Protein 1CW5 (pdb70)

Foldseek 3Di:
DPDDPDDQQDQDCGPPNCRNVCRCVCVVVVVVVCVVCVVPCVPPVPPD

Radius of gyration: 18.81 Å; Cα contacts (8 Å, |Δi|>4): 9; chains: 1; bounding box: 51×22×26 Å

Organism: Carnobacterium maltaromaticum (NCBI:txid2751)

GO terms:
  GO:0001897 symbiont-mediated cytolysis of host cell (P, IDA)
  GO:0005576 extracellular region (C, IDA)

Nearest PDB structures (foldseek):
  1cw5-assembly1_A  TM=4.970E-01  e=2.577E-05  Carnobacterium maltaromaticum
  1cw5-assembly1_A  TM=5.732E-01  e=8.750E-06  Carnobacterium maltaromaticum
  1cw5-assembly1_A  TM=1.021E+00  e=1.341E-07  Carnobacterium maltaromaticum
  1cw5-assembly1_A  TM=5.065E-01  e=6.674E-05  Carnobacterium maltaromaticum
  1cw5-assembly1_A  TM=4.817E-01  e=2.020E-05  Carnobacterium maltaromaticum

InterPro domains:
  IPR002633 Bacteriocin, class IIa [PF01721] (3-54)
  IPR023384 Bacteriocin, class IIa, conserved site [PS60030] (21-32)
  IPR023388 Bacteriocin class IIa domain superfamily [G3DSA:1.20.5.130] (19-66)

CATH classification: 1.20.5.130

Sequence (48 aa):
VNYGNGVSCSKTKCSVNWGQAFQERYTAGINSFVSGVASGAGSIGRRPVNYGNGVSCSKTKCSVNWGQAFQERYTAGINSFVSGVASGAGSIGRRPVNYGNGVSCSKTKCSVNWGQAFQERYTAGINSFVSGVASGAGSIGRRPVNYGNGVSCSKTKCSVNWGQAFQERYTAGINSFVSGVASGAGSIGRRPVNYGNGVSCSKTKCSVNWGQAFQERYTAGINSFVSGVASGAGSIGRRPVNYGNGVSCSKTKCSVNWGQAFQERYTAGINSFVSGVASGAGSIGRRPVNYGNGVSCSKTKCSVNWGQAFQERYTAGINSFVSGVASGAGSIGRRPVNYGNGVSCSKTKCSVNWGQAFQERYTAGINSFVSGVASGAGSIGRRPVNYGNGVSCSKTKCSVNWGQAFQERYTAGINSFVSGVASGAGSIGRRPVNYGNGVSCSKTKCSVNWGQAFQERYTAGINSFVSGVASGAGSIGRRPVNYGNGVSCSKTKCSVNWGQAFQERYTAGINSFVSGVASGAGSIGRRPVNYGNGVSCSKTKCSVNWGQAFQERYTAGINSFVSGVASGAGSIGRRPVNYGNGVSCSKTKCSVNWGQAFQERYTAGINSFVSGVASGAGSIGRRPVNYGNGVSCSKTKCSVNWGQAFQERYTAGINSFVSGVASGAGSIGRRPVNYGNGVSCSKTKCSVNWGQAFQERYTAGINSFVSGVASGAGSIGRRPVNYGNGVSCSKTKCSVNWGQAFQERYTAGINSFVSGVASGAGSIGRRPVNYGNGVSCSKTKCSVNWGQAFQERYTAGINSFVSGVASGAGSIGRRPVNYGNGVSCSKTKCSVNWGQAFQERYTAGINSFVSGVASGAGSIGRRPVNYGNGVSCSKTKCSVNWGQAFQERYTAGINSFVSGVASGAGSIGRRPVNYGNGVSCSKTKCSVNWGQAFQERYTAGINSFVSGVASGAGSIGRRP

Structure (mmCIF, N/CA/C/O backbone):
data_1CW5
#
_entry.id   1CW5
#
_cell.length_a   1.000
_cell.length_b   1.000
_cell.length_c   1.000
_cell.angle_alpha   90.00
_cell.angle_beta   90.00
_cell.angle_gamma   90.00
#
_symmetry.space_group_name_H-M   'P 1'
#
loop_
_atom_site.group_PDB
_atom_site.id
_atom_site.type_symbol
_atom_site.label_atom_id
_atom_site.label_alt_id
_atom_site.label_comp_id
_atom_site.label_asym_id
_atom_site.label_entity_id
_atom_site.label_seq_id
_atom_site.pdbx_PDB_ins_code
_atom_site.Cartn_x
_atom_site.Cartn_y
_atom_site.Cartn_z
_atom_site.occupancy
_atom_site.B_iso_or_equiv
_atom_site.auth_seq_id
_atom_site.auth_comp_id
_atom_site.auth_asym_id
_atom_site.auth_atom_id
_atom_site.pdbx_PDB_model_num
ATOM 1 N N . VAL A 1 1 ? -25.961 15.089 10.897 1.00 0.00 1 VAL A N 1
ATOM 2 C CA . VAL A 1 1 ? -25.531 15.906 9.781 1.00 0.00 1 VAL A CA 1
ATOM 3 C C . VAL A 1 1 ? -24.398 15.209 9.040 1.00 0.00 1 VAL A C 1
ATOM 4 O O . VAL A 1 1 ? -24.529 14.052 8.650 1.00 0.00 1 VAL A O 1
ATOM 17 N N . ASN A 1 2 ? -23.288 15.922 8.850 1.00 0.00 2 ASN A N 1
ATOM 18 C CA . ASN A 1 2 ? -22.131 15.377 8.148 1.00 0.00 2 ASN A CA 1
ATOM 19 C C . ASN A 1 2 ? -22.544 14.645 6.873 1.00 0.00 2 ASN A C 1
ATOM 20 O O . ASN A 1 2 ? -22.024 13.574 6.566 1.00 0.00 2 ASN A O 1
ATOM 31 N N . TYR A 1 3 ? -23.483 15.229 6.133 1.00 0.00 3 TYR A N 1
ATOM 32 C CA . TYR A 1 3 ? -23.967 14.621 4.893 1.00 0.00 3 TYR A CA 1
ATOM 33 C C . TYR A 1 3 ? -22.999 14.906 3.743 1.00 0.00 3 TYR A C 1
ATOM 34 O O . TYR A 1 3 ? -22.934 16.030 3.245 1.00 0.00 3 TYR A O 1
ATOM 52 N N . GLY A 1 4 ? -22.247 13.893 3.319 1.00 0.00 4 GLY A N 1
ATOM 53 C CA . GLY A 1 4 ? -21.306 14.081 2.227 1.00 0.00 4 GLY A CA 1
ATOM 54 C C . GLY A 1 4 ? -20.895 12.775 1.579 1.00 0.00 4 GLY A C 1
ATOM 55 O O . GLY A 1 4 ? -21.286 12.489 0.447 1.00 0.00 4 GLY A O 1
ATOM 59 N N . ASN A 1 5 ? -20.107 11.982 2.295 1.00 0.00 5 ASN A N 1
ATOM 60 C CA . ASN A 1 5 ? -19.641 10.700 1.777 1.00 0.00 5 ASN A CA 1
ATOM 61 C C . ASN A 1 5 ? -19.128 9.808 2.904 1.00 0.00 5 ASN A C 1
ATOM 62 O O . ASN A 1 5 ? -18.240 8.982 2.697 1.00 0.00 5 ASN A O 1
ATOM 73 N N . GLY A 1 6 ? -19.693 9.983 4.097 1.00 0.00 6 GLY A N 1
ATOM 74 C CA . GLY A 1 6 ? -19.286 9.185 5.249 1.00 0.00 6 GLY A CA 1
ATOM 75 C C . GLY A 1 6 ? -20.445 8.433 5.882 1.00 0.00 6 GLY A C 1
ATOM 76 O O . GLY A 1 6 ? -20.233 7.511 6.667 1.00 0.00 6 GLY A O 1
ATOM 80 N N . VAL A 1 7 ? -21.671 8.820 5.536 1.00 0.00 7 VAL A N 1
ATOM 81 C CA . VAL A 1 7 ? -22.858 8.166 6.074 1.00 0.00 7 VAL A CA 1
ATOM 82 C C . VAL A 1 7 ? -23.253 6.977 5.203 1.00 0.00 7 VAL A C 1
ATOM 83 O O . VAL A 1 7 ? -23.773 5.979 5.699 1.00 0.00 7 VAL A O 1
ATOM 96 N N . SER A 1 8 ? -22.990 7.091 3.903 1.00 0.00 8 SER A N 1
ATOM 97 C CA . SER A 1 8 ? -23.304 6.026 2.950 1.00 0.00 8 SER A CA 1
ATOM 98 C C . SER A 1 8 ? -22.033 5.293 2.527 1.00 0.00 8 SER A C 1
ATOM 99 O O . SER A 1 8 ? -21.389 5.663 1.545 1.00 0.00 8 SER A O 1
ATOM 107 N N . CYS A 1 9 ? -21.671 4.258 3.278 1.00 0.00 9 CYS A N 1
ATOM 108 C CA . CYS A 1 9 ? -20.470 3.484 2.981 1.00 0.00 9 CYS A CA 1
ATOM 109 C C . CYS A 1 9 ? -20.630 2.674 1.701 1.00 0.00 9 CYS A C 1
ATOM 110 O O . CYS A 1 9 ? -21.604 1.938 1.534 1.00 0.00 9 CYS A O 1
ATOM 117 N N . SER A 1 10 ? -19.658 2.811 0.803 1.00 0.00 10 SER A N 1
ATOM 118 C CA . SER A 1 10 ? -19.672 2.091 -0.465 1.00 0.00 10 SER A CA 1
ATOM 119 C C . SER A 1 10 ? -19.778 0.588 -0.244 1.00 0.00 10 SER A C 1
ATOM 120 O O . SER A 1 10 ? -19.373 0.074 0.798 1.00 0.00 10 SER A O 1
ATOM 128 N N . LYS A 1 11 ? -20.308 -0.106 -1.250 1.00 0.00 11 LYS A N 1
ATOM 129 C CA . LYS A 1 11 ? -20.487 -1.560 -1.206 1.00 0.00 11 LYS A CA 1
ATOM 130 C C . LYS A 1 11 ? -21.080 -2.029 0.127 1.00 0.00 11 LYS A C 1
ATOM 131 O O . LYS A 1 11 ? -21.094 -1.298 1.113 1.00 0.00 11 LYS A O 1
ATOM 150 N N . THR A 1 12 ? -21.590 -3.258 0.137 1.00 0.00 12 THR A N 1
ATOM 151 C CA . THR A 1 12 ? -22.190 -3.822 1.339 1.00 0.00 12 THR A CA 1
ATOM 152 C C . THR A 1 12 ? -21.149 -4.559 2.180 1.00 0.00 12 THR A C 1
ATOM 153 O O . THR A 1 12 ? -21.290 -5.752 2.454 1.00 0.00 12 THR A O 1
ATOM 164 N N . LYS A 1 13 ? -20.111 -3.840 2.595 1.00 0.00 13 LYS A N 1
ATOM 165 C CA . LYS A 1 13 ? -19.052 -4.432 3.407 1.00 0.00 13 LYS A CA 1
ATOM 166 C C . LYS A 1 13 ? -18.289 -3.362 4.189 1.00 0.00 13 LYS A C 1
ATOM 167 O O . LYS A 1 13 ? -18.660 -3.029 5.314 1.00 0.00 13 LYS A O 1
ATOM 186 N N . CYS A 1 14 ? -17.221 -2.824 3.597 1.00 0.00 14 CYS A N 1
ATOM 187 C CA . CYS A 1 14 ? -16.410 -1.802 4.253 1.00 0.00 14 CYS A CA 1
ATOM 188 C C . CYS A 1 14 ? -15.528 -2.420 5.332 1.00 0.00 14 CYS A C 1
ATOM 189 O O . CYS A 1 14 ? -15.955 -2.582 6.476 1.00 0.00 14 CYS A O 1
ATOM 196 N N . SER A 1 15 ? -14.295 -2.761 4.970 1.00 0.00 15 SER A N 1
ATOM 197 C CA . SER A 1 15 ? -13.366 -3.359 5.923 1.00 0.00 15 SER A CA 1
ATOM 198 C C . SER A 1 15 ? -11.925 -3.263 5.434 1.00 0.00 15 SER A C 1
ATOM 199 O O . SER A 1 15 ? -11.032 -2.867 6.181 1.00 0.00 15 SER A O 1
ATOM 207 N N . VAL A 1 16 ? -11.695 -3.632 4.179 1.00 0.00 16 VAL A N 1
ATOM 208 C CA . VAL A 1 16 ? -10.353 -3.583 3.621 1.00 0.00 16 VAL A CA 1
ATOM 209 C C . VAL A 1 16 ? -10.375 -3.683 2.098 1.00 0.00 16 VAL A C 1
ATOM 210 O O . VAL A 1 16 ? -10.811 -4.689 1.538 1.00 0.00 16 VAL A O 1
ATOM 223 N N . ASN A 1 17 ? -9.908 -2.629 1.432 1.00 0.00 17 ASN A N 1
ATOM 224 C CA . ASN A 1 17 ? -9.873 -2.591 -0.029 1.00 0.00 17 ASN A CA 1
ATOM 225 C C . ASN A 1 17 ? -8.605 -3.245 -0.561 1.00 0.00 17 ASN A C 1
ATOM 226 O O . ASN A 1 17 ? -7.600 -3.335 0.143 1.00 0.00 17 ASN A O 1
ATOM 237 N N . TRP A 1 18 ? -8.653 -3.694 -1.810 1.00 0.00 18 TRP A N 1
ATOM 238 C CA . TRP A 1 18 ? -7.500 -4.335 -2.429 1.00 0.00 18 TRP A CA 1
ATOM 239 C C . TRP A 1 18 ? -6.350 -3.340 -2.537 1.00 0.00 18 TRP A C 1
ATOM 240 O O . TRP A 1 18 ? -5.178 -3.709 -2.446 1.00 0.00 18 TRP A O 1
ATOM 261 N N . GLY A 1 19 ? -6.705 -2.069 -2.714 1.00 0.00 19 GLY A N 1
ATOM 262 C CA . GLY A 1 19 ? -5.709 -1.016 -2.827 1.00 0.00 19 GLY A CA 1
ATOM 263 C C . GLY A 1 19 ? -4.613 -1.122 -1.783 1.00 0.00 19 GLY A C 1
ATOM 264 O O . GLY A 1 19 ? -3.430 -1.016 -2.106 1.00 0.00 19 GLY A O 1
ATOM 268 N N . GLN A 1 20 ? -5.004 -1.334 -0.530 1.00 0.00 20 GLN A N 1
ATOM 269 C CA . GLN A 1 20 ? -4.034 -1.449 0.555 1.00 0.00 20 GLN A CA 1
ATOM 270 C C . GLN A 1 20 ? -3.088 -2.623 0.315 1.00 0.00 20 GLN A C 1
ATOM 271 O O . GLN A 1 20 ? -1.873 -2.494 0.460 1.00 0.00 20 GLN A O 1
ATOM 285 N N . ALA A 1 21 ? -3.656 -3.764 -0.056 1.00 0.00 21 ALA A N 1
ATOM 286 C CA . ALA A 1 21 ? -2.872 -4.963 -0.323 1.00 0.00 21 ALA A CA 1
ATOM 287 C C . ALA A 1 21 ? -1.865 -4.737 -1.442 1.00 0.00 21 ALA A C 1
ATOM 288 O O . ALA A 1 21 ? -0.661 -4.884 -1.241 1.00 0.00 21 ALA A O 1
ATOM 295 N N . PHE A 1 22 ? -2.350 -4.378 -2.628 1.00 0.00 22 PHE A N 1
ATOM 296 C CA . PHE A 1 22 ? -1.463 -4.168 -3.766 1.00 0.00 22 PHE A CA 1
ATOM 297 C C . PHE A 1 22 ? -0.300 -3.261 -3.443 1.00 0.00 22 PHE A C 1
ATOM 298 O O . PHE A 1 22 ? 0.765 -3.419 -4.017 1.00 0.00 22 PHE A O 1
ATOM 315 N N . GLN A 1 23 ? -0.520 -2.271 -2.589 1.00 0.00 23 GLN A N 1
ATOM 316 C CA . GLN A 1 23 ? 0.532 -1.311 -2.273 1.00 0.00 23 GLN A CA 1
ATOM 317 C C . GLN A 1 23 ? 1.513 -1.882 -1.259 1.00 0.00 23 GLN A C 1
ATOM 318 O O . GLN A 1 23 ? 2.698 -1.556 -1.285 1.00 0.00 23 GLN A O 1
ATOM 332 N N . GLU A 1 24 ? 1.015 -2.728 -0.366 1.00 0.00 24 GLU A N 1
ATOM 333 C CA . GLU A 1 24 ? 1.864 -3.344 0.645 1.00 0.00 24 GLU A CA 1
ATOM 334 C C . GLU A 1 24 ? 2.685 -4.454 0.004 1.00 0.00 24 GLU A C 1
ATOM 335 O O . GLU A 1 24 ? 3.816 -4.726 0.401 1.00 0.00 24 GLU A O 1
ATOM 347 N N . ARG A 1 25 ? 2.087 -5.080 -1.003 1.00 0.00 25 ARG A N 1
ATOM 348 C CA . ARG A 1 25 ? 2.714 -6.160 -1.738 1.00 0.00 25 ARG A CA 1
ATOM 349 C C . ARG A 1 25 ? 3.752 -5.637 -2.731 1.00 0.00 25 ARG A C 1
ATOM 350 O O . ARG A 1 25 ? 4.932 -5.979 -2.656 1.00 0.00 25 ARG A O 1
ATOM 371 N N . TYR A 1 26 ? 3.287 -4.818 -3.668 1.00 0.00 26 TYR A N 1
ATOM 372 C CA . TYR A 1 26 ? 4.136 -4.263 -4.718 1.00 0.00 26 TYR A CA 1
ATOM 373 C C . TYR A 1 26 ? 5.244 -3.360 -4.177 1.00 0.00 26 TYR A C 1
ATOM 374 O O . TYR A 1 26 ? 6.418 -3.577 -4.474 1.00 0.00 26 TYR A O 1
ATOM 392 N N . THR A 1 27 ? 4.885 -2.349 -3.393 1.00 0.00 27 THR A N 1
ATOM 393 C CA . THR A 1 27 ? 5.890 -1.448 -2.837 1.00 0.00 27 THR A CA 1
ATOM 394 C C . THR A 1 27 ? 6.893 -2.223 -1.993 1.00 0.00 27 THR A C 1
ATOM 395 O O . THR A 1 27 ? 8.082 -1.919 -1.994 1.00 0.00 27 THR A O 1
ATOM 406 N N . ALA A 1 28 ? 6.414 -3.244 -1.290 1.00 0.00 28 ALA A N 1
ATOM 407 C CA . ALA A 1 28 ? 7.286 -4.071 -0.465 1.00 0.00 28 ALA A CA 1
ATOM 408 C C . ALA A 1 28 ? 8.458 -4.603 -1.286 1.00 0.00 28 ALA A C 1
ATOM 409 O O . ALA A 1 28 ? 9.617 -4.498 -0.881 1.00 0.00 28 ALA A O 1
ATOM 416 N N . GLY A 1 29 ? 8.142 -5.172 -2.446 1.00 0.00 29 GLY A N 1
ATOM 417 C CA . GLY A 1 29 ? 9.170 -5.715 -3.318 1.00 0.00 29 GLY A CA 1
ATOM 418 C C . GLY A 1 29 ? 9.846 -4.645 -4.152 1.00 0.00 29 GLY A C 1
ATOM 419 O O . GLY A 1 29 ? 11.039 -4.736 -4.445 1.00 0.00 29 GLY A O 1
ATOM 423 N N . ILE A 1 30 ? 9.081 -3.628 -4.537 1.00 0.00 30 ILE A N 1
ATOM 424 C CA . ILE A 1 30 ? 9.609 -2.534 -5.345 1.00 0.00 30 ILE A CA 1
ATOM 425 C C . ILE A 1 30 ? 10.474 -1.601 -4.496 1.00 0.00 30 ILE A C 1
ATOM 426 O O . ILE A 1 30 ? 11.422 -0.998 -4.993 1.00 0.00 30 ILE A O 1
ATOM 442 N N . ASN A 1 31 ? 10.154 -1.509 -3.208 1.00 0.00 31 ASN A N 1
ATOM 443 C CA . ASN A 1 31 ? 10.911 -0.667 -2.284 1.00 0.00 31 ASN A CA 1
ATOM 444 C C . ASN A 1 31 ? 12.276 -1.282 -2.004 1.00 0.00 31 ASN A C 1
ATOM 445 O O . ASN A 1 31 ? 13.304 -0.610 -2.087 1.00 0.00 31 ASN A O 1
ATOM 456 N N . SER A 1 32 ? 12.278 -2.571 -1.671 1.00 0.00 32 SER A N 1
ATOM 457 C CA . SER A 1 32 ? 13.518 -3.284 -1.379 1.00 0.00 32 SER A CA 1
ATOM 458 C C . SER A 1 32 ? 14.499 -3.147 -2.538 1.00 0.00 32 SER A C 1
ATOM 459 O O . SER A 1 32 ? 15.681 -2.872 -2.337 1.00 0.00 32 SER A O 1
ATOM 467 N N . PHE A 1 33 ? 13.992 -3.328 -3.756 1.00 0.00 33 PHE A N 1
ATOM 468 C CA . PHE A 1 33 ? 14.814 -3.225 -4.959 1.00 0.00 33 PHE A CA 1
ATOM 469 C C . PHE A 1 33 ? 15.657 -1.952 -4.939 1.00 0.00 33 PHE A C 1
ATOM 470 O O . PHE A 1 33 ? 16.781 -1.935 -5.432 1.00 0.00 33 PHE A O 1
ATOM 487 N N . VAL A 1 34 ? 15.091 -0.886 -4.388 1.00 0.00 34 VAL A N 1
ATOM 488 C CA . VAL A 1 34 ? 15.782 0.396 -4.323 1.00 0.00 34 VAL A CA 1
ATOM 489 C C . VAL A 1 34 ? 16.929 0.357 -3.332 1.00 0.00 34 VAL A C 1
ATOM 490 O O . VAL A 1 34 ? 18.085 0.547 -3.697 1.00 0.00 34 VAL A O 1
ATOM 503 N N . SER A 1 35 ? 16.601 0.114 -2.075 1.00 0.00 35 SER A N 1
ATOM 504 C CA . SER A 1 35 ? 17.612 0.049 -1.022 1.00 0.00 35 SER A CA 1
ATOM 505 C C . SER A 1 35 ? 18.779 -0.840 -1.440 1.00 0.00 35 SER A C 1
ATOM 506 O O . SER A 1 35 ? 19.926 -0.396 -1.494 1.00 0.00 35 SER A O 1
ATOM 514 N N . GLY A 1 36 ? 18.476 -2.098 -1.746 1.00 0.00 36 GLY A N 1
ATOM 515 C CA . GLY A 1 36 ? 19.509 -3.029 -2.165 1.00 0.00 36 GLY A CA 1
ATOM 516 C C . GLY A 1 36 ? 20.302 -2.494 -3.339 1.00 0.00 36 GLY A C 1
ATOM 517 O O . GLY A 1 36 ? 21.519 -2.324 -3.255 1.00 0.00 36 GLY A O 1
ATOM 521 N N . VAL A 1 37 ? 19.602 -2.207 -4.431 1.00 0.00 37 VAL A N 1
ATOM 522 C CA . VAL A 1 37 ? 20.230 -1.668 -5.628 1.00 0.00 37 VAL A CA 1
ATOM 523 C C . VAL A 1 37 ? 20.928 -0.342 -5.321 1.00 0.00 37 VAL A C 1
ATOM 524 O O . VAL A 1 37 ? 21.837 0.069 -6.041 1.00 0.00 37 VAL A O 1
ATOM 537 N N . ALA A 1 38 ? 20.500 0.321 -4.246 1.00 0.00 38 ALA A N 1
ATOM 538 C CA . ALA A 1 38 ? 21.093 1.596 -3.858 1.00 0.00 38 ALA A CA 1
ATOM 539 C C . ALA A 1 38 ? 22.464 1.397 -3.217 1.00 0.00 38 ALA A C 1
ATOM 540 O O . ALA A 1 38 ? 23.315 2.285 -3.265 1.00 0.00 38 ALA A O 1
ATOM 547 N N . SER A 1 39 ? 22.670 0.228 -2.619 1.00 0.00 39 SER A N 1
ATOM 548 C CA . SER A 1 39 ? 23.938 -0.083 -1.968 1.00 0.00 39 SER A CA 1
ATOM 549 C C . SER A 1 39 ? 25.030 -0.366 -2.996 1.00 0.00 39 SER A C 1
ATOM 550 O O . SER A 1 39 ? 26.152 0.126 -2.873 1.00 0.00 39 SER A O 1
ATOM 558 N N . GLY A 1 40 ? 24.695 -1.161 -4.006 1.00 0.00 40 GLY A N 1
ATOM 559 C CA . GLY A 1 40 ? 25.660 -1.495 -5.037 1.00 0.00 40 GLY A CA 1
ATOM 560 C C . GLY A 1 40 ? 25.942 -0.334 -5.971 1.00 0.00 40 GLY A C 1
ATOM 561 O O . GLY A 1 40 ? 27.099 0.013 -6.209 1.00 0.00 40 GLY A O 1
ATOM 565 N N . ALA A 1 41 ? 24.882 0.271 -6.501 1.00 0.00 41 ALA A N 1
ATOM 566 C CA . ALA A 1 41 ? 25.020 1.403 -7.412 1.00 0.00 41 ALA A CA 1
ATOM 567 C C . ALA A 1 41 ? 23.663 1.891 -7.889 1.00 0.00 41 ALA A C 1
ATOM 568 O O . ALA A 1 41 ? 23.201 1.536 -8.974 1.00 0.00 41 ALA A O 1
ATOM 575 N N . GLY A 1 42 ? 23.041 2.708 -7.065 1.00 0.00 42 GLY A N 1
ATOM 576 C CA . GLY A 1 42 ? 21.733 3.256 -7.389 1.00 0.00 42 GLY A CA 1
ATOM 577 C C . GLY A 1 42 ? 21.802 4.698 -7.850 1.00 0.00 42 GLY A C 1
ATOM 578 O O . GLY A 1 42 ? 20.835 5.447 -7.703 1.00 0.00 42 GLY A O 1
ATOM 582 N N . SER A 1 43 ? 22.943 5.092 -8.410 1.00 0.00 43 SER A N 1
ATOM 583 C CA . SER A 1 43 ? 23.129 6.461 -8.891 1.00 0.00 43 SER A CA 1
ATOM 584 C C . SER A 1 43 ? 23.148 6.516 -10.415 1.00 0.00 43 SER A C 1
ATOM 585 O O . SER A 1 43 ? 23.807 7.372 -11.004 1.00 0.00 43 SER A O 1
ATOM 593 N N . ILE A 1 44 ? 22.421 5.602 -11.052 1.00 0.00 44 ILE A N 1
ATOM 594 C CA . ILE A 1 44 ? 22.360 5.559 -12.508 1.00 0.00 44 ILE A CA 1
ATOM 595 C C . ILE A 1 44 ? 21.426 4.449 -12.990 1.00 0.00 44 ILE A C 1
ATOM 596 O O . ILE A 1 44 ? 21.869 3.451 -13.559 1.00 0.00 44 ILE A O 1
ATOM 612 N N . GLY A 1 45 ? 20.132 4.634 -12.758 1.00 0.00 45 GLY A N 1
ATOM 613 C CA . GLY A 1 45 ? 19.155 3.645 -13.177 1.00 0.00 45 GLY A CA 1
ATOM 614 C C . GLY A 1 45 ? 17.734 4.044 -12.827 1.00 0.00 45 GLY A C 1
ATOM 615 O O . GLY A 1 45 ? 16.896 3.190 -12.540 1.00 0.00 45 GLY A O 1
ATOM 619 N N . ARG A 1 46 ? 17.462 5.345 -12.855 1.00 0.00 46 ARG A N 1
ATOM 620 C CA . ARG A 1 46 ? 16.132 5.858 -12.540 1.00 0.00 46 ARG A CA 1
ATOM 621 C C . ARG A 1 46 ? 15.363 6.184 -13.818 1.00 0.00 46 ARG A C 1
ATOM 622 O O . ARG A 1 46 ? 14.886 7.304 -14.001 1.00 0.00 46 ARG A O 1
ATOM 643 N N . ARG A 1 47 ? 15.251 5.194 -14.700 1.00 0.00 47 ARG A N 1
ATOM 644 C CA . ARG A 1 47 ? 14.537 5.367 -15.964 1.00 0.00 47 ARG A CA 1
ATOM 645 C C . ARG A 1 47 ? 13.583 4.200 -16.209 1.00 0.00 47 ARG A C 1
ATOM 646 O O . ARG A 1 47 ? 13.973 3.181 -16.780 1.00 0.00 47 ARG A O 1
ATOM 667 N N . PRO A 1 48 ? 12.317 4.329 -15.775 1.00 0.00 48 PRO A N 1
ATOM 668 C CA . PRO A 1 48 ? 11.311 3.279 -15.958 1.00 0.00 48 PRO A CA 1
ATOM 669 C C . PRO A 1 48 ? 11.155 2.881 -17.421 1.00 0.00 48 PRO A C 1
ATOM 670 O O . PRO A 1 48 ? 11.556 3.676 -18.297 1.00 0.00 48 PRO A O 1
ATOM 682 N N . VAL A 1 1 ? -8.777 14.508 -2.700 1.00 0.00 1 VAL A N 2
ATOM 683 C CA . VAL A 1 1 ? -9.675 14.899 -1.633 1.00 0.00 1 VAL A CA 2
ATOM 684 C C . VAL A 1 1 ? -11.117 14.807 -2.113 1.00 0.00 1 VAL A C 2
ATOM 685 O O . VAL A 1 1 ? -12.046 14.994 -1.331 1.00 0.00 1 VAL A O 2
ATOM 698 N N . ASN A 1 2 ? -11.310 14.519 -3.400 1.00 0.00 2 ASN A N 2
ATOM 699 C CA . ASN A 1 2 ? -12.652 14.393 -3.964 1.00 0.00 2 ASN A CA 2
ATOM 700 C C . ASN A 1 2 ? -13.302 13.040 -3.676 1.00 0.00 2 ASN A C 2
ATOM 701 O O . ASN A 1 2 ? -14.517 12.962 -3.495 1.00 0.00 2 ASN A O 2
ATOM 712 N N . TYR A 1 3 ? -12.502 11.975 -3.682 1.00 0.00 3 TYR A N 2
ATOM 713 C CA . TYR A 1 3 ? -13.010 10.620 -3.464 1.00 0.00 3 TYR A CA 2
ATOM 714 C C . TYR A 1 3 ? -13.868 10.180 -4.654 1.00 0.00 3 TYR A C 2
ATOM 715 O O . TYR A 1 3 ? -15.085 10.359 -4.642 1.00 0.00 3 TYR A O 2
ATOM 733 N N . GLY A 1 4 ? -13.235 9.621 -5.686 1.00 0.00 4 GLY A N 2
ATOM 734 C CA . GLY A 1 4 ? -13.980 9.179 -6.859 1.00 0.00 4 GLY A CA 2
ATOM 735 C C . GLY A 1 4 ? -13.262 8.098 -7.642 1.00 0.00 4 GLY A C 2
ATOM 736 O O . GLY A 1 4 ? -12.924 8.288 -8.811 1.00 0.00 4 GLY A O 2
ATOM 740 N N . ASN A 1 5 ? -13.035 6.960 -6.994 1.00 0.00 5 ASN A N 2
ATOM 741 C CA . ASN A 1 5 ? -12.359 5.833 -7.630 1.00 0.00 5 ASN A CA 2
ATOM 742 C C . ASN A 1 5 ? -12.597 4.543 -6.850 1.00 0.00 5 ASN A C 2
ATOM 743 O O . ASN A 1 5 ? -13.220 3.609 -7.354 1.00 0.00 5 ASN A O 2
ATOM 754 N N . GLY A 1 6 ? -12.090 4.493 -5.621 1.00 0.00 6 GLY A N 2
ATOM 755 C CA . GLY A 1 6 ? -12.263 3.308 -4.793 1.00 0.00 6 GLY A CA 2
ATOM 756 C C . GLY A 1 6 ? -11.878 3.550 -3.345 1.00 0.00 6 GLY A C 2
ATOM 757 O O . GLY A 1 6 ? -12.688 3.345 -2.442 1.00 0.00 6 GLY A O 2
ATOM 761 N N . VAL A 1 7 ? -10.644 3.997 -3.131 1.00 0.00 7 VAL A N 2
ATOM 762 C CA . VAL A 1 7 ? -10.144 4.276 -1.788 1.00 0.00 7 VAL A CA 2
ATOM 763 C C . VAL A 1 7 ? -10.101 3.016 -0.922 1.00 0.00 7 VAL A C 2
ATOM 764 O O . VAL A 1 7 ? -9.028 2.574 -0.516 1.00 0.00 7 VAL A O 2
ATOM 777 N N . SER A 1 8 ? -11.269 2.443 -0.634 1.00 0.00 8 SER A N 2
ATOM 778 C CA . SER A 1 8 ? -11.349 1.237 0.191 1.00 0.00 8 SER A CA 2
ATOM 779 C C . SER A 1 8 ? -10.517 1.389 1.466 1.00 0.00 8 SER A C 2
ATOM 780 O O . SER A 1 8 ? -9.322 1.091 1.480 1.00 0.00 8 SER A O 2
ATOM 788 N N . CYS A 1 9 ? -11.158 1.857 2.534 1.00 0.00 9 CYS A N 2
ATOM 789 C CA . CYS A 1 9 ? -10.483 2.045 3.814 1.00 0.00 9 CYS A CA 2
ATOM 790 C C . CYS A 1 9 ? -9.245 2.922 3.662 1.00 0.00 9 CYS A C 2
ATOM 791 O O . CYS A 1 9 ? -8.139 2.424 3.447 1.00 0.00 9 CYS A O 2
ATOM 798 N N . SER A 1 10 ? -9.437 4.230 3.791 1.00 0.00 10 SER A N 2
ATOM 799 C CA . SER A 1 10 ? -8.334 5.174 3.681 1.00 0.00 10 SER A CA 2
ATOM 800 C C . SER A 1 10 ? -7.565 5.248 4.996 1.00 0.00 10 SER A C 2
ATOM 801 O O . SER A 1 10 ? -7.642 6.239 5.720 1.00 0.00 10 SER A O 2
ATOM 809 N N . LYS A 1 11 ? -6.832 4.181 5.294 1.00 0.00 11 LYS A N 2
ATOM 810 C CA . LYS A 1 11 ? -6.051 4.095 6.525 1.00 0.00 11 LYS A CA 2
ATOM 811 C C . LYS A 1 11 ? -6.920 4.326 7.758 1.00 0.00 11 LYS A C 2
ATOM 812 O O . LYS A 1 11 ? -6.513 5.001 8.703 1.00 0.00 11 LYS A O 2
ATOM 831 N N . THR A 1 12 ? -8.114 3.744 7.751 1.00 0.00 12 THR A N 2
ATOM 832 C CA . THR A 1 12 ? -9.022 3.868 8.880 1.00 0.00 12 THR A CA 2
ATOM 833 C C . THR A 1 12 ? -8.759 2.749 9.886 1.00 0.00 12 THR A C 2
ATOM 834 O O . THR A 1 12 ? -8.003 2.933 10.842 1.00 0.00 12 THR A O 2
ATOM 845 N N . LYS A 1 13 ? -9.354 1.581 9.653 1.00 0.00 13 LYS A N 2
ATOM 846 C CA . LYS A 1 13 ? -9.153 0.447 10.543 1.00 0.00 13 LYS A CA 2
ATOM 847 C C . LYS A 1 13 ? -9.463 -0.879 9.844 1.00 0.00 13 LYS A C 2
ATOM 848 O O . LYS A 1 13 ? -10.026 -1.791 10.454 1.00 0.00 13 LYS A O 2
ATOM 867 N N . CYS A 1 14 ? -9.089 -0.985 8.570 1.00 0.00 14 CYS A N 2
ATOM 868 C CA . CYS A 1 14 ? -9.331 -2.208 7.805 1.00 0.00 14 CYS A CA 2
ATOM 869 C C . CYS A 1 14 ? -8.170 -3.196 7.932 1.00 0.00 14 CYS A C 2
ATOM 870 O O . CYS A 1 14 ? -7.084 -2.835 8.379 1.00 0.00 14 CYS A O 2
ATOM 877 N N . SER A 1 15 ? -8.423 -4.458 7.550 1.00 0.00 15 SER A N 2
ATOM 878 C CA . SER A 1 15 ? -7.411 -5.525 7.639 1.00 0.00 15 SER A CA 2
ATOM 879 C C . SER A 1 15 ? -7.071 -6.149 6.279 1.00 0.00 15 SER A C 2
ATOM 880 O O . SER A 1 15 ? -6.108 -6.905 6.162 1.00 0.00 15 SER A O 2
ATOM 888 N N . VAL A 1 16 ? -7.862 -5.840 5.265 1.00 0.00 16 VAL A N 2
ATOM 889 C CA . VAL A 1 16 ? -7.636 -6.379 3.927 1.00 0.00 16 VAL A CA 2
ATOM 890 C C . VAL A 1 16 ? -8.408 -5.579 2.889 1.00 0.00 16 VAL A C 2
ATOM 891 O O . VAL A 1 16 ? -9.614 -5.757 2.697 1.00 0.00 16 VAL A O 2
ATOM 904 N N . ASN A 1 17 ? -7.689 -4.688 2.227 1.00 0.00 17 ASN A N 2
ATOM 905 C CA . ASN A 1 17 ? -8.254 -3.822 1.203 1.00 0.00 17 ASN A CA 2
ATOM 906 C C . ASN A 1 17 ? -7.333 -3.774 -0.010 1.00 0.00 17 ASN A C 2
ATOM 907 O O . ASN A 1 17 ? -6.113 -3.718 0.137 1.00 0.00 17 ASN A O 2
ATOM 918 N N . TRP A 1 18 ? -7.914 -3.787 -1.208 1.00 0.00 18 TRP A N 2
ATOM 919 C CA . TRP A 1 18 ? -7.125 -3.754 -2.436 1.00 0.00 18 TRP A CA 2
ATOM 920 C C . TRP A 1 18 ? -6.096 -2.627 -2.399 1.00 0.00 18 TRP A C 2
ATOM 921 O O . TRP A 1 18 ? -5.043 -2.708 -3.031 1.00 0.00 18 TRP A O 2
ATOM 942 N N . GLY A 1 19 ? -6.412 -1.569 -1.660 1.00 0.00 19 GLY A N 2
ATOM 943 C CA . GLY A 1 19 ? -5.507 -0.438 -1.564 1.00 0.00 19 GLY A CA 2
ATOM 944 C C . GLY A 1 19 ? -4.195 -0.788 -0.890 1.00 0.00 19 GLY A C 2
ATOM 945 O O . GLY A 1 19 ? -3.136 -0.739 -1.516 1.00 0.00 19 GLY A O 2
ATOM 949 N N . GLN A 1 20 ? -4.262 -1.138 0.393 1.00 0.00 20 GLN A N 2
ATOM 950 C CA . GLN A 1 20 ? -3.062 -1.480 1.158 1.00 0.00 20 GLN A CA 2
ATOM 951 C C . GLN A 1 20 ?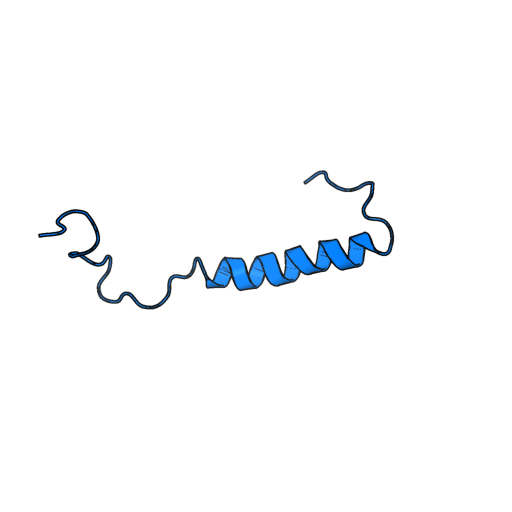 -2.472 -2.815 0.721 1.00 0.00 20 GLN A C 2
ATOM 952 O O . GLN A 1 20 ? -1.256 -3.003 0.748 1.00 0.00 20 GLN A O 2
ATOM 966 N N . ALA A 1 21 ? -3.331 -3.740 0.314 1.00 0.00 21 ALA A N 2
ATOM 967 C CA . ALA A 1 21 ? -2.882 -5.050 -0.134 1.00 0.00 21 ALA A CA 2
ATOM 968 C C . ALA A 1 21 ? -1.896 -4.917 -1.280 1.00 0.00 21 ALA A C 2
ATOM 969 O O . ALA A 1 21 ? -0.703 -5.171 -1.122 1.00 0.00 21 ALA A O 2
ATOM 976 N N . PHE A 1 22 ? -2.394 -4.501 -2.436 1.00 0.00 22 PHE A N 2
ATOM 977 C CA . PHE A 1 22 ? -1.550 -4.357 -3.612 1.00 0.00 22 PHE A CA 2
ATOM 978 C C . PHE A 1 22 ? -0.350 -3.466 -3.375 1.00 0.00 22 PHE A C 2
ATOM 979 O O . PHE A 1 22 ? 0.681 -3.678 -3.991 1.00 0.00 22 PHE A O 2
ATOM 996 N N . GLN A 1 23 ? -0.490 -2.432 -2.542 1.00 0.00 23 GLN A N 2
ATOM 997 C CA . GLN A 1 23 ? 0.620 -1.505 -2.306 1.00 0.00 23 GLN A CA 2
ATOM 998 C C . GLN A 1 23 ? 1.645 -2.127 -1.368 1.00 0.00 23 GLN A C 2
ATOM 999 O O . GLN A 1 23 ? 2.849 -1.951 -1.539 1.00 0.00 23 GLN A O 2
ATOM 1013 N N . GLU A 1 24 ? 1.158 -2.844 -0.366 1.00 0.00 24 GLU A N 2
ATOM 1014 C CA . GLU A 1 24 ? 2.036 -3.490 0.592 1.00 0.00 24 GLU A CA 2
ATOM 1015 C C . GLU A 1 24 ? 2.799 -4.610 -0.101 1.00 0.00 24 GLU A C 2
ATOM 1016 O O . GLU A 1 24 ? 3.915 -4.956 0.283 1.00 0.00 24 GLU A O 2
ATOM 1028 N N . ARG A 1 25 ? 2.173 -5.165 -1.131 1.00 0.00 25 ARG A N 2
ATOM 1029 C CA . ARG A 1 25 ? 2.749 -6.241 -1.907 1.00 0.00 25 ARG A CA 2
ATOM 1030 C C . ARG A 1 25 ? 3.750 -5.714 -2.936 1.00 0.00 25 ARG A C 2
ATOM 1031 O O . ARG A 1 25 ? 4.898 -6.149 -2.981 1.00 0.00 25 ARG A O 2
ATOM 1052 N N . TYR A 1 26 ? 3.295 -4.787 -3.776 1.00 0.00 26 TYR A N 2
ATOM 1053 C CA . TYR A 1 26 ? 4.134 -4.226 -4.842 1.00 0.00 26 TYR A CA 2
ATOM 1054 C C . TYR A 1 26 ? 5.145 -3.208 -4.330 1.00 0.00 26 TYR A C 2
ATOM 1055 O O . TYR A 1 26 ? 6.342 -3.344 -4.579 1.00 0.00 26 TYR A O 2
ATOM 1073 N N . THR A 1 27 ? 4.671 -2.185 -3.633 1.00 0.00 27 THR A N 2
ATOM 1074 C CA . THR A 1 27 ? 5.562 -1.162 -3.105 1.00 0.00 27 THR A CA 2
ATOM 1075 C C . THR A 1 27 ? 6.653 -1.801 -2.254 1.00 0.00 27 THR A C 2
ATOM 1076 O O . THR A 1 27 ? 7.786 -1.327 -2.229 1.00 0.00 27 THR A O 2
ATOM 1087 N N . ALA A 1 28 ? 6.316 -2.899 -1.586 1.00 0.00 28 ALA A N 2
ATOM 1088 C CA . ALA A 1 28 ? 7.284 -3.609 -0.755 1.00 0.00 28 ALA A CA 2
ATOM 1089 C C . ALA A 1 28 ? 8.399 -4.221 -1.594 1.00 0.00 28 ALA A C 2
ATOM 1090 O O . ALA A 1 28 ? 9.581 -4.037 -1.300 1.00 0.00 28 ALA A O 2
ATOM 1097 N N . GLY A 1 29 ? 8.019 -4.960 -2.634 1.00 0.00 29 GLY A N 2
ATOM 1098 C CA . GLY A 1 29 ? 9.003 -5.602 -3.494 1.00 0.00 29 GLY A CA 2
ATOM 1099 C C . GLY A 1 29 ? 9.797 -4.610 -4.322 1.00 0.00 29 GLY A C 2
ATOM 1100 O O . GLY A 1 29 ? 11.007 -4.763 -4.494 1.00 0.00 29 GLY A O 2
ATOM 1104 N N . ILE A 1 30 ? 9.114 -3.600 -4.853 1.00 0.00 30 ILE A N 2
ATOM 1105 C CA . ILE A 1 30 ? 9.763 -2.589 -5.680 1.00 0.00 30 ILE A CA 2
ATOM 1106 C C . ILE A 1 30 ? 10.659 -1.687 -4.838 1.00 0.00 30 ILE A C 2
ATOM 1107 O O . ILE A 1 30 ? 11.783 -1.371 -5.227 1.00 0.00 30 ILE A O 2
ATOM 1123 N N . ASN A 1 31 ? 10.165 -1.282 -3.673 1.00 0.00 31 ASN A N 2
ATOM 1124 C CA . ASN A 1 31 ? 10.938 -0.424 -2.781 1.00 0.00 31 ASN A CA 2
ATOM 1125 C C . ASN A 1 31 ? 12.204 -1.137 -2.323 1.00 0.00 31 ASN A C 2
ATOM 1126 O O . ASN A 1 31 ? 13.283 -0.548 -2.295 1.00 0.00 31 ASN A O 2
ATOM 1137 N N . SER A 1 32 ? 12.067 -2.409 -1.964 1.00 0.00 32 SER A N 2
ATOM 1138 C CA . SER A 1 32 ? 13.207 -3.192 -1.505 1.00 0.00 32 SER A CA 2
ATOM 1139 C C . SER A 1 32 ? 14.288 -3.256 -2.576 1.00 0.00 32 SER A C 2
ATOM 1140 O O . SER A 1 32 ? 15.479 -3.200 -2.271 1.00 0.00 32 SER A O 2
ATOM 1148 N N . PHE A 1 33 ? 13.870 -3.356 -3.830 1.00 0.00 33 PHE A N 2
ATOM 1149 C CA . PHE A 1 33 ? 14.812 -3.422 -4.943 1.00 0.00 33 PHE A CA 2
ATOM 1150 C C . PHE A 1 33 ? 15.696 -2.183 -4.980 1.00 0.00 33 PHE A C 2
ATOM 1151 O O . PHE A 1 33 ? 16.860 -2.252 -5.367 1.00 0.00 33 PHE A O 2
ATOM 1168 N N . VAL A 1 34 ? 15.120 -1.047 -4.616 1.00 0.00 34 VAL A N 2
ATOM 1169 C CA . VAL A 1 34 ? 15.847 0.217 -4.639 1.00 0.00 34 VAL A CA 2
ATOM 1170 C C . VAL A 1 34 ? 16.865 0.294 -3.521 1.00 0.00 34 VAL A C 2
ATOM 1171 O O . VAL A 1 34 ? 18.064 0.398 -3.767 1.00 0.00 34 VAL A O 2
ATOM 1184 N N . SER A 1 35 ? 16.383 0.243 -2.292 1.00 0.00 35 SER A N 2
ATOM 1185 C CA . SER A 1 35 ? 17.258 0.308 -1.127 1.00 0.00 35 SER A CA 2
ATOM 1186 C C . SER A 1 35 ? 18.441 -0.646 -1.265 1.00 0.00 35 SER A C 2
ATOM 1187 O O . SER A 1 35 ? 19.598 -0.229 -1.213 1.00 0.00 35 SER A O 2
ATOM 1195 N N . GLY A 1 36 ? 18.140 -1.929 -1.445 1.00 0.00 36 GLY A N 2
ATOM 1196 C CA . GLY A 1 36 ? 19.190 -2.923 -1.591 1.00 0.00 36 GLY A CA 2
ATOM 1197 C C . GLY A 1 36 ? 20.136 -2.592 -2.726 1.00 0.00 36 GLY A C 2
ATOM 1198 O O . GLY A 1 36 ? 21.354 -2.565 -2.546 1.00 0.00 36 GLY A O 2
ATOM 1202 N N . VAL A 1 37 ? 19.570 -2.328 -3.897 1.00 0.00 37 VAL A N 2
ATOM 1203 C CA . VAL A 1 37 ? 20.359 -1.989 -5.072 1.00 0.00 37 VAL A CA 2
ATOM 1204 C C . VAL A 1 37 ? 21.102 -0.673 -4.856 1.00 0.00 37 VAL A C 2
ATOM 1205 O O . VAL A 1 37 ? 22.141 -0.435 -5.463 1.00 0.00 37 VAL A O 2
ATOM 1218 N N . ALA A 1 38 ? 20.566 0.173 -3.980 1.00 0.00 38 ALA A N 2
ATOM 1219 C CA . ALA A 1 38 ? 21.188 1.462 -3.687 1.00 0.00 38 ALA A CA 2
ATOM 1220 C C . ALA A 1 38 ? 22.353 1.310 -2.717 1.00 0.00 38 ALA A C 2
ATOM 1221 O O . ALA A 1 38 ? 23.256 2.146 -2.683 1.00 0.00 38 ALA A O 2
ATOM 1228 N N . SER A 1 39 ? 22.330 0.240 -1.930 1.00 0.00 39 SER A N 2
ATOM 1229 C CA . SER A 1 39 ? 23.386 -0.013 -0.956 1.00 0.00 39 SER A CA 2
ATOM 1230 C C . SER A 1 39 ? 24.646 -0.543 -1.631 1.00 0.00 39 SER A C 2
ATOM 1231 O O . SER A 1 39 ? 25.749 -0.056 -1.380 1.00 0.00 39 SER A O 2
ATOM 1239 N N . GLY A 1 40 ? 24.476 -1.546 -2.486 1.00 0.00 40 GLY A N 2
ATOM 1240 C CA . GLY A 1 40 ? 25.612 -2.131 -3.177 1.00 0.00 40 GLY A CA 2
ATOM 1241 C C . GLY A 1 40 ? 25.903 -1.471 -4.513 1.00 0.00 40 GLY A C 2
ATOM 1242 O O . GLY A 1 40 ? 27.045 -1.470 -4.973 1.00 0.00 40 GLY A O 2
ATOM 1246 N N . ALA A 1 41 ? 24.872 -0.917 -5.145 1.00 0.00 41 ALA A N 2
ATOM 1247 C CA . ALA A 1 41 ? 25.033 -0.262 -6.445 1.00 0.00 41 ALA A CA 2
ATOM 1248 C C . ALA A 1 41 ? 25.420 -1.269 -7.517 1.00 0.00 41 ALA A C 2
ATOM 1249 O O . ALA A 1 41 ? 26.566 -1.325 -7.958 1.00 0.00 41 ALA A O 2
ATOM 1256 N N . GLY A 1 42 ? 24.441 -2.051 -7.930 1.00 0.00 42 GLY A N 2
ATOM 1257 C CA . GLY A 1 42 ? 24.656 -3.063 -8.959 1.00 0.00 42 GLY A CA 2
ATOM 1258 C C . GLY A 1 42 ? 23.907 -2.758 -10.243 1.00 0.00 42 GLY A C 2
ATOM 1259 O O . GLY A 1 42 ? 23.385 -3.663 -10.890 1.00 0.00 42 GLY A O 2
ATOM 1263 N N . SER A 1 43 ? 23.848 -1.480 -10.610 1.00 0.00 43 SER A N 2
ATOM 1264 C CA . SER A 1 43 ? 23.150 -1.062 -11.828 1.00 0.00 43 SER A CA 2
ATOM 1265 C C . SER A 1 43 ? 24.132 -0.663 -12.931 1.00 0.00 43 SER A C 2
ATOM 1266 O O . SER A 1 43 ? 23.728 -0.116 -13.957 1.00 0.00 43 SER A O 2
ATOM 1274 N N . ILE A 1 44 ? 25.419 -0.935 -12.718 1.00 0.00 44 ILE A N 2
ATOM 1275 C CA . ILE A 1 44 ? 26.452 -0.598 -13.703 1.00 0.00 44 ILE A CA 2
ATOM 1276 C C . ILE A 1 44 ? 27.261 -1.819 -14.123 1.00 0.00 44 ILE A C 2
ATOM 1277 O O . ILE A 1 44 ? 28.035 -1.757 -15.078 1.00 0.00 44 ILE A O 2
ATOM 1293 N N . GLY A 1 45 ? 27.092 -2.925 -13.407 1.00 0.00 45 GLY A N 2
ATOM 1294 C CA . GLY A 1 45 ? 27.832 -4.127 -13.732 1.00 0.00 45 GLY A CA 2
ATOM 1295 C C . GLY A 1 45 ? 29.158 -4.195 -13.007 1.00 0.00 45 GLY A C 2
ATOM 1296 O O . GLY A 1 45 ? 29.678 -5.282 -12.755 1.00 0.00 45 GLY A O 2
ATOM 1300 N N . ARG A 1 46 ? 29.705 -3.028 -12.669 1.00 0.00 46 ARG A N 2
ATOM 1301 C CA . ARG A 1 46 ? 30.986 -2.959 -11.964 1.00 0.00 46 ARG A CA 2
ATOM 1302 C C . ARG A 1 46 ? 32.117 -3.473 -12.849 1.00 0.00 46 ARG A C 2
ATOM 1303 O O . ARG A 1 46 ? 32.114 -4.634 -13.254 1.00 0.00 46 ARG A O 2
ATOM 1324 N N . ARG A 1 47 ? 33.083 -2.598 -13.138 1.00 0.00 47 ARG A N 2
ATOM 1325 C CA . ARG A 1 47 ? 34.235 -2.959 -13.967 1.00 0.00 47 ARG A CA 2
ATOM 1326 C C . ARG A 1 47 ? 35.454 -2.120 -13.582 1.00 0.00 47 ARG A C 2
ATOM 1327 O O . ARG A 1 47 ? 35.313 -1.021 -13.044 1.00 0.00 47 ARG A O 2
ATOM 1348 N N . PRO A 1 48 ? 36.674 -2.631 -13.833 1.00 0.00 48 PRO A N 2
ATOM 1349 C CA . PRO A 1 48 ? 37.908 -1.915 -13.500 1.00 0.00 48 PRO A CA 2
ATOM 1350 C C . PRO A 1 48 ? 38.194 -0.777 -14.472 1.00 0.00 48 PRO A C 2
ATOM 1351 O O . PRO A 1 48 ? 37.479 -0.681 -15.494 1.00 0.00 48 PRO A O 2
ATOM 1363 N N . VAL A 1 1 ? -27.901 22.104 -6.139 1.00 0.00 1 VAL A N 3
ATOM 1364 C CA . VAL A 1 1 ? -26.733 21.525 -6.772 1.00 0.00 1 VAL A CA 3
ATOM 1365 C C . VAL A 1 1 ? -25.561 21.539 -5.801 1.00 0.00 1 VAL A C 3
ATOM 1366 O O . VAL A 1 1 ? -25.679 22.053 -4.691 1.00 0.00 1 VAL A O 3
ATOM 1379 N N . ASN A 1 2 ? -24.431 20.974 -6.223 1.00 0.00 2 ASN A N 3
ATOM 1380 C CA . ASN A 1 2 ? -23.251 20.921 -5.370 1.00 0.00 2 ASN A CA 3
ATOM 1381 C C . ASN A 1 2 ? -21.985 20.669 -6.185 1.00 0.00 2 ASN A C 3
ATOM 1382 O O . ASN A 1 2 ? -20.962 21.324 -5.982 1.00 0.00 2 ASN A O 3
ATOM 1393 N N . TYR A 1 3 ? -22.062 19.717 -7.110 1.00 0.00 3 TYR A N 3
ATOM 1394 C CA . TYR A 1 3 ? -20.917 19.364 -7.954 1.00 0.00 3 TYR A CA 3
ATOM 1395 C C . TYR A 1 3 ? -20.764 20.349 -9.113 1.00 0.00 3 TYR A C 3
ATOM 1396 O O . TYR A 1 3 ? -19.648 20.683 -9.508 1.00 0.00 3 TYR A O 3
ATOM 1414 N N . GLY A 1 4 ? -21.890 20.817 -9.646 1.00 0.00 4 GLY A N 3
ATOM 1415 C CA . GLY A 1 4 ? -21.859 21.762 -10.750 1.00 0.00 4 GLY A CA 3
ATOM 1416 C C . GLY A 1 4 ? -21.028 21.282 -11.928 1.00 0.00 4 GLY A C 3
ATOM 1417 O O . GLY A 1 4 ? -19.953 21.817 -12.192 1.00 0.00 4 GLY A O 3
ATOM 1421 N N . ASN A 1 5 ? -21.533 20.284 -12.648 1.00 0.00 5 ASN A N 3
ATOM 1422 C CA . ASN A 1 5 ? -20.831 19.749 -13.812 1.00 0.00 5 ASN A CA 3
ATOM 1423 C C . ASN A 1 5 ? -19.486 19.156 -13.408 1.00 0.00 5 ASN A C 3
ATOM 1424 O O . ASN A 1 5 ? -18.496 19.294 -14.126 1.00 0.00 5 ASN A O 3
ATOM 1435 N N . GLY A 1 6 ? -19.457 18.511 -12.245 1.00 0.00 6 GLY A N 3
ATOM 1436 C CA . GLY A 1 6 ? -18.228 17.907 -11.757 1.00 0.00 6 GLY A CA 3
ATOM 1437 C C . GLY A 1 6 ? -18.454 16.520 -11.195 1.00 0.00 6 GLY A C 3
ATOM 1438 O O . GLY A 1 6 ? -17.791 16.114 -10.238 1.00 0.00 6 GLY A O 3
ATOM 1442 N N . VAL A 1 7 ? -19.382 15.786 -11.798 1.00 0.00 7 VAL A N 3
ATOM 1443 C CA . VAL A 1 7 ? -19.685 14.429 -11.362 1.00 0.00 7 VAL A CA 3
ATOM 1444 C C . VAL A 1 7 ? -18.782 13.425 -12.068 1.00 0.00 7 VAL A C 3
ATOM 1445 O O . VAL A 1 7 ? -18.900 13.215 -13.276 1.00 0.00 7 VAL A O 3
ATOM 1458 N N . SER A 1 8 ? -17.869 12.826 -11.314 1.00 0.00 8 SER A N 3
ATOM 1459 C CA . SER A 1 8 ? -16.943 11.843 -11.868 1.00 0.00 8 SER A CA 3
ATOM 1460 C C . SER A 1 8 ? -16.567 10.804 -10.815 1.00 0.00 8 SER A C 3
ATOM 1461 O O . SER A 1 8 ? -15.803 11.083 -9.894 1.00 0.00 8 SER A O 3
ATOM 1469 N N . CYS A 1 9 ? -17.111 9.600 -10.965 1.00 0.00 9 CYS A N 3
ATOM 1470 C CA . CYS A 1 9 ? -16.842 8.514 -10.033 1.00 0.00 9 CYS A CA 3
ATOM 1471 C C . CYS A 1 9 ? -17.057 7.164 -10.715 1.00 0.00 9 CYS A C 3
ATOM 1472 O O . CYS A 1 9 ? -18.195 6.744 -10.926 1.00 0.00 9 CYS A O 3
ATOM 1479 N N . SER A 1 10 ? -15.961 6.490 -11.071 1.00 0.00 10 SER A N 3
ATOM 1480 C CA . SER A 1 10 ? -16.052 5.191 -11.738 1.00 0.00 10 SER A CA 3
ATOM 1481 C C . SER A 1 10 ? -14.728 4.429 -11.691 1.00 0.00 10 SER A C 3
ATOM 1482 O O . SER A 1 10 ? -13.879 4.598 -12.563 1.00 0.00 10 SER A O 3
ATOM 1490 N N . LYS A 1 11 ? -14.564 3.593 -10.667 1.00 0.00 11 LYS A N 3
ATOM 1491 C CA . LYS A 1 11 ? -13.348 2.796 -10.499 1.00 0.00 11 LYS A CA 3
ATOM 1492 C C . LYS A 1 11 ? -12.190 3.653 -9.998 1.00 0.00 11 LYS A C 3
ATOM 1493 O O . LYS A 1 11 ? -11.047 3.199 -9.953 1.00 0.00 11 LYS A O 3
ATOM 1512 N N . THR A 1 12 ? -12.491 4.894 -9.628 1.00 0.00 12 THR A N 3
ATOM 1513 C CA . THR A 1 12 ? -11.469 5.812 -9.143 1.00 0.00 12 THR A CA 3
ATOM 1514 C C . THR A 1 12 ? -12.064 6.812 -8.157 1.00 0.00 12 THR A C 3
ATOM 1515 O O . THR A 1 12 ? -13.272 7.043 -8.141 1.00 0.00 12 THR A O 3
ATOM 1526 N N . LYS A 1 13 ? -11.198 7.387 -7.332 1.00 0.00 13 LYS A N 3
ATOM 1527 C CA . LYS A 1 13 ? -11.613 8.358 -6.326 1.00 0.00 13 LYS A CA 3
ATOM 1528 C C . LYS A 1 13 ? -12.439 7.693 -5.236 1.00 0.00 13 LYS A C 3
ATOM 1529 O O . LYS A 1 13 ? -11.997 7.568 -4.094 1.00 0.00 13 LYS A O 3
ATOM 1548 N N . CYS A 1 14 ? -13.645 7.273 -5.595 1.00 0.00 14 CYS A N 3
ATOM 1549 C CA . CYS A 1 14 ? -14.538 6.625 -4.647 1.00 0.00 14 CYS A CA 3
ATOM 1550 C C . CYS A 1 14 ? -14.026 5.233 -4.303 1.00 0.00 14 CYS A C 3
ATOM 1551 O O . CYS A 1 14 ? -14.345 4.257 -4.984 1.00 0.00 14 CYS A O 3
ATOM 1558 N N . SER A 1 15 ? -13.223 5.148 -3.250 1.00 0.00 15 SER A N 3
ATOM 1559 C CA . SER A 1 15 ? -12.660 3.874 -2.828 1.00 0.00 15 SER A CA 3
ATOM 1560 C C . SER A 1 15 ? -11.756 3.309 -3.914 1.00 0.00 15 SER A C 3
ATOM 1561 O O . SER A 1 15 ? -11.645 3.878 -5.001 1.00 0.00 15 SER A O 3
ATOM 1569 N N . VAL A 1 16 ? -11.121 2.183 -3.622 1.00 0.00 16 VAL A N 3
ATOM 1570 C CA . VAL A 1 16 ? -10.231 1.549 -4.582 1.00 0.00 16 VAL A CA 3
ATOM 1571 C C . VAL A 1 16 ? -9.936 0.107 -4.196 1.00 0.00 16 VAL A C 3
ATOM 1572 O O . VAL A 1 16 ? -9.259 -0.156 -3.203 1.00 0.00 16 VAL A O 3
ATOM 1585 N N . ASN A 1 17 ? -10.455 -0.822 -4.991 1.00 0.00 17 ASN A N 3
ATOM 1586 C CA . ASN A 1 17 ? -10.256 -2.243 -4.739 1.00 0.00 17 ASN A CA 3
ATOM 1587 C C . ASN A 1 17 ? -8.811 -2.651 -5.004 1.00 0.00 17 ASN A C 3
ATOM 1588 O O . ASN A 1 17 ? -8.114 -2.030 -5.806 1.00 0.00 17 ASN A O 3
ATOM 1599 N N . TRP A 1 18 ? -8.367 -3.694 -4.310 1.00 0.00 18 TRP A N 3
ATOM 1600 C CA . TRP A 1 18 ? -6.995 -4.193 -4.438 1.00 0.00 18 TRP A CA 3
ATOM 1601 C C . TRP A 1 18 ? -5.987 -3.050 -4.321 1.00 0.00 18 TRP A C 3
ATOM 1602 O O . TRP A 1 18 ? -4.885 -3.122 -4.852 1.00 0.00 18 TRP A O 3
ATOM 1623 N N . GLY A 1 19 ? -6.369 -1.997 -3.605 1.00 0.00 19 GLY A N 3
ATOM 1624 C CA . GLY A 1 19 ? -5.478 -0.869 -3.420 1.00 0.00 19 GLY A CA 3
ATOM 1625 C C . GLY A 1 19 ? -4.606 -1.046 -2.197 1.00 0.00 19 GLY A C 3
ATOM 1626 O O . GLY A 1 19 ? -3.394 -0.831 -2.246 1.00 0.00 19 GLY A O 3
ATOM 1630 N N . GLN A 1 20 ? -5.231 -1.454 -1.100 1.00 0.00 20 GLN A N 3
ATOM 1631 C CA . GLN A 1 20 ? -4.520 -1.669 0.155 1.00 0.00 20 GLN A CA 3
ATOM 1632 C C . GLN A 1 20 ? -3.571 -2.864 0.057 1.00 0.00 20 GLN A C 3
ATOM 1633 O O . GLN A 1 20 ? -2.467 -2.835 0.599 1.00 0.00 20 GLN A O 3
ATOM 1647 N N . ALA A 1 21 ? -4.006 -3.910 -0.636 1.00 0.00 21 ALA A N 3
ATOM 1648 C CA . ALA A 1 21 ? -3.194 -5.113 -0.805 1.00 0.00 21 ALA A CA 3
ATOM 1649 C C . ALA A 1 21 ? -2.042 -4.881 -1.775 1.00 0.00 21 ALA A C 3
ATOM 1650 O O . ALA A 1 21 ? -0.883 -5.127 -1.445 1.00 0.00 21 ALA A O 3
ATOM 1657 N N . PHE A 1 22 ? -2.360 -4.400 -2.971 1.00 0.00 22 PHE A N 3
ATOM 1658 C CA . PHE A 1 22 ? -1.342 -4.165 -3.993 1.00 0.00 22 PHE A CA 3
ATOM 1659 C C . PHE A 1 22 ? -0.240 -3.242 -3.533 1.00 0.00 22 PHE A C 3
ATOM 1660 O O . PHE A 1 22 ? 0.857 -3.321 -4.058 1.00 0.00 22 PHE A O 3
ATOM 1677 N N . GLN A 1 23 ? -0.536 -2.328 -2.610 1.00 0.00 23 GLN A N 3
ATOM 1678 C CA . GLN A 1 23 ? 0.476 -1.376 -2.147 1.00 0.00 23 GLN A CA 3
ATOM 1679 C C . GLN A 1 23 ? 1.427 -2.057 -1.174 1.00 0.00 23 GLN A C 3
ATOM 1680 O O . GLN A 1 23 ? 2.644 -1.894 -1.255 1.00 0.00 23 GLN A O 3
ATOM 1694 N N . GLU A 1 24 ? 0.860 -2.843 -0.269 1.00 0.00 24 GLU A N 3
ATOM 1695 C CA . GLU A 1 24 ? 1.651 -3.576 0.706 1.00 0.00 24 GLU A CA 3
ATOM 1696 C C . GLU A 1 24 ? 2.483 -4.639 0.002 1.00 0.00 24 GLU A C 3
ATOM 1697 O O . GLU A 1 24 ? 3.568 -5.006 0.454 1.00 0.00 24 GLU A O 3
ATOM 1709 N N . ARG A 1 25 ? 1.955 -5.127 -1.114 1.00 0.00 25 ARG A N 3
ATOM 1710 C CA . ARG A 1 25 ? 2.609 -6.143 -1.907 1.00 0.00 25 ARG A CA 3
ATOM 1711 C C . ARG A 1 25 ? 3.708 -5.546 -2.788 1.00 0.00 25 ARG A C 3
ATOM 1712 O O . ARG A 1 25 ? 4.849 -6.007 -2.777 1.00 0.00 25 ARG A O 3
ATOM 1733 N N . TYR A 1 26 ? 3.341 -4.531 -3.564 1.00 0.00 26 TYR A N 3
ATOM 1734 C CA . TYR A 1 26 ? 4.267 -3.880 -4.494 1.00 0.00 26 TYR A CA 3
ATOM 1735 C C . TYR A 1 26 ? 5.269 -2.965 -3.792 1.00 0.00 26 TYR A C 3
ATOM 1736 O O . TYR A 1 26 ? 6.478 -3.124 -3.958 1.00 0.00 26 TYR A O 3
ATOM 1754 N N . THR A 1 27 ? 4.771 -2.007 -3.020 1.00 0.00 27 THR A N 3
ATOM 1755 C CA . THR A 1 27 ? 5.646 -1.087 -2.310 1.00 0.00 27 THR A CA 3
ATOM 1756 C C . THR A 1 27 ? 6.643 -1.845 -1.438 1.00 0.00 27 THR A C 3
ATOM 1757 O O . THR A 1 27 ? 7.745 -1.367 -1.190 1.00 0.00 27 THR A O 3
ATOM 1768 N N . ALA A 1 28 ? 6.264 -3.034 -0.992 1.00 0.00 28 ALA A N 3
ATOM 1769 C CA . ALA A 1 28 ? 7.152 -3.842 -0.164 1.00 0.00 28 ALA A CA 3
ATOM 1770 C C . ALA A 1 28 ? 8.321 -4.390 -0.978 1.00 0.00 28 ALA A C 3
ATOM 1771 O O . ALA A 1 28 ? 9.482 -4.243 -0.595 1.00 0.00 28 ALA A O 3
ATOM 1778 N N . GLY A 1 29 ? 8.006 -5.033 -2.099 1.00 0.00 29 GLY A N 3
ATOM 1779 C CA . GLY A 1 29 ? 9.042 -5.604 -2.943 1.00 0.00 29 GLY A CA 3
ATOM 1780 C C . GLY A 1 29 ? 9.860 -4.551 -3.668 1.00 0.00 29 GLY A C 3
ATOM 1781 O O . GLY A 1 29 ? 11.086 -4.650 -3.737 1.00 0.00 29 GLY A O 3
ATOM 1785 N N . ILE A 1 30 ? 9.184 -3.549 -4.221 1.00 0.00 30 ILE A N 3
ATOM 1786 C CA . ILE A 1 30 ? 9.860 -2.488 -4.960 1.00 0.00 30 ILE A CA 3
ATOM 1787 C C . ILE A 1 30 ? 10.802 -1.687 -4.063 1.00 0.00 30 ILE A C 3
ATOM 1788 O O . ILE A 1 30 ? 11.932 -1.383 -4.443 1.00 0.00 30 ILE A O 3
ATOM 1804 N N . ASN A 1 31 ? 10.341 -1.344 -2.864 1.00 0.00 31 ASN A N 3
ATOM 1805 C CA . ASN A 1 31 ? 11.167 -0.581 -1.937 1.00 0.00 31 ASN A CA 3
ATOM 1806 C C . ASN A 1 31 ? 12.473 -1.315 -1.655 1.00 0.00 31 ASN A C 3
ATOM 1807 O O . ASN A 1 31 ? 13.555 -0.733 -1.737 1.00 0.00 31 ASN A O 3
ATOM 1818 N N . SER A 1 32 ? 12.369 -2.597 -1.326 1.00 0.00 32 SER A N 3
ATOM 1819 C CA . SER A 1 32 ? 13.549 -3.403 -1.034 1.00 0.00 32 SER A CA 3
ATOM 1820 C C . SER A 1 32 ? 14.500 -3.434 -2.225 1.00 0.00 32 SER A C 3
ATOM 1821 O O . SER A 1 32 ? 15.716 -3.333 -2.063 1.00 0.00 32 SER A O 3
ATOM 1829 N N . PHE A 1 33 ? 13.941 -3.556 -3.425 1.00 0.00 33 PHE A N 3
ATOM 1830 C CA . PHE A 1 33 ? 14.745 -3.598 -4.646 1.00 0.00 33 PHE A CA 3
ATOM 1831 C C . PHE A 1 33 ? 15.621 -2.347 -4.764 1.00 0.00 33 PHE A C 3
ATOM 1832 O O . PHE A 1 33 ? 16.760 -2.413 -5.223 1.00 0.00 33 PHE A O 3
ATOM 1849 N N . VAL A 1 34 ? 15.076 -1.214 -4.334 1.00 0.00 34 VAL A N 3
ATOM 1850 C CA . VAL A 1 34 ? 15.787 0.066 -4.381 1.00 0.00 34 VAL A CA 3
ATOM 1851 C C . VAL A 1 34 ? 17.038 0.057 -3.523 1.00 0.00 34 VAL A C 3
ATOM 1852 O O . VAL A 1 34 ? 18.143 0.281 -4.014 1.00 0.00 34 VAL A O 3
ATOM 1865 N N . SER A 1 35 ? 16.858 -0.182 -2.241 1.00 0.00 35 SER A N 3
ATOM 1866 C CA . SER A 1 35 ? 17.983 -0.203 -1.311 1.00 0.00 35 SER A CA 3
ATOM 1867 C C . SER A 1 35 ? 19.118 -1.079 -1.837 1.00 0.00 35 SER A C 3
ATOM 1868 O O . SER A 1 35 ? 20.281 -0.680 -1.827 1.00 0.00 35 SER A O 3
ATOM 1876 N N . GLY A 1 36 ? 18.769 -2.277 -2.296 1.00 0.00 36 GLY A N 3
ATOM 1877 C CA . GLY A 1 36 ? 19.769 -3.191 -2.822 1.00 0.00 36 GLY A CA 3
ATOM 1878 C C . GLY A 1 36 ? 20.558 -2.588 -3.967 1.00 0.00 36 GLY A C 3
ATOM 1879 O O . GLY A 1 36 ? 21.782 -2.699 -4.012 1.00 0.00 36 GLY A O 3
ATOM 1883 N N . VAL A 1 37 ? 19.856 -1.942 -4.893 1.00 0.00 37 VAL A N 3
ATOM 1884 C CA . VAL A 1 37 ? 20.501 -1.318 -6.045 1.00 0.00 37 VAL A CA 3
ATOM 1885 C C . VAL A 1 37 ? 21.131 0.013 -5.658 1.00 0.00 37 VAL A C 3
ATOM 1886 O O . VAL A 1 37 ? 22.081 0.469 -6.293 1.00 0.00 37 VAL A O 3
ATOM 1899 N N . ALA A 1 38 ? 20.587 0.634 -4.614 1.00 0.00 38 ALA A N 3
ATOM 1900 C CA . ALA A 1 38 ? 21.083 1.919 -4.144 1.00 0.00 38 ALA A CA 3
ATOM 1901 C C . ALA A 1 38 ? 22.447 1.788 -3.467 1.00 0.00 38 ALA A C 3
ATOM 1902 O O . ALA A 1 38 ? 23.220 2.745 -3.421 1.00 0.00 38 ALA A O 3
ATOM 1909 N N . SER A 1 39 ? 22.739 0.600 -2.949 1.00 0.00 39 SER A N 3
ATOM 1910 C CA . SER A 1 39 ? 24.012 0.351 -2.277 1.00 0.00 39 SER A CA 3
ATOM 1911 C C . SER A 1 39 ? 25.192 0.592 -3.214 1.00 0.00 39 SER A C 3
ATOM 1912 O O . SER A 1 39 ? 26.292 0.917 -2.766 1.00 0.00 39 SER A O 3
ATOM 1920 N N . GLY A 1 40 ? 24.965 0.419 -4.513 1.00 0.00 40 GLY A N 3
ATOM 1921 C CA . GLY A 1 40 ? 26.028 0.617 -5.490 1.00 0.00 40 GLY A CA 3
ATOM 1922 C C . GLY A 1 40 ? 25.686 1.670 -6.526 1.00 0.00 40 GLY A C 3
ATOM 1923 O O . GLY A 1 40 ? 26.516 2.518 -6.854 1.00 0.00 40 GLY A O 3
ATOM 1927 N N . ALA A 1 41 ? 24.462 1.614 -7.046 1.00 0.00 41 ALA A N 3
ATOM 1928 C CA . ALA A 1 41 ? 24.008 2.568 -8.052 1.00 0.00 41 ALA A CA 3
ATOM 1929 C C . ALA A 1 41 ? 22.585 2.259 -8.489 1.00 0.00 41 ALA A C 3
ATOM 1930 O O . ALA A 1 41 ? 22.356 1.593 -9.499 1.00 0.00 41 ALA A O 3
ATOM 1937 N N . GLY A 1 42 ? 21.640 2.747 -7.711 1.00 0.00 42 GLY A N 3
ATOM 1938 C CA . GLY A 1 42 ? 20.236 2.524 -7.999 1.00 0.00 42 GLY A CA 3
ATOM 1939 C C . GLY A 1 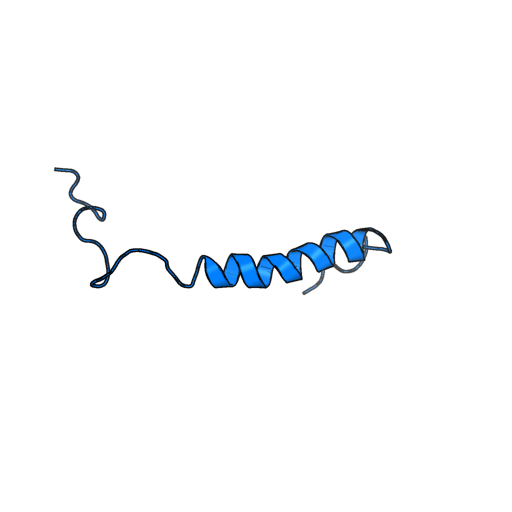42 ? 19.668 3.476 -9.036 1.00 0.00 42 GLY A C 3
ATOM 1940 O O . GLY A 1 42 ? 18.597 3.227 -9.588 1.00 0.00 42 GLY A O 3
ATOM 1944 N N . SER A 1 43 ? 20.375 4.570 -9.303 1.00 0.00 43 SER A N 3
ATOM 1945 C CA . SER A 1 43 ? 19.911 5.546 -10.281 1.00 0.00 43 SER A CA 3
ATOM 1946 C C . SER A 1 43 ? 19.931 4.955 -11.687 1.00 0.00 43 SER A C 3
ATOM 1947 O O . SER A 1 43 ? 18.887 4.614 -12.244 1.00 0.00 43 SER A O 3
ATOM 1955 N N . ILE A 1 44 ? 21.125 4.837 -12.251 1.00 0.00 44 ILE A N 3
ATOM 1956 C CA . ILE A 1 44 ? 21.291 4.284 -13.592 1.00 0.00 44 ILE A CA 3
ATOM 1957 C C . ILE A 1 44 ? 20.686 5.180 -14.663 1.00 0.00 44 ILE A C 3
ATOM 1958 O O . ILE A 1 44 ? 20.550 4.771 -15.816 1.00 0.00 44 ILE A O 3
ATOM 1974 N N . GLY A 1 45 ? 20.327 6.404 -14.288 1.00 0.00 45 GLY A N 3
ATOM 1975 C CA . GLY A 1 45 ? 19.743 7.326 -15.242 1.00 0.00 45 GLY A CA 3
ATOM 1976 C C . GLY A 1 45 ? 18.516 6.758 -15.931 1.00 0.00 45 GLY A C 3
ATOM 1977 O O . GLY A 1 45 ? 18.070 7.294 -16.945 1.00 0.00 45 GLY A O 3
ATOM 1981 N N . ARG A 1 46 ? 17.970 5.671 -15.387 1.00 0.00 46 ARG A N 3
ATOM 1982 C CA . ARG A 1 46 ? 16.785 5.039 -15.975 1.00 0.00 46 ARG A CA 3
ATOM 1983 C C . ARG A 1 46 ? 15.592 5.101 -15.023 1.00 0.00 46 ARG A C 3
ATOM 1984 O O . ARG A 1 46 ? 15.662 4.622 -13.890 1.00 0.00 46 ARG A O 3
ATOM 2005 N N . ARG A 1 47 ? 14.497 5.696 -15.494 1.00 0.00 47 ARG A N 3
ATOM 2006 C CA . ARG A 1 47 ? 13.282 5.820 -14.693 1.00 0.00 47 ARG A CA 3
ATOM 2007 C C . ARG A 1 47 ? 12.046 5.916 -15.589 1.00 0.00 47 ARG A C 3
ATOM 2008 O O . ARG A 1 47 ? 11.730 6.987 -16.107 1.00 0.00 47 ARG A O 3
ATOM 2029 N N . PRO A 1 48 ? 11.329 4.795 -15.785 1.00 0.00 48 PRO A N 3
ATOM 2030 C CA . PRO A 1 48 ? 10.125 4.769 -16.618 1.00 0.00 48 PRO A CA 3
ATOM 2031 C C . PRO A 1 48 ? 8.957 5.506 -15.969 1.00 0.00 48 PRO A C 3
ATOM 2032 O O . PRO A 1 48 ? 9.059 5.835 -14.768 1.00 0.00 48 PRO A O 3
ATOM 2044 N N . VAL A 1 1 ? -12.443 0.944 -20.362 1.00 0.00 1 VAL A N 4
ATOM 2045 C CA . VAL A 1 1 ? -12.811 -0.447 -20.192 1.00 0.00 1 VAL A CA 4
ATOM 2046 C C . VAL A 1 1 ? -14.275 -0.642 -20.561 1.00 0.00 1 VAL A C 4
ATOM 2047 O O . VAL A 1 1 ? -14.809 0.087 -21.393 1.00 0.00 1 VAL A O 4
ATOM 2060 N N . ASN A 1 2 ? -14.911 -1.626 -19.935 1.00 0.00 2 ASN A N 4
ATOM 2061 C CA . ASN A 1 2 ? -16.303 -1.936 -20.208 1.00 0.00 2 ASN A CA 4
ATOM 2062 C C . ASN A 1 2 ? -16.896 -2.741 -19.054 1.00 0.00 2 ASN A C 4
ATOM 2063 O O . ASN A 1 2 ? -17.815 -3.539 -19.238 1.00 0.00 2 ASN A O 4
ATOM 2074 N N . TYR A 1 3 ? -16.342 -2.524 -17.862 1.00 0.00 3 TYR A N 4
ATOM 2075 C CA . TYR A 1 3 ? -16.777 -3.221 -16.653 1.00 0.00 3 TYR A CA 4
ATOM 2076 C C . TYR A 1 3 ? -18.035 -2.577 -16.070 1.00 0.00 3 TYR A C 4
ATOM 2077 O O . TYR A 1 3 ? -19.039 -3.250 -15.827 1.00 0.00 3 TYR A O 4
ATOM 2095 N N . GLY A 1 4 ? -17.974 -1.262 -15.855 1.00 0.00 4 GLY A N 4
ATOM 2096 C CA . GLY A 1 4 ? -19.112 -0.539 -15.312 1.00 0.00 4 GLY A CA 4
ATOM 2097 C C . GLY A 1 4 ? -19.106 -0.464 -13.794 1.00 0.00 4 GLY A C 4
ATOM 2098 O O . GLY A 1 4 ? -20.111 -0.090 -13.184 1.00 0.00 4 GLY A O 4
ATOM 2102 N N . ASN A 1 5 ? -17.979 -0.824 -13.170 1.00 0.00 5 ASN A N 4
ATOM 2103 C CA . ASN A 1 5 ? -17.871 -0.787 -11.713 1.00 0.00 5 ASN A CA 4
ATOM 2104 C C . ASN A 1 5 ? -16.412 -0.814 -11.268 1.00 0.00 5 ASN A C 4
ATOM 2105 O O . ASN A 1 5 ? -16.057 -1.471 -10.287 1.00 0.00 5 ASN A O 4
ATOM 2116 N N . GLY A 1 6 ? -15.572 -0.099 -12.004 1.00 0.00 6 GLY A N 4
ATOM 2117 C CA . GLY A 1 6 ? -14.155 -0.053 -11.687 1.00 0.00 6 GLY A CA 4
ATOM 2118 C C . GLY A 1 6 ? -13.293 -0.309 -12.908 1.00 0.00 6 GLY A C 4
ATOM 2119 O O . GLY A 1 6 ? -12.941 -1.457 -13.196 1.00 0.00 6 GLY A O 4
ATOM 2123 N N . VAL A 1 7 ? -12.956 0.751 -13.625 1.00 0.00 7 VAL A N 4
ATOM 2124 C CA . VAL A 1 7 ? -12.141 0.631 -14.825 1.00 0.00 7 VAL A CA 4
ATOM 2125 C C . VAL A 1 7 ? -10.659 0.676 -14.487 1.00 0.00 7 VAL A C 4
ATOM 2126 O O . VAL A 1 7 ? -9.833 0.133 -15.216 1.00 0.00 7 VAL A O 4
ATOM 2139 N N . SER A 1 8 ? -10.325 1.324 -13.378 1.00 0.00 8 SER A N 4
ATOM 2140 C CA . SER A 1 8 ? -8.931 1.436 -12.940 1.00 0.00 8 SER A CA 4
ATOM 2141 C C . SER A 1 8 ? -8.603 0.352 -11.916 1.00 0.00 8 SER A C 4
ATOM 2142 O O . SER A 1 8 ? -8.484 0.625 -10.723 1.00 0.00 8 SER A O 4
ATOM 2150 N N . CYS A 1 9 ? -8.461 -0.881 -12.399 1.00 0.00 9 CYS A N 4
ATOM 2151 C CA . CYS A 1 9 ? -8.144 -2.014 -11.535 1.00 0.00 9 CYS A CA 4
ATOM 2152 C C . CYS A 1 9 ? -7.962 -3.280 -12.359 1.00 0.00 9 CYS A C 4
ATOM 2153 O O . CYS A 1 9 ? -8.792 -3.609 -13.211 1.00 0.00 9 CYS A O 4
ATOM 2160 N N . SER A 1 10 ? -6.872 -3.991 -12.099 1.00 0.00 10 SER A N 4
ATOM 2161 C CA . SER A 1 10 ? -6.588 -5.221 -12.813 1.00 0.00 10 SER A CA 4
ATOM 2162 C C . SER A 1 10 ? -7.459 -6.351 -12.278 1.00 0.00 10 SER A C 4
ATOM 2163 O O . SER A 1 10 ? -7.017 -7.161 -11.465 1.00 0.00 10 SER A O 4
ATOM 2171 N N . LYS A 1 11 ? -8.713 -6.370 -12.724 1.00 0.00 11 LYS A N 4
ATOM 2172 C CA . LYS A 1 11 ? -9.691 -7.373 -12.302 1.00 0.00 11 LYS A CA 4
ATOM 2173 C C . LYS A 1 11 ? -9.731 -7.564 -10.774 1.00 0.00 11 LYS A C 4
ATOM 2174 O O . LYS A 1 11 ? -10.189 -8.601 -10.282 1.00 0.00 11 LYS A O 4
ATOM 2193 N N . THR A 1 12 ? -9.238 -6.567 -10.035 1.00 0.00 12 THR A N 4
ATOM 2194 C CA . THR A 1 12 ? -9.233 -6.621 -8.576 1.00 0.00 12 THR A CA 4
ATOM 2195 C C . THR A 1 12 ? -10.475 -5.972 -7.925 1.00 0.00 12 THR A C 4
ATOM 2196 O O . THR A 1 12 ? -10.838 -6.308 -6.799 1.00 0.00 12 THR A O 4
ATOM 2207 N N . LYS A 1 13 ? -11.106 -5.042 -8.637 1.00 0.00 13 LYS A N 4
ATOM 2208 C CA . LYS A 1 13 ? -12.279 -4.311 -8.131 1.00 0.00 13 LYS A CA 4
ATOM 2209 C C . LYS A 1 13 ? -11.870 -3.166 -7.190 1.00 0.00 13 LYS A C 4
ATOM 2210 O O . LYS A 1 13 ? -12.708 -2.361 -6.779 1.00 0.00 13 LYS A O 4
ATOM 2229 N N . CYS A 1 14 ? -10.584 -3.079 -6.860 1.00 0.00 14 CYS A N 4
ATOM 2230 C CA . CYS A 1 14 ? -10.096 -2.012 -5.984 1.00 0.00 14 CYS A CA 4
ATOM 2231 C C . CYS A 1 14 ? -10.600 -2.188 -4.552 1.00 0.00 14 CYS A C 4
ATOM 2232 O O . CYS A 1 14 ? -9.834 -2.521 -3.648 1.00 0.00 14 CYS A O 4
ATOM 2239 N N . SER A 1 15 ? -11.901 -1.972 -4.355 1.00 0.00 15 SER A N 4
ATOM 2240 C CA . SER A 1 15 ? -12.507 -2.118 -3.036 1.00 0.00 15 SER A CA 4
ATOM 2241 C C . SER A 1 15 ? -12.273 -3.524 -2.486 1.00 0.00 15 SER A C 4
ATOM 2242 O O . SER A 1 15 ? -11.472 -4.282 -3.027 1.00 0.00 15 SER A O 4
ATOM 2250 N N . VAL A 1 16 ? -12.986 -3.864 -1.418 1.00 0.00 16 VAL A N 4
ATOM 2251 C CA . VAL A 1 16 ? -12.874 -5.179 -0.789 1.00 0.00 16 VAL A CA 4
ATOM 2252 C C . VAL A 1 16 ? -11.662 -5.236 0.131 1.00 0.00 16 VAL A C 4
ATOM 2253 O O . VAL A 1 16 ? -11.801 -5.285 1.354 1.00 0.00 16 VAL A O 4
ATOM 2266 N N . ASN A 1 17 ? -10.473 -5.239 -0.466 1.00 0.00 17 ASN A N 4
ATOM 2267 C CA . ASN A 1 17 ? -9.226 -5.299 0.295 1.00 0.00 17 ASN A CA 4
ATOM 2268 C C . ASN A 1 17 ? -8.019 -5.454 -0.631 1.00 0.00 17 ASN A C 4
ATOM 2269 O O . ASN A 1 17 ? -6.932 -4.949 -0.346 1.00 0.00 17 ASN A O 4
ATOM 2280 N N . TRP A 1 18 ? -8.220 -6.163 -1.742 1.00 0.00 18 TRP A N 4
ATOM 2281 C CA . TRP A 1 18 ? -7.155 -6.418 -2.716 1.00 0.00 18 TRP A CA 4
ATOM 2282 C C . TRP A 1 18 ? -6.250 -5.194 -2.917 1.00 0.00 18 TRP A C 4
ATOM 2283 O O . TRP A 1 18 ? -5.049 -5.334 -3.139 1.00 0.00 18 TRP A O 4
ATOM 2304 N N . GLY A 1 19 ? -6.830 -3.996 -2.830 1.00 0.00 19 GLY A N 4
ATOM 2305 C CA . GLY A 1 19 ? -6.052 -2.777 -3.017 1.00 0.00 19 GLY A CA 4
ATOM 2306 C C . GLY A 1 19 ? -5.028 -2.535 -1.919 1.00 0.00 19 GLY A C 4
ATOM 2307 O O . GLY A 1 19 ? -3.884 -2.165 -2.193 1.00 0.00 19 GLY A O 4
ATOM 2311 N N . GLN A 1 20 ? -5.445 -2.725 -0.671 1.00 0.00 20 GLN A N 4
ATOM 2312 C CA . GLN A 1 20 ? -4.567 -2.508 0.475 1.00 0.00 20 GLN A CA 4
ATOM 2313 C C . GLN A 1 20 ? -3.377 -3.462 0.448 1.00 0.00 20 GLN A C 4
ATOM 2314 O O . GLN A 1 20 ? -2.258 -3.088 0.801 1.00 0.00 20 GLN A O 4
ATOM 2328 N N . ALA A 1 21 ? -3.623 -4.696 0.033 1.00 0.00 21 ALA A N 4
ATOM 2329 C CA . ALA A 1 21 ? -2.573 -5.709 -0.038 1.00 0.00 21 ALA A CA 4
ATOM 2330 C C . ALA A 1 21 ? -1.547 -5.377 -1.114 1.00 0.00 21 ALA A C 4
ATOM 2331 O O . ALA A 1 21 ? -0.346 -5.369 -0.853 1.00 0.00 21 ALA A O 4
ATOM 2338 N N . PHE A 1 22 ? -2.016 -5.100 -2.326 1.00 0.00 22 PHE A N 4
ATOM 2339 C CA . PHE A 1 22 ? -1.113 -4.811 -3.433 1.00 0.00 22 PHE A CA 4
ATOM 2340 C C . PHE A 1 22 ? -0.112 -3.723 -3.117 1.00 0.00 22 PHE A C 4
ATOM 2341 O O . PHE A 1 22 ? 1.031 -3.832 -3.539 1.00 0.00 22 PHE A O 4
ATOM 2358 N N . GLN A 1 23 ? -0.551 -2.645 -2.450 1.00 0.00 23 GLN A N 4
ATOM 2359 C CA . GLN A 1 23 ? 0.346 -1.524 -2.158 1.00 0.00 23 GLN A CA 4
ATOM 2360 C C . GLN A 1 23 ? 1.452 -1.942 -1.190 1.00 0.00 23 GLN A C 4
ATOM 2361 O O . GLN A 1 23 ? 2.615 -1.575 -1.362 1.00 0.00 23 GLN A O 4
ATOM 2375 N N . GLU A 1 24 ? 1.084 -2.711 -0.175 1.00 0.00 24 GLU A N 4
ATOM 2376 C CA . GLU A 1 24 ? 2.049 -3.184 0.809 1.00 0.00 24 GLU A CA 4
ATOM 2377 C C . GLU A 1 24 ? 2.973 -4.222 0.182 1.00 0.00 24 GLU A C 4
ATOM 2378 O O . GLU A 1 24 ? 4.129 -4.368 0.574 1.00 0.00 24 GLU A O 4
ATOM 2390 N N . ARG A 1 25 ? 2.440 -4.947 -0.792 1.00 0.00 25 ARG A N 4
ATOM 2391 C CA . ARG A 1 25 ? 3.185 -5.985 -1.483 1.00 0.00 25 ARG A CA 4
ATOM 2392 C C . ARG A 1 25 ? 4.107 -5.397 -2.549 1.00 0.00 25 ARG A C 4
ATOM 2393 O O . ARG A 1 25 ? 5.304 -5.674 -2.574 1.00 0.00 25 ARG A O 4
ATOM 2414 N N . TYR A 1 26 ? 3.526 -4.603 -3.440 1.00 0.00 26 TYR A N 4
ATOM 2415 C CA . TYR A 1 26 ? 4.263 -3.995 -4.550 1.00 0.00 26 TYR A CA 4
ATOM 2416 C C . TYR A 1 26 ? 5.203 -2.887 -4.104 1.00 0.00 26 TYR A C 4
ATOM 2417 O O . TYR A 1 26 ? 6.399 -2.934 -4.391 1.00 0.00 26 TYR A O 4
ATOM 2435 N N . THR A 1 27 ? 4.667 -1.890 -3.416 1.00 0.00 27 THR A N 4
ATOM 2436 C CA . THR A 1 27 ? 5.489 -0.787 -2.945 1.00 0.00 27 THR A CA 4
ATOM 2437 C C . THR A 1 27 ? 6.641 -1.297 -2.094 1.00 0.00 27 THR A C 4
ATOM 2438 O O . THR A 1 27 ? 7.727 -0.727 -2.105 1.00 0.00 27 THR A O 4
ATOM 2449 N N . ALA A 1 28 ? 6.414 -2.387 -1.379 1.00 0.00 28 ALA A N 4
ATOM 2450 C CA . ALA A 1 28 ? 7.460 -2.963 -0.551 1.00 0.00 28 ALA A CA 4
ATOM 2451 C C . ALA A 1 28 ? 8.532 -3.612 -1.413 1.00 0.00 28 ALA A C 4
ATOM 2452 O O . ALA A 1 28 ? 9.706 -3.610 -1.051 1.00 0.00 28 ALA A O 4
ATOM 2459 N N . GLY A 1 29 ? 8.120 -4.161 -2.554 1.00 0.00 29 GLY A N 4
ATOM 2460 C CA . GLY A 1 29 ? 9.060 -4.813 -3.455 1.00 0.00 29 GLY A CA 4
ATOM 2461 C C . GLY A 1 29 ? 9.777 -3.829 -4.364 1.00 0.00 29 GLY A C 4
ATOM 2462 O O . GLY A 1 29 ? 10.982 -3.948 -4.588 1.00 0.00 29 GLY A O 4
ATOM 2466 N N . ILE A 1 30 ? 9.030 -2.866 -4.904 1.00 0.00 30 ILE A N 4
ATOM 2467 C CA . ILE A 1 30 ? 9.603 -1.872 -5.809 1.00 0.00 30 ILE A CA 4
ATOM 2468 C C . ILE A 1 30 ? 10.548 -0.932 -5.058 1.00 0.00 30 ILE A C 4
ATOM 2469 O O . ILE A 1 30 ? 11.584 -0.511 -5.574 1.00 0.00 30 ILE A O 4
ATOM 2485 N N . ASN A 1 31 ? 10.198 -0.615 -3.821 1.00 0.00 31 ASN A N 4
ATOM 2486 C CA . ASN A 1 31 ? 11.031 0.256 -3.006 1.00 0.00 31 ASN A CA 4
ATOM 2487 C C . ASN A 1 31 ? 12.227 -0.522 -2.471 1.00 0.00 31 ASN A C 4
ATOM 2488 O O . ASN A 1 31 ? 13.341 -0.006 -2.403 1.00 0.00 31 ASN A O 4
ATOM 2499 N N . SER A 1 32 ? 11.994 -1.779 -2.110 1.00 0.00 32 SER A N 4
ATOM 2500 C CA . SER A 1 32 ? 13.058 -2.632 -1.593 1.00 0.00 32 SER A CA 4
ATOM 2501 C C . SER A 1 32 ? 14.096 -2.929 -2.669 1.00 0.00 32 SER A C 4
ATOM 2502 O O . SER A 1 32 ? 15.278 -3.099 -2.372 1.00 0.00 32 SER A O 4
ATOM 2510 N N . PHE A 1 33 ? 13.653 -2.974 -3.920 1.00 0.00 33 PHE A N 4
ATOM 2511 C CA . PHE A 1 33 ? 14.553 -3.247 -5.037 1.00 0.00 33 PHE A CA 4
ATOM 2512 C C . PHE A 1 33 ? 15.647 -2.187 -5.087 1.00 0.00 33 PHE A C 4
ATOM 2513 O O . PHE A 1 33 ? 16.815 -2.491 -5.323 1.00 0.00 33 PHE A O 4
ATOM 2530 N N . VAL A 1 34 ? 15.251 -0.943 -4.845 1.00 0.00 34 VAL A N 4
ATOM 2531 C CA . VAL A 1 34 ? 16.190 0.180 -4.844 1.00 0.00 34 VAL A CA 4
ATOM 2532 C C . VAL A 1 34 ? 17.190 0.068 -3.705 1.00 0.00 34 VAL A C 4
ATOM 2533 O O . VAL A 1 34 ? 18.395 -0.035 -3.930 1.00 0.00 34 VAL A O 4
ATOM 2546 N N . SER A 1 35 ? 16.689 0.090 -2.486 1.00 0.00 35 SER A N 4
ATOM 2547 C CA . SER A 1 35 ? 17.553 -0.011 -1.318 1.00 0.00 35 SER A CA 4
ATOM 2548 C C . SER A 1 3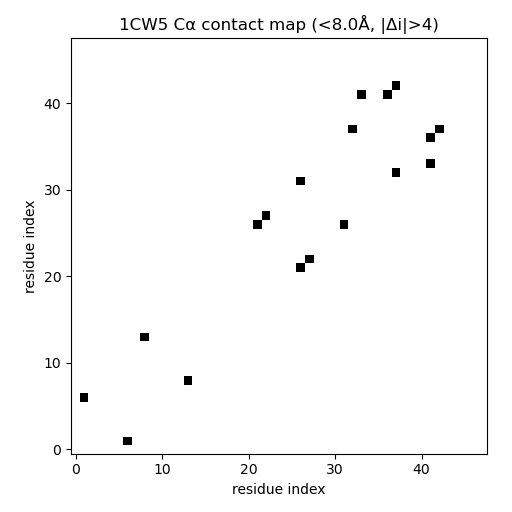5 ? 18.412 -1.266 -1.396 1.00 0.00 35 SER A C 4
ATOM 2549 O O . SER A 1 35 ? 19.568 -1.266 -0.970 1.00 0.00 35 SER A O 4
ATOM 2557 N N . GLY A 1 36 ? 17.847 -2.332 -1.959 1.00 0.00 36 GLY A N 4
ATOM 2558 C CA . GLY A 1 36 ? 18.586 -3.574 -2.098 1.00 0.00 36 GLY A CA 4
ATOM 2559 C C . GLY A 1 36 ? 19.784 -3.402 -3.007 1.00 0.00 36 GLY A C 4
ATOM 2560 O O . GLY A 1 36 ? 20.889 -3.840 -2.685 1.00 0.00 36 GLY A O 4
ATOM 2564 N N . VAL A 1 37 ? 19.562 -2.745 -4.144 1.00 0.00 37 VAL A N 4
ATOM 2565 C CA . VAL A 1 37 ? 20.630 -2.498 -5.104 1.00 0.00 37 VAL A CA 4
ATOM 2566 C C . VAL A 1 37 ? 21.518 -1.363 -4.616 1.00 0.00 37 VAL A C 4
ATOM 2567 O O . VAL A 1 37 ? 22.700 -1.295 -4.945 1.00 0.00 37 VAL A O 4
ATOM 2580 N N . ALA A 1 38 ? 20.930 -0.467 -3.826 1.00 0.00 38 ALA A N 4
ATOM 2581 C CA . ALA A 1 38 ? 21.660 0.672 -3.287 1.00 0.00 38 ALA A CA 4
ATOM 2582 C C . ALA A 1 38 ? 22.514 0.266 -2.087 1.00 0.00 38 ALA A C 4
ATOM 2583 O O . ALA A 1 38 ? 23.500 0.926 -1.763 1.00 0.00 38 ALA A O 4
ATOM 2590 N N . SER A 1 39 ? 22.136 -0.831 -1.438 1.00 0.00 39 SER A N 4
ATOM 2591 C CA . SER A 1 39 ? 22.875 -1.323 -0.276 1.00 0.00 39 SER A CA 4
ATOM 2592 C C . SER A 1 39 ? 24.124 -2.094 -0.697 1.00 0.00 39 SER A C 4
ATOM 2593 O O . SER A 1 39 ? 25.197 -1.917 -0.118 1.00 0.00 39 SER A O 4
ATOM 2601 N N . GLY A 1 40 ? 23.978 -2.949 -1.704 1.00 0.00 40 GLY A N 4
ATOM 2602 C CA . GLY A 1 40 ? 25.105 -3.734 -2.183 1.00 0.00 40 GLY A CA 4
ATOM 2603 C C . GLY A 1 40 ? 24.765 -4.549 -3.420 1.00 0.00 40 GLY A C 4
ATOM 2604 O O . GLY A 1 40 ? 25.545 -4.601 -4.372 1.00 0.00 40 GLY A O 4
ATOM 2608 N N . ALA A 1 41 ? 23.590 -5.180 -3.407 1.00 0.00 41 ALA A N 4
ATOM 2609 C CA . ALA A 1 41 ? 23.122 -5.993 -4.531 1.00 0.00 41 ALA A CA 4
ATOM 2610 C C . ALA A 1 41 ? 23.686 -7.415 -4.499 1.00 0.00 41 ALA A C 4
ATOM 2611 O O . ALA A 1 41 ? 23.254 -8.275 -5.265 1.00 0.00 41 ALA A O 4
ATOM 2618 N N . GLY A 1 42 ? 24.645 -7.666 -3.613 1.00 0.00 42 GLY A N 4
ATOM 2619 C CA . GLY A 1 42 ? 25.229 -8.996 -3.517 1.00 0.00 42 GLY A CA 4
ATOM 2620 C C . GLY A 1 42 ? 26.258 -9.273 -4.599 1.00 0.00 42 GLY A C 4
ATOM 2621 O O . GLY A 1 42 ? 26.452 -10.422 -4.997 1.00 0.00 42 GLY A O 4
ATOM 2625 N N . SER A 1 43 ? 26.918 -8.223 -5.077 1.00 0.00 43 SER A N 4
ATOM 2626 C CA . SER A 1 43 ? 27.934 -8.366 -6.118 1.00 0.00 43 SER A CA 4
ATOM 2627 C C . SER A 1 43 ? 29.335 -8.246 -5.528 1.00 0.00 43 SER A C 4
ATOM 2628 O O . SER A 1 43 ? 30.108 -9.202 -5.538 1.00 0.00 43 SER A O 4
ATOM 2636 N N . ILE A 1 44 ? 29.651 -7.060 -5.017 1.00 0.00 44 ILE A N 4
ATOM 2637 C CA . ILE A 1 44 ? 30.955 -6.804 -4.417 1.00 0.00 44 ILE A CA 4
ATOM 2638 C C . ILE A 1 44 ? 30.865 -5.657 -3.417 1.00 0.00 44 ILE A C 4
ATOM 2639 O O . ILE A 1 44 ? 31.808 -4.886 -3.254 1.00 0.00 44 ILE A O 4
ATOM 2655 N N . GLY A 1 45 ?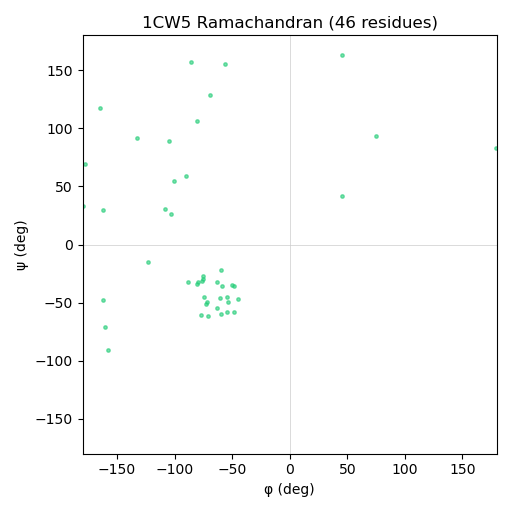 29.718 -5.561 -2.749 1.00 0.00 45 GLY A N 4
ATOM 2656 C CA . GLY A 1 45 ? 29.500 -4.512 -1.760 1.00 0.00 45 GLY A CA 4
ATOM 2657 C C . GLY A 1 45 ? 29.354 -5.067 -0.359 1.00 0.00 45 GLY A C 4
ATOM 2658 O O . GLY A 1 45 ? 28.681 -4.471 0.482 1.00 0.00 45 GLY A O 4
ATOM 2662 N N . ARG A 1 46 ? 29.995 -6.206 -0.105 1.00 0.00 46 ARG A N 4
ATOM 2663 C CA . ARG A 1 46 ? 29.938 -6.840 1.207 1.00 0.00 46 ARG A CA 4
ATOM 2664 C C . ARG A 1 46 ? 30.881 -8.039 1.277 1.00 0.00 46 ARG A C 4
ATOM 2665 O O . ARG A 1 46 ? 30.544 -9.072 1.864 1.00 0.00 46 ARG A O 4
ATOM 2686 N N . ARG A 1 47 ? 32.060 -7.891 0.670 1.00 0.00 47 ARG A N 4
ATOM 2687 C CA . ARG A 1 47 ? 33.073 -8.948 0.650 1.00 0.00 47 ARG A CA 4
ATOM 2688 C C . ARG A 1 47 ? 32.468 -10.330 0.392 1.00 0.00 47 ARG A C 4
ATOM 2689 O O . ARG A 1 47 ? 32.177 -11.069 1.330 1.00 0.00 47 ARG A O 4
ATOM 2710 N N . PRO A 1 48 ? 32.279 -10.702 -0.889 1.00 0.00 48 PRO A N 4
ATOM 2711 C CA . PRO A 1 48 ? 31.725 -12.009 -1.249 1.00 0.00 48 PRO A CA 4
ATOM 2712 C C . PRO A 1 48 ? 32.734 -13.135 -1.055 1.00 0.00 48 PRO A C 4
ATOM 2713 O O . PRO A 1 48 ? 32.507 -14.233 -1.606 1.00 0.00 48 PRO A O 4
ATOM 2725 N N . VAL A 1 1 ? -9.521 -11.878 11.201 1.00 0.00 1 VAL A N 5
ATOM 2726 C CA . VAL A 1 1 ? -10.165 -10.666 11.664 1.00 0.00 1 VAL A CA 5
ATOM 2727 C C . VAL A 1 1 ? -9.371 -10.069 12.817 1.00 0.00 1 VAL A C 5
ATOM 2728 O O . VAL A 1 1 ? -8.360 -9.406 12.600 1.00 0.00 1 VAL A O 5
ATOM 2741 N N . ASN A 1 2 ? -9.837 -10.311 14.041 1.00 0.00 2 ASN A N 5
ATOM 2742 C CA . ASN A 1 2 ? -9.175 -9.801 15.237 1.00 0.00 2 ASN A CA 5
ATOM 2743 C C . ASN A 1 2 ? -9.347 -8.296 15.367 1.00 0.00 2 ASN A C 5
ATOM 2744 O O . ASN A 1 2 ? -10.037 -7.815 16.265 1.00 0.00 2 ASN A O 5
ATOM 2755 N N . TYR A 1 3 ? -8.706 -7.551 14.472 1.00 0.00 3 TYR A N 5
ATOM 2756 C CA . TYR A 1 3 ? -8.780 -6.094 14.509 1.00 0.00 3 TYR A CA 5
ATOM 2757 C C . TYR A 1 3 ? -10.076 -5.612 13.874 1.00 0.00 3 TYR A C 5
ATOM 2758 O O . TYR A 1 3 ? -10.912 -6.416 13.460 1.00 0.00 3 TYR A O 5
ATOM 2776 N N . GLY A 1 4 ? -10.254 -4.298 13.835 1.00 0.00 4 GLY A N 5
ATOM 2777 C CA . GLY A 1 4 ? -11.469 -3.721 13.279 1.00 0.00 4 GLY A CA 5
ATOM 2778 C C . GLY A 1 4 ? -12.275 -3.024 14.352 1.00 0.00 4 GLY A C 5
ATOM 2779 O O . GLY A 1 4 ? -13.399 -3.427 14.658 1.00 0.00 4 GLY A O 5
ATOM 2783 N N . ASN A 1 5 ? -11.691 -1.980 14.937 1.00 0.00 5 ASN A N 5
ATOM 2784 C CA . ASN A 1 5 ? -12.353 -1.236 15.999 1.00 0.00 5 ASN A CA 5
ATOM 2785 C C . ASN A 1 5 ? -11.706 0.134 16.208 1.00 0.00 5 ASN A C 5
ATOM 2786 O O . ASN A 1 5 ? -12.403 1.134 16.388 1.00 0.00 5 ASN A O 5
ATOM 2797 N N . GLY A 1 6 ? -10.376 0.176 16.186 1.00 0.00 6 GLY A N 5
ATOM 2798 C CA . GLY A 1 6 ? -9.669 1.435 16.375 1.00 0.00 6 GLY A CA 5
ATOM 2799 C C . GLY A 1 6 ? -8.229 1.378 15.902 1.00 0.00 6 GLY A C 5
ATOM 2800 O O . GLY A 1 6 ? -7.309 1.684 16.660 1.00 0.00 6 GLY A O 5
ATOM 2804 N N . VAL A 1 7 ? -8.032 0.999 14.641 1.00 0.00 7 VAL A N 5
ATOM 2805 C CA . VAL A 1 7 ? -6.690 0.910 14.067 1.00 0.00 7 VAL A CA 5
ATOM 2806 C C . VAL A 1 7 ? -6.249 2.231 13.435 1.00 0.00 7 VAL A C 5
ATOM 2807 O O . VAL A 1 7 ? -5.382 2.250 12.563 1.00 0.00 7 VAL A O 5
ATOM 2820 N N . SER A 1 8 ? -6.849 3.336 13.871 1.00 0.00 8 SER A N 5
ATOM 2821 C CA . SER A 1 8 ? -6.509 4.649 13.332 1.00 0.00 8 SER A CA 5
ATOM 2822 C C . SER A 1 8 ? -6.794 4.709 11.835 1.00 0.00 8 SER A C 5
ATOM 2823 O O . SER A 1 8 ? -5.961 4.309 11.020 1.00 0.00 8 SER A O 5
ATOM 2831 N N . CYS A 1 9 ? -7.967 5.213 11.474 1.00 0.00 9 CYS A N 5
ATOM 2832 C CA . CYS A 1 9 ? -8.339 5.322 10.070 1.00 0.00 9 CYS A CA 5
ATOM 2833 C C . CYS A 1 9 ? -7.530 6.422 9.389 1.00 0.00 9 CYS A C 5
ATOM 2834 O O . CYS A 1 9 ? -7.332 7.500 9.950 1.00 0.00 9 CYS A O 5
ATOM 2841 N N . SER A 1 10 ? -7.066 6.140 8.174 1.00 0.00 10 SER A N 5
ATOM 2842 C CA . SER A 1 10 ? -6.277 7.102 7.416 1.00 0.00 10 SER A CA 5
ATOM 2843 C C . SER A 1 10 ? -7.148 7.899 6.451 1.00 0.00 10 SER A C 5
ATOM 2844 O O . SER A 1 10 ? -6.640 8.516 5.514 1.00 0.00 10 SER A O 5
ATOM 2852 N N . LYS A 1 11 ? -8.461 7.886 6.685 1.00 0.00 11 LYS A N 5
ATOM 2853 C CA . LYS A 1 11 ? -9.399 8.616 5.834 1.00 0.00 11 LYS A CA 5
ATOM 2854 C C . LYS A 1 11 ? -10.742 8.794 6.533 1.00 0.00 11 LYS A C 5
ATOM 2855 O O . LYS A 1 11 ? -10.953 8.287 7.639 1.00 0.00 11 LYS A O 5
ATOM 2874 N N . THR A 1 12 ? -11.640 9.535 5.893 1.00 0.00 12 THR A N 5
ATOM 2875 C CA . THR A 1 12 ? -12.959 9.796 6.457 1.00 0.00 12 THR A CA 5
ATOM 2876 C C . THR A 1 12 ? -13.978 8.729 6.049 1.00 0.00 12 THR A C 5
ATOM 2877 O O . THR A 1 12 ? -15.180 8.994 6.019 1.00 0.00 12 THR A O 5
ATOM 2888 N N . LYS A 1 13 ? -13.502 7.523 5.749 1.00 0.00 13 LYS A N 5
ATOM 2889 C CA . LYS A 1 13 ? -14.384 6.427 5.355 1.00 0.00 13 LYS A CA 5
ATOM 2890 C C . LYS A 1 13 ? -13.696 5.083 5.583 1.00 0.00 13 LYS A C 5
ATOM 2891 O O . LYS A 1 13 ? -14.093 4.314 6.461 1.00 0.00 13 LYS A O 5
ATOM 2910 N N . CYS A 1 14 ? -12.661 4.798 4.793 1.00 0.00 14 CYS A N 5
ATOM 2911 C CA . CYS A 1 14 ? -11.935 3.540 4.915 1.00 0.00 14 CYS A CA 5
ATOM 2912 C C . CYS A 1 14 ? -12.776 2.414 4.334 1.00 0.00 14 CYS A C 5
ATOM 2913 O O . CYS A 1 14 ? -13.235 1.523 5.049 1.00 0.00 14 CYS A O 5
ATOM 2920 N N . SER A 1 15 ? -12.984 2.476 3.025 1.00 0.00 15 SER A N 5
ATOM 2921 C CA . SER A 1 15 ? -13.784 1.481 2.326 1.00 0.00 15 SER A CA 5
ATOM 2922 C C . SER A 1 15 ? -12.985 0.792 1.226 1.00 0.00 15 SER A C 5
ATOM 2923 O O . SER A 1 15 ? -13.494 -0.097 0.540 1.00 0.00 15 SER A O 5
ATOM 2931 N N . VAL A 1 16 ? -11.743 1.220 1.046 1.00 0.00 16 VAL A N 5
ATOM 2932 C CA . VAL A 1 16 ? -10.891 0.635 0.029 1.00 0.00 16 VAL A CA 5
ATOM 2933 C C . VAL A 1 16 ? -10.381 -0.738 0.474 1.00 0.00 16 VAL A C 5
ATOM 2934 O O . VAL A 1 16 ? -10.567 -1.734 -0.222 1.00 0.00 16 VAL A O 5
ATOM 2947 N N . ASN A 1 17 ? -9.768 -0.780 1.652 1.00 0.00 17 ASN A N 5
ATOM 2948 C CA . ASN A 1 17 ? -9.254 -2.026 2.218 1.00 0.00 17 ASN A CA 5
ATOM 2949 C C . ASN A 1 17 ? -8.145 -2.642 1.366 1.00 0.00 17 ASN A C 5
ATOM 2950 O O . ASN A 1 17 ? -7.017 -2.797 1.829 1.00 0.00 17 ASN A O 5
ATOM 2961 N N . TRP A 1 18 ? -8.471 -3.031 0.138 1.00 0.00 18 TRP A N 5
ATOM 2962 C CA . TRP A 1 18 ? -7.492 -3.674 -0.738 1.00 0.00 18 TRP A CA 5
ATOM 2963 C C . TRP A 1 18 ? -6.383 -2.705 -1.155 1.00 0.00 18 TRP A C 5
ATOM 2964 O O . TRP A 1 18 ? -5.330 -3.127 -1.637 1.00 0.00 18 TRP A O 5
ATOM 2985 N N . GLY A 1 19 ? -6.611 -1.410 -0.955 1.00 0.00 19 GLY A N 5
ATOM 2986 C CA . GLY A 1 19 ? -5.609 -0.419 -1.310 1.00 0.00 19 GLY A CA 5
ATOM 2987 C C . GLY A 1 19 ? -4.242 -0.723 -0.720 1.00 0.00 19 GLY A C 5
ATOM 2988 O O . GLY A 1 19 ? -3.258 -0.850 -1.446 1.00 0.00 19 GLY A O 5
ATOM 2992 N N . GLN A 1 20 ? -4.180 -0.846 0.603 1.00 0.00 20 GLN A N 5
ATOM 2993 C CA . GLN A 1 20 ? -2.918 -1.132 1.286 1.00 0.00 20 GLN A CA 5
ATOM 2994 C C . GLN A 1 20 ? -2.365 -2.501 0.896 1.00 0.00 20 GLN A C 5
ATOM 2995 O O . GLN A 1 20 ? -1.157 -2.728 0.952 1.00 0.00 20 GLN A O 5
ATOM 3009 N N . ALA A 1 21 ? -3.247 -3.413 0.502 1.00 0.00 21 ALA A N 5
ATOM 3010 C CA . ALA A 1 21 ? -2.827 -4.751 0.107 1.00 0.00 21 ALA A CA 5
ATOM 3011 C C . ALA A 1 21 ? -1.861 -4.690 -1.065 1.00 0.00 21 ALA A C 5
ATOM 3012 O O . ALA A 1 21 ? -0.671 -4.962 -0.910 1.00 0.00 21 ALA A O 5
ATOM 3019 N N . PHE A 1 22 ? -2.366 -4.315 -2.231 1.00 0.00 22 PHE A N 5
ATOM 3020 C CA . PHE A 1 22 ? -1.529 -4.244 -3.421 1.00 0.00 22 PHE A CA 5
ATOM 3021 C C . PHE A 1 22 ? -0.329 -3.348 -3.233 1.00 0.00 22 PHE A C 5
ATOM 3022 O O . PHE A 1 22 ? 0.708 -3.609 -3.819 1.00 0.00 22 PHE A O 5
ATOM 3039 N N . GLN A 1 23 ? -0.485 -2.260 -2.474 1.00 0.00 23 GLN A N 5
ATOM 3040 C CA . GLN A 1 23 ? 0.611 -1.311 -2.273 1.00 0.00 23 GLN A CA 5
ATOM 3041 C C . GLN A 1 23 ? 1.661 -1.879 -1.332 1.00 0.00 23 GLN A C 5
ATOM 3042 O O . GLN A 1 23 ? 2.847 -1.602 -1.491 1.00 0.00 23 GLN A O 5
ATOM 3056 N N . GLU A 1 24 ? 1.210 -2.663 -0.357 1.00 0.00 24 GLU A N 5
ATOM 3057 C CA . GLU A 1 24 ? 2.105 -3.276 0.614 1.00 0.00 24 GLU A CA 5
ATOM 3058 C C . GLU A 1 24 ? 2.838 -4.448 -0.023 1.00 0.00 24 GLU A C 5
ATOM 3059 O O . GLU A 1 24 ? 3.968 -4.772 0.343 1.00 0.00 24 GLU A O 5
ATOM 3071 N N . ARG A 1 25 ? 2.169 -5.078 -0.977 1.00 0.00 25 ARG A N 5
ATOM 3072 C CA . ARG A 1 25 ? 2.712 -6.216 -1.689 1.00 0.00 25 ARG A CA 5
ATOM 3073 C C . ARG A 1 25 ? 3.670 -5.767 -2.798 1.00 0.00 25 ARG A C 5
ATOM 3074 O O . ARG A 1 25 ? 4.837 -6.162 -2.835 1.00 0.00 25 ARG A O 5
ATOM 3095 N N . TYR A 1 26 ? 3.144 -4.952 -3.705 1.00 0.00 26 TYR A N 5
ATOM 3096 C CA . TYR A 1 26 ? 3.890 -4.451 -4.858 1.00 0.00 26 TYR A CA 5
ATOM 3097 C C . TYR A 1 26 ? 5.045 -3.531 -4.478 1.00 0.00 26 TYR A C 5
ATOM 3098 O O . TYR A 1 26 ? 6.195 -3.795 -4.832 1.00 0.00 26 TYR A O 5
ATOM 3116 N N . THR A 1 27 ? 4.743 -2.453 -3.772 1.00 0.00 27 THR A N 5
ATOM 3117 C CA . THR A 1 27 ? 5.772 -1.506 -3.363 1.00 0.00 27 THR A CA 5
ATOM 3118 C C . THR A 1 27 ? 6.864 -2.192 -2.556 1.00 0.00 27 THR A C 5
ATOM 3119 O O . THR A 1 27 ? 8.052 -1.950 -2.770 1.00 0.00 27 THR A O 5
ATOM 3130 N N . ALA A 1 28 ? 6.458 -3.035 -1.617 1.00 0.00 28 ALA A N 5
ATOM 3131 C CA . ALA A 1 28 ? 7.409 -3.743 -0.771 1.00 0.00 28 ALA A CA 5
ATOM 3132 C C . ALA A 1 28 ? 8.464 -4.467 -1.602 1.00 0.00 28 ALA A C 5
ATOM 3133 O O . ALA A 1 28 ? 9.650 -4.433 -1.276 1.00 0.00 28 ALA A O 5
ATOM 3140 N N . GLY A 1 29 ? 8.028 -5.124 -2.673 1.00 0.00 29 GLY A N 5
ATOM 3141 C CA . GLY A 1 29 ? 8.955 -5.849 -3.525 1.00 0.00 29 GLY A CA 5
ATOM 3142 C C . GLY A 1 29 ? 9.793 -4.932 -4.401 1.00 0.00 29 GLY A C 5
ATOM 3143 O O . GLY A 1 29 ? 11.018 -5.047 -4.440 1.00 0.00 29 GLY A O 5
ATOM 3147 N N . ILE A 1 30 ? 9.127 -4.031 -5.117 1.00 0.00 30 ILE A N 5
ATOM 3148 C CA . ILE A 1 30 ? 9.807 -3.100 -6.015 1.00 0.00 30 ILE A CA 5
ATOM 3149 C C . ILE A 1 30 ? 10.699 -2.126 -5.249 1.00 0.00 30 ILE A C 5
ATOM 3150 O O . ILE A 1 30 ? 11.848 -1.892 -5.621 1.00 0.00 30 ILE A O 5
ATOM 3166 N N . ASN A 1 31 ? 10.171 -1.556 -4.174 1.00 0.00 31 ASN A N 5
ATOM 3167 C CA . ASN A 1 31 ? 10.939 -0.615 -3.373 1.00 0.00 31 ASN A CA 5
ATOM 3168 C C . ASN A 1 31 ? 12.149 -1.309 -2.763 1.00 0.00 31 ASN A C 5
ATOM 3169 O O . ASN A 1 31 ? 13.237 -0.741 -2.697 1.00 0.00 31 ASN A O 5
ATOM 3180 N N . SER A 1 32 ? 11.965 -2.558 -2.344 1.00 0.00 32 SER A N 5
ATOM 3181 C CA . SER A 1 32 ? 13.059 -3.328 -1.767 1.00 0.00 32 SER A CA 5
ATOM 3182 C C . SER A 1 32 ? 14.219 -3.412 -2.749 1.00 0.00 32 SER A C 5
ATOM 3183 O O . SER A 1 32 ? 15.385 -3.343 -2.360 1.00 0.00 32 SER A O 5
ATOM 3191 N N . PHE A 1 33 ? 13.888 -3.536 -4.028 1.00 0.00 33 PHE A N 5
ATOM 3192 C CA . PHE A 1 33 ? 14.894 -3.617 -5.080 1.00 0.00 33 PHE A CA 5
ATOM 3193 C C . PHE A 1 33 ? 15.774 -2.367 -5.063 1.00 0.00 33 PHE A C 5
ATOM 3194 O O . PHE A 1 33 ? 16.983 -2.440 -5.283 1.00 0.00 33 PHE A O 5
ATOM 3211 N N . VAL A 1 34 ? 15.146 -1.229 -4.792 1.00 0.00 34 VAL A N 5
ATOM 3212 C CA . VAL A 1 34 ? 15.844 0.055 -4.736 1.00 0.00 34 VAL A CA 5
ATOM 3213 C C . VAL A 1 34 ? 16.778 0.136 -3.540 1.00 0.00 34 VAL A C 5
ATOM 3214 O O . VAL A 1 34 ? 17.992 0.265 -3.695 1.00 0.00 34 VAL A O 5
ATOM 3227 N N . SER A 1 35 ? 16.210 0.072 -2.349 1.00 0.00 35 SER A N 5
ATOM 3228 C CA . SER A 1 35 ? 17.006 0.145 -1.127 1.00 0.00 35 SER A CA 5
ATOM 3229 C C . SER A 1 35 ? 18.206 -0.797 -1.198 1.00 0.00 35 SER A C 5
ATOM 3230 O O . SER A 1 35 ? 19.303 -0.452 -0.762 1.00 0.00 35 SER A O 5
ATOM 3238 N N . GLY A 1 36 ? 17.992 -1.985 -1.762 1.00 0.00 36 GLY A N 5
ATOM 3239 C CA . GLY A 1 36 ? 19.071 -2.947 -1.890 1.00 0.00 36 GLY A CA 5
ATOM 3240 C C . GLY A 1 36 ? 20.210 -2.399 -2.723 1.00 0.00 36 GLY A C 5
ATOM 3241 O O . GLY A 1 36 ? 21.368 -2.429 -2.306 1.00 0.00 36 GLY A O 5
ATOM 3245 N N . VAL A 1 37 ? 19.874 -1.873 -3.898 1.00 0.00 37 VAL A N 5
ATOM 3246 C CA . VAL A 1 37 ? 20.870 -1.292 -4.789 1.00 0.00 37 VAL A CA 5
ATOM 3247 C C . VAL A 1 37 ? 21.364 0.032 -4.224 1.00 0.00 37 VAL A C 5
ATOM 3248 O O . VAL A 1 37 ? 22.505 0.432 -4.445 1.00 0.00 37 VAL A O 5
ATOM 3261 N N . ALA A 1 38 ? 20.491 0.702 -3.481 1.00 0.00 38 ALA A N 5
ATOM 3262 C CA . ALA A 1 38 ? 20.821 1.980 -2.876 1.00 0.00 38 ALA A CA 5
ATOM 3263 C C . ALA A 1 38 ? 21.813 1.806 -1.729 1.00 0.00 38 ALA A C 5
ATOM 3264 O O . ALA A 1 38 ? 22.528 2.740 -1.367 1.00 0.00 38 ALA A O 5
ATOM 3271 N N . SER A 1 39 ? 21.855 0.602 -1.166 1.00 0.00 39 SER A N 5
ATOM 3272 C CA . SER A 1 39 ? 22.760 0.306 -0.062 1.00 0.00 39 SER A CA 5
ATOM 3273 C C . SER A 1 39 ? 24.211 0.608 -0.429 1.00 0.00 39 SER A C 5
ATOM 3274 O O . SER A 1 39 ? 25.029 0.887 0.448 1.00 0.00 39 SER A O 5
ATOM 3282 N N . GLY A 1 40 ? 24.533 0.555 -1.720 1.00 0.00 40 GLY A N 5
ATOM 3283 C CA . GLY A 1 40 ? 25.899 0.832 -2.132 1.00 0.00 40 GLY A CA 5
ATOM 3284 C C . GLY A 1 40 ? 26.199 0.486 -3.581 1.00 0.00 40 GLY A C 5
ATOM 3285 O O . GLY A 1 40 ? 27.316 0.080 -3.900 1.00 0.00 40 GLY A O 5
ATOM 3289 N N . ALA A 1 41 ? 25.221 0.652 -4.467 1.00 0.00 41 ALA A N 5
ATOM 3290 C CA . ALA A 1 41 ? 25.430 0.355 -5.882 1.00 0.00 41 ALA A CA 5
ATOM 3291 C C . ALA A 1 41 ? 26.155 1.505 -6.574 1.00 0.00 41 ALA A C 5
ATOM 3292 O O . ALA A 1 41 ? 26.924 1.293 -7.512 1.00 0.00 41 ALA A O 5
ATOM 3299 N N . GLY A 1 42 ? 25.903 2.723 -6.100 1.00 0.00 42 GLY A N 5
ATOM 3300 C CA . GLY A 1 42 ? 26.535 3.900 -6.679 1.00 0.00 42 GLY A CA 5
ATOM 3301 C C . GLY A 1 42 ? 25.532 4.989 -7.009 1.00 0.00 42 GLY A C 5
ATOM 3302 O O . GLY A 1 42 ? 25.384 5.375 -8.169 1.00 0.00 42 GLY A O 5
ATOM 3306 N N . SER A 1 43 ? 24.841 5.484 -5.987 1.00 0.00 43 SER A N 5
ATOM 3307 C CA . SER A 1 43 ? 23.847 6.535 -6.174 1.00 0.00 43 SER A CA 5
ATOM 3308 C C . SER A 1 43 ? 23.330 7.035 -4.827 1.00 0.00 43 SER A C 5
ATOM 3309 O O . SER A 1 43 ? 22.230 6.682 -4.401 1.00 0.00 43 SER A O 5
ATOM 3317 N N . ILE A 1 44 ? 24.136 7.854 -4.162 1.00 0.00 44 ILE A N 5
ATOM 3318 C CA . ILE A 1 44 ? 23.770 8.409 -2.863 1.00 0.00 44 ILE A CA 5
ATOM 3319 C C . ILE A 1 44 ? 24.499 9.726 -2.615 1.00 0.00 44 ILE A C 5
ATOM 3320 O O . ILE A 1 44 ? 25.253 9.863 -1.650 1.00 0.00 44 ILE A O 5
ATOM 3336 N N . GLY A 1 45 ? 24.264 10.693 -3.495 1.00 0.00 45 GLY A N 5
ATOM 3337 C CA . GLY A 1 45 ? 24.897 11.991 -3.365 1.00 0.00 45 GLY A CA 5
ATOM 3338 C C . GLY A 1 45 ? 24.507 12.931 -4.488 1.00 0.00 45 GLY A C 5
ATOM 3339 O O . GLY A 1 45 ? 25.342 13.677 -5.004 1.00 0.00 45 GLY A O 5
ATOM 3343 N N . ARG A 1 46 ? 23.237 12.889 -4.875 1.00 0.00 46 ARG A N 5
ATOM 3344 C CA . ARG A 1 46 ? 22.735 13.734 -5.946 1.00 0.00 46 ARG A CA 5
ATOM 3345 C C . ARG A 1 46 ? 23.500 13.473 -7.237 1.00 0.00 46 ARG A C 5
ATOM 3346 O O . ARG A 1 46 ? 24.318 12.556 -7.303 1.00 0.00 46 ARG A O 5
ATOM 3367 N N . ARG A 1 47 ? 23.230 14.289 -8.256 1.00 0.00 47 ARG A N 5
ATOM 3368 C CA . ARG A 1 47 ? 23.891 14.163 -9.556 1.00 0.00 47 ARG A CA 5
ATOM 3369 C C . ARG A 1 47 ? 23.954 12.706 -10.025 1.00 0.00 47 ARG A C 5
ATOM 3370 O O . ARG A 1 47 ? 24.798 11.933 -9.570 1.00 0.00 47 ARG A O 5
ATOM 3391 N N . PRO A 1 48 ? 23.054 12.310 -10.947 1.00 0.00 48 PRO A N 5
ATOM 3392 C CA . PRO A 1 48 ? 23.021 10.945 -11.473 1.00 0.00 48 PRO A CA 5
ATOM 3393 C C . PRO A 1 48 ? 24.158 10.673 -12.451 1.00 0.00 48 PRO A C 5
ATOM 3394 O O . PRO A 1 48 ? 25.115 9.971 -12.063 1.00 0.00 48 PRO A O 5
ATOM 3406 N N . VAL A 1 1 ? -20.479 3.458 4.189 1.00 0.00 1 VAL A N 6
ATOM 3407 C CA . VAL A 1 1 ? -20.160 4.858 4.386 1.00 0.00 1 VAL A CA 6
ATOM 3408 C C . VAL A 1 1 ? -18.740 5.134 3.914 1.00 0.00 1 VAL A C 6
ATOM 3409 O O . VAL A 1 1 ? -17.878 5.494 4.712 1.00 0.00 1 VAL A O 6
ATOM 3422 N N . ASN A 1 2 ? -18.498 4.964 2.617 1.00 0.00 2 ASN A N 6
ATOM 3423 C CA . ASN A 1 2 ? -17.167 5.187 2.072 1.00 0.00 2 ASN A CA 6
ATOM 3424 C C . ASN A 1 2 ? -17.201 5.400 0.560 1.00 0.00 2 ASN A C 6
ATOM 3425 O O . ASN A 1 2 ? -16.727 4.557 -0.203 1.00 0.00 2 ASN A O 6
ATOM 3436 N N . TYR A 1 3 ? -17.748 6.535 0.130 1.00 0.00 3 TYR A N 6
ATOM 3437 C CA . TYR A 1 3 ? -17.832 6.849 -1.298 1.00 0.00 3 TYR A CA 6
ATOM 3438 C C . TYR A 1 3 ? -16.496 7.389 -1.800 1.00 0.00 3 TYR A C 6
ATOM 3439 O O . TYR A 1 3 ? -15.818 8.133 -1.093 1.00 0.00 3 TYR A O 6
ATOM 3457 N N . GLY A 1 4 ? -16.117 7.011 -3.015 1.00 0.00 4 GLY A N 6
ATOM 3458 C CA . GLY A 1 4 ? -14.860 7.474 -3.574 1.00 0.00 4 GLY A CA 6
ATOM 3459 C C . GLY A 1 4 ? -14.228 6.441 -4.485 1.00 0.00 4 GLY A C 6
ATOM 3460 O O . GLY A 1 4 ? -13.805 5.380 -4.025 1.00 0.00 4 GLY A O 6
ATOM 3464 N N . ASN A 1 5 ? -14.175 6.746 -5.782 1.00 0.00 5 ASN A N 6
ATOM 3465 C CA . ASN A 1 5 ? -13.599 5.836 -6.775 1.00 0.00 5 ASN A CA 6
ATOM 3466 C C . ASN A 1 5 ? -14.598 4.745 -7.140 1.00 0.00 5 ASN A C 6
ATOM 3467 O O . ASN A 1 5 ? -14.432 3.586 -6.754 1.00 0.00 5 ASN A O 6
ATOM 3478 N N . GLY A 1 6 ? -15.642 5.114 -7.873 1.00 0.00 6 GLY A N 6
ATOM 3479 C CA . GLY A 1 6 ? -16.648 4.144 -8.254 1.00 0.00 6 GLY A CA 6
ATOM 3480 C C . GLY A 1 6 ? -17.692 3.959 -7.173 1.00 0.00 6 GLY A C 6
ATOM 3481 O O . GLY A 1 6 ? -17.601 3.032 -6.368 1.00 0.00 6 GLY A O 6
ATOM 3485 N N . VAL A 1 7 ? -18.686 4.840 -7.152 1.00 0.00 7 VAL A N 6
ATOM 3486 C CA . VAL A 1 7 ? -19.745 4.766 -6.153 1.00 0.00 7 VAL A CA 6
ATOM 3487 C C . VAL A 1 7 ? -20.887 3.867 -6.623 1.00 0.00 7 VAL A C 6
ATOM 3488 O O . VAL A 1 7 ? -21.653 4.224 -7.516 1.00 0.00 7 VAL A O 6
ATOM 3501 N N . SER A 1 8 ? -20.982 2.690 -6.013 1.00 0.00 8 SER A N 6
ATOM 3502 C CA . SER A 1 8 ? -22.013 1.718 -6.358 1.00 0.00 8 SER A CA 6
ATOM 3503 C C . SER A 1 8 ? -21.887 0.482 -5.475 1.00 0.00 8 SER A C 6
ATOM 3504 O O . SER A 1 8 ? -21.524 -0.597 -5.946 1.00 0.00 8 SER A O 6
ATOM 3512 N N . CYS A 1 9 ? -22.183 0.649 -4.191 1.00 0.00 9 CYS A N 6
ATOM 3513 C CA . CYS A 1 9 ? -22.096 -0.446 -3.235 1.00 0.00 9 CYS A CA 6
ATOM 3514 C C . CYS A 1 9 ? -23.144 -0.286 -2.141 1.00 0.00 9 CYS A C 6
ATOM 3515 O O . CYS A 1 9 ? -22.835 0.130 -1.025 1.00 0.00 9 CYS A O 6
ATOM 3522 N N . SER A 1 10 ? -24.390 -0.611 -2.473 1.00 0.00 10 SER A N 6
ATOM 3523 C CA . SER A 1 10 ? -25.490 -0.495 -1.524 1.00 0.00 10 SER A CA 6
ATOM 3524 C C . SER A 1 10 ? -25.798 -1.842 -0.878 1.00 0.00 10 SER A C 6
ATOM 3525 O O . SER A 1 10 ? -25.614 -2.887 -1.498 1.00 0.00 10 SER A O 6
ATOM 3533 N N . LYS A 1 11 ? -26.250 -1.803 0.378 1.00 0.00 11 LYS A N 6
ATOM 3534 C CA . LYS A 1 11 ? -26.581 -3.015 1.130 1.00 0.00 11 LYS A CA 6
ATOM 3535 C C . LYS A 1 11 ? -25.314 -3.691 1.636 1.00 0.00 11 LYS A C 6
ATOM 3536 O O . LYS A 1 11 ? -24.380 -3.928 0.867 1.00 0.00 11 LYS A O 6
ATOM 3555 N N . THR A 1 12 ? -25.280 -4.001 2.927 1.00 0.00 12 THR A N 6
ATOM 3556 C CA . THR A 1 12 ? -24.118 -4.649 3.518 1.00 0.00 12 THR A CA 6
ATOM 3557 C C . THR A 1 12 ? -22.877 -3.775 3.351 1.00 0.00 12 THR A C 6
ATOM 3558 O O . THR A 1 12 ? -22.934 -2.718 2.724 1.00 0.00 12 THR A O 6
ATOM 3569 N N . LYS A 1 13 ? -21.757 -4.227 3.908 1.00 0.00 13 LYS A N 6
ATOM 3570 C CA . LYS A 1 13 ? -20.506 -3.489 3.811 1.00 0.00 13 LYS A CA 6
ATOM 3571 C C . LYS A 1 13 ? -19.840 -3.756 2.461 1.00 0.00 13 LYS A C 6
ATOM 3572 O O . LYS A 1 13 ? -20.177 -4.727 1.781 1.00 0.00 13 LYS A O 6
ATOM 3591 N N . CYS A 1 14 ? -18.909 -2.894 2.071 1.00 0.00 14 CYS A N 6
ATOM 3592 C CA . CYS A 1 14 ? -18.224 -3.046 0.796 1.00 0.00 14 CYS A CA 6
ATOM 3593 C C . CYS A 1 14 ? -16.784 -3.510 0.991 1.00 0.00 14 CYS A C 6
ATOM 3594 O O . CYS A 1 14 ? -15.962 -2.797 1.566 1.00 0.00 14 CYS A O 6
ATOM 3601 N N . SER A 1 15 ? -16.485 -4.712 0.502 1.00 0.00 15 SER A N 6
ATOM 3602 C CA . SER A 1 15 ? -15.146 -5.269 0.615 1.00 0.00 15 SER A CA 6
ATOM 3603 C C . SER A 1 15 ? -14.263 -4.782 -0.527 1.00 0.00 15 SER A C 6
ATOM 3604 O O . SER A 1 15 ? -14.626 -3.857 -1.251 1.00 0.00 15 SER A O 6
ATOM 3612 N N . VAL A 1 16 ? -13.099 -5.410 -0.680 1.00 0.00 16 VAL A N 6
ATOM 3613 C CA . VAL A 1 16 ? -12.152 -5.050 -1.735 1.00 0.00 16 VAL A CA 6
ATOM 3614 C C . VAL A 1 16 ? -11.336 -3.833 -1.317 1.00 0.00 16 VAL A C 6
ATOM 3615 O O . VAL A 1 16 ? -11.731 -2.695 -1.567 1.00 0.00 16 VAL A O 6
ATOM 3628 N N . ASN A 1 17 ? -10.200 -4.080 -0.677 1.00 0.00 17 ASN A N 6
ATOM 3629 C CA . ASN A 1 17 ? -9.325 -3.004 -0.213 1.00 0.00 17 ASN A CA 6
ATOM 3630 C C . ASN A 1 17 ? -7.929 -3.163 -0.800 1.00 0.00 17 ASN A C 6
ATOM 3631 O O . ASN A 1 17 ? -6.931 -2.790 -0.185 1.00 0.00 17 ASN A O 6
ATOM 3642 N N . TRP A 1 18 ? -7.882 -3.716 -2.003 1.00 0.00 18 TRP A N 6
ATOM 3643 C CA . TRP A 1 18 ? -6.629 -3.952 -2.721 1.00 0.00 18 TRP A CA 6
ATOM 3644 C C . TRP A 1 18 ? -5.658 -2.778 -2.586 1.00 0.00 18 TRP A C 6
ATOM 3645 O O . TRP A 1 18 ? -4.443 -2.966 -2.616 1.00 0.00 18 TRP A O 6
ATOM 3666 N N . GLY A 1 19 ? -6.196 -1.569 -2.429 1.00 0.00 19 GLY A N 6
ATOM 3667 C CA . GLY A 1 19 ? -5.357 -0.390 -2.294 1.00 0.00 19 GLY A CA 6
ATOM 3668 C C . GLY A 1 19 ? -4.178 -0.609 -1.367 1.00 0.00 19 GLY A C 6
ATOM 3669 O O . GLY A 1 19 ? -3.023 -0.505 -1.780 1.00 0.00 19 GLY A O 6
ATOM 3673 N N . GLN A 1 20 ? -4.472 -0.925 -0.116 1.00 0.00 20 GLN A N 6
ATOM 3674 C CA . GLN A 1 20 ? -3.424 -1.158 0.875 1.00 0.00 20 GLN A CA 6
ATOM 3675 C C . GLN A 1 20 ? -2.692 -2.472 0.616 1.00 0.00 20 GLN A C 6
ATOM 3676 O O . GLN A 1 20 ? -1.478 -2.564 0.805 1.00 0.00 20 GLN A O 6
ATOM 3690 N N . ALA A 1 21 ? -3.437 -3.487 0.197 1.00 0.00 21 ALA A N 6
ATOM 3691 C CA . ALA A 1 21 ? -2.862 -4.797 -0.082 1.00 0.00 21 ALA A CA 6
ATOM 3692 C C . ALA A 1 21 ? -1.906 -4.741 -1.260 1.00 0.00 21 ALA A C 6
ATOM 3693 O O . ALA A 1 21 ? -0.699 -4.905 -1.097 1.00 0.00 21 ALA A O 6
ATOM 3700 N N . PHE A 1 22 ? -2.439 -4.499 -2.449 1.00 0.00 22 PHE A N 6
ATOM 3701 C CA . PHE A 1 22 ? -1.612 -4.436 -3.640 1.00 0.00 22 PHE A CA 6
ATOM 3702 C C . PHE A 1 22 ? -0.433 -3.506 -3.462 1.00 0.00 22 PHE A C 6
ATOM 3703 O O . PHE A 1 22 ? 0.584 -3.683 -4.114 1.00 0.00 22 PHE A O 6
ATOM 3720 N N . GLN A 1 23 ? -0.594 -2.478 -2.642 1.00 0.00 23 GLN A N 6
ATOM 3721 C CA . GLN A 1 23 ? 0.462 -1.492 -2.447 1.00 0.00 23 GLN A CA 6
ATOM 3722 C C . GLN A 1 23 ? 1.506 -1.968 -1.453 1.00 0.00 23 GLN A C 6
ATOM 3723 O O . GLN A 1 23 ? 2.685 -1.659 -1.587 1.00 0.00 23 GLN A O 6
ATOM 3737 N N . GLU A 1 24 ? 1.064 -2.690 -0.439 1.00 0.00 24 GLU A N 6
ATOM 3738 C CA . GLU A 1 24 ? 1.969 -3.191 0.580 1.00 0.00 24 GLU A CA 6
ATOM 3739 C C . GLU A 1 24 ? 2.736 -4.378 0.023 1.00 0.00 24 GLU A C 6
ATOM 3740 O O . GLU A 1 24 ? 3.846 -4.691 0.455 1.00 0.00 24 GLU A O 6
ATOM 3752 N N . ARG A 1 25 ? 2.120 -5.023 -0.958 1.00 0.00 25 ARG A N 6
ATOM 3753 C CA . ARG A 1 25 ? 2.691 -6.173 -1.623 1.00 0.00 25 ARG A CA 6
ATOM 3754 C C . ARG A 1 25 ? 3.728 -5.749 -2.663 1.00 0.00 25 ARG A C 6
ATOM 3755 O O . ARG A 1 25 ? 4.897 -6.131 -2.588 1.00 0.00 25 ARG A O 6
ATOM 3776 N N . TYR A 1 26 ? 3.288 -4.950 -3.632 1.00 0.00 26 TYR A N 6
ATOM 3777 C CA . TYR A 1 26 ? 4.160 -4.485 -4.710 1.00 0.00 26 TYR A CA 6
ATOM 3778 C C . TYR A 1 26 ? 5.244 -3.517 -4.232 1.00 0.00 26 TYR A C 6
ATOM 3779 O O . TYR A 1 26 ? 6.432 -3.775 -4.431 1.00 0.00 26 TYR A O 6
ATOM 3797 N N . THR A 1 27 ? 4.850 -2.405 -3.615 1.00 0.00 27 THR A N 6
ATOM 3798 C CA . THR A 1 27 ? 5.828 -1.432 -3.136 1.00 0.00 27 THR A CA 6
ATOM 3799 C C . THR A 1 27 ? 6.861 -2.105 -2.236 1.00 0.00 27 THR A C 6
ATOM 3800 O O . THR A 1 27 ? 8.044 -1.772 -2.280 1.00 0.00 27 THR A O 6
ATOM 3811 N N . ALA A 1 28 ? 6.418 -3.075 -1.439 1.00 0.00 28 ALA A N 6
ATOM 3812 C CA . ALA A 1 28 ? 7.327 -3.801 -0.558 1.00 0.00 28 ALA A CA 6
ATOM 3813 C C . ALA A 1 28 ? 8.471 -4.418 -1.356 1.00 0.00 28 ALA A C 6
ATOM 3814 O O . ALA A 1 28 ? 9.641 -4.226 -1.027 1.00 0.00 28 ALA A O 6
ATOM 3821 N N . GLY A 1 29 ? 8.122 -5.152 -2.411 1.00 0.00 29 GLY A N 6
ATOM 3822 C CA . GLY A 1 29 ? 9.128 -5.784 -3.251 1.00 0.00 29 GLY A CA 6
ATOM 3823 C C . GLY A 1 29 ? 9.831 -4.786 -4.152 1.00 0.00 29 GLY A C 6
ATOM 3824 O O . GLY A 1 29 ? 11.032 -4.903 -4.406 1.00 0.00 29 GLY A O 6
ATOM 3828 N N . ILE A 1 30 ? 9.077 -3.805 -4.640 1.00 0.00 30 ILE A N 6
ATOM 3829 C CA . ILE A 1 30 ? 9.624 -2.778 -5.520 1.00 0.00 30 ILE A CA 6
ATOM 3830 C C . ILE A 1 30 ? 10.554 -1.855 -4.741 1.00 0.00 30 ILE A C 6
ATOM 3831 O O . ILE A 1 30 ? 11.634 -1.501 -5.214 1.00 0.00 30 ILE A O 6
ATOM 3847 N N . ASN A 1 31 ? 10.137 -1.492 -3.532 1.00 0.00 31 ASN A N 6
ATOM 3848 C CA . ASN A 1 31 ? 10.935 -0.627 -2.678 1.00 0.00 31 ASN A CA 6
ATOM 3849 C C . ASN A 1 31 ? 12.255 -1.304 -2.337 1.00 0.00 31 ASN A C 6
ATOM 3850 O O . ASN A 1 31 ? 13.303 -0.663 -2.311 1.00 0.00 31 ASN A O 6
ATOM 3861 N N . SER A 1 32 ? 12.199 -2.613 -2.086 1.00 0.00 32 SER A N 6
ATOM 3862 C CA . SER A 1 32 ? 13.401 -3.373 -1.762 1.00 0.00 32 SER A CA 6
ATOM 3863 C C . SER A 1 32 ? 14.436 -3.190 -2.859 1.00 0.00 32 SER A C 6
ATOM 3864 O O . SER A 1 32 ? 15.596 -2.877 -2.589 1.00 0.00 32 SER A O 6
ATOM 3872 N N . PHE A 1 33 ? 13.998 -3.362 -4.104 1.00 0.00 33 PHE A N 6
ATOM 3873 C CA . PHE A 1 33 ? 14.875 -3.202 -5.259 1.00 0.00 33 PHE A CA 6
ATOM 3874 C C . PHE A 1 33 ? 15.725 -1.943 -5.105 1.00 0.00 33 PHE A C 6
ATOM 3875 O O . PHE A 1 33 ? 16.900 -1.918 -5.469 1.00 0.00 33 PHE A O 6
ATOM 3892 N N . VAL A 1 34 ? 15.108 -0.895 -4.568 1.00 0.00 34 VAL A N 6
ATOM 3893 C CA . VAL A 1 34 ? 15.794 0.376 -4.371 1.00 0.00 34 VAL A CA 6
ATOM 3894 C C . VAL A 1 34 ? 16.852 0.272 -3.290 1.00 0.00 34 VAL A C 6
ATOM 3895 O O . VAL A 1 34 ? 18.039 0.426 -3.560 1.00 0.00 34 VAL A O 6
ATOM 3908 N N . SER A 1 35 ? 16.418 0.011 -2.066 1.00 0.00 35 SER A N 6
ATOM 3909 C CA . SER A 1 35 ? 17.339 -0.115 -0.941 1.00 0.00 35 SER A CA 6
ATOM 3910 C C . SER A 1 35 ? 18.539 -0.983 -1.316 1.00 0.00 35 SER A C 6
ATOM 3911 O O . SER A 1 35 ? 19.685 -0.545 -1.225 1.00 0.00 35 SER A O 6
ATOM 3919 N N . GLY A 1 36 ? 18.265 -2.205 -1.763 1.00 0.00 36 GLY A N 6
ATOM 3920 C CA . GLY A 1 36 ? 19.337 -3.101 -2.166 1.00 0.00 36 GLY A CA 6
ATOM 3921 C C . GLY A 1 36 ? 20.235 -2.471 -3.213 1.00 0.00 36 GLY A C 6
ATOM 3922 O O . GLY A 1 36 ? 21.450 -2.388 -3.036 1.00 0.00 36 GLY A O 6
ATOM 3926 N N . VAL A 1 37 ? 19.623 -2.007 -4.297 1.00 0.00 37 VAL A N 6
ATOM 3927 C CA . VAL A 1 37 ? 20.352 -1.361 -5.380 1.00 0.00 37 VAL A CA 6
ATOM 3928 C C . VAL A 1 37 ? 20.993 -0.057 -4.899 1.00 0.00 37 VAL A C 6
ATOM 3929 O O . VAL A 1 37 ? 21.924 0.454 -5.523 1.00 0.00 37 VAL A O 6
ATOM 3942 N N . ALA A 1 38 ? 20.492 0.472 -3.783 1.00 0.00 38 ALA A N 6
ATOM 3943 C CA . ALA A 1 38 ? 21.014 1.709 -3.217 1.00 0.00 38 ALA A CA 6
ATOM 3944 C C . ALA A 1 38 ? 22.312 1.458 -2.457 1.00 0.00 38 ALA A C 6
ATOM 3945 O O . ALA A 1 38 ? 23.144 2.354 -2.318 1.00 0.00 38 ALA A O 6
ATOM 3952 N N . SER A 1 39 ? 22.484 0.229 -1.974 1.00 0.00 39 SER A N 6
ATOM 3953 C CA . SER A 1 39 ? 23.686 -0.137 -1.238 1.00 0.00 39 SER A CA 6
ATOM 3954 C C . SER A 1 39 ? 24.909 -0.053 -2.144 1.00 0.00 39 SER A C 6
ATOM 3955 O O . SER A 1 39 ? 25.954 0.464 -1.750 1.00 0.00 39 SER A O 6
ATOM 3963 N N . GLY A 1 40 ? 24.766 -0.559 -3.365 1.00 0.00 40 GLY A N 6
ATOM 3964 C CA . GLY A 1 40 ? 25.860 -0.522 -4.316 1.00 0.00 40 GLY A CA 6
ATOM 3965 C C . GLY A 1 40 ? 25.978 0.829 -4.989 1.00 0.00 40 GLY A C 6
ATOM 3966 O O . GLY A 1 40 ? 27.035 1.459 -4.954 1.00 0.00 40 GLY A O 6
ATOM 3970 N N . ALA A 1 41 ? 24.882 1.282 -5.594 1.00 0.00 41 ALA A N 6
ATOM 3971 C CA . ALA A 1 41 ? 24.860 2.575 -6.272 1.00 0.00 41 ALA A CA 6
ATOM 3972 C C . ALA A 1 41 ? 25.867 2.630 -7.413 1.00 0.00 41 ALA A C 6
ATOM 3973 O O . ALA A 1 41 ? 26.259 3.710 -7.857 1.00 0.00 41 ALA A O 6
ATOM 3980 N N . GLY A 1 42 ? 26.290 1.465 -7.875 1.00 0.00 42 GLY A N 6
ATOM 3981 C CA . GLY A 1 42 ? 27.250 1.402 -8.962 1.00 0.00 42 GLY A CA 6
ATOM 3982 C C . GLY A 1 42 ? 27.221 0.072 -9.689 1.00 0.00 42 GLY A C 6
ATOM 3983 O O . GLY A 1 42 ? 28.243 -0.384 -10.202 1.00 0.00 42 GLY A O 6
ATOM 3987 N N . SER A 1 43 ? 26.046 -0.546 -9.741 1.00 0.00 43 SER A N 6
ATOM 3988 C CA . SER A 1 43 ? 25.886 -1.829 -10.416 1.00 0.00 43 SER A CA 6
ATOM 3989 C C . SER A 1 43 ? 25.346 -1.637 -11.832 1.00 0.00 43 SER A C 6
ATOM 3990 O O . SER A 1 43 ? 24.675 -2.515 -12.372 1.00 0.00 43 SER A O 6
ATOM 3998 N N . ILE A 1 44 ? 25.645 -0.483 -12.426 1.00 0.00 44 ILE A N 6
ATOM 3999 C CA . ILE A 1 44 ? 25.191 -0.171 -13.778 1.00 0.00 44 ILE A CA 6
ATOM 4000 C C . ILE A 1 44 ? 23.698 0.123 -13.799 1.00 0.00 44 ILE A C 6
ATOM 4001 O O . ILE A 1 44 ? 22.888 -0.735 -14.152 1.00 0.00 44 ILE A O 6
ATOM 4017 N N . GLY A 1 45 ? 23.342 1.342 -13.411 1.00 0.00 45 GLY A N 6
ATOM 4018 C CA . GLY A 1 45 ? 21.946 1.740 -13.394 1.00 0.00 45 GLY A CA 6
ATOM 4019 C C . GLY A 1 45 ? 21.778 3.246 -13.360 1.00 0.00 45 GLY A C 6
ATOM 4020 O O . GLY A 1 45 ? 20.883 3.765 -12.693 1.00 0.00 45 GLY A O 6
ATOM 4024 N N . ARG A 1 46 ? 22.642 3.948 -14.087 1.00 0.00 46 ARG A N 6
ATOM 4025 C CA . ARG A 1 46 ? 22.589 5.403 -14.146 1.00 0.00 46 ARG A CA 6
ATOM 4026 C C . ARG A 1 46 ? 23.330 5.923 -15.375 1.00 0.00 46 ARG A C 6
ATOM 4027 O O . ARG A 1 46 ? 24.555 6.039 -15.373 1.00 0.00 46 ARG A O 6
ATOM 4048 N N . ARG A 1 47 ? 22.576 6.231 -16.426 1.00 0.00 47 ARG A N 6
ATOM 4049 C CA . ARG A 1 47 ? 23.159 6.741 -17.663 1.00 0.00 47 ARG A CA 6
ATOM 4050 C C . ARG A 1 47 ? 22.291 7.854 -18.249 1.00 0.00 47 ARG A C 6
ATOM 4051 O O . ARG A 1 47 ? 21.087 7.908 -17.998 1.00 0.00 47 ARG A O 6
ATOM 4072 N N . PRO A 1 48 ? 22.898 8.770 -19.024 1.00 0.00 48 PRO A N 6
ATOM 4073 C CA . PRO A 1 48 ? 22.171 9.886 -19.638 1.00 0.00 48 PRO A CA 6
ATOM 4074 C C . PRO A 1 48 ? 21.055 9.406 -20.559 1.00 0.00 48 PRO A C 6
ATOM 4075 O O . PRO A 1 48 ? 19.894 9.810 -20.342 1.00 0.00 48 PRO A O 6
ATOM 4087 N N . VAL A 1 1 ? -19.392 7.707 13.317 1.00 0.00 1 VAL A N 7
ATOM 4088 C CA . VAL A 1 1 ? -18.834 8.981 12.910 1.00 0.00 1 VAL A CA 7
ATOM 4089 C C . VAL A 1 1 ? -18.027 9.579 14.054 1.00 0.00 1 VAL A C 7
ATOM 4090 O O . VAL A 1 1 ? -18.019 10.793 14.242 1.00 0.00 1 VAL A O 7
ATOM 4103 N N . ASN A 1 2 ? -17.351 8.722 14.814 1.00 0.00 2 ASN A N 7
ATOM 4104 C CA . ASN A 1 2 ? -16.538 9.179 15.931 1.00 0.00 2 ASN A CA 7
ATOM 4105 C C . ASN A 1 2 ? -15.202 9.725 15.442 1.00 0.00 2 ASN A C 7
ATOM 4106 O O . ASN A 1 2 ? -14.793 9.473 14.313 1.00 0.00 2 ASN A O 7
ATOM 4117 N N . TYR A 1 3 ? -14.517 10.450 16.316 1.00 0.00 3 TYR A N 7
ATOM 4118 C CA . TYR A 1 3 ? -13.212 11.039 15.998 1.00 0.00 3 TYR A CA 7
ATOM 4119 C C . TYR A 1 3 ? -12.449 11.303 17.294 1.00 0.00 3 TYR A C 7
ATOM 4120 O O . TYR A 1 3 ? -11.756 12.309 17.438 1.00 0.00 3 TYR A O 7
ATOM 4138 N N . GLY A 1 4 ? -12.590 10.375 18.232 1.00 0.00 4 GLY A N 7
ATOM 4139 C CA . GLY A 1 4 ? -11.916 10.475 19.519 1.00 0.00 4 GLY A CA 7
ATOM 4140 C C . GLY A 1 4 ? -11.271 9.162 19.897 1.00 0.00 4 GLY A C 7
ATOM 4141 O O . GLY A 1 4 ? -11.505 8.633 20.980 1.00 0.00 4 GLY A O 7
ATOM 4145 N N . ASN A 1 5 ? -10.465 8.637 18.987 1.00 0.00 5 ASN A N 7
ATOM 4146 C CA . ASN A 1 5 ? -9.781 7.363 19.187 1.00 0.00 5 ASN A CA 7
ATOM 4147 C C . ASN A 1 5 ? -8.611 7.243 18.219 1.00 0.00 5 ASN A C 7
ATOM 4148 O O . ASN A 1 5 ? -7.490 6.915 18.604 1.00 0.00 5 ASN A O 7
ATOM 4159 N N . GLY A 1 6 ? -8.893 7.514 16.954 1.00 0.00 6 GLY A N 7
ATOM 4160 C CA . GLY A 1 6 ? -7.880 7.436 15.931 1.00 0.00 6 GLY A CA 7
ATOM 4161 C C . GLY A 1 6 ? -8.455 6.968 14.612 1.00 0.00 6 GLY A C 7
ATOM 4162 O O . GLY A 1 6 ? -8.429 5.775 14.297 1.00 0.00 6 GLY A O 7
ATOM 4166 N N . VAL A 1 7 ? -8.968 7.917 13.842 1.00 0.00 7 VAL A N 7
ATOM 4167 C CA . VAL A 1 7 ? -9.555 7.630 12.537 1.00 0.00 7 VAL A CA 7
ATOM 4168 C C . VAL A 1 7 ? -9.363 8.826 11.612 1.00 0.00 7 VAL A C 7
ATOM 4169 O O . VAL A 1 7 ? -9.487 9.973 12.035 1.00 0.00 7 VAL A O 7
ATOM 4182 N N . SER A 1 8 ? -9.015 8.548 10.360 1.00 0.00 8 SER A N 7
ATOM 4183 C CA . SER A 1 8 ? -8.762 9.604 9.379 1.00 0.00 8 SER A CA 7
ATOM 4184 C C . SER A 1 8 ? -9.674 9.465 8.161 1.00 0.00 8 SER A C 7
ATOM 4185 O O . SER A 1 8 ? -9.203 9.411 7.025 1.00 0.00 8 SER A O 7
ATOM 4193 N N . CYS A 1 9 ? -10.979 9.435 8.400 1.00 0.00 9 CYS A N 7
ATOM 4194 C CA . CYS A 1 9 ? -11.946 9.320 7.317 1.00 0.00 9 CYS A CA 7
ATOM 4195 C C . CYS A 1 9 ? -13.281 9.939 7.716 1.00 0.00 9 CYS A C 7
ATOM 4196 O O . CYS A 1 9 ? -13.853 9.589 8.747 1.00 0.00 9 CYS A O 7
ATOM 4203 N N . SER A 1 10 ? -13.771 10.862 6.894 1.00 0.00 10 SER A N 7
ATOM 4204 C CA . SER A 1 10 ? -15.040 11.527 7.160 1.00 0.00 10 SER A CA 7
ATOM 4205 C C . SER A 1 10 ? -16.169 10.788 6.455 1.00 0.00 10 SER A C 7
ATOM 4206 O O . SER A 1 10 ? -17.009 10.159 7.097 1.00 0.00 10 SER A O 7
ATOM 4214 N N . LYS A 1 11 ? -16.171 10.859 5.128 1.00 0.00 11 LYS A N 7
ATOM 4215 C CA . LYS A 1 11 ? -17.184 10.183 4.330 1.00 0.00 11 LYS A CA 7
ATOM 4216 C C . LYS A 1 11 ? -16.746 10.056 2.873 1.00 0.00 11 LYS A C 7
ATOM 4217 O O . LYS A 1 11 ? -15.750 10.651 2.458 1.00 0.00 11 LYS A O 7
ATOM 4236 N N . THR A 1 12 ? -17.513 9.289 2.105 1.00 0.00 12 THR A N 7
ATOM 4237 C CA . THR A 1 12 ? -17.235 9.078 0.688 1.00 0.00 12 THR A CA 7
ATOM 4238 C C . THR A 1 12 ? -15.918 8.340 0.454 1.00 0.00 12 THR A C 7
ATOM 4239 O O . THR A 1 12 ? -15.913 7.224 -0.063 1.00 0.00 12 THR A O 7
ATOM 4250 N N . LYS A 1 13 ? -14.800 8.964 0.815 1.00 0.00 13 LYS A N 7
ATOM 4251 C CA . LYS A 1 13 ? -13.489 8.347 0.605 1.00 0.00 13 LYS A CA 7
ATOM 4252 C C . LYS A 1 13 ? -13.153 7.335 1.701 1.00 0.00 13 LYS A C 7
ATOM 4253 O O . LYS A 1 13 ? -12.483 7.666 2.681 1.00 0.00 13 LYS A O 7
ATOM 4272 N N . CYS A 1 14 ? -13.605 6.096 1.512 1.00 0.00 14 CYS A N 7
ATOM 4273 C CA . CYS A 1 14 ? -13.337 5.028 2.471 1.00 0.00 14 CYS A CA 7
ATOM 4274 C C . CYS A 1 14 ? -13.666 3.654 1.882 1.00 0.00 14 CYS A C 7
ATOM 4275 O O . CYS A 1 14 ? -14.253 2.805 2.553 1.00 0.00 14 CYS A O 7
ATOM 4282 N N . SER A 1 15 ? -13.291 3.439 0.624 1.00 0.00 15 SER A N 7
ATOM 4283 C CA . SER A 1 15 ? -13.553 2.159 -0.033 1.00 0.00 15 SER A CA 7
ATOM 4284 C C . SER A 1 15 ? -12.567 1.902 -1.170 1.00 0.00 15 SER A C 7
ATOM 4285 O O . SER A 1 15 ? -12.338 2.760 -2.022 1.00 0.00 15 SER A O 7
ATOM 4293 N N . VAL A 1 16 ? -11.991 0.708 -1.173 1.00 0.00 16 VAL A N 7
ATOM 4294 C CA . VAL A 1 16 ? -11.035 0.314 -2.196 1.00 0.00 16 VAL A CA 7
ATOM 4295 C C . VAL A 1 16 ? -10.818 -1.199 -2.177 1.00 0.00 16 VAL A C 7
ATOM 4296 O O . VAL A 1 16 ? -10.569 -1.787 -1.124 1.00 0.00 16 VAL A O 7
ATOM 4309 N N . ASN A 1 17 ? -10.916 -1.818 -3.346 1.00 0.00 17 ASN A N 7
ATOM 4310 C CA . ASN A 1 17 ? -10.732 -3.266 -3.474 1.00 0.00 17 ASN A CA 7
ATOM 4311 C C . ASN A 1 17 ? -9.401 -3.584 -4.152 1.00 0.00 17 ASN A C 7
ATOM 4312 O O . ASN A 1 17 ? -9.043 -2.957 -5.150 1.00 0.00 17 ASN A O 7
ATOM 4323 N N . TRP A 1 18 ? -8.671 -4.561 -3.614 1.00 0.00 18 TRP A N 7
ATOM 4324 C CA . TRP A 1 18 ? -7.376 -4.954 -4.181 1.00 0.00 18 TRP A CA 7
ATOM 4325 C C . TRP A 1 18 ? -6.451 -3.747 -4.306 1.00 0.00 18 TRP A C 7
ATOM 4326 O O . TRP A 1 18 ? -5.669 -3.645 -5.251 1.00 0.00 18 TRP A O 7
ATOM 4347 N N . GLY A 1 19 ? -6.556 -2.829 -3.349 1.00 0.00 19 GLY A N 7
ATOM 4348 C CA . GLY A 1 19 ? -5.728 -1.631 -3.361 1.00 0.00 19 GLY A CA 7
ATOM 4349 C C . GLY A 1 19 ? -4.752 -1.596 -2.202 1.00 0.00 19 GLY A C 7
ATOM 4350 O O . GLY A 1 19 ? -3.580 -1.251 -2.374 1.00 0.00 19 GLY A O 7
ATOM 4354 N N . GLN A 1 20 ? -5.236 -1.953 -1.016 1.00 0.00 20 GLN A N 7
ATOM 4355 C CA . GLN A 1 20 ? -4.398 -1.960 0.176 1.00 0.00 20 GLN A CA 7
ATOM 4356 C C . GLN A 1 20 ? -3.385 -3.102 0.118 1.00 0.00 20 GLN A C 7
ATOM 4357 O O . GLN A 1 20 ? -2.254 -2.967 0.582 1.00 0.00 20 GLN A O 7
ATOM 4371 N N . ALA A 1 21 ? -3.800 -4.220 -0.466 1.00 0.00 21 ALA A N 7
ATOM 4372 C CA . ALA A 1 21 ? -2.933 -5.383 -0.600 1.00 0.00 21 ALA A CA 7
ATOM 4373 C C . ALA A 1 21 ? -1.813 -5.126 -1.600 1.00 0.00 21 ALA A C 7
ATOM 4374 O O . ALA A 1 21 ? -0.633 -5.190 -1.253 1.00 0.00 21 ALA A O 7
ATOM 4381 N N . PHE A 1 22 ? -2.183 -4.817 -2.839 1.00 0.00 22 PHE A N 7
ATOM 4382 C CA . PHE A 1 22 ? -1.200 -4.569 -3.887 1.00 0.00 22 PHE A CA 7
ATOM 4383 C C . PHE A 1 22 ? -0.181 -3.522 -3.510 1.00 0.00 22 PHE A C 7
ATOM 4384 O O . PHE A 1 22 ? 0.930 -3.559 -4.014 1.00 0.00 22 PHE A O 7
ATOM 4401 N N . GLN A 1 23 ? -0.565 -2.551 -2.689 1.00 0.00 23 GLN A N 7
ATOM 4402 C CA . GLN A 1 23 ? 0.356 -1.481 -2.322 1.00 0.00 23 GLN A CA 7
ATOM 4403 C C . GLN A 1 23 ? 1.358 -1.964 -1.285 1.00 0.00 23 GLN A C 7
ATOM 4404 O O . GLN A 1 23 ? 2.541 -1.633 -1.346 1.00 0.00 23 GLN A O 7
ATOM 4418 N N . GLU A 1 24 ? 0.874 -2.760 -0.341 1.00 0.00 24 GLU A N 7
ATOM 4419 C CA . GLU A 1 24 ? 1.726 -3.310 0.702 1.00 0.00 24 GLU A CA 7
ATOM 4420 C C . GLU A 1 24 ? 2.645 -4.374 0.114 1.00 0.00 24 GLU A C 7
ATOM 4421 O O . GLU A 1 24 ? 3.776 -4.561 0.563 1.00 0.00 24 GLU A O 7
ATOM 4433 N N . ARG A 1 25 ? 2.140 -5.059 -0.905 1.00 0.00 25 ARG A N 7
ATOM 4434 C CA . ARG A 1 25 ? 2.876 -6.104 -1.586 1.00 0.00 25 ARG A CA 7
ATOM 4435 C C . ARG A 1 25 ? 3.923 -5.524 -2.536 1.00 0.00 25 ARG A C 7
ATOM 4436 O O . ARG A 1 25 ? 5.101 -5.874 -2.476 1.00 0.00 25 ARG A O 7
ATOM 4457 N N . TYR A 1 26 ? 3.469 -4.650 -3.428 1.00 0.00 26 TYR A N 7
ATOM 4458 C CA . TYR A 1 26 ? 4.331 -4.036 -4.439 1.00 0.00 26 TYR A CA 7
ATOM 4459 C C . TYR A 1 26 ? 5.312 -3.019 -3.857 1.00 0.00 26 TYR A C 7
ATOM 4460 O O . TYR A 1 26 ? 6.522 -3.167 -4.020 1.00 0.00 26 TYR A O 7
ATOM 4478 N N . THR A 1 27 ? 4.803 -1.988 -3.193 1.00 0.00 27 THR A N 7
ATOM 4479 C CA . THR A 1 27 ? 5.675 -0.977 -2.606 1.00 0.00 27 THR A CA 7
ATOM 4480 C C . THR A 1 27 ? 6.712 -1.627 -1.694 1.00 0.00 27 THR A C 7
ATOM 4481 O O . THR A 1 27 ? 7.839 -1.148 -1.586 1.00 0.00 27 THR A O 7
ATOM 4492 N N . ALA A 1 28 ? 6.336 -2.735 -1.064 1.00 0.00 28 ALA A N 7
ATOM 4493 C CA . ALA A 1 28 ? 7.252 -3.455 -0.186 1.00 0.00 28 ALA A CA 7
ATOM 4494 C C . ALA A 1 28 ? 8.432 -4.018 -0.970 1.00 0.00 28 ALA A C 7
ATOM 4495 O O . ALA A 1 28 ? 9.582 -3.897 -0.549 1.00 0.00 28 ALA A O 7
ATOM 4502 N N . GLY A 1 29 ? 8.140 -4.636 -2.112 1.00 0.00 29 GLY A N 7
ATOM 4503 C CA . GLY A 1 29 ? 9.188 -5.212 -2.940 1.00 0.00 29 GLY A CA 7
ATOM 4504 C C . GLY A 1 29 ? 9.916 -4.158 -3.752 1.00 0.00 29 GLY A C 7
ATOM 4505 O O . GLY A 1 29 ? 11.143 -4.169 -3.846 1.00 0.00 29 GLY A O 7
ATOM 4509 N N . ILE A 1 30 ? 9.152 -3.240 -4.339 1.00 0.00 30 ILE A N 7
ATOM 4510 C CA . ILE A 1 30 ? 9.721 -2.171 -5.151 1.00 0.00 30 ILE A CA 7
ATOM 4511 C C . ILE A 1 30 ? 10.629 -1.284 -4.304 1.00 0.00 30 ILE A C 7
ATOM 4512 O O . ILE A 1 30 ? 11.672 -0.815 -4.759 1.00 0.00 30 ILE A O 7
ATOM 4528 N N . ASN A 1 31 ? 10.244 -1.073 -3.053 1.00 0.00 31 ASN A N 7
ATOM 4529 C CA . ASN A 1 31 ? 11.046 -0.262 -2.150 1.00 0.00 31 ASN A CA 7
ATOM 4530 C C . ASN A 1 31 ? 12.355 -0.977 -1.841 1.00 0.00 31 ASN A C 7
ATOM 4531 O O . ASN A 1 31 ? 13.427 -0.373 -1.856 1.00 0.00 31 ASN A O 7
ATOM 4542 N N . SER A 1 32 ? 12.257 -2.275 -1.576 1.00 0.00 32 SER A N 7
ATOM 4543 C CA . SER A 1 32 ? 13.431 -3.081 -1.274 1.00 0.00 32 SER A CA 7
ATOM 4544 C C . SER A 1 32 ? 14.389 -3.114 -2.457 1.00 0.00 32 SER A C 7
ATOM 4545 O O . SER A 1 32 ? 15.606 -3.067 -2.279 1.00 0.00 32 SER A O 7
ATOM 4553 N N . PHE A 1 33 ? 13.838 -3.170 -3.666 1.00 0.00 33 PHE A N 7
ATOM 4554 C CA . PHE A 1 33 ? 14.655 -3.198 -4.877 1.00 0.00 33 PHE A CA 7
ATOM 4555 C C . PHE A 1 33 ? 15.596 -1.989 -4.902 1.00 0.00 33 PHE A C 7
ATOM 4556 O O . PHE A 1 33 ? 16.766 -2.103 -5.269 1.00 0.00 33 PHE A O 7
ATOM 4573 N N . VAL A 1 34 ? 15.075 -0.841 -4.473 1.00 0.00 34 VAL A N 7
ATOM 4574 C CA . VAL A 1 34 ? 15.858 0.394 -4.412 1.00 0.00 34 VAL A CA 7
ATOM 4575 C C . VAL A 1 34 ? 17.055 0.230 -3.499 1.00 0.00 34 VAL A C 7
ATOM 4576 O O . VAL A 1 34 ? 18.201 0.385 -3.924 1.00 0.00 34 VAL A O 7
ATOM 4589 N N . SER A 1 35 ? 16.787 -0.091 -2.248 1.00 0.00 35 SER A N 7
ATOM 4590 C CA . SER A 1 35 ? 17.853 -0.287 -1.278 1.00 0.00 35 SER A CA 7
ATOM 4591 C C . SER A 1 35 ? 18.813 -1.371 -1.760 1.00 0.00 35 SER A C 7
ATOM 4592 O O . SER A 1 35 ? 20.031 -1.232 -1.652 1.00 0.00 35 SER A O 7
ATOM 4600 N N . GLY A 1 36 ? 18.249 -2.445 -2.307 1.00 0.00 36 GLY A N 7
ATOM 4601 C CA . GLY A 1 36 ? 19.063 -3.535 -2.813 1.00 0.00 36 GLY A CA 7
ATOM 4602 C C . GLY A 1 36 ? 20.028 -3.071 -3.885 1.00 0.00 36 GLY A C 7
ATOM 4603 O O . GLY A 1 36 ? 21.198 -3.456 -3.888 1.00 0.00 36 GLY A O 7
ATOM 4607 N N . VAL A 1 37 ? 19.540 -2.232 -4.796 1.00 0.00 37 VAL A N 7
ATOM 4608 C CA . VAL A 1 37 ? 20.369 -1.709 -5.877 1.00 0.00 37 VAL A CA 7
ATOM 4609 C C . VAL A 1 37 ? 21.234 -0.563 -5.375 1.00 0.00 37 VAL A C 7
ATOM 4610 O O . VAL A 1 37 ? 22.313 -0.300 -5.907 1.00 0.00 37 VAL A O 7
ATOM 4623 N N . ALA A 1 38 ? 20.744 0.116 -4.344 1.00 0.00 38 ALA A N 7
ATOM 4624 C CA . ALA A 1 38 ? 21.454 1.242 -3.758 1.00 0.00 38 ALA A CA 7
ATOM 4625 C C . ALA A 1 38 ? 22.618 0.771 -2.889 1.00 0.00 38 ALA A C 7
ATOM 4626 O O . ALA A 1 38 ? 23.591 1.500 -2.694 1.00 0.00 38 ALA A O 7
ATOM 4633 N N . SER A 1 39 ? 22.521 -0.455 -2.380 1.00 0.00 39 SER A N 7
ATOM 4634 C CA . SER A 1 39 ? 23.573 -1.019 -1.538 1.00 0.00 39 SER A CA 7
ATOM 4635 C C . SER A 1 39 ? 24.780 -1.436 -2.373 1.00 0.00 39 SER A C 7
ATOM 4636 O O . SER A 1 39 ? 25.919 -1.111 -2.037 1.00 0.00 39 SER A O 7
ATOM 4644 N N . GLY A 1 40 ? 24.522 -2.150 -3.466 1.00 0.00 40 GLY A N 7
ATOM 4645 C CA . GLY A 1 40 ? 25.603 -2.598 -4.331 1.00 0.00 40 GLY A CA 7
ATOM 4646 C C . GLY A 1 40 ? 25.504 -4.070 -4.687 1.00 0.00 40 GLY A C 7
ATOM 4647 O O . GLY A 1 40 ? 26.515 -4.770 -4.734 1.00 0.00 40 GLY A O 7
ATOM 4651 N N . ALA A 1 41 ? 24.286 -4.539 -4.942 1.00 0.00 41 ALA A N 7
ATOM 4652 C CA . ALA A 1 41 ? 24.065 -5.938 -5.301 1.00 0.00 41 ALA A CA 7
ATOM 4653 C C . ALA A 1 41 ? 24.527 -6.880 -4.197 1.00 0.00 41 ALA A C 7
ATOM 4654 O O . ALA A 1 41 ? 24.840 -8.043 -4.449 1.00 0.00 41 ALA A O 7
ATOM 4661 N N . GLY A 1 42 ? 24.566 -6.369 -2.980 1.00 0.00 42 GLY A N 7
ATOM 4662 C CA . GLY A 1 42 ? 24.989 -7.169 -1.845 1.00 0.00 42 GLY A CA 7
ATOM 4663 C C . GLY A 1 42 ? 24.191 -8.452 -1.702 1.00 0.00 42 GLY A C 7
ATOM 4664 O O . GLY A 1 42 ? 24.740 -9.548 -1.818 1.00 0.00 42 GLY A O 7
ATOM 4668 N N . SER A 1 43 ? 22.893 -8.312 -1.452 1.00 0.00 43 SER A N 7
ATOM 4669 C CA . SER A 1 43 ? 22.012 -9.467 -1.291 1.00 0.00 43 SER A CA 7
ATOM 4670 C C . SER A 1 43 ? 22.430 -10.303 -0.084 1.00 0.00 43 SER A C 7
ATOM 4671 O O . SER A 1 43 ? 22.869 -11.444 -0.227 1.00 0.00 43 SER A O 7
ATOM 4679 N N . ILE A 1 44 ? 22.287 -9.726 1.105 1.00 0.00 44 ILE A N 7
ATOM 4680 C CA . ILE A 1 44 ? 22.651 -10.409 2.345 1.00 0.00 44 ILE A CA 7
ATOM 4681 C C . ILE A 1 44 ? 21.409 -10.855 3.113 1.00 0.00 44 ILE A C 7
ATOM 4682 O O . ILE A 1 44 ? 21.330 -10.702 4.332 1.00 0.00 44 ILE A O 7
ATOM 4698 N N . GLY A 1 45 ? 20.441 -11.411 2.388 1.00 0.00 45 GLY A N 7
ATOM 4699 C CA . GLY A 1 45 ? 19.211 -11.875 3.012 1.00 0.00 45 GLY A CA 7
ATOM 4700 C C . GLY A 1 45 ? 19.040 -13.380 2.925 1.00 0.00 45 GLY A C 7
ATOM 4701 O O . GLY A 1 45 ? 17.916 -13.878 2.854 1.00 0.00 45 GLY A O 7
ATOM 4705 N N . ARG A 1 46 ? 20.155 -14.106 2.935 1.00 0.00 46 ARG A N 7
ATOM 4706 C CA . ARG A 1 46 ? 20.121 -15.565 2.861 1.00 0.00 46 ARG A CA 7
ATOM 4707 C C . ARG A 1 46 ? 21.042 -16.179 3.911 1.00 0.00 46 ARG A C 7
ATOM 4708 O O . ARG A 1 46 ? 21.747 -15.461 4.622 1.00 0.00 46 ARG A O 7
ATOM 4729 N N . ARG A 1 47 ? 21.029 -17.510 4.005 1.00 0.00 47 ARG A N 7
ATOM 4730 C CA . ARG A 1 47 ? 21.867 -18.221 4.970 1.00 0.00 47 ARG A CA 7
ATOM 4731 C C . ARG A 1 47 ? 22.454 -19.492 4.354 1.00 0.00 47 ARG A C 7
ATOM 4732 O O . ARG A 1 47 ? 22.287 -20.586 4.896 1.00 0.00 47 ARG A O 7
ATOM 4753 N N . PRO A 1 48 ? 23.153 -19.373 3.213 1.00 0.00 48 PRO A N 7
ATOM 4754 C CA . PRO A 1 48 ? 23.760 -20.522 2.541 1.00 0.00 48 PRO A CA 7
ATOM 4755 C C . PRO A 1 48 ? 25.051 -20.973 3.216 1.00 0.00 48 PRO A C 7
ATOM 4756 O O . PRO A 1 48 ? 25.886 -21.601 2.533 1.00 0.00 48 PRO A O 7
ATOM 4768 N N . VAL A 1 1 ? -3.736 6.767 -3.224 1.00 0.00 1 VAL A N 8
ATOM 4769 C CA . VAL A 1 1 ? -4.081 6.971 -1.831 1.00 0.00 1 VAL A CA 8
ATOM 4770 C C . VAL A 1 1 ? -3.948 8.446 -1.479 1.00 0.00 1 VAL A C 8
ATOM 4771 O O . VAL A 1 1 ? -3.839 8.799 -0.307 1.00 0.00 1 VAL A O 8
ATOM 4784 N N . ASN A 1 2 ? -3.959 9.306 -2.506 1.00 0.00 2 ASN A N 8
ATOM 4785 C CA . ASN A 1 2 ? -3.864 10.746 -2.303 1.00 0.00 2 ASN A CA 8
ATOM 4786 C C . ASN A 1 2 ? -5.216 11.337 -1.903 1.00 0.00 2 ASN A C 8
ATOM 4787 O O . ASN A 1 2 ? -5.828 12.075 -2.673 1.00 0.00 2 ASN A O 8
ATOM 4798 N N . TYR A 1 3 ? -5.687 11.007 -0.700 1.00 0.00 3 TYR A N 8
ATOM 4799 C CA . TYR A 1 3 ? -6.978 11.513 -0.232 1.00 0.00 3 TYR A CA 8
ATOM 4800 C C . TYR A 1 3 ? -6.828 12.941 0.289 1.00 0.00 3 TYR A C 8
ATOM 4801 O O . TYR A 1 3 ? -6.910 13.182 1.495 1.00 0.00 3 TYR A O 8
ATOM 4819 N N . GLY A 1 4 ? -6.593 13.881 -0.625 1.00 0.00 4 GLY A N 8
ATOM 4820 C CA . GLY A 1 4 ? -6.422 15.276 -0.232 1.00 0.00 4 GLY A CA 8
ATOM 4821 C C . GLY A 1 4 ? -7.379 16.216 -0.933 1.00 0.00 4 GLY A C 8
ATOM 4822 O O . GLY A 1 4 ? -6.988 17.296 -1.374 1.00 0.00 4 GLY A O 8
ATOM 4826 N N . ASN A 1 5 ? -8.638 15.813 -1.025 1.00 0.00 5 ASN A N 8
ATOM 4827 C CA . ASN A 1 5 ? -9.654 16.637 -1.663 1.00 0.00 5 ASN A CA 8
ATOM 4828 C C . ASN A 1 5 ? -9.346 16.823 -3.144 1.00 0.00 5 ASN A C 8
ATOM 4829 O O . ASN A 1 5 ? -9.380 17.940 -3.661 1.00 0.00 5 ASN A O 8
ATOM 4840 N N . GLY A 1 6 ? -9.030 15.723 -3.819 1.00 0.00 6 GLY A N 8
ATOM 4841 C CA . GLY A 1 6 ? -8.713 15.790 -5.233 1.00 0.00 6 GLY A CA 8
ATOM 4842 C C . GLY A 1 6 ? -8.155 14.488 -5.771 1.00 0.00 6 GLY A C 8
ATOM 4843 O O . GLY A 1 6 ? -7.067 14.458 -6.345 1.00 0.00 6 GLY A O 8
ATOM 4847 N N . VAL A 1 7 ? -8.908 13.409 -5.586 1.00 0.00 7 VAL A N 8
ATOM 4848 C CA . VAL A 1 7 ? -8.492 12.099 -6.061 1.00 0.00 7 VAL A CA 8
ATOM 4849 C C . VAL A 1 7 ? -8.973 11.857 -7.493 1.00 0.00 7 VAL A C 8
ATOM 4850 O O . VAL A 1 7 ? -8.260 11.267 -8.304 1.00 0.00 7 VAL A O 8
ATOM 4863 N N . SER A 1 8 ? -10.175 12.340 -7.799 1.00 0.00 8 SER A N 8
ATOM 4864 C CA . SER A 1 8 ? -10.753 12.188 -9.133 1.00 0.00 8 SER A CA 8
ATOM 4865 C C . SER A 1 8 ? -11.002 10.715 -9.452 1.00 0.00 8 SER A C 8
ATOM 4866 O O . SER A 1 8 ? -10.079 9.985 -9.812 1.00 0.00 8 SER A O 8
ATOM 4874 N N . CYS A 1 9 ? -12.255 10.281 -9.325 1.00 0.00 9 CYS A N 8
ATOM 4875 C CA . CYS A 1 9 ? -12.608 8.893 -9.603 1.00 0.00 9 CYS A CA 8
ATOM 4876 C C . CYS A 1 9 ? -13.068 8.724 -11.046 1.00 0.00 9 CYS A C 8
ATOM 4877 O O . CYS A 1 9 ? -13.246 9.704 -11.771 1.00 0.00 9 CYS A O 8
ATOM 4884 N N . SER A 1 10 ? -13.264 7.474 -11.457 1.00 0.00 10 SER A N 8
ATOM 4885 C CA . SER A 1 10 ? -13.694 7.183 -12.821 1.00 0.00 10 SER A CA 8
ATOM 4886 C C . SER A 1 10 ? -14.903 6.252 -12.855 1.00 0.00 10 SER A C 8
ATOM 4887 O O . SER A 1 10 ? -15.086 5.504 -13.816 1.00 0.00 10 SER A O 8
ATOM 4895 N N . LYS A 1 11 ? -15.720 6.298 -11.809 1.00 0.00 11 LYS A N 8
ATOM 4896 C CA . LYS A 1 11 ? -16.913 5.459 -11.742 1.00 0.00 11 LYS A CA 8
ATOM 4897 C C . LYS A 1 11 ? -17.887 5.969 -10.679 1.00 0.00 11 LYS A C 8
ATOM 4898 O O . LYS A 1 11 ? -17.680 7.028 -10.086 1.00 0.00 11 LYS A O 8
ATOM 4917 N N . THR A 1 12 ? -18.960 5.215 -10.460 1.00 0.00 12 THR A N 8
ATOM 4918 C CA . THR A 1 12 ? -19.969 5.582 -9.476 1.00 0.00 12 THR A CA 8
ATOM 4919 C C . THR A 1 12 ? -19.615 5.014 -8.104 1.00 0.00 12 THR A C 8
ATOM 4920 O O . THR A 1 12 ? -19.764 5.689 -7.085 1.00 0.00 12 THR A O 8
ATOM 4931 N N . LYS A 1 13 ? -19.153 3.763 -8.084 1.00 0.00 13 LYS A N 8
ATOM 4932 C CA . LYS A 1 13 ? -18.781 3.111 -6.831 1.00 0.00 13 LYS A CA 8
ATOM 4933 C C . LYS A 1 13 ? -17.382 3.531 -6.394 1.00 0.00 13 LYS A C 8
ATOM 4934 O O . LYS A 1 13 ? -17.213 4.154 -5.348 1.00 0.00 13 LYS A O 8
ATOM 4953 N N . CYS A 1 14 ? -16.384 3.191 -7.201 1.00 0.00 14 CYS A N 8
ATOM 4954 C CA . CYS A 1 14 ? -15.002 3.537 -6.893 1.00 0.00 14 CYS A CA 8
ATOM 4955 C C . CYS A 1 14 ? -14.603 3.001 -5.520 1.00 0.00 14 CYS A C 8
ATOM 4956 O O . CYS A 1 14 ? -14.142 3.750 -4.654 1.00 0.00 14 CYS A O 8
ATOM 4963 N N . SER A 1 15 ? -14.786 1.701 -5.330 1.00 0.00 15 SER A N 8
ATOM 4964 C CA . SER A 1 15 ? -14.437 1.057 -4.073 1.00 0.00 15 SER A CA 8
ATOM 4965 C C . SER A 1 15 ? -12.922 0.896 -3.971 1.00 0.00 15 SER A C 8
ATOM 4966 O O . SER A 1 15 ? -12.167 1.707 -4.512 1.00 0.00 15 SER A O 8
ATOM 4974 N N . VAL A 1 16 ? -12.474 -0.146 -3.282 1.00 0.00 16 VAL A N 8
ATOM 4975 C CA . VAL A 1 16 ? -11.055 -0.388 -3.121 1.00 0.00 16 VAL A CA 8
ATOM 4976 C C . VAL A 1 16 ? -10.806 -1.808 -2.645 1.00 0.00 16 VAL A C 8
ATOM 4977 O O . VAL A 1 16 ? -11.095 -2.149 -1.502 1.00 0.00 16 VAL A O 8
ATOM 4990 N N . ASN A 1 17 ? -10.267 -2.624 -3.539 1.00 0.00 17 ASN A N 8
ATOM 4991 C CA . ASN A 1 17 ? -9.967 -4.014 -3.225 1.00 0.00 17 ASN A CA 8
ATOM 4992 C C . ASN A 1 17 ? -8.487 -4.295 -3.432 1.00 0.00 17 ASN A C 8
ATOM 4993 O O . ASN A 1 17 ? -7.852 -4.948 -2.609 1.00 0.00 17 ASN A O 8
ATOM 5004 N N . TRP A 1 18 ? -7.939 -3.788 -4.533 1.00 0.00 18 TRP A N 8
ATOM 5005 C CA . TRP A 1 18 ? -6.522 -3.990 -4.838 1.00 0.00 18 TRP A CA 8
ATOM 5006 C C . TRP A 1 18 ? -5.712 -2.755 -4.462 1.00 0.00 18 TRP A C 8
ATOM 5007 O O . TRP A 1 18 ? -4.741 -2.402 -5.134 1.00 0.00 18 TRP A O 8
ATOM 5028 N N . GLY A 1 19 ? -6.128 -2.105 -3.380 1.00 0.00 19 GLY A N 8
ATOM 5029 C CA . GLY A 1 19 ? -5.446 -0.914 -2.910 1.00 0.00 19 GLY A CA 8
ATOM 5030 C C . GLY A 1 19 ? -4.503 -1.217 -1.764 1.00 0.00 19 GLY A C 8
ATOM 5031 O O . GLY A 1 19 ? -3.295 -1.007 -1.870 1.00 0.00 19 GLY A O 8
ATOM 5035 N N . GLN A 1 20 ? -5.058 -1.719 -0.668 1.00 0.00 20 GLN A N 8
ATOM 5036 C CA . GLN A 1 20 ? -4.263 -2.054 0.507 1.00 0.00 20 GLN A CA 8
ATOM 5037 C C . GLN A 1 20 ? -3.314 -3.217 0.222 1.00 0.00 20 GLN A C 8
ATOM 5038 O O . GLN A 1 20 ? -2.189 -3.247 0.714 1.00 0.00 20 GLN A O 8
ATOM 5052 N N . ALA A 1 21 ? -3.782 -4.173 -0.570 1.00 0.00 21 ALA A N 8
ATOM 5053 C CA . ALA A 1 21 ? -2.984 -5.344 -0.921 1.00 0.00 21 ALA A CA 8
ATOM 5054 C C . ALA A 1 21 ? -1.834 -4.992 -1.859 1.00 0.00 21 ALA A C 8
ATOM 5055 O O . ALA A 1 21 ? -0.664 -5.122 -1.499 1.00 0.00 21 ALA A O 8
ATOM 5062 N N . PHE A 1 22 ? -2.169 -4.551 -3.065 1.00 0.00 22 PHE A N 8
ATOM 5063 C CA . PHE A 1 22 ? -1.159 -4.221 -4.067 1.00 0.00 22 PHE A CA 8
ATOM 5064 C C . PHE A 1 22 ? -0.099 -3.262 -3.579 1.00 0.00 22 PHE A C 8
ATOM 5065 O O . PHE A 1 22 ? 1.020 -3.308 -4.067 1.00 0.00 22 PHE A O 8
ATOM 5082 N N . GLN A 1 23 ? -0.453 -2.349 -2.682 1.00 0.00 23 GLN A N 8
ATOM 5083 C CA . GLN A 1 23 ? 0.506 -1.351 -2.208 1.00 0.00 23 GLN A CA 8
ATOM 5084 C C . GLN A 1 23 ? 1.454 -1.958 -1.185 1.00 0.00 23 GLN A C 8
ATOM 5085 O O . GLN A 1 23 ? 2.636 -1.628 -1.152 1.00 0.00 23 GLN A O 8
ATOM 5099 N N . GLU A 1 24 ? 0.928 -2.852 -0.364 1.00 0.00 24 GLU A N 8
ATOM 5100 C CA . GLU A 1 24 ? 1.732 -3.519 0.647 1.00 0.00 24 GLU A CA 8
ATOM 5101 C C . GLU A 1 24 ? 2.613 -4.571 -0.015 1.00 0.00 24 GLU A C 8
ATOM 5102 O O . GLU A 1 24 ? 3.715 -4.866 0.449 1.00 0.00 24 GLU A O 8
ATOM 5114 N N . ARG A 1 25 ? 2.113 -5.118 -1.117 1.00 0.00 25 ARG A N 8
ATOM 5115 C CA . ARG A 1 25 ? 2.828 -6.126 -1.879 1.00 0.00 25 ARG A CA 8
ATOM 5116 C C . ARG A 1 25 ? 3.907 -5.491 -2.756 1.00 0.00 25 ARG A C 8
ATOM 5117 O O . ARG A 1 25 ? 5.065 -5.904 -2.731 1.00 0.00 25 ARG A O 8
ATOM 5138 N N . TYR A 1 26 ? 3.504 -4.501 -3.544 1.00 0.00 26 TYR A N 8
ATOM 5139 C CA . TYR A 1 26 ? 4.407 -3.817 -4.470 1.00 0.00 26 TYR A CA 8
ATOM 5140 C C . TYR A 1 26 ? 5.364 -2.849 -3.768 1.00 0.00 26 TYR A C 8
ATOM 5141 O O . TYR A 1 26 ? 6.579 -2.978 -3.901 1.00 0.00 26 TYR A O 8
ATOM 5159 N N . THR A 1 27 ? 4.828 -1.880 -3.029 1.00 0.00 27 THR A N 8
ATOM 5160 C CA . THR A 1 27 ? 5.674 -0.920 -2.320 1.00 0.00 27 THR A CA 8
ATOM 5161 C C . THR A 1 27 ? 6.655 -1.631 -1.396 1.00 0.00 27 THR A C 8
ATOM 5162 O O . THR A 1 27 ? 7.674 -1.066 -1.014 1.00 0.00 27 THR A O 8
ATOM 5173 N N . ALA A 1 28 ? 6.357 -2.872 -1.039 1.00 0.00 28 ALA A N 8
ATOM 5174 C CA . ALA A 1 28 ? 7.249 -3.631 -0.175 1.00 0.00 28 ALA A CA 8
ATOM 5175 C C . ALA A 1 28 ? 8.415 -4.190 -0.987 1.00 0.00 28 ALA A C 8
ATOM 5176 O O . ALA A 1 28 ? 9.578 -4.044 -0.609 1.00 0.00 28 ALA A O 8
ATOM 5183 N N . GLY A 1 29 ? 8.091 -4.820 -2.114 1.00 0.00 29 GLY A N 8
ATOM 5184 C CA . GLY A 1 29 ? 9.116 -5.386 -2.975 1.00 0.00 29 GLY A CA 8
ATOM 5185 C C . GLY A 1 29 ? 9.875 -4.321 -3.742 1.00 0.00 29 GLY A C 8
ATOM 5186 O O . GLY A 1 29 ? 11.103 -4.363 -3.825 1.00 0.00 29 GLY A O 8
ATOM 5190 N N . ILE A 1 30 ? 9.141 -3.367 -4.310 1.00 0.00 30 ILE A N 8
ATOM 5191 C CA . ILE A 1 30 ? 9.752 -2.289 -5.077 1.00 0.00 30 ILE A CA 8
ATOM 5192 C C . ILE A 1 30 ? 10.705 -1.477 -4.203 1.00 0.00 30 ILE A C 8
ATOM 5193 O O . ILE A 1 30 ? 11.824 -1.176 -4.606 1.00 0.00 30 ILE A O 8
ATOM 5209 N N . ASN A 1 31 ? 10.267 -1.135 -2.995 1.00 0.00 31 ASN A N 8
ATOM 5210 C CA . ASN A 1 31 ? 11.108 -0.370 -2.082 1.00 0.00 31 ASN A CA 8
ATOM 5211 C C . ASN A 1 31 ? 12.379 -1.139 -1.744 1.00 0.00 31 ASN A C 8
ATOM 5212 O O . ASN A 1 31 ? 13.453 -0.553 -1.611 1.00 0.00 31 ASN A O 8
ATOM 5223 N N . SER A 1 32 ? 12.258 -2.456 -1.609 1.00 0.00 32 SER A N 8
ATOM 5224 C CA . SER A 1 32 ? 13.407 -3.294 -1.287 1.00 0.00 32 SER A CA 8
ATOM 5225 C C . SER A 1 32 ? 14.382 -3.349 -2.460 1.00 0.00 32 SER A C 8
ATOM 5226 O O . SER A 1 32 ? 15.597 -3.316 -2.271 1.00 0.00 32 SER A O 8
ATOM 5234 N N . PHE A 1 33 ? 13.841 -3.410 -3.674 1.00 0.00 33 PHE A N 8
ATOM 5235 C CA . PHE A 1 33 ? 14.667 -3.457 -4.880 1.00 0.00 33 PHE A CA 8
ATOM 5236 C C . PHE A 1 33 ? 15.556 -2.220 -4.966 1.00 0.00 33 PHE A C 8
ATOM 5237 O O . PHE A 1 33 ? 16.683 -2.279 -5.449 1.00 0.00 33 PHE A O 8
ATOM 5254 N N . VAL A 1 34 ? 15.033 -1.098 -4.498 1.00 0.00 34 VAL A N 8
ATOM 5255 C CA . VAL A 1 34 ? 15.767 0.162 -4.526 1.00 0.00 34 VAL A CA 8
ATOM 5256 C C . VAL A 1 34 ? 16.937 0.154 -3.559 1.00 0.00 34 VAL A C 8
ATOM 5257 O O . VAL A 1 34 ? 18.090 0.291 -3.962 1.00 0.00 34 VAL A O 8
ATOM 5270 N N . SER A 1 35 ? 16.632 0.006 -2.282 1.00 0.00 35 SER A N 8
ATOM 5271 C CA . SER A 1 35 ? 17.658 -0.013 -1.245 1.00 0.00 35 SER A CA 8
ATOM 5272 C C . SER A 1 35 ? 18.814 -0.935 -1.626 1.00 0.00 35 SER A C 8
ATOM 5273 O O . SER A 1 35 ? 19.966 -0.511 -1.698 1.00 0.00 35 SER A O 8
ATOM 5281 N N . GLY A 1 36 ? 18.492 -2.200 -1.875 1.00 0.00 36 GLY A N 8
ATOM 5282 C CA . GLY A 1 36 ? 19.511 -3.165 -2.250 1.00 0.00 36 GLY A CA 8
ATOM 5283 C C . GLY A 1 36 ? 20.271 -2.736 -3.489 1.00 0.00 36 GLY A C 8
ATOM 5284 O O . GLY A 1 36 ? 21.501 -2.750 -3.511 1.00 0.00 36 GLY A O 8
ATOM 5288 N N . VAL A 1 37 ? 19.531 -2.346 -4.520 1.00 0.00 37 VAL A N 8
ATOM 5289 C CA . VAL A 1 37 ? 20.128 -1.908 -5.775 1.00 0.00 37 VAL A CA 8
ATOM 5290 C C . VAL A 1 37 ? 20.880 -0.592 -5.586 1.00 0.00 37 VAL A C 8
ATOM 5291 O O . VAL A 1 37 ? 21.765 -0.254 -6.372 1.00 0.00 37 VAL A O 8
ATOM 5304 N N . ALA A 1 38 ? 20.522 0.146 -4.539 1.00 0.00 38 ALA A N 8
ATOM 5305 C CA . ALA A 1 38 ? 21.158 1.425 -4.251 1.00 0.00 38 ALA A CA 8
ATOM 5306 C C . ALA A 1 38 ? 22.521 1.236 -3.593 1.00 0.00 38 ALA A C 8
ATOM 5307 O O . ALA A 1 38 ? 23.394 2.098 -3.700 1.00 0.00 38 ALA A O 8
ATOM 5314 N N . SER A 1 39 ? 22.701 0.107 -2.914 1.00 0.00 39 SER A N 8
ATOM 5315 C CA . SER A 1 39 ? 23.963 -0.185 -2.238 1.00 0.00 39 SER A CA 8
ATOM 5316 C C . SER A 1 39 ? 25.062 -0.527 -3.240 1.00 0.00 39 SER A C 8
ATOM 5317 O O . SER A 1 39 ? 26.227 -0.190 -3.034 1.00 0.00 39 SER A O 8
ATOM 5325 N N . GLY A 1 40 ? 24.682 -1.191 -4.329 1.00 0.00 40 GLY A N 8
ATOM 5326 C CA . GLY A 1 40 ? 25.649 -1.567 -5.349 1.00 0.00 40 GLY A CA 8
ATOM 5327 C C . GLY A 1 40 ? 25.639 -3.054 -5.643 1.00 0.00 40 GLY A C 8
ATOM 5328 O O . GLY A 1 40 ? 26.682 -3.708 -5.613 1.00 0.00 40 GLY A O 8
ATOM 5332 N N . ALA A 1 41 ? 24.455 -3.590 -5.924 1.00 0.00 41 ALA A N 8
ATOM 5333 C CA . ALA A 1 41 ? 24.305 -5.012 -6.223 1.00 0.00 41 ALA A CA 8
ATOM 5334 C C . ALA A 1 41 ? 24.415 -5.274 -7.721 1.00 0.00 41 ALA A C 8
ATOM 5335 O O . ALA A 1 41 ? 24.883 -6.330 -8.146 1.00 0.00 41 ALA A O 8
ATOM 5342 N N . GLY A 1 42 ? 23.971 -4.306 -8.516 1.00 0.00 42 GLY A N 8
ATOM 5343 C CA . GLY A 1 42 ? 24.020 -4.443 -9.959 1.00 0.00 42 GLY A CA 8
ATOM 5344 C C . GLY A 1 42 ? 23.721 -3.135 -10.664 1.00 0.00 42 GLY A C 8
ATOM 5345 O O . GLY A 1 42 ? 24.564 -2.601 -11.384 1.00 0.00 42 GLY A O 8
ATOM 5349 N N . SER A 1 43 ? 22.517 -2.615 -10.442 1.00 0.00 43 SER A N 8
ATOM 5350 C CA . SER A 1 43 ? 22.093 -1.354 -11.045 1.00 0.00 43 SER A CA 8
ATOM 5351 C C . SER A 1 43 ? 22.302 -1.361 -12.556 1.00 0.00 43 SER A C 8
ATOM 5352 O O . SER A 1 43 ? 23.016 -0.518 -13.100 1.00 0.00 43 SER A O 8
ATOM 5360 N N . ILE A 1 44 ? 21.667 -2.313 -13.232 1.00 0.00 44 ILE A N 8
ATOM 5361 C CA . ILE A 1 44 ? 21.776 -2.425 -14.680 1.00 0.00 44 ILE A CA 8
ATOM 5362 C C . ILE A 1 44 ? 20.718 -3.373 -15.240 1.00 0.00 44 ILE A C 8
ATOM 5363 O O . ILE A 1 44 ? 21.039 -4.387 -15.860 1.00 0.00 44 ILE A O 8
ATOM 5379 N N . GLY A 1 45 ? 19.455 -3.028 -15.015 1.00 0.00 45 GLY A N 8
ATOM 5380 C CA . GLY A 1 45 ? 18.351 -3.844 -15.501 1.00 0.00 45 GLY A CA 8
ATOM 5381 C C . GLY A 1 45 ? 17.373 -3.037 -16.332 1.00 0.00 45 GLY A C 8
ATOM 5382 O O . GLY A 1 45 ? 16.853 -3.521 -17.337 1.00 0.00 45 GLY A O 8
ATOM 5386 N N . ARG A 1 46 ? 17.134 -1.798 -15.912 1.00 0.00 46 ARG A N 8
ATOM 5387 C CA . ARG A 1 46 ? 16.218 -0.908 -16.615 1.00 0.00 46 ARG A CA 8
ATOM 5388 C C . ARG A 1 46 ? 16.146 0.441 -15.912 1.00 0.00 46 ARG A C 8
ATOM 5389 O O . ARG A 1 46 ? 15.449 0.592 -14.907 1.00 0.00 46 ARG A O 8
ATOM 5410 N N . ARG A 1 47 ? 16.880 1.413 -16.435 1.00 0.00 47 ARG A N 8
ATOM 5411 C CA . ARG A 1 47 ? 16.904 2.747 -15.852 1.00 0.00 47 ARG A CA 8
ATOM 5412 C C . ARG A 1 47 ? 15.527 3.407 -15.935 1.00 0.00 47 ARG A C 8
ATOM 5413 O O . ARG A 1 47 ? 15.043 3.964 -14.949 1.00 0.00 47 ARG A O 8
ATOM 5434 N N . PRO A 1 48 ? 14.881 3.379 -17.117 1.00 0.00 48 PRO A N 8
ATOM 5435 C CA . PRO A 1 48 ? 13.559 3.984 -17.301 1.00 0.00 48 PRO A CA 8
ATOM 5436 C C . PRO A 1 48 ? 12.559 3.515 -16.250 1.00 0.00 48 PRO A C 8
ATOM 5437 O O . PRO A 1 48 ? 12.241 2.307 -16.233 1.00 0.00 48 PRO A O 8
ATOM 5449 N N . VAL A 1 1 ? -27.769 7.848 -5.359 1.00 0.00 1 VAL A N 9
ATOM 5450 C CA . VAL A 1 1 ? -26.423 7.842 -5.897 1.00 0.00 1 VAL A CA 9
ATOM 5451 C C . VAL A 1 1 ? -26.149 9.158 -6.612 1.00 0.00 1 VAL A C 9
ATOM 5452 O O . VAL A 1 1 ? -25.597 9.167 -7.709 1.00 0.00 1 VAL A O 9
ATOM 5465 N N . ASN A 1 2 ? -26.535 10.276 -5.991 1.00 0.00 2 ASN A N 9
ATOM 5466 C CA . ASN A 1 2 ? -26.317 11.605 -6.576 1.00 0.00 2 ASN A CA 9
ATOM 5467 C C . ASN A 1 2 ? -24.889 12.128 -6.384 1.00 0.00 2 ASN A C 9
ATOM 5468 O O . ASN A 1 2 ? -24.675 13.097 -5.656 1.00 0.00 2 ASN A O 9
ATOM 5479 N N . TYR A 1 3 ? -23.914 11.505 -7.029 1.00 0.00 3 TYR A N 9
ATOM 5480 C CA . TYR A 1 3 ? -22.525 11.949 -6.901 1.00 0.00 3 TYR A CA 9
ATOM 5481 C C . TYR A 1 3 ? -22.203 13.130 -7.825 1.00 0.00 3 TYR A C 9
ATOM 5482 O O . TYR A 1 3 ? -21.435 14.019 -7.461 1.00 0.00 3 TYR A O 9
ATOM 5500 N N . GLY A 1 4 ? -22.771 13.124 -9.027 1.00 0.00 4 GLY A N 9
ATOM 5501 C CA . GLY A 1 4 ? -22.505 14.189 -9.987 1.00 0.00 4 GLY A CA 9
ATOM 5502 C C . GLY A 1 4 ? -22.687 15.590 -9.415 1.00 0.00 4 GLY A C 9
ATOM 5503 O O . GLY A 1 4 ? -23.503 15.803 -8.521 1.00 0.00 4 GLY A O 9
ATOM 5507 N N . ASN A 1 5 ? -21.921 16.547 -9.947 1.00 0.00 5 ASN A N 9
ATOM 5508 C CA . ASN A 1 5 ? -21.984 17.941 -9.509 1.00 0.00 5 ASN A CA 9
ATOM 5509 C C . ASN A 1 5 ? -21.806 18.079 -7.998 1.00 0.00 5 ASN A C 9
ATOM 5510 O O . ASN A 1 5 ? -22.732 18.478 -7.288 1.00 0.00 5 ASN A O 9
ATOM 5521 N N . GLY A 1 6 ? -20.607 17.772 -7.508 1.00 0.00 6 GLY A N 9
ATOM 5522 C CA . GLY A 1 6 ? -20.346 17.901 -6.080 1.00 0.00 6 GLY A CA 9
ATOM 5523 C C . GLY A 1 6 ? -19.270 16.962 -5.560 1.00 0.00 6 GLY A C 9
ATOM 5524 O O . GLY A 1 6 ? -18.635 17.248 -4.549 1.00 0.00 6 GLY A O 9
ATOM 5528 N N . VAL A 1 7 ? -19.062 15.849 -6.250 1.00 0.00 7 VAL A N 9
ATOM 5529 C CA . VAL A 1 7 ? -18.046 14.869 -5.862 1.00 0.00 7 VAL A CA 9
ATOM 5530 C C . VAL A 1 7 ? -17.526 14.158 -7.094 1.00 0.00 7 VAL A C 9
ATOM 5531 O O . VAL A 1 7 ? -18.152 13.231 -7.602 1.00 0.00 7 VAL A O 9
ATOM 5544 N N . SER A 1 8 ? -16.384 14.617 -7.579 1.00 0.00 8 SER A N 9
ATOM 5545 C CA . SER A 1 8 ? -15.767 14.044 -8.766 1.00 0.00 8 SER A CA 9
ATOM 5546 C C . SER A 1 8 ? -14.250 14.163 -8.681 1.00 0.00 8 SER A C 9
ATOM 5547 O O . SER A 1 8 ? -13.701 15.262 -8.713 1.00 0.00 8 SER A O 9
ATOM 5555 N N . CYS A 1 9 ? -13.579 13.024 -8.571 1.00 0.00 9 CYS A N 9
ATOM 5556 C CA . CYS A 1 9 ? -12.128 13.002 -8.476 1.00 0.00 9 CYS A CA 9
ATOM 5557 C C . CYS A 1 9 ? -11.530 12.215 -9.635 1.00 0.00 9 CYS A C 9
ATOM 5558 O O . CYS A 1 9 ? -12.257 11.649 -10.452 1.00 0.00 9 CYS A O 9
ATOM 5565 N N . SER A 1 10 ? -10.206 12.182 -9.703 1.00 0.00 10 SER A N 9
ATOM 5566 C CA . SER A 1 10 ? -9.517 11.458 -10.765 1.00 0.00 10 SER A CA 9
ATOM 5567 C C . SER A 1 10 ? -9.945 9.992 -10.803 1.00 0.00 10 SER A C 9
ATOM 5568 O O . SER A 1 10 ? -9.837 9.334 -11.838 1.00 0.00 10 SER A O 9
ATOM 5576 N N . LYS A 1 11 ? -10.428 9.494 -9.663 1.00 0.00 11 LYS A N 9
ATOM 5577 C CA . LYS A 1 11 ? -10.869 8.104 -9.530 1.00 0.00 11 LYS A CA 9
ATOM 5578 C C . LYS A 1 11 ? -9.685 7.173 -9.294 1.00 0.00 11 LYS A C 9
ATOM 5579 O O . LYS A 1 11 ? -9.863 5.968 -9.120 1.00 0.00 11 LYS A O 9
ATOM 5598 N N . THR A 1 12 ? -8.477 7.730 -9.281 1.00 0.00 12 THR A N 9
ATOM 5599 C CA . THR A 1 12 ? -7.295 6.927 -9.052 1.00 0.00 12 THR A CA 9
ATOM 5600 C C . THR A 1 12 ? -7.008 6.841 -7.553 1.00 0.00 12 THR A C 9
ATOM 5601 O O . THR A 1 12 ? -7.028 5.762 -6.975 1.00 0.00 12 THR A O 9
ATOM 5612 N N . LYS A 1 13 ? -6.753 7.985 -6.927 1.00 0.00 13 LYS A N 9
ATOM 5613 C CA . LYS A 1 13 ? -6.479 8.041 -5.494 1.00 0.00 13 LYS A CA 9
ATOM 5614 C C . LYS A 1 13 ? -7.754 8.055 -4.635 1.00 0.00 13 LYS A C 9
ATOM 5615 O O . LYS A 1 13 ? -7.700 8.437 -3.467 1.00 0.00 13 LYS A O 9
ATOM 5634 N N . CYS A 1 14 ? -8.896 7.671 -5.196 1.00 0.00 14 CYS A N 9
ATOM 5635 C CA . CYS A 1 14 ? -10.149 7.681 -4.429 1.00 0.00 14 CYS A CA 9
ATOM 5636 C C . CYS A 1 14 ? -10.548 6.281 -3.959 1.00 0.00 14 CYS A C 9
ATOM 5637 O O . CYS A 1 14 ? -10.449 5.306 -4.704 1.00 0.00 14 CYS A O 9
ATOM 5644 N N . SER A 1 15 ? -10.993 6.197 -2.706 1.00 0.00 15 SER A N 9
ATOM 5645 C CA . SER A 1 15 ? -11.400 4.927 -2.110 1.00 0.00 15 SER A CA 9
ATOM 5646 C C . SER A 1 15 ? -10.218 3.965 -2.076 1.00 0.00 15 SER A C 9
ATOM 5647 O O . SER A 1 15 ? -9.114 4.326 -2.479 1.00 0.00 15 SER A O 9
ATOM 5655 N N . VAL A 1 16 ? -10.448 2.744 -1.604 1.00 0.00 16 VAL A N 9
ATOM 5656 C CA . VAL A 1 16 ? -9.384 1.746 -1.531 1.00 0.00 16 VAL A CA 9
ATOM 5657 C C . VAL A 1 16 ? -9.948 0.343 -1.380 1.00 0.00 16 VAL A C 9
ATOM 5658 O O . VAL A 1 16 ? -10.526 -0.007 -0.353 1.00 0.00 16 VAL A O 9
ATOM 5671 N N . ASN A 1 17 ? -9.739 -0.467 -2.409 1.00 0.00 17 ASN A N 9
ATOM 5672 C CA . ASN A 1 17 ? -10.188 -1.854 -2.420 1.00 0.00 17 ASN A CA 9
ATOM 5673 C C . ASN A 1 17 ? -9.019 -2.758 -2.773 1.00 0.00 17 ASN A C 9
ATOM 5674 O O . ASN A 1 17 ? -8.741 -3.731 -2.078 1.00 0.00 17 ASN A O 9
ATOM 5685 N N . TRP A 1 18 ? -8.322 -2.399 -3.843 1.00 0.00 18 TRP A N 9
ATOM 5686 C CA . TRP A 1 18 ? -7.147 -3.143 -4.294 1.00 0.00 18 TRP A CA 9
ATOM 5687 C C . TRP A 1 18 ? -5.919 -2.250 -4.201 1.00 0.00 18 TRP A C 9
ATOM 5688 O O . TRP A 1 18 ? -4.986 -2.368 -4.993 1.00 0.00 18 TRP A O 9
ATOM 5709 N N . GLY A 1 19 ? -5.932 -1.357 -3.214 1.00 0.00 19 GLY A N 9
ATOM 5710 C CA . GLY A 1 19 ? -4.819 -0.442 -3.010 1.00 0.00 19 GLY A CA 9
ATOM 5711 C C . GLY A 1 19 ? -3.960 -0.858 -1.838 1.00 0.00 19 GLY A C 9
ATOM 5712 O O . GLY A 1 19 ? -2.733 -0.839 -1.918 1.00 0.00 19 GLY A O 9
ATOM 5716 N N . GLN A 1 20 ? -4.606 -1.245 -0.743 1.00 0.00 20 GLN A N 9
ATOM 5717 C CA . GLN A 1 20 ? -3.886 -1.672 0.447 1.00 0.00 20 GLN A CA 9
ATOM 5718 C C . GLN A 1 20 ? -3.108 -2.953 0.165 1.00 0.00 20 GLN A C 9
ATOM 5719 O O . GLN A 1 20 ? -1.938 -3.076 0.528 1.00 0.00 20 GLN A O 9
ATOM 5733 N N . ALA A 1 21 ? -3.755 -3.893 -0.513 1.00 0.00 21 ALA A N 9
ATOM 5734 C CA . ALA A 1 21 ? -3.121 -5.156 -0.872 1.00 0.00 21 ALA A CA 9
ATOM 5735 C C . ALA A 1 21 ? -1.971 -4.935 -1.845 1.00 0.00 21 ALA A C 9
ATOM 5736 O O . ALA A 1 21 ? -0.807 -5.097 -1.487 1.00 0.00 21 ALA A O 9
ATOM 5743 N N . PHE A 1 22 ? -2.298 -4.555 -3.072 1.00 0.00 22 PHE A N 9
ATOM 5744 C CA . PHE A 1 22 ? -1.285 -4.341 -4.098 1.00 0.00 22 PHE A CA 9
ATOM 5745 C C . PHE A 1 22 ? -0.172 -3.423 -3.654 1.00 0.00 22 PHE A C 9
ATOM 5746 O O . PHE A 1 22 ? 0.934 -3.543 -4.153 1.00 0.00 22 PHE A O 9
ATOM 5763 N N . GLN A 1 23 ? -0.465 -2.465 -2.772 1.00 0.00 23 GLN A N 9
ATOM 5764 C CA . GLN A 1 23 ? 0.557 -1.512 -2.328 1.00 0.00 23 GLN A CA 9
ATOM 5765 C C . GLN A 1 23 ? 1.499 -2.160 -1.325 1.00 0.00 23 GLN A C 9
ATOM 5766 O O . GLN A 1 23 ? 2.718 -2.048 -1.443 1.00 0.00 23 GLN A O 9
ATOM 5780 N N . GLU A 1 24 ? 0.926 -2.842 -0.344 1.00 0.00 24 GLU A N 9
ATOM 5781 C CA . GLU A 1 24 ? 1.716 -3.520 0.671 1.00 0.00 24 GLU A CA 9
ATOM 5782 C C . GLU A 1 24 ? 2.527 -4.635 0.024 1.00 0.00 24 GLU A C 9
ATOM 5783 O O . GLU A 1 24 ? 3.597 -5.010 0.501 1.00 0.00 24 GLU A O 9
ATOM 5795 N N . ARG A 1 25 ? 1.999 -5.153 -1.076 1.00 0.00 25 ARG A N 9
ATOM 5796 C CA . ARG A 1 25 ? 2.641 -6.221 -1.823 1.00 0.00 25 ARG A CA 9
ATOM 5797 C C . ARG A 1 25 ? 3.748 -5.667 -2.724 1.00 0.00 25 ARG A C 9
ATOM 5798 O O . ARG A 1 25 ? 4.887 -6.130 -2.686 1.00 0.00 25 ARG A O 9
ATOM 5819 N N . TYR A 1 26 ? 3.397 -4.671 -3.537 1.00 0.00 26 TYR A N 9
ATOM 5820 C CA . TYR A 1 26 ? 4.344 -4.056 -4.475 1.00 0.00 26 TYR A CA 9
ATOM 5821 C C . TYR A 1 26 ? 5.298 -3.081 -3.788 1.00 0.00 26 TYR A C 9
ATOM 5822 O O . TYR A 1 26 ? 6.517 -3.231 -3.883 1.00 0.00 26 TYR A O 9
ATOM 5840 N N . THR A 1 27 ? 4.751 -2.080 -3.104 1.00 0.00 27 THR A N 9
ATOM 5841 C CA . THR A 1 27 ? 5.581 -1.106 -2.408 1.00 0.00 27 THR A CA 9
ATOM 5842 C C . THR A 1 27 ? 6.568 -1.801 -1.476 1.00 0.00 27 THR A C 9
ATOM 5843 O O . THR A 1 27 ? 7.615 -1.250 -1.155 1.00 0.00 27 THR A O 9
ATOM 5854 N N . ALA A 1 28 ? 6.248 -3.021 -1.061 1.00 0.00 28 ALA A N 9
ATOM 5855 C CA . ALA A 1 28 ? 7.141 -3.771 -0.191 1.00 0.00 28 ALA A CA 9
ATOM 5856 C C . ALA A 1 28 ? 8.338 -4.294 -0.978 1.00 0.00 28 ALA A C 9
ATOM 5857 O O . ALA A 1 28 ? 9.491 -4.074 -0.598 1.00 0.00 28 ALA A O 9
ATOM 5864 N N . GLY A 1 29 ? 8.059 -4.986 -2.080 1.00 0.00 29 GLY A N 9
ATOM 5865 C CA . GLY A 1 29 ? 9.127 -5.528 -2.904 1.00 0.00 29 GLY A CA 9
ATOM 5866 C C . GLY A 1 29 ? 9.883 -4.448 -3.656 1.00 0.00 29 GLY A C 9
ATOM 5867 O O . GLY A 1 29 ? 11.109 -4.489 -3.752 1.00 0.00 29 GLY A O 9
ATOM 5871 N N . ILE A 1 30 ? 9.146 -3.483 -4.200 1.00 0.00 30 ILE A N 9
ATOM 5872 C CA . ILE A 1 30 ? 9.746 -2.392 -4.963 1.00 0.00 30 ILE A CA 9
ATOM 5873 C C . ILE A 1 30 ? 10.688 -1.557 -4.097 1.00 0.00 30 ILE A C 9
ATOM 5874 O O . ILE A 1 30 ? 11.807 -1.240 -4.498 1.00 0.00 30 ILE A O 9
ATOM 5890 N N . ASN A 1 31 ? 10.238 -1.201 -2.899 1.00 0.00 31 ASN A N 9
ATOM 5891 C CA . ASN A 1 31 ? 11.060 -0.407 -1.996 1.00 0.00 31 ASN A CA 9
ATOM 5892 C C . ASN A 1 31 ? 12.386 -1.107 -1.724 1.00 0.00 31 ASN A C 9
ATOM 5893 O O . ASN A 1 31 ? 13.452 -0.498 -1.810 1.00 0.00 31 ASN A O 9
ATOM 5904 N N . SER A 1 32 ? 12.316 -2.393 -1.400 1.00 0.00 32 SER A N 9
ATOM 5905 C CA . SER A 1 32 ? 13.520 -3.165 -1.122 1.00 0.00 32 SER A CA 9
ATOM 5906 C C . SER A 1 32 ? 14.443 -3.198 -2.335 1.00 0.00 32 SER A C 9
ATOM 5907 O O . SER A 1 32 ? 15.664 -3.138 -2.194 1.00 0.00 32 SER A O 9
ATOM 5915 N N . PHE A 1 33 ? 13.858 -3.266 -3.526 1.00 0.00 33 PHE A N 9
ATOM 5916 C CA . PHE A 1 33 ? 14.639 -3.299 -4.759 1.00 0.00 33 PHE A CA 9
ATOM 5917 C C . PHE A 1 33 ? 15.541 -2.064 -4.854 1.00 0.00 33 PHE A C 9
ATOM 5918 O O . PHE A 1 33 ? 16.691 -2.151 -5.283 1.00 0.00 33 PHE A O 9
ATOM 5935 N N . VAL A 1 34 ? 15.009 -0.924 -4.425 1.00 0.00 34 VAL A N 9
ATOM 5936 C CA . VAL A 1 34 ? 15.757 0.335 -4.437 1.00 0.00 34 VAL A CA 9
ATOM 5937 C C . VAL A 1 34 ? 16.991 0.257 -3.558 1.00 0.00 34 VAL A C 9
ATOM 5938 O O . VAL A 1 34 ? 18.118 0.378 -4.037 1.00 0.00 34 VAL A O 9
ATOM 5951 N N . SER A 1 35 ? 16.779 0.052 -2.271 1.00 0.00 35 SER A N 9
ATOM 5952 C CA . SER A 1 35 ? 17.888 -0.040 -1.331 1.00 0.00 35 SER A CA 9
ATOM 5953 C C . SER A 1 35 ? 18.883 -1.109 -1.774 1.00 0.00 35 SER A C 9
ATOM 5954 O O . SER A 1 35 ? 20.095 -0.934 -1.654 1.00 0.00 35 SER A O 9
ATOM 5962 N N . GLY A 1 36 ? 18.360 -2.215 -2.292 1.00 0.00 36 GLY A N 9
ATOM 5963 C CA . GLY A 1 36 ? 19.216 -3.293 -2.752 1.00 0.00 36 GLY A CA 9
ATOM 5964 C C . GLY A 1 36 ? 20.118 -2.849 -3.884 1.00 0.00 36 GLY A C 9
ATOM 5965 O O . GLY A 1 36 ? 21.301 -3.197 -3.920 1.00 0.00 36 GLY A O 9
ATOM 5969 N N . VAL A 1 37 ? 19.561 -2.073 -4.813 1.00 0.00 37 VAL A N 9
ATOM 5970 C CA . VAL A 1 37 ? 20.332 -1.575 -5.943 1.00 0.00 37 VAL A CA 9
ATOM 5971 C C . VAL A 1 37 ? 21.158 -0.370 -5.525 1.00 0.00 37 VAL A C 9
ATOM 5972 O O . VAL A 1 37 ? 22.206 -0.088 -6.104 1.00 0.00 37 VAL A O 9
ATOM 5985 N N . ALA A 1 38 ? 20.668 0.339 -4.515 1.00 0.00 38 ALA A N 9
ATOM 5986 C CA . ALA A 1 38 ? 21.345 1.520 -4.010 1.00 0.00 38 ALA A CA 9
ATOM 5987 C C . ALA A 1 38 ? 22.496 1.150 -3.075 1.00 0.00 38 ALA A C 9
ATOM 5988 O O . ALA A 1 38 ? 23.411 1.945 -2.859 1.00 0.00 38 ALA A O 9
ATOM 5995 N N . SER A 1 39 ? 22.449 -0.062 -2.527 1.00 0.00 39 SER A N 9
ATOM 5996 C CA . SER A 1 39 ? 23.490 -0.530 -1.616 1.00 0.00 39 SER A CA 9
ATOM 5997 C C . SER A 1 39 ? 24.762 -0.906 -2.370 1.00 0.00 39 SER A C 9
ATOM 5998 O O . SER A 1 39 ? 25.870 -0.639 -1.902 1.00 0.00 39 SER A O 9
ATOM 6006 N N . GLY A 1 40 ? 24.601 -1.529 -3.533 1.00 0.00 40 GLY A N 9
ATOM 6007 C CA . GLY A 1 40 ? 25.754 -1.930 -4.318 1.00 0.00 40 GLY A CA 9
ATOM 6008 C C . GLY A 1 40 ? 25.376 -2.657 -5.594 1.00 0.00 40 GLY A C 9
ATOM 6009 O O . GLY A 1 40 ? 25.933 -2.385 -6.658 1.00 0.00 40 GLY A O 9
ATOM 6013 N N . ALA A 1 41 ? 24.433 -3.590 -5.490 1.00 0.00 41 ALA A N 9
ATOM 6014 C CA . ALA A 1 41 ? 23.985 -4.360 -6.648 1.00 0.00 41 ALA A CA 9
ATOM 6015 C C . ALA A 1 41 ? 22.495 -4.680 -6.560 1.00 0.00 41 ALA A C 9
ATOM 6016 O O . ALA A 1 41 ? 21.718 -4.294 -7.434 1.00 0.00 41 ALA A O 9
ATOM 6023 N N . GLY A 1 42 ? 22.102 -5.381 -5.500 1.00 0.00 42 GLY A N 9
ATOM 6024 C CA . GLY A 1 42 ? 20.704 -5.734 -5.322 1.00 0.00 42 GLY A CA 9
ATOM 6025 C C . GLY A 1 42 ? 20.211 -6.726 -6.358 1.00 0.00 42 GLY A C 9
ATOM 6026 O O . GLY A 1 42 ? 19.116 -6.573 -6.896 1.00 0.00 42 GLY A O 9
ATOM 6030 N N . SER A 1 43 ? 21.012 -7.746 -6.632 1.00 0.00 43 SER A N 9
ATOM 6031 C CA . SER A 1 43 ? 20.639 -8.762 -7.611 1.00 0.00 43 SER A CA 9
ATOM 6032 C C . SER A 1 43 ? 19.912 -9.927 -6.945 1.00 0.00 43 SER A C 9
ATOM 6033 O O . SER A 1 43 ? 19.076 -10.582 -7.566 1.00 0.00 43 SER A O 9
ATOM 6041 N N . ILE A 1 44 ? 20.235 -10.184 -5.680 1.00 0.00 44 ILE A N 9
ATOM 6042 C CA . ILE A 1 44 ? 19.606 -11.273 -4.935 1.00 0.00 44 ILE A CA 9
ATOM 6043 C C . ILE A 1 44 ? 19.586 -10.975 -3.438 1.00 0.00 44 ILE A C 9
ATOM 6044 O O . ILE A 1 44 ? 20.198 -11.688 -2.642 1.00 0.00 44 ILE A O 9
ATOM 6060 N N . GLY A 1 45 ? 18.866 -9.923 -3.062 1.00 0.00 45 GLY A N 9
ATOM 6061 C CA . GLY A 1 45 ? 18.768 -9.546 -1.662 1.00 0.00 45 GLY A CA 9
ATOM 6062 C C . GLY A 1 45 ? 17.525 -10.103 -0.991 1.00 0.00 45 GLY A C 9
ATOM 6063 O O . GLY A 1 45 ? 17.590 -10.604 0.131 1.00 0.00 45 GLY A O 9
ATOM 6067 N N . ARG A 1 46 ? 16.388 -10.010 -1.678 1.00 0.00 46 ARG A N 9
ATOM 6068 C CA . ARG A 1 46 ? 15.127 -10.504 -1.136 1.00 0.00 46 ARG A CA 9
ATOM 6069 C C . ARG A 1 46 ? 14.609 -11.699 -1.931 1.00 0.00 46 ARG A C 9
ATOM 6070 O O . ARG A 1 46 ? 13.954 -12.583 -1.379 1.00 0.00 46 ARG A O 9
ATOM 6091 N N . ARG A 1 47 ? 14.903 -11.716 -3.230 1.00 0.00 47 ARG A N 9
ATOM 6092 C CA . ARG A 1 47 ? 14.467 -12.805 -4.103 1.00 0.00 47 ARG A CA 9
ATOM 6093 C C . ARG A 1 47 ? 15.582 -13.841 -4.271 1.00 0.00 47 ARG A C 9
ATOM 6094 O O . ARG A 1 47 ? 16.587 -13.573 -4.930 1.00 0.00 47 ARG A O 9
ATOM 6115 N N . PRO A 1 48 ? 15.430 -15.040 -3.673 1.00 0.00 48 PRO A N 9
ATOM 6116 C CA . PRO A 1 48 ? 16.440 -16.099 -3.781 1.00 0.00 48 PRO A CA 9
ATOM 6117 C C . PRO A 1 48 ? 16.743 -16.458 -5.231 1.00 0.00 48 PRO A C 9
ATOM 6118 O O . PRO A 1 48 ? 15.941 -17.201 -5.836 1.00 0.00 48 PRO A O 9
ATOM 6130 N N . VAL A 1 1 ? -26.933 14.816 11.833 1.00 0.00 1 VAL A N 10
ATOM 6131 C CA . VAL A 1 1 ? -25.947 15.520 11.039 1.00 0.00 1 VAL A CA 10
ATOM 6132 C C . VAL A 1 1 ? -24.684 15.737 11.860 1.00 0.00 1 VAL A C 10
ATOM 6133 O O . VAL A 1 1 ? -23.832 16.542 11.491 1.00 0.00 1 VAL A O 10
ATOM 6146 N N . ASN A 1 2 ? -24.563 15.018 12.980 1.00 0.00 2 ASN A N 10
ATOM 6147 C CA . ASN A 1 2 ? -23.394 15.133 13.863 1.00 0.00 2 ASN A CA 10
ATOM 6148 C C . ASN A 1 2 ? -22.185 14.357 13.339 1.00 0.00 2 ASN A C 10
ATOM 6149 O O . ASN A 1 2 ? -22.213 13.129 13.251 1.00 0.00 2 ASN A O 10
ATOM 6160 N N . TYR A 1 3 ? -21.116 15.077 13.015 1.00 0.00 3 TYR A N 10
ATOM 6161 C CA . TYR A 1 3 ? -19.891 14.449 12.530 1.00 0.00 3 TYR A CA 10
ATOM 6162 C C . TYR A 1 3 ? -19.039 13.929 13.689 1.00 0.00 3 TYR A C 10
ATOM 6163 O O . TYR A 1 3 ? -19.325 14.200 14.853 1.00 0.00 3 TYR A O 10
ATOM 6181 N N . GLY A 1 4 ? -17.969 13.215 13.358 1.00 0.00 4 GLY A N 10
ATOM 6182 C CA . GLY A 1 4 ? -17.079 12.685 14.376 1.00 0.00 4 GLY A CA 10
ATOM 6183 C C . GLY A 1 4 ? -16.194 11.579 13.831 1.00 0.00 4 GLY A C 10
ATOM 6184 O O . GLY A 1 4 ? -15.995 11.480 12.624 1.00 0.00 4 GLY A O 10
ATOM 6188 N N . ASN A 1 5 ? -15.678 10.734 14.713 1.00 0.00 5 ASN A N 10
ATOM 6189 C CA . ASN A 1 5 ? -14.821 9.622 14.299 1.00 0.00 5 ASN A CA 10
ATOM 6190 C C . ASN A 1 5 ? -15.643 8.477 13.713 1.00 0.00 5 ASN A C 10
ATOM 6191 O O . ASN A 1 5 ? -15.210 7.802 12.778 1.00 0.00 5 ASN A O 10
ATOM 6202 N N . GLY A 1 6 ? -16.821 8.251 14.281 1.00 0.00 6 GLY A N 10
ATOM 6203 C CA . GLY A 1 6 ? -17.676 7.174 13.816 1.00 0.00 6 GLY A CA 10
ATOM 6204 C C . GLY A 1 6 ? -18.092 7.318 12.359 1.00 0.00 6 GLY A C 10
ATOM 6205 O O . GLY A 1 6 ? -18.348 6.317 11.688 1.00 0.00 6 GLY A O 10
ATOM 6209 N N . VAL A 1 7 ? -18.167 8.553 11.864 1.00 0.00 7 VAL A N 10
ATOM 6210 C CA . VAL A 1 7 ? -18.560 8.786 10.475 1.00 0.00 7 VAL A CA 10
ATOM 6211 C C . VAL A 1 7 ? -17.348 8.752 9.553 1.00 0.00 7 VAL A C 10
ATOM 6212 O O . VAL A 1 7 ? -16.769 9.790 9.239 1.00 0.00 7 VAL A O 10
ATOM 6225 N N . SER A 1 8 ? -16.963 7.548 9.132 1.00 0.00 8 SER A N 10
ATOM 6226 C CA . SER A 1 8 ? -15.810 7.377 8.248 1.00 0.00 8 SER A CA 10
ATOM 6227 C C . SER A 1 8 ? -16.106 6.374 7.133 1.00 0.00 8 SER A C 10
ATOM 6228 O O . SER A 1 8 ? -15.592 5.257 7.130 1.00 0.00 8 SER A O 10
ATOM 6236 N N . CYS A 1 9 ? -16.921 6.794 6.172 1.00 0.00 9 CYS A N 10
ATOM 6237 C CA . CYS A 1 9 ? -17.279 5.944 5.044 1.00 0.00 9 CYS A CA 10
ATOM 6238 C C . CYS A 1 9 ? -17.940 6.774 3.951 1.00 0.00 9 CYS A C 10
ATOM 6239 O O . CYS A 1 9 ? -19.165 6.842 3.861 1.00 0.00 9 CYS A O 10
ATOM 6246 N N . SER A 1 10 ? -17.118 7.421 3.129 1.00 0.00 10 SER A N 10
ATOM 6247 C CA . SER A 1 10 ? -17.623 8.249 2.042 1.00 0.00 10 SER A CA 10
ATOM 6248 C C . SER A 1 10 ? -18.194 7.366 0.945 1.00 0.00 10 SER A C 10
ATOM 6249 O O . SER A 1 10 ? -18.422 6.176 1.156 1.00 0.00 10 SER A O 10
ATOM 6257 N N . LYS A 1 11 ? -18.383 7.934 -0.238 1.00 0.00 11 LYS A N 10
ATOM 6258 C CA . LYS A 1 11 ? -18.890 7.162 -1.359 1.00 0.00 11 LYS A CA 10
ATOM 6259 C C . LYS A 1 11 ? -17.768 6.300 -1.925 1.00 0.00 11 LYS A C 10
ATOM 6260 O O . LYS A 1 11 ? -17.935 5.095 -2.112 1.00 0.00 11 LYS A O 10
ATOM 6279 N N . THR A 1 12 ? -16.618 6.923 -2.170 1.00 0.00 12 THR A N 10
ATOM 6280 C CA . THR A 1 12 ? -15.457 6.208 -2.689 1.00 0.00 12 THR A CA 10
ATOM 6281 C C . THR A 1 12 ? -14.593 5.650 -1.558 1.00 0.00 12 THR A C 10
ATOM 6282 O O . THR A 1 12 ? -14.201 4.483 -1.585 1.00 0.00 12 THR A O 10
ATOM 6293 N N . LYS A 1 13 ? -14.295 6.489 -0.568 1.00 0.00 13 LYS A N 10
ATOM 6294 C CA . LYS A 1 13 ? -13.468 6.070 0.561 1.00 0.00 13 LYS A CA 10
ATOM 6295 C C . LYS A 1 13 ? -14.287 5.298 1.589 1.00 0.00 13 LYS A C 10
ATOM 6296 O O . LYS A 1 13 ? -15.192 5.851 2.215 1.00 0.00 13 LYS A O 10
ATOM 6315 N N . CYS A 1 14 ? -13.948 4.014 1.769 1.00 0.00 14 CYS A N 10
ATOM 6316 C CA . CYS A 1 14 ? -14.637 3.149 2.732 1.00 0.00 14 CYS A CA 10
ATOM 6317 C C . CYS A 1 14 ? -14.279 1.673 2.526 1.00 0.00 14 CYS A C 10
ATOM 6318 O O . CYS A 1 14 ? -13.975 0.968 3.487 1.00 0.00 14 CYS A O 10
ATOM 6325 N N . SER A 1 15 ? -14.305 1.206 1.276 1.00 0.00 15 SER A N 10
ATOM 6326 C CA . SER A 1 15 ? -13.964 -0.190 0.974 1.00 0.00 15 SER A CA 10
ATOM 6327 C C . SER A 1 15 ? -13.136 -0.290 -0.305 1.00 0.00 15 SER A C 10
ATOM 6328 O O . SER A 1 15 ? -13.506 0.252 -1.346 1.00 0.00 15 SER A O 10
ATOM 6336 N N . VAL A 1 16 ? -12.005 -0.979 -0.210 1.00 0.00 16 VAL A N 10
ATOM 6337 C CA . VAL A 1 16 ? -11.106 -1.154 -1.347 1.00 0.00 16 VAL A CA 10
ATOM 6338 C C . VAL A 1 16 ? -10.101 -2.277 -1.087 1.00 0.00 16 VAL A C 10
ATOM 6339 O O . VAL A 1 16 ? -8.992 -2.033 -0.611 1.00 0.00 16 VAL A O 10
ATOM 6352 N N . ASN A 1 17 ? -10.491 -3.506 -1.405 1.00 0.00 17 ASN A N 10
ATOM 6353 C CA . ASN A 1 17 ? -9.614 -4.653 -1.207 1.00 0.00 17 ASN A CA 10
ATOM 6354 C C . ASN A 1 17 ? -8.372 -4.544 -2.085 1.00 0.00 17 ASN A C 10
ATOM 6355 O O . ASN A 1 17 ? -7.295 -5.002 -1.705 1.00 0.00 17 ASN A O 10
ATOM 6366 N N . TRP A 1 18 ? -8.524 -3.930 -3.258 1.00 0.00 18 TRP A N 10
ATOM 6367 C CA . TRP A 1 18 ? -7.407 -3.771 -4.196 1.00 0.00 18 TRP A CA 10
ATOM 6368 C C . TRP A 1 18 ? -6.615 -2.491 -3.924 1.00 0.00 18 TRP A C 10
ATOM 6369 O O . TRP A 1 18 ? -6.008 -1.929 -4.834 1.00 0.00 18 TRP A O 10
ATOM 6390 N N . GLY A 1 19 ? -6.623 -2.026 -2.676 1.00 0.00 19 GLY A N 10
ATOM 6391 C CA . GLY A 1 19 ? -5.902 -0.806 -2.332 1.00 0.00 19 GLY A CA 10
ATOM 6392 C C . GLY A 1 19 ? -4.622 -1.072 -1.558 1.00 0.00 19 GLY A C 10
ATOM 6393 O O . GLY A 1 19 ? -3.527 -1.076 -2.127 1.00 0.00 19 GLY A O 10
ATOM 6397 N N . GLN A 1 20 ? -4.761 -1.280 -0.253 1.00 0.00 20 GLN A N 10
ATOM 6398 C CA . GLN A 1 20 ? -3.615 -1.534 0.614 1.00 0.00 20 GLN A CA 10
ATOM 6399 C C . GLN A 1 20 ? -2.918 -2.840 0.247 1.00 0.00 20 GLN A C 10
ATOM 6400 O O . GLN A 1 20 ? -1.724 -3.006 0.493 1.00 0.00 20 GLN A O 10
ATOM 6414 N N . ALA A 1 21 ? -3.669 -3.766 -0.336 1.00 0.00 21 ALA A N 10
ATOM 6415 C CA . ALA A 1 21 ? -3.116 -5.054 -0.733 1.00 0.00 21 ALA A CA 10
ATOM 6416 C C . ALA A 1 21 ? -1.995 -4.880 -1.740 1.00 0.00 21 ALA A C 10
ATOM 6417 O O . ALA A 1 21 ? -0.824 -5.080 -1.422 1.00 0.00 21 ALA A O 10
ATOM 6424 N N . PHE A 1 22 ? -2.352 -4.501 -2.958 1.00 0.00 22 PHE A N 10
ATOM 6425 C CA . PHE A 1 22 ? -1.362 -4.335 -4.014 1.00 0.00 22 PHE A CA 10
ATOM 6426 C C . PHE A 1 22 ? -0.228 -3.417 -3.625 1.00 0.00 22 PHE A C 10
ATOM 6427 O O . PHE A 1 22 ? 0.878 -3.600 -4.108 1.00 0.00 22 PHE A O 10
ATOM 6444 N N . GLN A 1 23 ? -0.502 -2.400 -2.807 1.00 0.00 23 GLN A N 10
ATOM 6445 C CA . GLN A 1 23 ? 0.536 -1.448 -2.418 1.00 0.00 23 GLN A CA 10
ATOM 6446 C C . GLN A 1 23 ? 1.461 -2.054 -1.370 1.00 0.00 23 GLN A C 10
ATOM 6447 O O . GLN A 1 23 ? 2.681 -1.920 -1.451 1.00 0.00 23 GLN A O 10
ATOM 6461 N N . GLU A 1 24 ? 0.872 -2.736 -0.397 1.00 0.00 24 GLU A N 10
ATOM 6462 C CA . GLU A 1 24 ? 1.643 -3.380 0.657 1.00 0.00 24 GLU A CA 10
ATOM 6463 C C . GLU A 1 24 ? 2.498 -4.493 0.065 1.00 0.00 24 GLU A C 10
ATOM 6464 O O . GLU A 1 24 ? 3.601 -4.772 0.532 1.00 0.00 24 GLU A O 10
ATOM 6476 N N . ARG A 1 25 ? 1.961 -5.124 -0.970 1.00 0.00 25 ARG A N 10
ATOM 6477 C CA . ARG A 1 25 ? 2.625 -6.213 -1.658 1.00 0.00 25 ARG A CA 10
ATOM 6478 C C . ARG A 1 25 ? 3.694 -5.699 -2.625 1.00 0.00 25 ARG A C 10
ATOM 6479 O O . ARG A 1 25 ? 4.851 -6.117 -2.575 1.00 0.00 25 ARG A O 10
ATOM 6500 N N . TYR A 1 26 ? 3.281 -4.805 -3.517 1.00 0.00 26 TYR A N 10
ATOM 6501 C CA . TYR A 1 26 ? 4.168 -4.246 -4.542 1.00 0.00 26 TYR A CA 10
ATOM 6502 C C . TYR A 1 26 ? 5.178 -3.244 -3.983 1.00 0.00 26 TYR A C 10
ATOM 6503 O O . TYR A 1 26 ? 6.386 -3.419 -4.156 1.00 0.00 26 TYR A O 10
ATOM 6521 N N . THR A 1 27 ? 4.693 -2.188 -3.334 1.00 0.00 27 THR A N 10
ATOM 6522 C CA . THR A 1 27 ? 5.583 -1.181 -2.768 1.00 0.00 27 THR A CA 10
ATOM 6523 C C . THR A 1 27 ? 6.639 -1.825 -1.882 1.00 0.00 27 THR A C 10
ATOM 6524 O O . THR A 1 27 ? 7.774 -1.355 -1.825 1.00 0.00 27 THR A O 10
ATOM 6535 N N . ALA A 1 28 ? 6.267 -2.908 -1.210 1.00 0.00 28 ALA A N 10
ATOM 6536 C CA . ALA A 1 28 ? 7.193 -3.624 -0.341 1.00 0.00 28 ALA A CA 10
ATOM 6537 C C . ALA A 1 28 ? 8.326 -4.244 -1.153 1.00 0.00 28 ALA A C 10
ATOM 6538 O O . ALA A 1 28 ? 9.499 -4.119 -0.796 1.00 0.00 28 ALA A O 10
ATOM 6545 N N . GLY A 1 29 ? 7.967 -4.923 -2.240 1.00 0.00 29 GLY A N 10
ATOM 6546 C CA . GLY A 1 29 ? 8.966 -5.561 -3.081 1.00 0.00 29 GLY A CA 10
ATOM 6547 C C . GLY A 1 29 ? 9.835 -4.553 -3.806 1.00 0.00 29 GLY A C 10
ATOM 6548 O O . GLY A 1 29 ? 11.061 -4.672 -3.815 1.00 0.00 29 GLY A O 10
ATOM 6552 N N . ILE A 1 30 ? 9.199 -3.560 -4.421 1.00 0.00 30 ILE A N 10
ATOM 6553 C CA . ILE A 1 30 ? 9.924 -2.533 -5.155 1.00 0.00 30 ILE A CA 10
ATOM 6554 C C . ILE A 1 30 ? 10.790 -1.713 -4.204 1.00 0.00 30 ILE A C 10
ATOM 6555 O O . ILE A 1 30 ? 11.906 -1.325 -4.535 1.00 0.00 30 ILE A O 10
ATOM 6571 N N . ASN A 1 31 ? 10.280 -1.476 -3.000 1.00 0.00 31 ASN A N 10
ATOM 6572 C CA . ASN A 1 31 ? 11.026 -0.721 -2.000 1.00 0.00 31 ASN A CA 10
ATOM 6573 C C . ASN A 1 31 ? 12.367 -1.390 -1.716 1.00 0.00 31 ASN A C 10
ATOM 6574 O O . ASN A 1 31 ? 13.390 -0.720 -1.579 1.00 0.00 31 ASN A O 10
ATOM 6585 N N . SER A 1 32 ? 12.356 -2.714 -1.636 1.00 0.00 32 SER A N 10
ATOM 6586 C CA . SER A 1 32 ? 13.575 -3.467 -1.368 1.00 0.00 32 SER A CA 10
ATOM 6587 C C . SER A 1 32 ? 14.561 -3.347 -2.526 1.00 0.00 32 SER A C 10
ATOM 6588 O O . SER A 1 32 ? 15.769 -3.256 -2.312 1.00 0.00 32 SER A O 10
ATOM 6596 N N . PHE A 1 33 ? 14.044 -3.323 -3.751 1.00 0.00 33 PHE A N 10
ATOM 6597 C CA . PHE A 1 33 ? 14.892 -3.202 -4.934 1.00 0.00 33 PHE A CA 10
ATOM 6598 C C . PHE A 1 33 ? 15.717 -1.920 -4.866 1.00 0.00 33 PHE A C 10
ATOM 6599 O O . PHE A 1 33 ? 16.883 -1.891 -5.255 1.00 0.00 33 PHE A O 10
ATOM 6616 N N . VAL A 1 34 ? 15.095 -0.867 -4.366 1.00 0.00 34 VAL A N 10
ATOM 6617 C CA . VAL A 1 34 ? 15.757 0.423 -4.239 1.00 0.00 34 VAL A CA 10
ATOM 6618 C C . VAL A 1 34 ? 16.941 0.342 -3.296 1.00 0.00 34 VAL A C 10
ATOM 6619 O O . VAL A 1 34 ? 18.081 0.581 -3.688 1.00 0.00 34 VAL A O 10
ATOM 6632 N N . SER A 1 35 ? 16.662 0.005 -2.053 1.00 0.00 35 SER A N 10
ATOM 6633 C CA . SER A 1 35 ? 17.707 -0.113 -1.043 1.00 0.00 35 SER A CA 10
ATOM 6634 C C . SER A 1 35 ? 18.861 -0.986 -1.535 1.00 0.00 35 SER A C 10
ATOM 6635 O O . SER A 1 35 ? 20.015 -0.557 -1.552 1.00 0.00 35 SER A O 10
ATOM 6643 N N . GLY A 1 36 ? 18.542 -2.215 -1.933 1.00 0.00 36 GLY A N 10
ATOM 6644 C CA . GLY A 1 36 ? 19.565 -3.129 -2.415 1.00 0.00 36 GLY A CA 10
ATOM 6645 C C . GLY A 1 36 ? 20.322 -2.570 -3.602 1.00 0.00 36 GLY A C 10
ATOM 6646 O O . GLY A 1 36 ? 21.552 -2.525 -3.602 1.00 0.00 36 GLY A O 10
ATOM 6650 N N . VAL A 1 37 ? 19.583 -2.139 -4.617 1.00 0.00 37 VAL A N 10
ATOM 6651 C CA . VAL A 1 37 ? 20.188 -1.578 -5.818 1.00 0.00 37 VAL A CA 10
ATOM 6652 C C . VAL A 1 37 ? 20.887 -0.260 -5.495 1.00 0.00 37 VAL A C 10
ATOM 6653 O O . VAL A 1 37 ? 21.779 0.172 -6.222 1.00 0.00 37 VAL A O 10
ATOM 6666 N N . ALA A 1 38 ? 20.491 0.367 -4.388 1.00 0.00 38 ALA A N 10
ATOM 6667 C CA . ALA A 1 38 ? 21.095 1.623 -3.972 1.00 0.00 38 ALA A CA 10
ATOM 6668 C C . ALA A 1 38 ? 22.525 1.400 -3.493 1.00 0.00 38 ALA A C 10
ATOM 6669 O O . ALA A 1 38 ? 23.390 2.258 -3.664 1.00 0.00 38 ALA A O 10
ATOM 6676 N N . SER A 1 39 ? 22.766 0.232 -2.904 1.00 0.00 39 SER A N 10
ATOM 6677 C CA . SER A 1 39 ? 24.092 -0.115 -2.408 1.00 0.00 39 SER A CA 10
ATOM 6678 C C . SER A 1 39 ? 25.043 -0.410 -3.562 1.00 0.00 39 SER A C 10
ATOM 6679 O O . SER A 1 39 ? 26.243 -0.152 -3.471 1.00 0.00 39 SER A O 10
ATOM 6687 N N . GLY A 1 40 ? 24.496 -0.949 -4.649 1.00 0.00 40 GLY A N 10
ATOM 6688 C CA . GLY A 1 40 ? 25.309 -1.273 -5.812 1.00 0.00 40 GLY A CA 10
ATOM 6689 C C . GLY A 1 40 ? 25.068 -2.682 -6.322 1.00 0.00 40 GLY A C 10
ATOM 6690 O O . GLY A 1 40 ? 25.297 -2.967 -7.497 1.00 0.00 40 GLY A O 10
ATOM 6694 N N . ALA A 1 41 ? 24.614 -3.568 -5.439 1.00 0.00 41 ALA A N 10
ATOM 6695 C CA . ALA A 1 41 ? 24.355 -4.954 -5.816 1.00 0.00 41 ALA A CA 10
ATOM 6696 C C . ALA A 1 41 ? 23.816 -5.763 -4.640 1.00 0.00 41 ALA A C 10
ATOM 6697 O O . ALA A 1 41 ? 22.644 -6.138 -4.617 1.00 0.00 41 ALA A O 10
ATOM 6704 N N . GLY A 1 42 ? 24.684 -6.043 -3.673 1.00 0.00 42 GLY A N 10
ATOM 6705 C CA . GLY A 1 42 ? 24.277 -6.811 -2.511 1.00 0.00 42 GLY A CA 10
ATOM 6706 C C . GLY A 1 42 ? 25.248 -6.679 -1.353 1.00 0.00 42 GLY A C 10
ATOM 6707 O O . GLY A 1 42 ? 25.600 -7.670 -0.714 1.00 0.00 42 GLY A O 10
ATOM 6711 N N . SER A 1 43 ? 25.675 -5.448 -1.080 1.00 0.00 43 SER A N 10
ATOM 6712 C CA . SER A 1 43 ? 26.607 -5.181 0.011 1.00 0.00 43 SER A CA 10
ATOM 6713 C C . SER A 1 43 ? 27.960 -5.836 -0.251 1.00 0.00 43 SER A C 10
ATOM 6714 O O . SER A 1 43 ? 28.329 -6.810 0.406 1.00 0.00 43 SER A O 10
ATOM 6722 N N . ILE A 1 44 ? 28.698 -5.293 -1.212 1.00 0.00 44 ILE A N 10
ATOM 6723 C CA . ILE A 1 44 ? 30.012 -5.824 -1.561 1.00 0.00 44 ILE A CA 10
ATOM 6724 C C . ILE A 1 44 ? 31.091 -5.282 -0.629 1.00 0.00 44 ILE A C 10
ATOM 6725 O O . ILE A 1 44 ? 31.688 -6.029 0.146 1.00 0.00 44 ILE A O 10
ATOM 6741 N N . GLY A 1 45 ? 31.340 -3.979 -0.714 1.00 0.00 45 GLY A N 10
ATOM 6742 C CA . GLY A 1 45 ? 32.353 -3.359 0.121 1.00 0.00 45 GLY A CA 10
ATOM 6743 C C . GLY A 1 45 ? 32.030 -3.422 1.604 1.00 0.00 45 GLY A C 10
ATOM 6744 O O . GLY A 1 45 ? 32.904 -3.195 2.441 1.00 0.00 45 GLY A O 10
ATOM 6748 N N . ARG A 1 46 ? 30.779 -3.733 1.933 1.00 0.00 46 ARG A N 10
ATOM 6749 C CA . ARG A 1 46 ? 30.357 -3.818 3.328 1.00 0.00 46 ARG A CA 10
ATOM 6750 C C . ARG A 1 46 ? 30.506 -2.469 4.023 1.00 0.00 46 ARG A C 10
ATOM 6751 O O . ARG A 1 46 ? 31.588 -2.122 4.493 1.00 0.00 46 ARG A O 10
ATOM 6772 N N . ARG A 1 47 ? 29.413 -1.714 4.076 1.00 0.00 47 ARG A N 10
ATOM 6773 C CA . ARG A 1 47 ? 29.418 -0.398 4.713 1.00 0.00 47 ARG A CA 10
ATOM 6774 C C . ARG A 1 47 ? 29.021 -0.507 6.187 1.00 0.00 47 ARG A C 10
ATOM 6775 O O . ARG A 1 47 ? 27.968 -1.060 6.509 1.00 0.00 47 ARG A O 10
ATOM 6796 N N . PRO A 1 48 ? 29.860 0.005 7.108 1.00 0.00 48 PRO A N 10
ATOM 6797 C CA . PRO A 1 48 ? 29.570 -0.047 8.545 1.00 0.00 48 PRO A CA 10
ATOM 6798 C C . PRO A 1 48 ? 28.222 0.582 8.882 1.00 0.00 48 PRO A C 10
ATOM 6799 O O . PRO A 1 48 ? 27.556 1.085 7.953 1.00 0.00 48 PRO A O 10
ATOM 6811 N N . VAL A 1 1 ? -0.489 -21.929 21.914 1.00 0.00 1 VAL A N 11
ATOM 6812 C CA . VAL A 1 1 ? 0.195 -20.724 22.339 1.00 0.00 1 VAL A CA 11
ATOM 6813 C C . VAL A 1 1 ? 1.354 -20.431 21.396 1.00 0.00 1 VAL A C 11
ATOM 6814 O O . VAL A 1 1 ? 2.352 -19.840 21.802 1.00 0.00 1 VAL A O 11
ATOM 6827 N N . ASN A 1 2 ? 1.218 -20.843 20.137 1.00 0.00 2 ASN A N 11
ATOM 6828 C CA . ASN A 1 2 ? 2.257 -20.614 19.142 1.00 0.00 2 ASN A CA 11
ATOM 6829 C C . ASN A 1 2 ? 2.225 -19.187 18.598 1.00 0.00 2 ASN A C 11
ATOM 6830 O O . ASN A 1 2 ? 1.541 -18.905 17.615 1.00 0.00 2 ASN A O 11
ATOM 6841 N N . TYR A 1 3 ? 2.991 -18.298 19.225 1.00 0.00 3 TYR A N 11
ATOM 6842 C CA . TYR A 1 3 ? 3.067 -16.905 18.786 1.00 0.00 3 TYR A CA 11
ATOM 6843 C C . TYR A 1 3 ? 4.031 -16.796 17.602 1.00 0.00 3 TYR A C 11
ATOM 6844 O O . TYR A 1 3 ? 5.245 -16.734 17.791 1.00 0.00 3 TYR A O 11
ATOM 6862 N N . GLY A 1 4 ? 3.490 -16.802 16.384 1.00 0.00 4 GLY A N 11
ATOM 6863 C CA . GLY A 1 4 ? 4.331 -16.742 15.192 1.00 0.00 4 GLY A CA 11
ATOM 6864 C C . GLY A 1 4 ? 4.347 -15.384 14.508 1.00 0.00 4 GLY A C 11
ATOM 6865 O O . GLY A 1 4 ? 5.284 -14.605 14.681 1.00 0.00 4 GLY A O 11
ATOM 6869 N N . ASN A 1 5 ? 3.313 -15.112 13.715 1.00 0.00 5 ASN A N 11
ATOM 6870 C CA . ASN A 1 5 ? 3.203 -13.857 12.971 1.00 0.00 5 ASN A CA 11
ATOM 6871 C C . ASN A 1 5 ? 1.757 -13.633 12.544 1.00 0.00 5 ASN A C 11
ATOM 6872 O O . ASN A 1 5 ? 1.463 -13.435 11.365 1.00 0.00 5 ASN A O 11
ATOM 6883 N N . GLY A 1 6 ? 0.857 -13.684 13.515 1.00 0.00 6 GLY A N 11
ATOM 6884 C CA . GLY A 1 6 ? -0.559 -13.486 13.251 1.00 0.00 6 GLY A CA 11
ATOM 6885 C C . GLY A 1 6 ? -1.294 -13.093 14.510 1.00 0.00 6 GLY A C 11
ATOM 6886 O O . GLY A 1 6 ? -2.115 -13.849 15.026 1.00 0.00 6 GLY A O 11
ATOM 6890 N N . VAL A 1 7 ? -0.986 -11.898 14.999 1.00 0.00 7 VAL A N 11
ATOM 6891 C CA . VAL A 1 7 ? -1.594 -11.367 16.212 1.00 0.00 7 VAL A CA 11
ATOM 6892 C C . VAL A 1 7 ? -1.656 -9.846 16.144 1.00 0.00 7 VAL A C 11
ATOM 6893 O O . VAL A 1 7 ? -1.459 -9.154 17.142 1.00 0.00 7 VAL A O 11
ATOM 6906 N N . SER A 1 8 ? -1.927 -9.335 14.948 1.00 0.00 8 SER A N 11
ATOM 6907 C CA . SER A 1 8 ? -2.016 -7.899 14.723 1.00 0.00 8 SER A CA 11
ATOM 6908 C C . SER A 1 8 ? -2.412 -7.615 13.279 1.00 0.00 8 SER A C 11
ATOM 6909 O O . SER A 1 8 ? -1.894 -6.695 12.645 1.00 0.00 8 SER A O 11
ATOM 6917 N N . CYS A 1 9 ? -3.339 -8.419 12.770 1.00 0.00 9 CYS A N 11
ATOM 6918 C CA . CYS A 1 9 ? -3.831 -8.269 11.410 1.00 0.00 9 CYS A CA 11
ATOM 6919 C C . CYS A 1 9 ? -2.702 -8.297 10.384 1.00 0.00 9 CYS A C 11
ATOM 6920 O O . CYS A 1 9 ? -2.787 -7.653 9.339 1.00 0.00 9 CYS A O 11
ATOM 6927 N N . SER A 1 10 ? -1.649 -9.048 10.679 1.00 0.00 10 SER A N 11
ATOM 6928 C CA . SER A 1 10 ? -0.527 -9.157 9.761 1.00 0.00 10 SER A CA 11
ATOM 6929 C C . SER A 1 10 ? -0.906 -10.048 8.583 1.00 0.00 10 SER A C 11
ATOM 6930 O O . SER A 1 10 ? -1.127 -9.570 7.470 1.00 0.00 10 SER A O 11
ATOM 6938 N N . LYS A 1 11 ? -0.982 -11.349 8.845 1.00 0.00 11 LYS A N 11
ATOM 6939 C CA . LYS A 1 11 ? -1.337 -12.325 7.824 1.00 0.00 11 LYS A CA 11
ATOM 6940 C C . LYS A 1 11 ? -2.843 -12.346 7.550 1.00 0.00 11 LYS A C 11
ATOM 6941 O O . LYS A 1 11 ? -3.276 -12.742 6.469 1.00 0.00 11 LYS A O 11
ATOM 6960 N N . THR A 1 12 ? -3.636 -11.935 8.536 1.00 0.00 12 THR A N 11
ATOM 6961 C CA . THR A 1 12 ? -5.090 -11.933 8.392 1.00 0.00 12 THR A CA 11
ATOM 6962 C C . THR A 1 12 ? -5.596 -10.625 7.793 1.00 0.00 12 THR A C 11
ATOM 6963 O O . THR A 1 12 ? -5.169 -9.539 8.184 1.00 0.00 12 THR A O 11
ATOM 6974 N N . LYS A 1 13 ? -6.515 -10.747 6.837 1.00 0.00 13 LYS A N 11
ATOM 6975 C CA . LYS A 1 13 ? -7.094 -9.587 6.168 1.00 0.00 13 LYS A CA 11
ATOM 6976 C C . LYS A 1 13 ? -8.200 -8.958 7.007 1.00 0.00 13 LYS A C 11
ATOM 6977 O O . LYS A 1 13 ? -9.162 -9.626 7.388 1.00 0.00 13 LYS A O 11
ATOM 6996 N N . CYS A 1 14 ? -8.058 -7.669 7.287 1.00 0.00 14 CYS A N 11
ATOM 6997 C CA . CYS A 1 14 ? -9.046 -6.948 8.075 1.00 0.00 14 CYS A CA 11
ATOM 6998 C C . CYS A 1 14 ? -10.071 -6.271 7.175 1.00 0.00 14 CYS A C 11
ATOM 6999 O O . CYS A 1 14 ? -11.260 -6.234 7.495 1.00 0.00 14 CYS A O 11
ATOM 7006 N N . SER A 1 15 ? -9.613 -5.740 6.044 1.00 0.00 15 SER A N 11
ATOM 7007 C CA . SER A 1 15 ? -10.514 -5.077 5.106 1.00 0.00 15 SER A CA 11
ATOM 7008 C C . SER A 1 15 ? -10.061 -5.255 3.665 1.00 0.00 15 SER A C 11
ATOM 7009 O O . SER A 1 15 ? -8.872 -5.189 3.348 1.00 0.00 15 SER A O 11
ATOM 7017 N N . VAL A 1 16 ? -11.039 -5.490 2.804 1.00 0.00 16 VAL A N 11
ATOM 7018 C CA . VAL A 1 16 ? -10.811 -5.689 1.384 1.00 0.00 16 VAL A CA 11
ATOM 7019 C C . VAL A 1 16 ? -10.542 -4.371 0.685 1.00 0.00 16 VAL A C 11
ATOM 7020 O O . VAL A 1 16 ? -11.456 -3.590 0.420 1.00 0.00 16 VAL A O 11
ATOM 7033 N N . ASN A 1 17 ? -9.287 -4.137 0.383 1.00 0.00 17 ASN A N 11
ATOM 7034 C CA . ASN A 1 17 ? -8.879 -2.914 -0.297 1.00 0.00 17 ASN A CA 11
ATOM 7035 C C . ASN A 1 17 ? -7.773 -3.202 -1.306 1.00 0.00 17 ASN A C 11
ATOM 7036 O O . ASN A 1 17 ? -6.655 -3.551 -0.931 1.00 0.00 17 ASN A O 11
ATOM 7047 N N . TRP A 1 18 ? -8.093 -3.057 -2.588 1.00 0.00 18 TRP A N 11
ATOM 7048 C CA . TRP A 1 18 ? -7.120 -3.310 -3.644 1.00 0.00 18 TRP A CA 11
ATOM 7049 C C . TRP A 1 18 ? -5.903 -2.410 -3.467 1.00 0.00 18 TRP A C 11
ATOM 7050 O O . TRP A 1 18 ? -4.765 -2.878 -3.446 1.00 0.00 18 TRP A O 11
ATOM 7071 N N . GLY A 1 19 ? -6.158 -1.113 -3.317 1.00 0.00 19 GLY A N 11
ATOM 7072 C CA . GLY A 1 19 ? -5.081 -0.157 -3.131 1.00 0.00 19 GLY A CA 11
ATOM 7073 C C . GLY A 1 19 ? -4.120 -0.556 -2.027 1.00 0.00 19 GLY A C 11
ATOM 7074 O O . GLY A 1 19 ? -2.907 -0.558 -2.224 1.00 0.00 19 GLY A O 11
ATOM 7078 N N . GLN A 1 20 ? -4.662 -0.889 -0.860 1.00 0.00 20 GLN A N 11
ATOM 7079 C CA . GLN A 1 20 ? -3.837 -1.278 0.281 1.00 0.00 20 GLN A CA 11
ATOM 7080 C C . GLN A 1 20 ? -3.037 -2.548 -0.011 1.00 0.00 20 GLN A C 11
ATOM 7081 O O . GLN A 1 20 ? -1.813 -2.560 0.115 1.00 0.00 20 GLN A O 11
ATOM 7095 N N . ALA A 1 21 ? -3.731 -3.615 -0.396 1.00 0.00 21 ALA A N 11
ATOM 7096 C CA . ALA A 1 21 ? -3.079 -4.889 -0.697 1.00 0.00 21 ALA A CA 11
ATOM 7097 C C . ALA A 1 21 ? -1.994 -4.727 -1.754 1.00 0.00 21 ALA A C 11
ATOM 7098 O O . ALA A 1 21 ? -0.821 -4.989 -1.495 1.00 0.00 21 ALA A O 11
ATOM 7105 N N . PHE A 1 22 ? -2.386 -4.295 -2.945 1.00 0.00 22 PHE A N 11
ATOM 7106 C CA . PHE A 1 22 ? -1.439 -4.132 -4.042 1.00 0.00 22 PHE A CA 11
ATOM 7107 C C . PHE A 1 22 ? -0.235 -3.297 -3.662 1.00 0.00 22 PHE A C 11
ATOM 7108 O O . PHE A 1 22 ? 0.845 -3.519 -4.189 1.00 0.00 22 PHE A O 11
ATOM 7125 N N . GLN A 1 23 ? -0.421 -2.311 -2.792 1.00 0.00 23 GLN A N 11
ATOM 7126 C CA . GLN A 1 23 ? 0.684 -1.439 -2.399 1.00 0.00 23 GLN A CA 11
ATOM 7127 C C . GLN A 1 23 ? 1.559 -2.127 -1.367 1.00 0.00 23 GLN A C 11
ATOM 7128 O O . GLN A 1 23 ? 2.786 -2.037 -1.414 1.00 0.00 23 GLN A O 11
ATOM 7142 N N . GLU A 1 24 ? 0.919 -2.834 -0.448 1.00 0.00 24 GLU A N 11
ATOM 7143 C CA . GLU A 1 24 ? 1.640 -3.567 0.580 1.00 0.00 24 GLU A CA 11
ATOM 7144 C C . GLU A 1 24 ? 2.449 -4.678 -0.075 1.00 0.00 24 GLU A C 11
ATOM 7145 O O . GLU A 1 24 ? 3.514 -5.064 0.401 1.00 0.00 24 GLU A O 11
ATOM 7157 N N . ARG A 1 25 ? 1.915 -5.176 -1.185 1.00 0.00 25 ARG A N 11
ATOM 7158 C CA . ARG A 1 25 ? 2.541 -6.236 -1.948 1.00 0.00 25 ARG A CA 11
ATOM 7159 C C . ARG A 1 25 ? 3.682 -5.705 -2.817 1.00 0.00 25 ARG A C 11
ATOM 7160 O O . ARG A 1 25 ? 4.818 -6.166 -2.718 1.00 0.00 25 ARG A O 11
ATOM 7181 N N . TYR A 1 26 ? 3.365 -4.739 -3.678 1.00 0.00 26 TYR A N 11
ATOM 7182 C CA . TYR A 1 26 ? 4.352 -4.167 -4.598 1.00 0.00 26 TYR A CA 11
ATOM 7183 C C . TYR A 1 26 ? 5.352 -3.240 -3.901 1.00 0.00 26 TYR A C 11
ATOM 7184 O O . TYR A 1 26 ? 6.557 -3.474 -3.968 1.00 0.00 26 TYR A O 11
ATOM 7202 N N . THR A 1 27 ? 4.868 -2.191 -3.239 1.00 0.00 27 THR A N 11
ATOM 7203 C CA . THR A 1 27 ? 5.761 -1.265 -2.546 1.00 0.00 27 THR A CA 11
ATOM 7204 C C . THR A 1 27 ? 6.724 -2.026 -1.635 1.00 0.00 27 THR A C 11
ATOM 7205 O O . THR A 1 27 ? 7.877 -1.629 -1.474 1.00 0.00 27 THR A O 11
ATOM 7216 N N . ALA A 1 28 ? 6.252 -3.131 -1.066 1.00 0.00 28 ALA A N 11
ATOM 7217 C CA . ALA A 1 28 ? 7.081 -3.954 -0.192 1.00 0.00 28 ALA A CA 11
ATOM 7218 C C . ALA A 1 28 ? 8.280 -4.518 -0.950 1.00 0.00 28 ALA A C 11
ATOM 7219 O O . ALA A 1 28 ? 9.432 -4.341 -0.544 1.00 0.00 28 ALA A O 11
ATOM 7226 N N . GLY A 1 29 ? 8.000 -5.209 -2.052 1.00 0.00 29 GLY A N 11
ATOM 7227 C CA . GLY A 1 29 ? 9.063 -5.796 -2.848 1.00 0.00 29 GLY A CA 11
ATOM 7228 C C . GLY A 1 29 ? 9.858 -4.748 -3.604 1.00 0.00 29 GLY A C 11
ATOM 7229 O O . GLY A 1 29 ? 11.068 -4.878 -3.774 1.00 0.00 29 GLY A O 11
ATOM 7233 N N . ILE A 1 30 ? 9.167 -3.706 -4.059 1.00 0.00 30 ILE A N 11
ATOM 7234 C CA . ILE A 1 30 ? 9.799 -2.626 -4.811 1.00 0.00 30 ILE A CA 11
ATOM 7235 C C . ILE A 1 30 ? 10.690 -1.773 -3.909 1.00 0.00 30 ILE A C 11
ATOM 7236 O O . ILE A 1 30 ? 11.745 -1.291 -4.323 1.00 0.00 30 ILE A O 11
ATOM 7252 N N . ASN A 1 31 ? 10.270 -1.585 -2.665 1.00 0.00 31 ASN A N 11
ATOM 7253 C CA . ASN A 1 31 ? 11.055 -0.796 -1.727 1.00 0.00 31 ASN A CA 11
ATOM 7254 C C . ASN A 1 31 ? 12.414 -1.448 -1.515 1.00 0.00 31 ASN A C 11
ATOM 7255 O O . ASN A 1 31 ? 13.455 -0.799 -1.626 1.00 0.00 31 ASN A O 11
ATOM 7266 N N . SER A 1 32 ? 12.398 -2.743 -1.219 1.00 0.00 32 SER A N 11
ATOM 7267 C CA . SER A 1 32 ? 13.632 -3.485 -1.000 1.00 0.00 32 SER A CA 11
ATOM 7268 C C . SER A 1 32 ? 14.548 -3.390 -2.216 1.00 0.00 32 SER A C 11
ATOM 7269 O O . SER A 1 32 ? 15.750 -3.165 -2.079 1.00 0.00 32 SER A O 11
ATOM 7277 N N . PHE A 1 33 ? 13.973 -3.538 -3.406 1.00 0.00 33 PHE A N 11
ATOM 7278 C CA . PHE A 1 33 ? 14.744 -3.464 -4.646 1.00 0.00 33 PHE A CA 11
ATOM 7279 C C . PHE A 1 33 ? 15.563 -2.172 -4.697 1.00 0.00 33 PHE A C 11
ATOM 7280 O O . PHE A 1 33 ? 16.718 -2.170 -5.131 1.00 0.00 33 PHE A O 11
ATOM 7297 N N . VAL A 1 34 ? 14.959 -1.085 -4.228 1.00 0.00 34 VAL A N 11
ATOM 7298 C CA . VAL A 1 34 ? 15.618 0.222 -4.197 1.00 0.00 34 VAL A CA 11
ATOM 7299 C C . VAL A 1 34 ? 16.893 0.184 -3.381 1.00 0.00 34 VAL A C 11
ATOM 7300 O O . VAL A 1 34 ? 17.978 0.461 -3.890 1.00 0.00 34 VAL A O 11
ATOM 7313 N N . SER A 1 35 ? 16.758 -0.151 -2.114 1.00 0.00 35 SER A N 11
ATOM 7314 C CA . SER A 1 35 ? 17.914 -0.217 -1.230 1.00 0.00 35 SER A CA 11
ATOM 7315 C C . SER A 1 35 ? 19.003 -1.101 -1.830 1.00 0.00 35 SER A C 11
ATOM 7316 O O . SER A 1 35 ? 20.187 -0.766 -1.791 1.00 0.00 35 SER A O 11
ATOM 7324 N N . GLY A 1 36 ? 18.589 -2.231 -2.397 1.00 0.00 36 GLY A N 11
ATOM 7325 C CA . GLY A 1 36 ? 19.538 -3.146 -3.006 1.00 0.00 36 GLY A CA 11
ATOM 7326 C C . GLY A 1 36 ? 20.313 -2.497 -4.136 1.00 0.00 36 GLY A C 11
ATOM 7327 O O . GLY A 1 36 ? 21.529 -2.652 -4.232 1.00 0.00 36 GLY A O 11
ATOM 7331 N N . VAL A 1 37 ? 19.605 -1.759 -4.989 1.00 0.00 37 VAL A N 11
ATOM 7332 C CA . VAL A 1 37 ? 20.233 -1.079 -6.120 1.00 0.00 37 VAL A CA 11
ATOM 7333 C C . VAL A 1 37 ? 20.905 0.212 -5.670 1.00 0.00 37 VAL A C 11
ATOM 7334 O O . VAL A 1 37 ? 21.838 0.697 -6.312 1.00 0.00 37 VAL A O 11
ATOM 7347 N N . ALA A 1 38 ? 20.417 0.768 -4.564 1.00 0.00 38 ALA A N 11
ATOM 7348 C CA . ALA A 1 38 ? 20.958 2.010 -4.031 1.00 0.00 38 ALA A CA 11
ATOM 7349 C C . ALA A 1 38 ? 22.340 1.804 -3.410 1.00 0.00 38 ALA A C 11
ATOM 7350 O O . ALA A 1 38 ? 23.144 2.733 -3.347 1.00 0.00 38 ALA A O 11
ATOM 7357 N N . SER A 1 39 ? 22.613 0.581 -2.962 1.00 0.00 39 SER A N 11
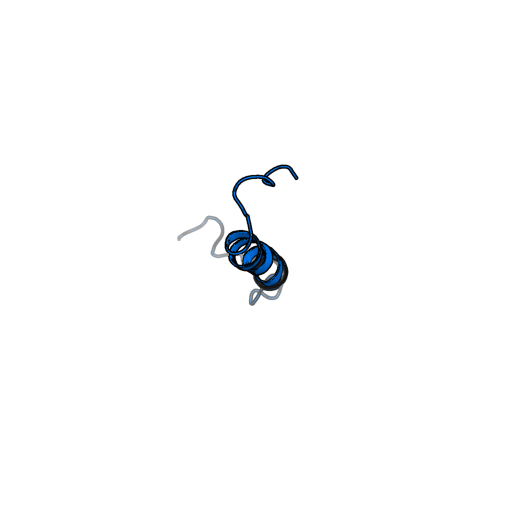ATOM 7358 C CA . SER A 1 39 ? 23.902 0.261 -2.354 1.00 0.00 39 SER A CA 11
ATOM 7359 C C . SER A 1 39 ? 25.046 0.473 -3.340 1.00 0.00 39 SER A C 11
ATOM 7360 O O . SER A 1 39 ? 26.176 0.758 -2.942 1.00 0.00 39 SER A O 11
ATOM 7368 N N . GLY A 1 40 ? 24.750 0.329 -4.627 1.00 0.00 40 GLY A N 11
ATOM 7369 C CA . GLY A 1 40 ? 25.766 0.510 -5.650 1.00 0.00 40 GLY A CA 11
ATOM 7370 C C . GLY A 1 40 ? 26.484 -0.781 -6.000 1.00 0.00 40 GLY A C 11
ATOM 7371 O O . GLY A 1 40 ? 27.687 -0.777 -6.260 1.00 0.00 40 GLY A O 11
ATOM 7375 N N . ALA A 1 41 ? 25.744 -1.887 -6.011 1.00 0.00 41 ALA A N 11
ATOM 7376 C CA . ALA A 1 41 ? 26.319 -3.186 -6.342 1.00 0.00 41 ALA A CA 11
ATOM 7377 C C . ALA A 1 41 ? 25.246 -4.158 -6.828 1.00 0.00 41 ALA A C 11
ATOM 7378 O O . ALA A 1 41 ? 25.181 -4.480 -8.015 1.00 0.00 41 ALA A O 11
ATOM 7385 N N . GLY A 1 42 ? 24.407 -4.621 -5.907 1.00 0.00 42 GLY A N 11
ATOM 7386 C CA . GLY A 1 42 ? 23.349 -5.551 -6.264 1.00 0.00 42 GLY A CA 11
ATOM 7387 C C . GLY A 1 42 ? 23.059 -6.545 -5.158 1.00 0.00 42 GLY A C 11
ATOM 7388 O O . GLY A 1 42 ? 23.647 -7.626 -5.116 1.00 0.00 42 GLY A O 11
ATOM 7392 N N . SER A 1 43 ? 22.151 -6.179 -4.259 1.00 0.00 43 SER A N 11
ATOM 7393 C CA . SER A 1 43 ? 21.785 -7.046 -3.145 1.00 0.00 43 SER A CA 11
ATOM 7394 C C . SER A 1 43 ? 21.196 -8.365 -3.634 1.00 0.00 43 SER A C 11
ATOM 7395 O O . SER A 1 43 ? 21.813 -9.420 -3.489 1.00 0.00 43 SER A O 11
ATOM 7403 N N . ILE A 1 44 ? 19.998 -8.303 -4.206 1.00 0.00 44 ILE A N 11
ATOM 7404 C CA . ILE A 1 44 ? 19.332 -9.504 -4.702 1.00 0.00 44 ILE A CA 11
ATOM 7405 C C . ILE A 1 44 ? 20.182 -10.207 -5.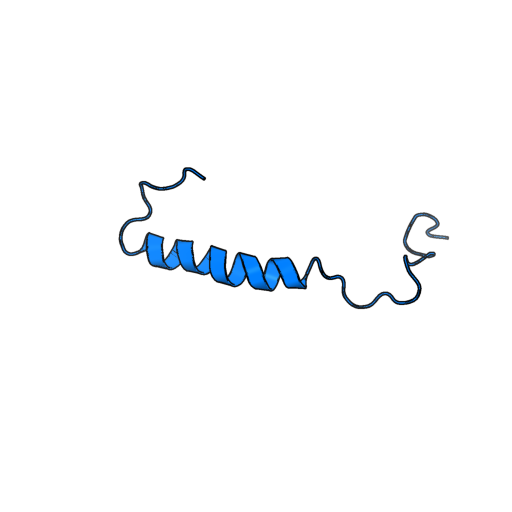756 1.00 0.00 44 ILE A C 11
ATOM 7406 O O . ILE A 1 44 ? 20.694 -11.302 -5.520 1.00 0.00 44 ILE A O 11
ATOM 7422 N N . GLY A 1 45 ? 20.344 -9.570 -6.910 1.00 0.00 45 GLY A N 11
ATOM 7423 C CA . GLY A 1 45 ? 21.138 -10.154 -7.973 1.00 0.00 45 GLY A CA 11
ATOM 7424 C C . GLY A 1 45 ? 20.670 -11.544 -8.361 1.00 0.00 45 GLY A C 11
ATOM 7425 O O . GLY A 1 45 ? 21.451 -12.347 -8.872 1.00 0.00 45 GLY A O 11
ATOM 7429 N N . ARG A 1 46 ? 19.396 -11.830 -8.117 1.00 0.00 46 ARG A N 11
ATOM 7430 C CA . ARG A 1 46 ? 18.834 -13.132 -8.447 1.00 0.00 46 ARG A CA 11
ATOM 7431 C C . ARG A 1 46 ? 18.147 -13.096 -9.806 1.00 0.00 46 ARG A C 11
ATOM 7432 O O . ARG A 1 46 ? 18.390 -13.952 -10.658 1.00 0.00 46 ARG A O 11
ATOM 7453 N N . ARG A 1 47 ? 17.293 -12.095 -10.003 1.00 0.00 47 ARG A N 11
ATOM 7454 C CA . ARG A 1 47 ? 16.571 -11.934 -11.262 1.00 0.00 47 ARG A CA 11
ATOM 7455 C C . ARG A 1 47 ? 16.568 -10.471 -11.698 1.00 0.00 47 ARG A C 11
ATOM 7456 O O . ARG A 1 47 ? 16.712 -9.569 -10.871 1.00 0.00 47 ARG A O 11
ATOM 7477 N N . PRO A 1 48 ? 16.422 -10.214 -13.010 1.00 0.00 48 PRO A N 11
ATOM 7478 C CA . PRO A 1 48 ? 16.406 -8.851 -13.546 1.00 0.00 48 PRO A CA 11
ATOM 7479 C C . PRO A 1 48 ? 15.159 -8.080 -13.131 1.00 0.00 48 PRO A C 11
ATOM 7480 O O . PRO A 1 48 ? 14.050 -8.483 -13.539 1.00 0.00 48 PRO A O 11
ATOM 7492 N N . VAL A 1 1 ? -18.167 -17.874 -1.643 1.00 0.00 1 VAL A N 12
ATOM 7493 C CA . VAL A 1 1 ? -18.096 -18.714 -0.465 1.00 0.00 1 VAL A CA 12
ATOM 7494 C C . VAL A 1 1 ? -18.887 -19.993 -0.697 1.00 0.00 1 VAL A C 12
ATOM 7495 O O . VAL A 1 1 ? -19.631 -20.098 -1.670 1.00 0.00 1 VAL A O 12
ATOM 7508 N N . ASN A 1 2 ? -18.729 -20.975 0.200 1.00 0.00 2 ASN A N 12
ATOM 7509 C CA . ASN A 1 2 ? -19.437 -22.250 0.062 1.00 0.00 2 ASN A CA 12
ATOM 7510 C C . ASN A 1 2 ? -19.491 -23.021 1.382 1.00 0.00 2 ASN A C 12
ATOM 7511 O O . ASN A 1 2 ? -19.593 -24.246 1.388 1.00 0.00 2 ASN A O 12
ATOM 7522 N N . TYR A 1 3 ? -19.433 -22.304 2.500 1.00 0.00 3 TYR A N 12
ATOM 7523 C CA . TYR A 1 3 ? -19.457 -22.938 3.820 1.00 0.00 3 TYR A CA 12
ATOM 7524 C C . TYR A 1 3 ? -20.888 -23.313 4.233 1.00 0.00 3 TYR A C 12
ATOM 7525 O O . TYR A 1 3 ? -21.839 -23.038 3.503 1.00 0.00 3 TYR A O 12
ATOM 7543 N N . GLY A 1 4 ? -21.028 -23.995 5.372 1.00 0.00 4 GLY A N 12
ATOM 7544 C CA . GLY A 1 4 ? -22.348 -24.443 5.824 1.00 0.00 4 GLY A CA 12
ATOM 7545 C C . GLY A 1 4 ? -22.719 -23.919 7.198 1.00 0.00 4 GLY A C 12
ATOM 7546 O O . GLY A 1 4 ? -23.879 -23.601 7.451 1.00 0.00 4 GLY A O 12
ATOM 7550 N N . ASN A 1 5 ? -21.732 -23.822 8.080 1.00 0.00 5 ASN A N 12
ATOM 7551 C CA . ASN A 1 5 ? -21.953 -23.327 9.433 1.00 0.00 5 ASN A CA 12
ATOM 7552 C C . ASN A 1 5 ? -20.632 -22.921 10.068 1.00 0.00 5 ASN A C 12
ATOM 7553 O O . ASN A 1 5 ? -20.228 -23.440 11.109 1.00 0.00 5 ASN A O 12
ATOM 7564 N N . GLY A 1 6 ? -19.962 -21.994 9.409 1.00 0.00 6 GLY A N 12
ATOM 7565 C CA . GLY A 1 6 ? -18.690 -21.497 9.880 1.00 0.00 6 GLY A CA 12
ATOM 7566 C C . GLY A 1 6 ? -18.364 -20.174 9.234 1.00 0.00 6 GLY A C 12
ATOM 7567 O O . GLY A 1 6 ? -18.258 -19.160 9.921 1.00 0.00 6 GLY A O 12
ATOM 7571 N N . VAL A 1 7 ? -18.227 -20.188 7.910 1.00 0.00 7 VAL A N 12
ATOM 7572 C CA . VAL A 1 7 ? -17.933 -18.987 7.145 1.00 0.00 7 VAL A CA 12
ATOM 7573 C C . VAL A 1 7 ? -16.736 -18.252 7.724 1.00 0.00 7 VAL A C 12
ATOM 7574 O O . VAL A 1 7 ? -16.880 -17.385 8.585 1.00 0.00 7 VAL A O 12
ATOM 7587 N N . SER A 1 8 ? -15.549 -18.626 7.262 1.00 0.00 8 SER A N 12
ATOM 7588 C CA . SER A 1 8 ? -14.315 -18.010 7.739 1.00 0.00 8 SER A CA 12
ATOM 7589 C C . SER A 1 8 ? -13.287 -17.909 6.625 1.00 0.00 8 SER A C 12
ATOM 7590 O O . SER A 1 8 ? -12.442 -18.790 6.464 1.00 0.00 8 SER A O 12
ATOM 7598 N N . CYS A 1 9 ? -13.351 -16.822 5.869 1.00 0.00 9 CYS A N 12
ATOM 7599 C CA . CYS A 1 9 ? -12.412 -16.599 4.783 1.00 0.00 9 CYS A CA 12
ATOM 7600 C C . CYS A 1 9 ? -10.995 -16.483 5.327 1.00 0.00 9 CYS A C 12
ATOM 7601 O O . CYS A 1 9 ? -10.676 -15.554 6.073 1.00 0.00 9 CYS A O 12
ATOM 7608 N N . SER A 1 10 ? -10.147 -17.432 4.955 1.00 0.00 10 SER A N 12
ATOM 7609 C CA . SER A 1 10 ? -8.764 -17.436 5.408 1.00 0.00 10 SER A CA 12
ATOM 7610 C C . SER A 1 10 ? -7.953 -18.520 4.705 1.00 0.00 10 SER A C 12
ATOM 7611 O O . SER A 1 10 ? -6.799 -18.302 4.340 1.00 0.00 10 SER A O 12
ATOM 7619 N N . LYS A 1 11 ? -8.568 -19.682 4.502 1.00 0.00 11 LYS A N 12
ATOM 7620 C CA . LYS A 1 11 ? -7.898 -20.788 3.831 1.00 0.00 11 LYS A CA 12
ATOM 7621 C C . LYS A 1 11 ? -7.869 -20.558 2.325 1.00 0.00 11 LYS A C 12
ATOM 7622 O O . LYS A 1 11 ? -6.819 -20.655 1.690 1.00 0.00 11 LYS A O 12
ATOM 7641 N N . THR A 1 12 ? -9.033 -20.258 1.760 1.00 0.00 12 THR A N 12
ATOM 7642 C CA . THR A 1 12 ? -9.146 -20.008 0.330 1.00 0.00 12 THR A CA 12
ATOM 7643 C C . THR A 1 12 ? -8.902 -18.527 0.028 1.00 0.00 12 THR A C 12
ATOM 7644 O O . THR A 1 12 ? -8.515 -17.762 0.914 1.00 0.00 12 THR A O 12
ATOM 7655 N N . LYS A 1 13 ? -9.128 -18.128 -1.220 1.00 0.00 13 LYS A N 12
ATOM 7656 C CA . LYS A 1 13 ? -8.932 -16.739 -1.630 1.00 0.00 13 LYS A CA 12
ATOM 7657 C C . LYS A 1 13 ? -10.134 -15.877 -1.242 1.00 0.00 13 LYS A C 12
ATOM 7658 O O . LYS A 1 13 ? -11.268 -16.180 -1.612 1.00 0.00 13 LYS A O 12
ATOM 7677 N N . CYS A 1 14 ? -9.885 -14.804 -0.490 1.00 0.00 14 CYS A N 12
ATOM 7678 C CA . CYS A 1 14 ? -10.968 -13.925 -0.064 1.00 0.00 14 CYS A CA 12
ATOM 7679 C C . CYS A 1 14 ? -10.491 -12.496 0.206 1.00 0.00 14 CYS A C 12
ATOM 7680 O O . CYS A 1 14 ? -9.801 -12.230 1.192 1.00 0.00 14 CYS A O 12
ATOM 7687 N N . SER A 1 15 ? -10.890 -11.579 -0.673 1.00 0.00 15 SER A N 12
ATOM 7688 C CA . SER A 1 15 ? -10.528 -10.170 -0.542 1.00 0.00 15 SER A CA 12
ATOM 7689 C C . SER A 1 15 ? -11.242 -9.328 -1.586 1.00 0.00 15 SER A C 12
ATOM 7690 O O . SER A 1 15 ? -12.067 -9.826 -2.348 1.00 0.00 15 SER A O 12
ATOM 7698 N N . VAL A 1 16 ? -10.897 -8.052 -1.636 1.00 0.00 16 VAL A N 12
ATOM 7699 C CA . VAL A 1 16 ? -11.490 -7.158 -2.601 1.00 0.00 16 VAL A CA 12
ATOM 7700 C C . VAL A 1 16 ? -10.692 -5.865 -2.717 1.00 0.00 16 VAL A C 12
ATOM 7701 O O . VAL A 1 16 ? -10.462 -5.362 -3.817 1.00 0.00 16 VAL A O 12
ATOM 7714 N N . ASN A 1 17 ? -10.282 -5.324 -1.569 1.00 0.00 17 ASN A N 12
ATOM 7715 C CA . ASN A 1 17 ? -9.508 -4.087 -1.540 1.00 0.00 17 ASN A CA 12
ATOM 7716 C C . ASN A 1 17 ? -8.169 -4.307 -2.215 1.00 0.00 17 ASN A C 12
ATOM 7717 O O . ASN A 1 17 ? -7.197 -4.735 -1.593 1.00 0.00 17 ASN A O 12
ATOM 7728 N N . TRP A 1 18 ? -8.140 -4.030 -3.495 1.00 0.00 18 TRP A N 12
ATOM 7729 C CA . TRP A 1 18 ? -6.939 -4.219 -4.289 1.00 0.00 18 TRP A CA 12
ATOM 7730 C C . TRP A 1 18 ? -5.826 -3.253 -3.864 1.00 0.00 18 TRP A C 12
ATOM 7731 O O . TRP A 1 18 ? -4.663 -3.643 -3.744 1.00 0.00 18 TRP A O 12
ATOM 7752 N N . GLY A 1 19 ? -6.195 -1.995 -3.628 1.00 0.00 19 GLY A N 12
ATOM 7753 C CA . GLY A 1 19 ? -5.229 -0.981 -3.228 1.00 0.00 19 GLY A CA 12
ATOM 7754 C C . GLY A 1 19 ? -4.389 -1.367 -2.023 1.00 0.00 19 GLY A C 12
ATOM 7755 O O . GLY A 1 19 ? -3.161 -1.420 -2.108 1.00 0.00 19 GLY A O 12
ATOM 7759 N N . GLN A 1 20 ? -5.045 -1.611 -0.889 1.00 0.00 20 GLN A N 12
ATOM 7760 C CA . GLN A 1 20 ? -4.334 -1.966 0.343 1.00 0.00 20 GLN A CA 12
ATOM 7761 C C . GLN A 1 20 ? -3.389 -3.146 0.122 1.00 0.00 20 GLN A C 12
ATOM 7762 O O . GLN A 1 20 ? -2.252 -3.133 0.590 1.00 0.00 20 GLN A O 12
ATOM 7776 N N . ALA A 1 21 ? -3.862 -4.160 -0.592 1.00 0.00 21 ALA A N 12
ATOM 7777 C CA . ALA A 1 21 ? -3.053 -5.342 -0.871 1.00 0.00 21 ALA A CA 12
ATOM 7778 C C . ALA A 1 21 ? -1.888 -5.015 -1.796 1.00 0.00 21 ALA A C 12
ATOM 7779 O O . ALA A 1 21 ? -0.724 -5.159 -1.423 1.00 0.00 21 ALA A O 12
ATOM 7786 N N . PHE A 1 22 ? -2.205 -4.572 -3.006 1.00 0.00 22 PHE A N 12
ATOM 7787 C CA . PHE A 1 22 ? -1.180 -4.260 -3.995 1.00 0.00 22 PHE A CA 12
ATOM 7788 C C . PHE A 1 22 ? -0.137 -3.284 -3.500 1.00 0.00 22 PHE A C 12
ATOM 7789 O O . PHE A 1 22 ? 0.976 -3.304 -3.997 1.00 0.00 22 PHE A O 12
ATOM 7806 N N . GLN A 1 23 ? -0.496 -2.394 -2.579 1.00 0.00 23 GLN A N 12
ATOM 7807 C CA . GLN A 1 23 ? 0.455 -1.391 -2.101 1.00 0.00 23 GLN A CA 12
ATOM 7808 C C . GLN A 1 23 ? 1.422 -1.984 -1.085 1.00 0.00 23 GLN A C 12
ATOM 7809 O O . GLN A 1 23 ? 2.601 -1.636 -1.061 1.00 0.00 23 GLN A O 12
ATOM 7823 N N . GLU A 1 24 ? 0.916 -2.882 -0.253 1.00 0.00 24 GLU A N 12
ATOM 7824 C CA . GLU A 1 24 ? 1.739 -3.531 0.759 1.00 0.00 24 GLU A CA 12
ATOM 7825 C C . GLU A 1 24 ? 2.639 -4.569 0.102 1.00 0.00 24 GLU A C 12
ATOM 7826 O O . GLU A 1 24 ? 3.771 -4.797 0.530 1.00 0.00 24 GLU A O 12
ATOM 7838 N N . ARG A 1 25 ? 2.119 -5.180 -0.955 1.00 0.00 25 ARG A N 12
ATOM 7839 C CA . ARG A 1 25 ? 2.839 -6.187 -1.714 1.00 0.00 25 ARG A CA 12
ATOM 7840 C C . ARG A 1 25 ? 3.886 -5.541 -2.618 1.00 0.00 25 ARG A C 12
ATOM 7841 O O . ARG A 1 25 ? 5.074 -5.858 -2.554 1.00 0.00 25 ARG A O 12
ATOM 7862 N N . TYR A 1 26 ? 3.415 -4.648 -3.479 1.00 0.00 26 TYR A N 12
ATOM 7863 C CA . TYR A 1 26 ? 4.262 -3.963 -4.454 1.00 0.00 26 TYR A CA 12
ATOM 7864 C C . TYR A 1 26 ? 5.289 -3.023 -3.821 1.00 0.00 26 TYR A C 12
ATOM 7865 O O . TYR A 1 26 ? 6.488 -3.184 -4.041 1.00 0.00 26 TYR A O 12
ATOM 7883 N N . THR A 1 27 ? 4.831 -2.037 -3.056 1.00 0.00 27 THR A N 12
ATOM 7884 C CA . THR A 1 27 ? 5.749 -1.096 -2.419 1.00 0.00 27 THR A CA 12
ATOM 7885 C C . THR A 1 27 ? 6.800 -1.839 -1.602 1.00 0.00 27 THR A C 12
ATOM 7886 O O . THR A 1 27 ? 7.961 -1.438 -1.571 1.00 0.00 27 THR A O 12
ATOM 7897 N N . ALA A 1 28 ? 6.398 -2.932 -0.965 1.00 0.00 28 ALA A N 12
ATOM 7898 C CA . ALA A 1 28 ? 7.327 -3.730 -0.175 1.00 0.00 28 ALA A CA 12
ATOM 7899 C C . ALA A 1 28 ? 8.474 -4.244 -1.041 1.00 0.00 28 ALA A C 12
ATOM 7900 O O . ALA A 1 28 ? 9.632 -4.240 -0.622 1.00 0.00 28 ALA A O 12
ATOM 7907 N N . GLY A 1 29 ? 8.140 -4.686 -2.251 1.00 0.00 29 GLY A N 12
ATOM 7908 C CA . GLY A 1 29 ? 9.147 -5.203 -3.165 1.00 0.00 29 GLY A CA 12
ATOM 7909 C C . GLY A 1 29 ? 9.866 -4.099 -3.917 1.00 0.00 29 GLY A C 12
ATOM 7910 O O . GLY A 1 29 ? 11.093 -4.099 -4.014 1.00 0.00 29 GLY A O 12
ATOM 7914 N N . ILE A 1 30 ? 9.097 -3.160 -4.461 1.00 0.00 30 ILE A N 12
ATOM 7915 C CA . ILE A 1 30 ? 9.663 -2.050 -5.219 1.00 0.00 30 ILE A CA 12
ATOM 7916 C C . ILE A 1 30 ? 10.539 -1.175 -4.325 1.00 0.00 30 ILE A C 12
ATOM 7917 O O . ILE A 1 30 ? 11.471 -0.525 -4.793 1.00 0.00 30 ILE A O 12
ATOM 7933 N N . ASN A 1 31 ? 10.252 -1.180 -3.025 1.00 0.00 31 ASN A N 12
ATOM 7934 C CA . ASN A 1 31 ? 11.034 -0.395 -2.076 1.00 0.00 31 ASN A CA 12
ATOM 7935 C C . ASN A 1 31 ? 12.372 -1.069 -1.799 1.00 0.00 31 ASN A C 12
ATOM 7936 O O . ASN A 1 31 ? 13.429 -0.453 -1.929 1.00 0.00 31 ASN A O 12
ATOM 7947 N N . SER A 1 32 ? 12.320 -2.338 -1.404 1.00 0.00 32 SER A N 12
ATOM 7948 C CA . SER A 1 32 ? 13.531 -3.090 -1.098 1.00 0.00 32 SER A CA 12
ATOM 7949 C C . SER A 1 32 ? 14.425 -3.220 -2.327 1.00 0.00 32 SER A C 12
ATOM 7950 O O . SER A 1 32 ? 15.650 -3.187 -2.218 1.00 0.00 32 SER A O 12
ATOM 7958 N N . PHE A 1 33 ? 13.809 -3.358 -3.496 1.00 0.00 33 PHE A N 12
ATOM 7959 C CA . PHE A 1 33 ? 14.559 -3.494 -4.742 1.00 0.00 33 PHE A CA 12
ATOM 7960 C C . PHE A 1 33 ? 15.490 -2.299 -4.950 1.00 0.00 33 PHE A C 12
ATOM 7961 O O . PHE A 1 33 ? 16.592 -2.441 -5.476 1.00 0.00 33 PHE A O 12
ATOM 7978 N N . VAL A 1 34 ? 15.030 -1.123 -4.536 1.00 0.00 34 VAL A N 12
ATOM 7979 C CA . VAL A 1 34 ? 15.813 0.102 -4.673 1.00 0.00 34 VAL A CA 12
ATOM 7980 C C . VAL A 1 34 ? 17.001 0.099 -3.729 1.00 0.00 34 VAL A C 12
ATOM 7981 O O . VAL A 1 34 ? 18.151 0.120 -4.164 1.00 0.00 34 VAL A O 12
ATOM 7994 N N . SER A 1 35 ? 16.720 0.071 -2.439 1.00 0.00 35 SER A N 12
ATOM 7995 C CA . SER A 1 35 ? 17.778 0.062 -1.436 1.00 0.00 35 SER A CA 12
ATOM 7996 C C . SER A 1 35 ? 18.786 -1.049 -1.719 1.00 0.00 35 SER A C 12
ATOM 7997 O O . SER A 1 35 ? 19.991 -0.873 -1.537 1.00 0.00 35 SER A O 12
ATOM 8005 N N . GLY A 1 36 ? 18.284 -2.192 -2.176 1.00 0.00 36 GLY A N 12
ATOM 8006 C CA . GLY A 1 36 ? 19.155 -3.307 -2.489 1.00 0.00 36 GLY A CA 12
ATOM 8007 C C . GLY A 1 36 ? 20.147 -2.952 -3.578 1.00 0.00 36 GLY A C 12
ATOM 8008 O O . GLY A 1 36 ? 21.333 -3.263 -3.476 1.00 0.00 36 GLY A O 12
ATOM 8012 N N . VAL A 1 37 ? 19.656 -2.282 -4.616 1.00 0.00 37 VAL A N 12
ATOM 8013 C CA . VAL A 1 37 ? 20.498 -1.867 -5.732 1.00 0.00 37 VAL A CA 12
ATOM 8014 C C . VAL A 1 37 ? 21.267 -0.598 -5.386 1.00 0.00 37 VAL A C 12
ATOM 8015 O O . VAL A 1 37 ? 22.340 -0.340 -5.931 1.00 0.00 37 VAL A O 12
ATOM 8028 N N . ALA A 1 38 ? 20.700 0.197 -4.482 1.00 0.00 38 ALA A N 12
ATOM 8029 C CA . ALA A 1 38 ? 21.318 1.449 -4.066 1.00 0.00 38 ALA A CA 12
ATOM 8030 C C . ALA A 1 38 ? 22.450 1.215 -3.068 1.00 0.00 38 ALA A C 12
ATOM 8031 O O . ALA A 1 38 ? 23.332 2.059 -2.911 1.00 0.00 38 ALA A O 12
ATOM 8038 N N . SER A 1 39 ? 22.419 0.068 -2.395 1.00 0.00 39 SER A N 12
ATOM 8039 C CA . SER A 1 39 ? 23.441 -0.270 -1.411 1.00 0.00 39 SER A CA 12
ATOM 8040 C C . SER A 1 39 ? 24.723 -0.764 -2.083 1.00 0.00 39 SER A C 12
ATOM 8041 O O . SER A 1 39 ? 25.822 -0.551 -1.572 1.00 0.00 39 SER A O 12
ATOM 8049 N N . GLY A 1 40 ? 24.574 -1.418 -3.230 1.00 0.00 40 GLY A N 12
ATOM 8050 C CA . GLY A 1 40 ? 25.729 -1.925 -3.949 1.00 0.00 40 GLY A CA 12
ATOM 8051 C C . GLY A 1 40 ? 26.026 -3.377 -3.632 1.00 0.00 40 GLY A C 12
ATOM 8052 O O . GLY A 1 40 ? 27.182 -3.801 -3.664 1.00 0.00 40 GLY A O 12
ATOM 8056 N N . ALA A 1 41 ? 24.981 -4.143 -3.331 1.00 0.00 41 ALA A N 12
ATOM 8057 C CA . ALA A 1 41 ? 25.133 -5.560 -3.010 1.00 0.00 41 ALA A CA 12
ATOM 8058 C C . ALA A 1 41 ? 25.888 -5.768 -1.699 1.00 0.00 41 ALA A C 12
ATOM 8059 O O . ALA A 1 41 ? 26.273 -6.891 -1.368 1.00 0.00 41 ALA A O 12
ATOM 8066 N N . GLY A 1 42 ? 26.095 -4.688 -0.955 1.00 0.00 42 GLY A N 12
ATOM 8067 C CA . GLY A 1 42 ? 26.804 -4.786 0.310 1.00 0.00 42 GLY A CA 12
ATOM 8068 C C . GLY A 1 42 ? 27.418 -3.468 0.748 1.00 0.00 42 GLY A C 12
ATOM 8069 O O . GLY A 1 42 ? 28.630 -3.377 0.940 1.00 0.00 42 GLY A O 12
ATOM 8073 N N . SER A 1 43 ? 26.584 -2.445 0.910 1.00 0.00 43 SER A N 12
ATOM 8074 C CA . SER A 1 43 ? 27.064 -1.131 1.332 1.00 0.00 43 SER A CA 12
ATOM 8075 C C . SER A 1 43 ? 25.903 -0.154 1.505 1.00 0.00 43 SER A C 12
ATOM 8076 O O . SER A 1 43 ? 25.702 0.739 0.680 1.00 0.00 43 SER A O 12
ATOM 8084 N N . ILE A 1 44 ? 25.145 -0.327 2.584 1.00 0.00 44 ILE A N 12
ATOM 8085 C CA . ILE A 1 44 ? 24.003 0.537 2.866 1.00 0.00 44 ILE A CA 12
ATOM 8086 C C . ILE A 1 44 ? 24.447 1.947 3.247 1.00 0.00 44 ILE A C 12
ATOM 8087 O O . ILE A 1 44 ? 23.870 2.932 2.788 1.00 0.00 44 ILE A O 12
ATOM 8103 N N . GLY A 1 45 ? 25.468 2.037 4.095 1.00 0.00 45 GLY A N 12
ATOM 8104 C CA . GLY A 1 45 ? 25.961 3.335 4.531 1.00 0.00 45 GLY A CA 12
ATOM 8105 C C . GLY A 1 45 ? 27.263 3.732 3.861 1.00 0.00 45 GLY A C 12
ATOM 8106 O O . GLY A 1 45 ? 27.995 4.579 4.375 1.00 0.00 45 GLY A O 12
ATOM 8110 N N . ARG A 1 46 ? 27.554 3.127 2.713 1.00 0.00 46 ARG A N 12
ATOM 8111 C CA . ARG A 1 46 ? 28.780 3.430 1.980 1.00 0.00 46 ARG A CA 12
ATOM 8112 C C . ARG A 1 46 ? 30.006 3.230 2.866 1.00 0.00 46 ARG A C 12
ATOM 8113 O O . ARG A 1 46 ? 30.945 4.027 2.838 1.00 0.00 46 ARG A O 12
ATOM 8134 N N . ARG A 1 47 ? 29.983 2.162 3.657 1.00 0.00 47 ARG A N 12
ATOM 8135 C CA . ARG A 1 47 ? 31.086 1.848 4.559 1.00 0.00 47 ARG A CA 12
ATOM 8136 C C . ARG A 1 47 ? 31.400 3.026 5.480 1.00 0.00 47 ARG A C 12
ATOM 8137 O O . ARG A 1 47 ? 32.156 3.926 5.115 1.00 0.00 47 ARG A O 12
ATOM 8158 N N . PRO A 1 48 ? 30.818 3.037 6.692 1.00 0.00 48 PRO A N 12
ATOM 8159 C CA . PRO A 1 48 ? 31.042 4.108 7.662 1.00 0.00 48 PRO A CA 12
ATOM 8160 C C . PRO A 1 48 ? 32.398 3.991 8.349 1.00 0.00 48 PRO A C 12
ATOM 8161 O O . PRO A 1 48 ? 32.715 2.891 8.848 1.00 0.00 48 PRO A O 12
ATOM 8173 N N . VAL A 1 1 ? 0.353 17.584 -15.998 1.00 0.00 1 VAL A N 13
ATOM 8174 C CA . VAL A 1 1 ? 0.215 16.489 -15.060 1.00 0.00 1 VAL A CA 13
ATOM 8175 C C . VAL A 1 1 ? -0.501 16.971 -13.806 1.00 0.00 1 VAL A C 13
ATOM 8176 O O . VAL A 1 1 ? -1.586 17.542 -13.890 1.00 0.00 1 VAL A O 13
ATOM 8189 N N . ASN A 1 2 ? 0.118 16.736 -12.646 1.00 0.00 2 ASN A N 13
ATOM 8190 C CA . ASN A 1 2 ? -0.455 17.141 -11.361 1.00 0.00 2 ASN A CA 13
ATOM 8191 C C . ASN A 1 2 ? -1.551 16.185 -10.895 1.00 0.00 2 ASN A C 13
ATOM 8192 O O . ASN A 1 2 ? -1.476 15.628 -9.801 1.00 0.00 2 ASN A O 13
ATOM 8203 N N . TYR A 1 3 ? -2.584 16.030 -11.717 1.00 0.00 3 TYR A N 13
ATOM 8204 C CA . TYR A 1 3 ? -3.717 15.172 -11.385 1.00 0.00 3 TYR A CA 13
ATOM 8205 C C . TYR A 1 3 ? -4.530 15.792 -10.247 1.00 0.00 3 TYR A C 13
ATOM 8206 O O . TYR A 1 3 ? -5.605 16.348 -10.475 1.00 0.00 3 TYR A O 13
ATOM 8224 N N . GLY A 1 4 ? -4.001 15.712 -9.025 1.00 0.00 4 GLY A N 13
ATOM 8225 C CA . GLY A 1 4 ? -4.684 16.294 -7.876 1.00 0.00 4 GLY A CA 13
ATOM 8226 C C . GLY A 1 4 ? -5.588 15.315 -7.156 1.00 0.00 4 GLY A C 13
ATOM 8227 O O . GLY A 1 4 ? -5.693 15.350 -5.928 1.00 0.00 4 GLY A O 13
ATOM 8231 N N . ASN A 1 5 ? -6.253 14.449 -7.910 1.00 0.00 5 ASN A N 13
ATOM 8232 C CA . ASN A 1 5 ? -7.158 13.471 -7.314 1.00 0.00 5 ASN A CA 13
ATOM 8233 C C . ASN A 1 5 ? -7.467 12.345 -8.288 1.00 0.00 5 ASN A C 13
ATOM 8234 O O . ASN A 1 5 ? -8.567 11.794 -8.282 1.00 0.00 5 ASN A O 13
ATOM 8245 N N . GLY A 1 6 ? -6.486 12.016 -9.120 1.00 0.00 6 GLY A N 13
ATOM 8246 C CA . GLY A 1 6 ? -6.648 10.948 -10.091 1.00 0.00 6 GLY A CA 13
ATOM 8247 C C . GLY A 1 6 ? -5.881 9.701 -9.684 1.00 0.00 6 GLY A C 13
ATOM 8248 O O . GLY A 1 6 ? -6.401 8.588 -9.774 1.00 0.00 6 GLY A O 13
ATOM 8252 N N . VAL A 1 7 ? -4.649 9.894 -9.212 1.00 0.00 7 VAL A N 13
ATOM 8253 C CA . VAL A 1 7 ? -3.811 8.781 -8.760 1.00 0.00 7 VAL A CA 13
ATOM 8254 C C . VAL A 1 7 ? -4.072 8.490 -7.287 1.00 0.00 7 VAL A C 13
ATOM 8255 O O . VAL A 1 7 ? -3.624 9.231 -6.413 1.00 0.00 7 VAL A O 13
ATOM 8268 N N . SER A 1 8 ? -4.800 7.414 -7.011 1.00 0.00 8 SER A N 13
ATOM 8269 C CA . SER A 1 8 ? -5.105 7.039 -5.639 1.00 0.00 8 SER A CA 13
ATOM 8270 C C . SER A 1 8 ? -5.103 5.521 -5.492 1.00 0.00 8 SER A C 13
ATOM 8271 O O . SER A 1 8 ? -4.329 4.827 -6.155 1.00 0.00 8 SER A O 13
ATOM 8279 N N . CYS A 1 9 ? -5.955 5.010 -4.617 1.00 0.00 9 CYS A N 13
ATOM 8280 C CA . CYS A 1 9 ? -6.044 3.576 -4.391 1.00 0.00 9 CYS A CA 13
ATOM 8281 C C . CYS A 1 9 ? -6.498 2.860 -5.661 1.00 0.00 9 CYS A C 13
ATOM 8282 O O . CYS A 1 9 ? -6.031 1.762 -5.963 1.00 0.00 9 CYS A O 13
ATOM 8289 N N . SER A 1 10 ? -7.413 3.487 -6.400 1.00 0.00 10 SER A N 13
ATOM 8290 C CA . SER A 1 10 ? -7.925 2.902 -7.639 1.00 0.00 10 SER A CA 13
ATOM 8291 C C . SER A 1 10 ? -8.033 3.955 -8.751 1.00 0.00 10 SER A C 13
ATOM 8292 O O . SER A 1 10 ? -8.199 5.143 -8.480 1.00 0.00 10 SER A O 13
ATOM 8300 N N . LYS A 1 11 ? -7.907 3.501 -10.002 1.00 0.00 11 LYS A N 13
ATOM 8301 C CA . LYS A 1 11 ? -7.962 4.388 -11.173 1.00 0.00 11 LYS A CA 13
ATOM 8302 C C . LYS A 1 11 ? -9.388 4.811 -11.537 1.00 0.00 11 LYS A C 13
ATOM 8303 O O . LYS A 1 11 ? -9.588 5.621 -12.444 1.00 0.00 11 LYS A O 13
ATOM 8322 N N . THR A 1 12 ? -10.379 4.266 -10.850 1.00 0.00 12 THR A N 13
ATOM 8323 C CA . THR A 1 12 ? -11.761 4.606 -11.138 1.00 0.00 12 THR A CA 13
ATOM 8324 C C . THR A 1 12 ? -12.603 4.478 -9.881 1.00 0.00 12 THR A C 13
ATOM 8325 O O . THR A 1 12 ? -13.426 3.572 -9.752 1.00 0.00 12 THR A O 13
ATOM 8336 N N . LYS A 1 13 ? -12.356 5.382 -8.942 1.00 0.00 13 LYS A N 13
ATOM 8337 C CA . LYS A 1 13 ? -13.044 5.364 -7.664 1.00 0.00 13 LYS A CA 13
ATOM 8338 C C . LYS A 1 13 ? -12.476 4.233 -6.822 1.00 0.00 13 LYS A C 13
ATOM 8339 O O . LYS A 1 13 ? -11.716 3.404 -7.319 1.00 0.00 13 LYS A O 13
ATOM 8358 N N . CYS A 1 14 ? -12.842 4.194 -5.561 1.00 0.00 14 CYS A N 13
ATOM 8359 C CA . CYS A 1 14 ? -12.363 3.151 -4.678 1.00 0.00 14 CYS A CA 13
ATOM 8360 C C . CYS A 1 14 ? -13.551 2.383 -4.129 1.00 0.00 14 CYS A C 13
ATOM 8361 O O . CYS A 1 14 ? -13.749 2.283 -2.918 1.00 0.00 14 CYS A O 13
ATOM 8368 N N . SER A 1 15 ? -14.351 1.860 -5.050 1.00 0.00 15 SER A N 13
ATOM 8369 C CA . SER A 1 15 ? -15.555 1.115 -4.710 1.00 0.00 15 SER A CA 13
ATOM 8370 C C . SER A 1 15 ? -15.283 -0.370 -4.525 1.00 0.00 15 SER A C 13
ATOM 8371 O O . SER A 1 15 ? -16.168 -1.202 -4.727 1.00 0.00 15 SER A O 13
ATOM 8379 N N . VAL A 1 16 ? -14.064 -0.693 -4.149 1.00 0.00 16 VAL A N 13
ATOM 8380 C CA . VAL A 1 16 ? -13.675 -2.075 -3.938 1.00 0.00 16 VAL A CA 13
ATOM 8381 C C . VAL A 1 16 ? -12.370 -2.164 -3.159 1.00 0.00 16 VAL A C 13
ATOM 8382 O O . VAL A 1 16 ? -11.383 -1.509 -3.494 1.00 0.00 16 VAL A O 13
ATOM 8395 N N . ASN A 1 17 ? -12.382 -2.977 -2.113 1.00 0.00 17 ASN A N 13
ATOM 8396 C CA . ASN A 1 17 ? -11.210 -3.165 -1.277 1.00 0.00 17 ASN A CA 13
ATOM 8397 C C . ASN A 1 17 ? -10.087 -3.800 -2.093 1.00 0.00 17 ASN A C 13
ATOM 8398 O O . ASN A 1 17 ? -10.137 -3.807 -3.321 1.00 0.00 17 ASN A O 13
ATOM 8409 N N . TRP A 1 18 ? -9.093 -4.353 -1.412 1.00 0.00 18 TRP A N 13
ATOM 8410 C CA . TRP A 1 18 ? -7.959 -4.991 -2.078 1.00 0.00 18 TRP A CA 13
ATOM 8411 C C . TRP A 1 18 ? -7.002 -3.944 -2.643 1.00 0.00 18 TRP A C 13
ATOM 8412 O O . TRP A 1 18 ? -6.209 -4.234 -3.538 1.00 0.00 18 TRP A O 13
ATOM 8433 N N . GLY A 1 19 ? -7.071 -2.729 -2.102 1.00 0.00 19 GLY A N 13
ATOM 8434 C CA . GLY A 1 19 ? -6.199 -1.656 -2.556 1.00 0.00 19 GLY A CA 13
ATOM 8435 C C . GLY A 1 19 ? -4.917 -1.573 -1.750 1.00 0.00 19 GLY A C 13
ATOM 8436 O O . GLY A 1 19 ? -3.823 -1.449 -2.308 1.00 0.00 19 GLY A O 13
ATOM 8440 N N . GLN A 1 20 ? -5.054 -1.638 -0.431 1.00 0.00 20 GLN A N 13
ATOM 8441 C CA . GLN A 1 20 ? -3.901 -1.568 0.460 1.00 0.00 20 GLN A CA 13
ATOM 8442 C C . GLN A 1 20 ? -2.992 -2.775 0.266 1.00 0.00 20 GLN A C 13
ATOM 8443 O O . GLN A 1 20 ? -1.784 -2.694 0.488 1.00 0.00 20 GLN A O 13
ATOM 8457 N N . ALA A 1 21 ? -3.574 -3.890 -0.158 1.00 0.00 21 ALA A N 13
ATOM 8458 C CA . ALA A 1 21 ? -2.806 -5.102 -0.394 1.00 0.00 21 ALA A CA 13
ATOM 8459 C C . ALA A 1 21 ? -1.703 -4.855 -1.413 1.00 0.00 21 ALA A C 13
ATOM 8460 O O . ALA A 1 21 ? -0.521 -4.871 -1.078 1.00 0.00 21 ALA A O 13
ATOM 8467 N N . PHE A 1 22 ? -2.097 -4.597 -2.653 1.00 0.00 22 PHE A N 13
ATOM 8468 C CA . PHE A 1 22 ? -1.134 -4.355 -3.717 1.00 0.00 22 PHE A CA 13
ATOM 8469 C C . PHE A 1 22 ? -0.156 -3.242 -3.376 1.00 0.00 22 PHE A C 13
ATOM 8470 O O . PHE A 1 22 ? 0.952 -3.209 -3.913 1.00 0.00 22 PHE A O 13
ATOM 8487 N N . GLN A 1 23 ? -0.574 -2.312 -2.533 1.00 0.00 23 GLN A N 13
ATOM 8488 C CA . GLN A 1 23 ? 0.288 -1.195 -2.186 1.00 0.00 23 GLN A CA 13
ATOM 8489 C C . GLN A 1 23 ? 1.397 -1.611 -1.218 1.00 0.00 23 GLN A C 13
ATOM 8490 O O . GLN A 1 23 ? 2.536 -1.170 -1.346 1.00 0.00 23 GLN A O 13
ATOM 8504 N N . GLU A 1 24 ? 1.071 -2.477 -0.267 1.00 0.00 24 GLU A N 13
ATOM 8505 C CA . GLU A 1 24 ? 2.060 -2.955 0.694 1.00 0.00 24 GLU A CA 13
ATOM 8506 C C . GLU A 1 24 ? 2.938 -4.022 0.049 1.00 0.00 24 GLU A C 13
ATOM 8507 O O . GLU A 1 24 ? 4.163 -4.004 0.178 1.00 0.00 24 GLU A O 13
ATOM 8519 N N . ARG A 1 25 ? 2.293 -4.934 -0.667 1.00 0.00 25 ARG A N 13
ATOM 8520 C CA . ARG A 1 25 ? 2.983 -6.014 -1.362 1.00 0.00 25 ARG A CA 13
ATOM 8521 C C . ARG A 1 25 ? 3.964 -5.478 -2.399 1.00 0.00 25 ARG A C 13
ATOM 8522 O O . ARG A 1 25 ? 5.148 -5.812 -2.397 1.00 0.00 25 ARG A O 13
ATOM 8543 N N . TYR A 1 26 ? 3.433 -4.675 -3.304 1.00 0.00 26 TYR A N 13
ATOM 8544 C CA . TYR A 1 26 ? 4.195 -4.114 -4.409 1.00 0.00 26 TYR A CA 13
ATOM 8545 C C . TYR A 1 26 ? 5.319 -3.187 -3.967 1.00 0.00 26 TYR A C 13
ATOM 8546 O O . TYR A 1 26 ? 6.409 -3.216 -4.538 1.00 0.00 26 TYR A O 13
ATOM 8564 N N . THR A 1 27 ? 5.084 -2.410 -2.927 1.00 0.00 27 THR A N 13
ATOM 8565 C CA . THR A 1 27 ? 6.128 -1.530 -2.410 1.00 0.00 27 THR A CA 13
ATOM 8566 C C . THR A 1 27 ? 7.266 -2.362 -1.846 1.00 0.00 27 THR A C 13
ATOM 8567 O O . THR A 1 27 ? 8.436 -2.091 -2.104 1.00 0.00 27 THR A O 13
ATOM 8578 N N . ALA A 1 28 ? 6.915 -3.383 -1.079 1.00 0.00 28 ALA A N 13
ATOM 8579 C CA . ALA A 1 28 ? 7.913 -4.260 -0.488 1.00 0.00 28 ALA A CA 13
ATOM 8580 C C . ALA A 1 28 ? 8.869 -4.789 -1.552 1.00 0.00 28 ALA A C 13
ATOM 8581 O O . ALA A 1 28 ? 10.080 -4.831 -1.344 1.00 0.00 28 ALA A O 13
ATOM 8588 N N . GLY A 1 29 ? 8.315 -5.190 -2.692 1.00 0.00 29 GLY A N 13
ATOM 8589 C CA . GLY A 1 29 ? 9.130 -5.711 -3.774 1.00 0.00 29 GLY A CA 13
ATOM 8590 C C . GLY A 1 29 ? 9.821 -4.613 -4.561 1.00 0.00 29 GLY A C 13
ATOM 8591 O O . GLY A 1 29 ? 11.002 -4.723 -4.887 1.00 0.00 29 GLY A O 13
ATOM 8595 N N . ILE A 1 30 ? 9.078 -3.551 -4.869 1.00 0.00 30 ILE A N 13
ATOM 8596 C CA . ILE A 1 30 ? 9.620 -2.426 -5.629 1.00 0.00 30 ILE A CA 13
ATOM 8597 C C . ILE A 1 30 ? 10.574 -1.595 -4.778 1.00 0.00 30 ILE A C 13
ATOM 8598 O O . ILE A 1 30 ? 11.713 -1.340 -5.168 1.00 0.00 30 ILE A O 13
ATOM 8614 N N . ASN A 1 31 ? 10.104 -1.151 -3.618 1.00 0.00 31 ASN A N 13
ATOM 8615 C CA . ASN A 1 31 ? 10.937 -0.348 -2.734 1.00 0.00 31 ASN A CA 13
ATOM 8616 C C . ASN A 1 31 ? 12.230 -1.087 -2.388 1.00 0.00 31 ASN A C 13
ATOM 8617 O O . ASN A 1 31 ? 13.321 -0.539 -2.522 1.00 0.00 31 ASN A O 13
ATOM 8628 N N . SER A 1 32 ? 12.108 -2.342 -1.955 1.00 0.00 32 SER A N 13
ATOM 8629 C CA . SER A 1 32 ? 13.281 -3.136 -1.606 1.00 0.00 32 SER A CA 13
ATOM 8630 C C . SER A 1 32 ? 14.279 -3.175 -2.757 1.00 0.00 32 SER A C 13
ATOM 8631 O O . SER A 1 32 ? 15.484 -3.089 -2.544 1.00 0.00 32 SER A O 13
ATOM 8639 N N . PHE A 1 33 ? 13.769 -3.300 -3.978 1.00 0.00 33 PHE A N 13
ATOM 8640 C CA . PHE A 1 33 ? 14.625 -3.354 -5.162 1.00 0.00 33 PHE A CA 13
ATOM 8641 C C . PHE A 1 33 ? 15.529 -2.124 -5.236 1.00 0.00 33 PHE A C 13
ATOM 8642 O O . PHE A 1 33 ? 16.677 -2.210 -5.675 1.00 0.00 33 PHE A O 13
ATOM 8659 N N . VAL A 1 34 ? 14.996 -0.984 -4.809 1.00 0.00 34 VAL A N 13
ATOM 8660 C CA . VAL A 1 34 ? 15.746 0.268 -4.823 1.00 0.00 34 VAL A CA 13
ATOM 8661 C C . VAL A 1 34 ? 16.774 0.296 -3.709 1.00 0.00 34 VAL A C 13
ATOM 8662 O O . VAL A 1 34 ? 17.974 0.401 -3.955 1.00 0.00 34 VAL A O 13
ATOM 8675 N N . SER A 1 35 ? 16.298 0.196 -2.482 1.00 0.00 35 SER A N 13
ATOM 8676 C CA . SER A 1 35 ? 17.188 0.196 -1.330 1.00 0.00 35 SER A CA 13
ATOM 8677 C C . SER A 1 35 ? 18.206 -0.932 -1.455 1.00 0.00 35 SER A C 13
ATOM 8678 O O . SER A 1 35 ? 19.375 -0.771 -1.112 1.00 0.00 35 SER A O 13
ATOM 8686 N N . GLY A 1 36 ? 17.748 -2.070 -1.969 1.00 0.00 36 GLY A N 13
ATOM 8687 C CA . GLY A 1 36 ? 18.623 -3.210 -2.153 1.00 0.00 36 GLY A CA 13
ATOM 8688 C C . GLY A 1 36 ? 19.782 -2.883 -3.071 1.00 0.00 36 GLY A C 13
ATOM 8689 O O . GLY A 1 36 ? 20.924 -3.249 -2.799 1.00 0.00 36 GLY A O 13
ATOM 8693 N N . VAL A 1 37 ? 19.484 -2.179 -4.159 1.00 0.00 37 VAL A N 13
ATOM 8694 C CA . VAL A 1 37 ? 20.508 -1.787 -5.121 1.00 0.00 37 VAL A CA 13
ATOM 8695 C C . VAL A 1 37 ? 21.252 -0.554 -4.628 1.00 0.00 37 VAL A C 13
ATOM 8696 O O . VAL A 1 37 ? 22.428 -0.357 -4.935 1.00 0.00 37 VAL A O 13
ATOM 8709 N N . ALA A 1 38 ? 20.550 0.271 -3.859 1.00 0.00 38 ALA A N 13
ATOM 8710 C CA . ALA A 1 38 ? 21.127 1.492 -3.317 1.00 0.00 38 ALA A CA 13
ATOM 8711 C C . ALA A 1 38 ? 22.013 1.196 -2.109 1.00 0.00 38 ALA A C 13
ATOM 8712 O O . ALA A 1 38 ? 22.898 1.983 -1.768 1.00 0.00 38 ALA A O 13
ATOM 8719 N N . SER A 1 39 ? 21.775 0.055 -1.469 1.00 0.00 39 SER A N 13
ATOM 8720 C CA . SER A 1 39 ? 22.552 -0.347 -0.299 1.00 0.00 39 SER A CA 13
ATOM 8721 C C . SER A 1 39 ? 23.984 -0.709 -0.680 1.00 0.00 39 SER A C 13
ATOM 8722 O O . SER A 1 39 ? 24.923 -0.421 0.062 1.00 0.00 39 SER A O 13
ATOM 8730 N N . GLY A 1 40 ? 24.147 -1.338 -1.841 1.00 0.00 40 GLY A N 13
ATOM 8731 C CA . GLY A 1 40 ? 25.474 -1.728 -2.297 1.00 0.00 40 GLY A CA 13
ATOM 8732 C C . GLY A 1 40 ? 25.583 -3.208 -2.617 1.00 0.00 40 GLY A C 13
ATOM 8733 O O . GLY A 1 40 ? 26.646 -3.683 -3.018 1.00 0.00 40 GLY A O 13
ATOM 8737 N N . ALA A 1 41 ? 24.487 -3.944 -2.445 1.00 0.00 41 ALA A N 13
ATOM 8738 C CA . ALA A 1 41 ? 24.482 -5.377 -2.725 1.00 0.00 41 ALA A CA 13
ATOM 8739 C C . ALA A 1 41 ? 25.543 -6.111 -1.913 1.00 0.00 41 ALA A C 13
ATOM 8740 O O . ALA A 1 41 ? 25.972 -7.206 -2.279 1.00 0.00 41 ALA A O 13
ATOM 8747 N N . GLY A 1 42 ? 25.961 -5.503 -0.815 1.00 0.00 42 GLY A N 13
ATOM 8748 C CA . GLY A 1 42 ? 26.974 -6.106 0.033 1.00 0.00 42 GLY A CA 13
ATOM 8749 C C . GLY A 1 42 ? 26.433 -7.251 0.864 1.00 0.00 42 GLY A C 13
ATOM 8750 O O . GLY A 1 42 ? 26.591 -8.417 0.505 1.00 0.00 42 GLY A O 13
ATOM 8754 N N . SER A 1 43 ? 25.793 -6.911 1.976 1.00 0.00 43 SER A N 13
ATOM 8755 C CA . SER A 1 43 ? 25.219 -7.913 2.873 1.00 0.00 43 SER A CA 13
ATOM 8756 C C . SER A 1 43 ? 24.582 -7.252 4.090 1.00 0.00 43 SER A C 13
ATOM 8757 O O . SER A 1 43 ? 25.012 -7.468 5.224 1.00 0.00 43 SER A O 13
ATOM 8765 N N . ILE A 1 44 ? 23.556 -6.445 3.845 1.00 0.00 44 ILE A N 13
ATOM 8766 C CA . ILE A 1 44 ? 22.851 -5.745 4.917 1.00 0.00 44 ILE A CA 13
ATOM 8767 C C . ILE A 1 44 ? 21.383 -6.151 4.951 1.00 0.00 44 ILE A C 13
ATOM 8768 O O . ILE A 1 44 ? 20.810 -6.359 6.021 1.00 0.00 44 ILE A O 13
ATOM 8784 N N . GLY A 1 45 ? 20.780 -6.263 3.772 1.00 0.00 45 GLY A N 13
ATOM 8785 C CA . GLY A 1 45 ? 19.383 -6.645 3.685 1.00 0.00 45 GLY A CA 13
ATOM 8786 C C . GLY A 1 45 ? 19.099 -7.984 4.337 1.00 0.00 45 GLY A C 13
ATOM 8787 O O . GLY A 1 45 ? 17.983 -8.229 4.797 1.00 0.00 45 GLY A O 13
ATOM 8791 N N . ARG A 1 46 ? 20.107 -8.849 4.379 1.00 0.00 46 ARG A N 13
ATOM 8792 C CA . ARG A 1 46 ? 19.956 -10.172 4.976 1.00 0.00 46 ARG A CA 13
ATOM 8793 C C . ARG A 1 46 ? 18.902 -10.979 4.227 1.00 0.00 46 ARG A C 13
ATOM 8794 O O . ARG A 1 46 ? 17.817 -11.240 4.748 1.00 0.00 46 ARG A O 13
ATOM 8815 N N . ARG A 1 47 ? 19.224 -11.356 2.995 1.00 0.00 47 ARG A N 13
ATOM 8816 C CA . ARG A 1 47 ? 18.307 -12.126 2.166 1.00 0.00 47 ARG A CA 13
ATOM 8817 C C . ARG A 1 47 ? 18.366 -13.614 2.508 1.00 0.00 47 ARG A C 13
ATOM 8818 O O . ARG A 1 47 ? 17.332 -14.243 2.737 1.00 0.00 47 ARG A O 13
ATOM 8839 N N . PRO A 1 48 ? 19.573 -14.207 2.532 1.00 0.00 48 PRO A N 13
ATOM 8840 C CA . PRO A 1 48 ? 19.738 -15.626 2.844 1.00 0.00 48 PRO A CA 13
ATOM 8841 C C . PRO A 1 48 ? 19.660 -15.902 4.342 1.00 0.00 48 PRO A C 13
ATOM 8842 O O . PRO A 1 48 ? 18.770 -16.676 4.755 1.00 0.00 48 PRO A O 13
ATOM 8854 N N . VAL A 1 1 ? -2.319 0.312 9.168 1.00 0.00 1 VAL A N 14
ATOM 8855 C CA . VAL A 1 1 ? -3.627 0.812 8.797 1.00 0.00 1 VAL A CA 14
ATOM 8856 C C . VAL A 1 1 ? -4.705 -0.122 9.330 1.00 0.00 1 VAL A C 14
ATOM 8857 O O . VAL A 1 1 ? -4.763 -0.383 10.530 1.00 0.00 1 VAL A O 14
ATOM 8870 N N . ASN A 1 2 ? -5.554 -0.621 8.430 1.00 0.00 2 ASN A N 14
ATOM 8871 C CA . ASN A 1 2 ? -6.641 -1.527 8.799 1.00 0.00 2 ASN A CA 14
ATOM 8872 C C . ASN A 1 2 ? -7.795 -0.779 9.454 1.00 0.00 2 ASN A C 14
ATOM 8873 O O . ASN A 1 2 ? -8.921 -0.805 8.958 1.00 0.00 2 ASN A O 14
ATOM 8884 N N . TYR A 1 3 ? -7.511 -0.121 10.573 1.00 0.00 3 TYR A N 14
ATOM 8885 C CA . TYR A 1 3 ? -8.526 0.631 11.303 1.00 0.00 3 TYR A CA 14
ATOM 8886 C C . TYR A 1 3 ? -9.608 -0.298 11.850 1.00 0.00 3 TYR A C 14
ATOM 8887 O O . TYR A 1 3 ? -10.416 -0.835 11.093 1.00 0.00 3 TYR A O 14
ATOM 8905 N N . GLY A 1 4 ? -9.621 -0.471 13.166 1.00 0.00 4 GLY A N 14
ATOM 8906 C CA . GLY A 1 4 ? -10.614 -1.323 13.807 1.00 0.00 4 GLY A CA 14
ATOM 8907 C C . GLY A 1 4 ? -11.601 -0.511 14.619 1.00 0.00 4 GLY A C 14
ATOM 8908 O O . GLY A 1 4 ? -11.517 -0.472 15.845 1.00 0.00 4 GLY A O 14
ATOM 8912 N N . ASN A 1 5 ? -12.529 0.143 13.932 1.00 0.00 5 ASN A N 14
ATOM 8913 C CA . ASN A 1 5 ? -13.526 0.968 14.599 1.00 0.00 5 ASN A CA 14
ATOM 8914 C C . ASN A 1 5 ? -14.688 1.263 13.667 1.00 0.00 5 ASN A C 14
ATOM 8915 O O . ASN A 1 5 ? -15.850 1.024 14.000 1.00 0.00 5 ASN A O 14
ATOM 8926 N N . GLY A 1 6 ? -14.354 1.812 12.507 1.00 0.00 6 GLY A N 14
ATOM 8927 C CA . GLY A 1 6 ? -15.344 2.171 11.534 1.00 0.00 6 GLY A CA 14
ATOM 8928 C C . GLY A 1 6 ? -15.088 3.565 11.006 1.00 0.00 6 GLY A C 14
ATOM 8929 O O . GLY A 1 6 ? -15.402 4.554 11.664 1.00 0.00 6 GLY A O 14
ATOM 8933 N N . VAL A 1 7 ? -14.535 3.636 9.815 1.00 0.00 7 VAL A N 14
ATOM 8934 C CA . VAL A 1 7 ? -14.247 4.919 9.190 1.00 0.00 7 VAL A CA 14
ATOM 8935 C C . VAL A 1 7 ? -15.479 5.399 8.450 1.00 0.00 7 VAL A C 14
ATOM 8936 O O . VAL A 1 7 ? -15.761 6.599 8.401 1.00 0.00 7 VAL A O 14
ATOM 8949 N N . SER A 1 8 ? -16.233 4.442 7.919 1.00 0.00 8 SER A N 14
ATOM 8950 C CA . SER A 1 8 ? -17.465 4.734 7.203 1.00 0.00 8 SER A CA 14
ATOM 8951 C C . SER A 1 8 ? -17.237 5.789 6.130 1.00 0.00 8 SER A C 14
ATOM 8952 O O . SER A 1 8 ? -17.027 6.964 6.430 1.00 0.00 8 SER A O 14
ATOM 8960 N N . CYS A 1 9 ? -17.296 5.371 4.875 1.00 0.00 9 CYS A N 14
ATOM 8961 C CA . CYS A 1 9 ? -17.107 6.290 3.767 1.00 0.00 9 CYS A CA 14
ATOM 8962 C C . CYS A 1 9 ? -18.444 6.804 3.275 1.00 0.00 9 CYS A C 14
ATOM 8963 O O . CYS A 1 9 ? -19.496 6.289 3.649 1.00 0.00 9 CYS A O 14
ATOM 8970 N N . SER A 1 10 ? -18.400 7.799 2.407 1.00 0.00 10 SER A N 14
ATOM 8971 C CA . SER A 1 10 ? -19.619 8.361 1.850 1.00 0.00 10 SER A CA 14
ATOM 8972 C C . SER A 1 10 ? -19.899 7.777 0.471 1.00 0.00 10 SER A C 14
ATOM 8973 O O . SER A 1 10 ? -21.013 7.331 0.189 1.00 0.00 10 SER A O 14
ATOM 8981 N N . LYS A 1 11 ? -18.883 7.789 -0.388 1.00 0.00 11 LYS A N 14
ATOM 8982 C CA . LYS A 1 11 ? -19.019 7.274 -1.749 1.00 0.00 11 LYS A CA 14
ATOM 8983 C C . LYS A 1 11 ? -18.986 5.743 -1.840 1.00 0.00 11 LYS A C 14
ATOM 8984 O O . LYS A 1 11 ? -19.207 5.196 -2.916 1.00 0.00 11 LYS A O 14
ATOM 9003 N N . THR A 1 12 ? -18.673 5.059 -0.738 1.00 0.00 12 THR A N 14
ATOM 9004 C CA . THR A 1 12 ? -18.595 3.590 -0.738 1.00 0.00 12 THR A CA 14
ATOM 9005 C C . THR A 1 12 ? -17.684 3.077 -1.853 1.00 0.00 12 THR A C 14
ATOM 9006 O O . THR A 1 12 ? -18.056 2.176 -2.607 1.00 0.00 12 THR A O 14
ATOM 9017 N N . LYS A 1 13 ? -16.501 3.666 -1.959 1.00 0.00 13 LYS A N 14
ATOM 9018 C CA . LYS A 1 13 ? -15.539 3.276 -2.984 1.00 0.00 13 LYS A CA 14
ATOM 9019 C C . LYS A 1 13 ? -14.138 3.712 -2.576 1.00 0.00 13 LYS A C 14
ATOM 9020 O O . LYS A 1 13 ? -13.348 4.174 -3.399 1.00 0.00 13 LYS A O 14
ATOM 9039 N N . CYS A 1 14 ? -13.846 3.570 -1.290 1.00 0.00 14 CYS A N 14
ATOM 9040 C CA . CYS A 1 14 ? -12.552 3.955 -0.753 1.00 0.00 14 CYS A CA 14
ATOM 9041 C C . CYS A 1 14 ? -11.563 2.798 -0.827 1.00 0.00 14 CYS A C 14
ATOM 9042 O O . CYS A 1 14 ? -10.583 2.854 -1.569 1.00 0.00 14 CYS A O 14
ATOM 9049 N N . SER A 1 15 ? -11.835 1.748 -0.063 1.00 0.00 15 SER A N 14
ATOM 9050 C CA . SER A 1 15 ? -10.976 0.567 -0.045 1.00 0.00 15 SER A CA 14
ATOM 9051 C C . SER A 1 15 ? -11.673 -0.620 -0.708 1.00 0.00 15 SER A C 14
ATOM 9052 O O . SER A 1 15 ? -12.839 -0.532 -1.093 1.00 0.00 15 SER A O 14
ATOM 9060 N N . VAL A 1 16 ? -10.953 -1.729 -0.845 1.00 0.00 16 VAL A N 14
ATOM 9061 C CA . VAL A 1 16 ? -11.506 -2.926 -1.461 1.00 0.00 16 VAL A CA 14
ATOM 9062 C C . VAL A 1 16 ? -10.637 -4.144 -1.151 1.00 0.00 16 VAL A C 14
ATOM 9063 O O . VAL A 1 16 ? -10.505 -5.057 -1.967 1.00 0.00 16 VAL A O 14
ATOM 9076 N N . ASN A 1 17 ? -10.048 -4.145 0.042 1.00 0.00 17 ASN A N 14
ATOM 9077 C CA . ASN A 1 17 ? -9.193 -5.243 0.485 1.00 0.00 17 ASN A CA 14
ATOM 9078 C C . ASN A 1 17 ? -7.908 -5.316 -0.334 1.00 0.00 17 ASN A C 14
ATOM 9079 O O . ASN A 1 17 ? -6.826 -5.002 0.162 1.00 0.00 17 ASN A O 14
ATOM 9090 N N . TRP A 1 18 ? -8.026 -5.742 -1.588 1.00 0.00 18 TRP A N 14
ATOM 9091 C CA . TRP A 1 18 ? -6.866 -5.874 -2.471 1.00 0.00 18 TRP A CA 14
ATOM 9092 C C . TRP A 1 18 ? -6.046 -4.578 -2.524 1.00 0.00 18 TRP A C 14
ATOM 9093 O O . TRP A 1 18 ? -4.864 -4.600 -2.864 1.00 0.00 18 TRP A O 14
ATOM 9114 N N . GLY A 1 19 ? -6.679 -3.453 -2.200 1.00 0.00 19 GLY A N 14
ATOM 9115 C CA . GLY A 1 19 ? -5.987 -2.174 -2.236 1.00 0.00 19 GLY A CA 14
ATOM 9116 C C . GLY A 1 19 ? -4.755 -2.140 -1.351 1.00 0.00 19 GLY A C 14
ATOM 9117 O O . GLY A 1 19 ? -3.636 -1.962 -1.836 1.00 0.00 19 GLY A O 14
ATOM 9121 N N . GLN A 1 20 ? -4.960 -2.297 -0.048 1.00 0.00 20 GLN A N 14
ATOM 9122 C CA . GLN A 1 20 ? -3.856 -2.273 0.905 1.00 0.00 20 GLN A CA 14
ATOM 9123 C C . GLN A 1 20 ? -2.894 -3.424 0.637 1.00 0.00 20 GLN A C 14
ATOM 9124 O O . GLN A 1 20 ? -1.691 -3.312 0.873 1.00 0.00 20 GLN A O 14
ATOM 9138 N N . ALA A 1 21 ? -3.433 -4.526 0.132 1.00 0.00 21 ALA A N 14
ATOM 9139 C CA . ALA A 1 21 ? -2.632 -5.701 -0.183 1.00 0.00 21 ALA A CA 14
ATOM 9140 C C . ALA A 1 21 ? -1.604 -5.403 -1.267 1.00 0.00 21 ALA A C 14
ATOM 9141 O O . ALA A 1 21 ? -0.402 -5.434 -1.012 1.00 0.00 21 ALA A O 14
ATOM 9148 N N . PHE A 1 22 ? -2.069 -5.103 -2.475 1.00 0.00 22 PHE A N 14
ATOM 9149 C CA . PHE A 1 22 ? -1.163 -4.838 -3.589 1.00 0.00 22 PHE A CA 14
ATOM 9150 C C . PHE A 1 22 ? -0.133 -3.775 -3.278 1.00 0.00 22 PHE A C 14
ATOM 9151 O O . PHE A 1 22 ? 1.007 -3.907 -3.701 1.00 0.00 22 PHE A O 14
ATOM 9168 N N . GLN A 1 23 ? -0.541 -2.685 -2.618 1.00 0.00 23 GLN A N 14
ATOM 9169 C CA . GLN A 1 23 ? 0.388 -1.589 -2.334 1.00 0.00 23 GLN A CA 14
ATOM 9170 C C . GLN A 1 23 ? 1.442 -2.016 -1.323 1.00 0.00 23 GLN A C 14
ATOM 9171 O O . GLN A 1 23 ? 2.598 -1.611 -1.418 1.00 0.00 23 GLN A O 14
ATOM 9185 N N . GLU A 1 24 ? 1.038 -2.826 -0.355 1.00 0.00 24 GLU A N 14
ATOM 9186 C CA . GLU A 1 24 ? 1.962 -3.307 0.661 1.00 0.00 24 GLU A CA 14
ATOM 9187 C C . GLU A 1 24 ? 2.892 -4.343 0.046 1.00 0.00 24 GLU A C 14
ATOM 9188 O O . GLU A 1 24 ? 4.031 -4.517 0.476 1.00 0.00 24 GLU A O 14
ATOM 9200 N N . ARG A 1 25 ? 2.382 -5.032 -0.969 1.00 0.00 25 ARG A N 14
ATOM 9201 C CA . ARG A 1 25 ? 3.133 -6.060 -1.668 1.00 0.00 25 ARG A CA 14
ATOM 9202 C C . ARG A 1 25 ? 4.092 -5.454 -2.694 1.00 0.00 25 ARG A C 14
ATOM 9203 O O . ARG A 1 25 ? 5.286 -5.746 -2.691 1.00 0.00 25 ARG A O 14
ATOM 9224 N N . TYR A 1 26 ? 3.553 -4.623 -3.584 1.00 0.00 26 TYR A N 14
ATOM 9225 C CA . TYR A 1 26 ? 4.344 -3.997 -4.649 1.00 0.00 26 TYR A CA 14
ATOM 9226 C C . TYR A 1 26 ? 5.251 -2.893 -4.134 1.00 0.00 26 TYR A C 14
ATOM 9227 O O . TYR A 1 26 ? 6.458 -2.909 -4.379 1.00 0.00 26 TYR A O 14
ATOM 9245 N N . THR A 1 27 ? 4.674 -1.929 -3.433 1.00 0.00 27 THR A N 14
ATOM 9246 C CA . THR A 1 27 ? 5.456 -0.829 -2.903 1.00 0.00 27 THR A CA 14
ATOM 9247 C C . THR A 1 27 ? 6.566 -1.344 -1.998 1.00 0.00 27 THR A C 14
ATOM 9248 O O . THR A 1 27 ? 7.594 -0.696 -1.838 1.00 0.00 27 THR A O 14
ATOM 9259 N N . ALA A 1 28 ? 6.371 -2.520 -1.420 1.00 0.00 28 ALA A N 14
ATOM 9260 C CA . ALA A 1 28 ? 7.388 -3.098 -0.557 1.00 0.00 28 ALA A CA 14
ATOM 9261 C C . ALA A 1 28 ? 8.503 -3.718 -1.390 1.00 0.00 28 ALA A C 14
ATOM 9262 O O . ALA A 1 28 ? 9.666 -3.705 -0.992 1.00 0.00 28 ALA A O 14
ATOM 9269 N N . GLY A 1 29 ? 8.135 -4.257 -2.551 1.00 0.00 29 GLY A N 14
ATOM 9270 C CA . GLY A 1 29 ? 9.113 -4.880 -3.430 1.00 0.00 29 GLY A CA 14
ATOM 9271 C C . GLY A 1 29 ? 9.841 -3.872 -4.305 1.00 0.00 29 GLY A C 14
ATOM 9272 O O . GLY A 1 29 ? 11.054 -3.966 -4.490 1.00 0.00 29 GLY A O 14
ATOM 9276 N N . ILE A 1 30 ? 9.097 -2.914 -4.855 1.00 0.00 30 ILE A N 14
ATOM 9277 C CA . ILE A 1 30 ? 9.675 -1.893 -5.731 1.00 0.00 30 ILE A CA 14
ATOM 9278 C C . ILE A 1 30 ? 10.611 -0.961 -4.958 1.00 0.00 30 ILE A C 14
ATOM 9279 O O . ILE A 1 30 ? 11.685 -0.586 -5.431 1.00 0.00 30 ILE A O 14
ATOM 9295 N N . ASN A 1 31 ? 10.203 -0.583 -3.757 1.00 0.00 31 ASN A N 14
ATOM 9296 C CA . ASN A 1 31 ? 11.020 0.296 -2.941 1.00 0.00 31 ASN A CA 14
ATOM 9297 C C . ASN A 1 31 ? 12.226 -0.467 -2.411 1.00 0.00 31 ASN A C 14
ATOM 9298 O O . ASN A 1 31 ? 13.345 0.041 -2.407 1.00 0.00 31 ASN A O 14
ATOM 9309 N N . SER A 1 32 ? 11.997 -1.703 -1.985 1.00 0.00 32 SER A N 14
ATOM 9310 C CA . SER A 1 32 ? 13.077 -2.536 -1.470 1.00 0.00 32 SER A CA 14
ATOM 9311 C C . SER A 1 32 ? 14.090 -2.858 -2.562 1.00 0.00 32 SER A C 14
ATOM 9312 O O . SER A 1 32 ? 15.279 -3.005 -2.289 1.00 0.00 32 SER A O 14
ATOM 9320 N N . PHE A 1 33 ? 13.619 -2.947 -3.801 1.00 0.00 33 PHE A N 14
ATOM 9321 C CA . PHE A 1 33 ? 14.495 -3.247 -4.930 1.00 0.00 33 PHE A CA 14
ATOM 9322 C C . PHE A 1 33 ? 15.582 -2.180 -5.046 1.00 0.00 33 PHE A C 14
ATOM 9323 O O . PHE A 1 33 ? 16.747 -2.487 -5.300 1.00 0.00 33 PHE A O 14
ATOM 9340 N N . VAL A 1 34 ? 15.185 -0.931 -4.835 1.00 0.00 34 VAL A N 14
ATOM 9341 C CA . VAL A 1 34 ? 16.117 0.192 -4.896 1.00 0.00 34 VAL A CA 14
ATOM 9342 C C . VAL A 1 34 ? 17.130 0.127 -3.768 1.00 0.00 34 VAL A C 14
ATOM 9343 O O . VAL A 1 34 ? 18.329 -0.017 -4.001 1.00 0.00 34 VAL A O 14
ATOM 9356 N N . SER A 1 35 ? 16.647 0.226 -2.542 1.00 0.00 35 SER A N 14
ATOM 9357 C CA . SER A 1 35 ? 17.527 0.167 -1.382 1.00 0.00 35 SER A CA 14
ATOM 9358 C C . SER A 1 35 ? 18.336 -1.126 -1.395 1.00 0.00 35 SER A C 14
ATOM 9359 O O . SER A 1 35 ? 19.500 -1.150 -0.992 1.00 0.00 35 SER A O 14
ATOM 9367 N N . GLY A 1 36 ? 17.715 -2.198 -1.880 1.00 0.00 36 GLY A N 14
ATOM 9368 C CA . GLY A 1 36 ? 18.395 -3.477 -1.954 1.00 0.00 36 GLY A CA 14
ATOM 9369 C C . GLY A 1 36 ? 19.586 -3.414 -2.886 1.00 0.00 36 GLY A C 14
ATOM 9370 O O . GLY A 1 36 ? 20.660 -3.922 -2.572 1.00 0.00 36 GLY A O 14
ATOM 9374 N N . VAL A 1 37 ? 19.393 -2.770 -4.035 1.00 0.00 37 VAL A N 14
ATOM 9375 C CA . VAL A 1 37 ? 20.461 -2.625 -5.018 1.00 0.00 37 VAL A CA 14
ATOM 9376 C C . VAL A 1 37 ? 21.395 -1.489 -4.619 1.00 0.00 37 VAL A C 14
ATOM 9377 O O . VAL A 1 37 ? 22.574 -1.487 -4.968 1.00 0.00 37 VAL A O 14
ATOM 9390 N N . ALA A 1 38 ? 20.850 -0.520 -3.884 1.00 0.00 38 ALA A N 14
ATOM 9391 C CA . ALA A 1 38 ? 21.620 0.634 -3.440 1.00 0.00 38 ALA A CA 14
ATOM 9392 C C . ALA A 1 38 ? 22.533 0.290 -2.264 1.00 0.00 38 ALA A C 14
ATOM 9393 O O . ALA A 1 38 ? 23.531 0.970 -2.025 1.00 0.00 38 ALA A O 14
ATOM 9400 N N . SER A 1 39 ? 22.194 -0.768 -1.533 1.00 0.00 39 SER A N 14
ATOM 9401 C CA . SER A 1 39 ? 22.995 -1.188 -0.387 1.00 0.00 39 SER A CA 14
ATOM 9402 C C . SER A 1 39 ? 24.263 -1.906 -0.837 1.00 0.00 39 SER A C 14
ATOM 9403 O O . SER A 1 39 ? 25.344 -1.678 -0.292 1.00 0.00 39 SER A O 14
ATOM 9411 N N . GLY A 1 40 ? 24.125 -2.772 -1.834 1.00 0.00 40 GLY A N 14
ATOM 9412 C CA . GLY A 1 40 ? 25.270 -3.510 -2.337 1.00 0.00 40 GLY A CA 14
ATOM 9413 C C . GLY A 1 40 ? 26.077 -2.718 -3.347 1.00 0.00 40 GLY A C 14
ATOM 9414 O O . GLY A 1 40 ? 27.302 -2.640 -3.249 1.00 0.00 40 GLY A O 14
ATOM 9418 N N . ALA A 1 41 ? 25.392 -2.132 -4.323 1.00 0.00 41 ALA A N 14
ATOM 9419 C CA . ALA A 1 41 ? 26.057 -1.346 -5.358 1.00 0.00 41 ALA A CA 14
ATOM 9420 C C . ALA A 1 41 ? 26.591 -0.034 -4.794 1.00 0.00 41 ALA A C 14
ATOM 9421 O O . ALA A 1 41 ? 27.792 0.228 -4.838 1.00 0.00 41 ALA A O 14
ATOM 9428 N N . GLY A 1 42 ? 25.688 0.791 -4.276 1.00 0.00 42 GLY A N 14
ATOM 9429 C CA . GLY A 1 42 ? 26.087 2.069 -3.718 1.00 0.00 42 GLY A CA 14
ATOM 9430 C C . GLY A 1 42 ? 25.974 3.200 -4.721 1.00 0.00 42 GLY A C 14
ATOM 9431 O O . GLY A 1 42 ? 26.881 4.023 -4.841 1.00 0.00 42 GLY A O 14
ATOM 9435 N N . SER A 1 43 ? 24.860 3.238 -5.447 1.00 0.00 43 SER A N 14
ATOM 9436 C CA . SER A 1 43 ? 24.637 4.282 -6.440 1.00 0.00 43 SER A CA 14
ATOM 9437 C C . SER A 1 43 ? 24.660 5.657 -5.782 1.00 0.00 43 SER A C 14
ATOM 9438 O O . SER A 1 43 ? 25.433 6.530 -6.178 1.00 0.00 43 SER A O 14
ATOM 9446 N N . ILE A 1 44 ? 23.815 5.844 -4.773 1.00 0.00 44 ILE A N 14
ATOM 9447 C CA . ILE A 1 44 ? 23.755 7.117 -4.063 1.00 0.00 44 ILE A CA 14
ATOM 9448 C C . ILE A 1 44 ? 22.924 7.003 -2.779 1.00 0.00 44 ILE A C 14
ATOM 9449 O O . ILE A 1 44 ? 23.308 7.528 -1.738 1.00 0.00 44 ILE A O 14
ATOM 9465 N N . GLY A 1 45 ? 21.811 6.280 -2.854 1.00 0.00 45 GLY A N 14
ATOM 9466 C CA . GLY A 1 45 ? 20.961 6.069 -1.690 1.00 0.00 45 GLY A CA 14
ATOM 9467 C C . GLY A 1 45 ? 20.529 7.339 -0.965 1.00 0.00 45 GLY A C 14
ATOM 9468 O O . GLY A 1 45 ? 20.025 7.261 0.156 1.00 0.00 45 GLY A O 14
ATOM 9472 N N . ARG A 1 46 ? 20.706 8.504 -1.580 1.00 0.00 46 ARG A N 14
ATOM 9473 C CA . ARG A 1 46 ? 20.299 9.758 -0.939 1.00 0.00 46 ARG A CA 14
ATOM 9474 C C . ARG A 1 46 ? 19.275 10.507 -1.791 1.00 0.00 46 ARG A C 14
ATOM 9475 O O . ARG A 1 46 ? 18.109 10.622 -1.413 1.00 0.00 46 ARG A O 14
ATOM 9496 N N . ARG A 1 47 ? 19.720 11.023 -2.932 1.00 0.00 47 ARG A N 14
ATOM 9497 C CA . ARG A 1 47 ? 18.844 11.769 -3.833 1.00 0.00 47 ARG A CA 14
ATOM 9498 C C . ARG A 1 47 ? 18.545 10.966 -5.099 1.00 0.00 47 ARG A C 14
ATOM 9499 O O . ARG A 1 47 ? 19.372 10.169 -5.545 1.00 0.00 47 ARG A O 14
ATOM 9520 N N . PRO A 1 48 ? 17.349 11.153 -5.690 1.00 0.00 48 PRO A N 14
ATOM 9521 C CA . PRO A 1 48 ? 16.953 10.440 -6.906 1.00 0.00 48 PRO A CA 14
ATOM 9522 C C . PRO A 1 48 ? 17.715 10.925 -8.135 1.00 0.00 48 PRO A C 14
ATOM 9523 O O . PRO A 1 48 ? 18.628 11.762 -7.971 1.00 0.00 48 PRO A O 14
ATOM 9535 N N . VAL A 1 1 ? -26.823 9.410 7.170 1.00 0.00 1 VAL A N 15
ATOM 9536 C CA . VAL A 1 1 ? -25.472 9.271 6.665 1.00 0.00 1 VAL A CA 15
ATOM 9537 C C . VAL A 1 1 ? -25.000 7.836 6.845 1.00 0.00 1 VAL A C 15
ATOM 9538 O O . VAL A 1 1 ? -24.088 7.573 7.626 1.00 0.00 1 VAL A O 15
ATOM 9551 N N . ASN A 1 2 ? -25.618 6.910 6.123 1.00 0.00 2 ASN A N 15
ATOM 9552 C CA . ASN A 1 2 ? -25.270 5.502 6.212 1.00 0.00 2 ASN A CA 15
ATOM 9553 C C . ASN A 1 2 ? -25.739 4.786 4.956 1.00 0.00 2 ASN A C 15
ATOM 9554 O O . ASN A 1 2 ? -26.699 5.210 4.316 1.00 0.00 2 ASN A O 15
ATOM 9565 N N . TYR A 1 3 ? -25.040 3.718 4.592 1.00 0.00 3 TYR A N 15
ATOM 9566 C CA . TYR A 1 3 ? -25.372 2.951 3.389 1.00 0.00 3 TYR A CA 15
ATOM 9567 C C . TYR A 1 3 ? -24.808 1.534 3.481 1.00 0.00 3 TYR A C 15
ATOM 9568 O O . TYR A 1 3 ? -24.281 1.131 4.517 1.00 0.00 3 TYR A O 15
ATOM 9586 N N . GLY A 1 4 ? -24.961 0.772 2.402 1.00 0.00 4 GLY A N 15
ATOM 9587 C CA . GLY A 1 4 ? -24.481 -0.600 2.381 1.00 0.00 4 GLY A CA 15
ATOM 9588 C C . GLY A 1 4 ? -24.183 -1.088 0.975 1.00 0.00 4 GLY A C 15
ATOM 9589 O O . GLY A 1 4 ? -24.409 -2.255 0.654 1.00 0.00 4 GLY A O 15
ATOM 9593 N N . ASN A 1 5 ? -23.665 -0.193 0.139 1.00 0.00 5 ASN A N 15
ATOM 9594 C CA . ASN A 1 5 ? -23.324 -0.536 -1.239 1.00 0.00 5 ASN A CA 15
ATOM 9595 C C . ASN A 1 5 ? -22.379 0.503 -1.837 1.00 0.00 5 ASN A C 15
ATOM 9596 O O . ASN A 1 5 ? -21.211 0.216 -2.093 1.00 0.00 5 ASN A O 15
ATOM 9607 N N . GLY A 1 6 ? -22.887 1.717 -2.044 1.00 0.00 6 GLY A N 15
ATOM 9608 C CA . GLY A 1 6 ? -22.072 2.786 -2.603 1.00 0.00 6 GLY A CA 15
ATOM 9609 C C . GLY A 1 6 ? -22.753 3.499 -3.757 1.00 0.00 6 GLY A C 15
ATOM 9610 O O . GLY A 1 6 ? -22.414 3.276 -4.920 1.00 0.00 6 GLY A O 15
ATOM 9614 N N . VAL A 1 7 ? -23.719 4.357 -3.439 1.00 0.00 7 VAL A N 15
ATOM 9615 C CA . VAL A 1 7 ? -24.438 5.101 -4.463 1.00 0.00 7 VAL A CA 15
ATOM 9616 C C . VAL A 1 7 ? -23.738 6.416 -4.778 1.00 0.00 7 VAL A C 15
ATOM 9617 O O . VAL A 1 7 ? -24.320 7.493 -4.643 1.00 0.00 7 VAL A O 15
ATOM 9630 N N . SER A 1 8 ? -22.483 6.319 -5.198 1.00 0.00 8 SER A N 15
ATOM 9631 C CA . SER A 1 8 ? -21.693 7.498 -5.535 1.00 0.00 8 SER A CA 15
ATOM 9632 C C . SER A 1 8 ? -21.521 8.417 -4.331 1.00 0.00 8 SER A C 15
ATOM 9633 O O . SER A 1 8 ? -22.497 8.823 -3.698 1.00 0.00 8 SER A O 15
ATOM 9641 N N . CYS A 1 9 ? -20.277 8.752 -4.029 1.00 0.00 9 CYS A N 15
ATOM 9642 C CA . CYS A 1 9 ? -19.979 9.635 -2.918 1.00 0.00 9 CYS A CA 15
ATOM 9643 C C . CYS A 1 9 ? -18.740 10.473 -3.225 1.00 0.00 9 CYS A C 15
ATOM 9644 O O . CYS A 1 9 ? -18.857 11.576 -3.759 1.00 0.00 9 CYS A O 15
ATOM 9651 N N . SER A 1 10 ? -17.554 9.947 -2.896 1.00 0.00 10 SER A N 15
ATOM 9652 C CA . SER A 1 10 ? -16.296 10.659 -3.139 1.00 0.00 10 SER A CA 15
ATOM 9653 C C . SER A 1 10 ? -16.469 12.155 -2.893 1.00 0.00 10 SER A C 15
ATOM 9654 O O . SER A 1 10 ? -16.419 12.964 -3.816 1.00 0.00 10 SER A O 15
ATOM 9662 N N . LYS A 1 11 ? -16.695 12.498 -1.630 1.00 0.00 11 LYS A N 15
ATOM 9663 C CA . LYS A 1 11 ? -16.895 13.883 -1.219 1.00 0.00 11 LYS A CA 15
ATOM 9664 C C . LYS A 1 11 ? -16.693 14.049 0.296 1.00 0.00 11 LYS A C 15
ATOM 9665 O O . LYS A 1 11 ? -16.397 15.148 0.771 1.00 0.00 11 LYS A O 15
ATOM 9684 N N . THR A 1 12 ? -16.811 12.946 1.042 1.00 0.00 12 THR A N 15
ATOM 9685 C CA . THR A 1 12 ? -16.609 12.968 2.496 1.00 0.00 12 THR A CA 15
ATOM 9686 C C . THR A 1 12 ? -16.095 11.626 3.009 1.00 0.00 12 THR A C 15
ATOM 9687 O O . THR A 1 12 ? -15.527 11.546 4.097 1.00 0.00 12 THR A O 15
ATOM 9698 N N . LYS A 1 13 ? -16.315 10.569 2.231 1.00 0.00 13 LYS A N 15
ATOM 9699 C CA . LYS A 1 13 ? -15.898 9.233 2.617 1.00 0.00 13 LYS A CA 15
ATOM 9700 C C . LYS A 1 13 ? -15.778 8.344 1.383 1.00 0.00 13 LYS A C 15
ATOM 9701 O O . LYS A 1 13 ? -15.746 8.836 0.254 1.00 0.00 13 LYS A O 15
ATOM 9720 N N . CYS A 1 14 ? -15.682 7.035 1.590 1.00 0.00 14 CYS A N 15
ATOM 9721 C CA . CYS A 1 14 ? -15.540 6.100 0.478 1.00 0.00 14 CYS A CA 15
ATOM 9722 C C . CYS A 1 14 ? -14.137 6.168 -0.096 1.00 0.00 14 CYS A C 15
ATOM 9723 O O . CYS A 1 14 ? -13.595 7.256 -0.293 1.00 0.00 14 CYS A O 15
ATOM 9730 N N . SER A 1 15 ? -13.555 5.014 -0.391 1.00 0.00 15 SER A N 15
ATOM 9731 C CA . SER A 1 15 ? -12.218 4.989 -0.963 1.00 0.00 15 SER A CA 15
ATOM 9732 C C . SER A 1 15 ? -11.809 3.595 -1.405 1.00 0.00 15 SER A C 15
ATOM 9733 O O . SER A 1 15 ? -12.535 2.618 -1.203 1.00 0.00 15 SER A O 15
ATOM 9741 N N . VAL A 1 16 ? -10.638 3.525 -2.019 1.00 0.00 16 VAL A N 15
ATOM 9742 C CA . VAL A 1 16 ? -10.089 2.273 -2.497 1.00 0.00 16 VAL A CA 15
ATOM 9743 C C . VAL A 1 16 ? -9.536 1.444 -1.333 1.00 0.00 16 VAL A C 15
ATOM 9744 O O . VAL A 1 16 ? -8.342 1.482 -1.035 1.00 0.00 16 VAL A O 15
ATOM 9757 N N . ASN A 1 17 ? -10.441 0.741 -0.646 1.00 0.00 17 ASN A N 15
ATOM 9758 C CA . ASN A 1 17 ? -10.086 -0.074 0.516 1.00 0.00 17 ASN A CA 15
ATOM 9759 C C . ASN A 1 17 ? -9.011 -1.108 0.192 1.00 0.00 17 ASN A C 15
ATOM 9760 O O . ASN A 1 17 ? -8.303 -1.564 1.086 1.00 0.00 17 ASN A O 15
ATOM 9771 N N . TRP A 1 18 ? -8.907 -1.500 -1.075 1.00 0.00 18 TRP A N 15
ATOM 9772 C CA . TRP A 1 18 ? -7.921 -2.513 -1.481 1.00 0.00 18 TRP A CA 15
ATOM 9773 C C . TRP A 1 18 ? -6.615 -1.857 -1.941 1.00 0.00 18 TRP A C 15
ATOM 9774 O O . TRP A 1 18 ? -5.788 -2.493 -2.595 1.00 0.00 18 TRP A O 15
ATOM 9795 N N . GLY A 1 19 ? -6.421 -0.592 -1.562 1.00 0.00 19 GLY A N 15
ATOM 9796 C CA . GLY A 1 19 ? -5.213 0.128 -1.927 1.00 0.00 19 GLY A CA 15
ATOM 9797 C C . GLY A 1 19 ? -3.992 -0.334 -1.150 1.00 0.00 19 GLY A C 15
ATOM 9798 O O . GLY A 1 19 ? -2.882 -0.352 -1.681 1.00 0.00 19 GLY A O 15
ATOM 9802 N N . GLN A 1 20 ? -4.196 -0.708 0.111 1.00 0.00 20 GLN A N 15
ATOM 9803 C CA . GLN A 1 20 ? -3.097 -1.164 0.958 1.00 0.00 20 GLN A CA 15
ATOM 9804 C C . GLN A 1 20 ? -2.606 -2.543 0.531 1.00 0.00 20 GLN A C 15
ATOM 9805 O O . GLN A 1 20 ? -1.424 -2.858 0.665 1.00 0.00 20 GLN A O 15
ATOM 9819 N N . ALA A 1 21 ? -3.515 -3.362 0.016 1.00 0.00 21 ALA A N 15
ATOM 9820 C CA . ALA A 1 21 ? -3.163 -4.702 -0.432 1.00 0.00 21 ALA A CA 15
ATOM 9821 C C . ALA A 1 21 ? -2.100 -4.640 -1.514 1.00 0.00 21 ALA A C 15
ATOM 9822 O O . ALA A 1 21 ? -0.948 -5.002 -1.285 1.00 0.00 21 ALA A O 15
ATOM 9829 N N . PHE A 1 22 ? -2.479 -4.160 -2.690 1.00 0.00 22 PHE A N 15
ATOM 9830 C CA . PHE A 1 22 ? -1.541 -4.075 -3.802 1.00 0.00 22 PHE A CA 15
ATOM 9831 C C . PHE A 1 22 ? -0.317 -3.254 -3.467 1.00 0.00 22 PHE A C 15
ATOM 9832 O O . PHE A 1 22 ? 0.748 -3.523 -4.000 1.00 0.00 22 PHE A O 15
ATOM 9849 N N . GLN A 1 23 ? -0.475 -2.222 -2.635 1.00 0.00 23 GLN A N 15
ATOM 9850 C CA . GLN A 1 23 ? 0.649 -1.350 -2.289 1.00 0.00 23 GLN A CA 15
ATOM 9851 C C . GLN A 1 23 ? 1.586 -2.032 -1.305 1.00 0.00 23 GLN A C 15
ATOM 9852 O O . GLN A 1 23 ? 2.802 -1.859 -1.388 1.00 0.00 23 GLN A O 15
ATOM 9866 N N . GLU A 1 24 ? 1.016 -2.793 -0.379 1.00 0.00 24 GLU A N 15
ATOM 9867 C CA . GLU A 1 24 ? 1.806 -3.504 0.619 1.00 0.00 24 GLU A CA 15
ATOM 9868 C C . GLU A 1 24 ? 2.564 -4.643 -0.046 1.00 0.00 24 GLU A C 15
ATOM 9869 O O . GLU A 1 24 ? 3.655 -5.021 0.375 1.00 0.00 24 GLU A O 15
ATOM 9881 N N . ARG A 1 25 ? 1.958 -5.180 -1.095 1.00 0.00 25 ARG A N 15
ATOM 9882 C CA . ARG A 1 25 ? 2.525 -6.277 -1.856 1.00 0.00 25 ARG A CA 15
ATOM 9883 C C . ARG A 1 25 ? 3.588 -5.777 -2.837 1.00 0.00 25 ARG A C 15
ATOM 9884 O O . ARG A 1 25 ? 4.745 -6.205 -2.806 1.00 0.00 25 ARG A O 15
ATOM 9905 N N . TYR A 1 26 ? 3.165 -4.876 -3.716 1.00 0.00 26 TYR A N 15
ATOM 9906 C CA . TYR A 1 26 ? 4.028 -4.317 -4.759 1.00 0.00 26 TYR A CA 15
ATOM 9907 C C . TYR A 1 26 ? 5.134 -3.416 -4.210 1.00 0.00 26 TYR A C 15
ATOM 9908 O O . TYR A 1 26 ? 6.317 -3.670 -4.446 1.00 0.00 26 TYR A O 15
ATOM 9926 N N . THR A 1 27 ? 4.756 -2.363 -3.498 1.00 0.00 27 THR A N 15
ATOM 9927 C CA . THR A 1 27 ? 5.740 -1.448 -2.936 1.00 0.00 27 THR A CA 15
ATOM 9928 C C . THR A 1 27 ? 6.758 -2.198 -2.090 1.00 0.00 27 THR A C 15
ATOM 9929 O O . THR A 1 27 ? 7.948 -1.882 -2.109 1.00 0.00 27 THR A O 15
ATOM 9940 N N . ALA A 1 28 ? 6.295 -3.209 -1.369 1.00 0.00 28 ALA A N 15
ATOM 9941 C CA . ALA A 1 28 ? 7.178 -4.010 -0.533 1.00 0.00 28 ALA A CA 15
ATOM 9942 C C . ALA A 1 28 ? 8.324 -4.602 -1.350 1.00 0.00 28 ALA A C 15
ATOM 9943 O O . ALA A 1 28 ? 9.489 -4.510 -0.962 1.00 0.00 28 ALA A O 15
ATOM 9950 N N . GLY A 1 29 ? 7.987 -5.214 -2.482 1.00 0.00 29 GLY A N 15
ATOM 9951 C CA . GLY A 1 29 ? 9.005 -5.816 -3.330 1.00 0.00 29 GLY A CA 15
ATOM 9952 C C . GLY A 1 29 ? 9.851 -4.790 -4.066 1.00 0.00 29 GLY A C 15
ATOM 9953 O O . GLY A 1 29 ? 11.080 -4.824 -3.997 1.00 0.00 29 GLY A O 15
ATOM 9957 N N . ILE A 1 30 ? 9.191 -3.885 -4.784 1.00 0.00 30 ILE A N 15
ATOM 9958 C CA . ILE A 1 30 ? 9.885 -2.854 -5.556 1.00 0.00 30 ILE A CA 15
ATOM 9959 C C . ILE A 1 30 ? 10.721 -1.939 -4.663 1.00 0.00 30 ILE A C 15
ATOM 9960 O O . ILE A 1 30 ? 11.742 -1.396 -5.086 1.00 0.00 30 ILE A O 15
ATOM 9976 N N . ASN A 1 31 ? 10.292 -1.760 -3.421 1.00 0.00 31 ASN A N 15
ATOM 9977 C CA . ASN A 1 31 ? 11.026 -0.908 -2.497 1.00 0.00 31 ASN A CA 15
ATOM 9978 C C . ASN A 1 31 ? 12.350 -1.561 -2.119 1.00 0.00 31 ASN A C 15
ATOM 9979 O O . ASN A 1 31 ? 13.406 -0.938 -2.198 1.00 0.00 31 ASN A O 15
ATOM 9990 N N . SER A 1 32 ? 12.290 -2.833 -1.738 1.00 0.00 32 SER A N 15
ATOM 9991 C CA . SER A 1 32 ? 13.488 -3.576 -1.365 1.00 0.00 32 SER A CA 15
ATOM 9992 C C . SER A 1 32 ? 14.541 -3.515 -2.466 1.00 0.00 32 SER A C 15
ATOM 9993 O O . SER A 1 32 ? 15.733 -3.379 -2.190 1.00 0.00 32 SER A O 15
ATOM 10001 N N . PHE A 1 33 ? 14.092 -3.587 -3.713 1.00 0.00 33 PHE A N 15
ATOM 10002 C CA . PHE A 1 33 ? 14.996 -3.531 -4.856 1.00 0.00 33 PHE A CA 15
ATOM 10003 C C . PHE A 1 33 ? 15.787 -2.223 -4.849 1.00 0.00 33 PHE A C 15
ATOM 10004 O O . PHE A 1 33 ? 16.966 -2.191 -5.190 1.00 0.00 33 PHE A O 15
ATOM 10021 N N . VAL A 1 34 ? 15.114 -1.153 -4.452 1.00 0.00 34 VAL A N 15
ATOM 10022 C CA . VAL A 1 34 ? 15.723 0.171 -4.394 1.00 0.00 34 VAL A CA 15
ATOM 10023 C C . VAL A 1 34 ? 16.794 0.255 -3.321 1.00 0.00 34 VAL A C 15
ATOM 10024 O O . VAL A 1 34 ? 17.954 0.530 -3.610 1.00 0.00 34 VAL A O 15
ATOM 10037 N N . SER A 1 35 ? 16.401 0.014 -2.087 1.00 0.00 35 SER A N 15
ATOM 10038 C CA . SER A 1 35 ? 17.331 0.059 -0.963 1.00 0.00 35 SER A CA 15
ATOM 10039 C C . SER A 1 35 ? 18.633 -0.672 -1.285 1.00 0.00 35 SER A C 15
ATOM 10040 O O . SER A 1 35 ? 19.722 -0.103 -1.186 1.00 0.00 35 SER A O 15
ATOM 10048 N N . GLY A 1 36 ? 18.507 -1.937 -1.670 1.00 0.00 36 GLY A N 15
ATOM 10049 C CA . GLY A 1 36 ? 19.677 -2.733 -1.999 1.00 0.00 36 GLY A CA 15
ATOM 10050 C C . GLY A 1 36 ? 20.420 -2.194 -3.203 1.00 0.00 36 GLY A C 15
ATOM 10051 O O . GLY A 1 36 ? 21.643 -2.046 -3.173 1.00 0.00 36 GLY A O 15
ATOM 10055 N N . VAL A 1 37 ? 19.681 -1.892 -4.265 1.00 0.00 37 VAL A N 15
ATOM 10056 C CA . VAL A 1 37 ? 20.279 -1.367 -5.487 1.00 0.00 37 VAL A CA 15
ATOM 10057 C C . VAL A 1 37 ? 20.876 0.016 -5.237 1.00 0.00 37 VAL A C 15
ATOM 10058 O O . VAL A 1 37 ? 21.806 0.435 -5.924 1.00 0.00 37 VAL A O 15
ATOM 10071 N N . ALA A 1 38 ? 20.347 0.712 -4.227 1.00 0.00 38 ALA A N 15
ATOM 10072 C CA . ALA A 1 38 ? 20.829 2.043 -3.878 1.00 0.00 38 ALA A CA 15
ATOM 10073 C C . ALA A 1 38 ? 22.123 1.977 -3.072 1.00 0.00 38 ALA A C 15
ATOM 10074 O O . ALA A 1 38 ? 22.906 2.927 -3.061 1.00 0.00 38 ALA A O 15
ATOM 10081 N N . SER A 1 39 ? 22.346 0.850 -2.401 1.00 0.00 39 SER A N 15
ATOM 10082 C CA . SER A 1 39 ? 23.547 0.666 -1.592 1.00 0.00 39 SER A CA 15
ATOM 10083 C C . SER A 1 39 ? 24.813 0.867 -2.421 1.00 0.00 39 SER A C 15
ATOM 10084 O O . SER A 1 39 ? 25.851 1.265 -1.894 1.00 0.00 39 SER A O 15
ATOM 10092 N N . GLY A 1 40 ? 24.721 0.588 -3.718 1.00 0.00 40 GLY A N 15
ATOM 10093 C CA . GLY A 1 40 ? 25.870 0.742 -4.596 1.00 0.00 40 GLY A CA 15
ATOM 10094 C C . GLY A 1 40 ? 26.372 -0.585 -5.131 1.00 0.00 40 GLY A C 15
ATOM 10095 O O . GLY A 1 40 ? 27.579 -0.806 -5.231 1.00 0.00 40 GLY A O 15
ATOM 10099 N N . ALA A 1 41 ? 25.442 -1.471 -5.469 1.00 0.00 41 ALA A N 15
ATOM 10100 C CA . ALA A 1 41 ? 25.791 -2.784 -5.995 1.00 0.00 41 ALA A CA 15
ATOM 10101 C C . ALA A 1 41 ? 26.570 -2.664 -7.301 1.00 0.00 41 ALA A C 15
ATOM 10102 O O . ALA A 1 41 ? 27.532 -3.394 -7.530 1.00 0.00 41 ALA A O 15
ATOM 10109 N N . GLY A 1 42 ? 26.139 -1.741 -8.156 1.00 0.00 42 GLY A N 15
ATOM 10110 C CA . GLY A 1 42 ? 26.801 -1.538 -9.435 1.00 0.00 42 GLY A CA 15
ATOM 10111 C C . GLY A 1 42 ? 25.908 -1.881 -10.612 1.00 0.00 42 GLY A C 15
ATOM 10112 O O . GLY A 1 42 ? 25.906 -3.018 -11.087 1.00 0.00 42 GLY A O 15
ATOM 10116 N N . SER A 1 43 ? 25.152 -0.896 -11.086 1.00 0.00 43 SER A N 15
ATOM 10117 C CA . SER A 1 43 ? 24.252 -1.093 -12.217 1.00 0.00 43 SER A CA 15
ATOM 10118 C C . SER A 1 43 ? 23.673 0.238 -12.685 1.00 0.00 43 SER A C 15
ATOM 10119 O O . SER A 1 43 ? 23.732 0.570 -13.869 1.00 0.00 43 SER A O 15
ATOM 10127 N N . ILE A 1 44 ? 23.116 0.998 -11.747 1.00 0.00 44 ILE A N 15
ATOM 10128 C CA . ILE A 1 44 ? 22.535 2.302 -12.058 1.00 0.00 44 ILE A CA 15
ATOM 10129 C C . ILE A 1 44 ? 22.633 3.240 -10.857 1.00 0.00 44 ILE A C 15
ATOM 10130 O O . ILE A 1 44 ? 23.522 4.089 -10.796 1.00 0.00 44 ILE A O 15
ATOM 10146 N N . GLY A 1 45 ? 21.721 3.082 -9.902 1.00 0.00 45 GLY A N 15
ATOM 10147 C CA . GLY A 1 45 ? 21.734 3.923 -8.717 1.00 0.00 45 GLY A CA 15
ATOM 10148 C C . GLY A 1 45 ? 21.601 5.396 -9.048 1.00 0.00 45 GLY A C 15
ATOM 10149 O O . GLY A 1 45 ? 22.079 6.252 -8.304 1.00 0.00 45 GLY A O 15
ATOM 10153 N N . ARG A 1 46 ? 20.948 5.691 -10.167 1.00 0.00 46 ARG A N 15
ATOM 10154 C CA . ARG A 1 46 ? 20.747 7.071 -10.594 1.00 0.00 46 ARG A CA 15
ATOM 10155 C C . ARG A 1 46 ? 19.275 7.330 -10.902 1.00 0.00 46 ARG A C 15
ATOM 10156 O O . ARG A 1 46 ? 18.946 8.126 -11.780 1.00 0.00 46 ARG A O 15
ATOM 10177 N N . ARG A 1 47 ? 18.396 6.648 -10.171 1.00 0.00 47 ARG A N 15
ATOM 10178 C CA . ARG A 1 47 ? 16.955 6.798 -10.358 1.00 0.00 47 ARG A CA 15
ATOM 10179 C C . ARG A 1 47 ? 16.359 7.689 -9.269 1.00 0.00 47 ARG A C 15
ATOM 10180 O O . ARG A 1 47 ? 16.784 7.633 -8.114 1.00 0.00 47 ARG A O 15
ATOM 10201 N N . PRO A 1 48 ? 15.386 8.549 -9.622 1.00 0.00 48 PRO A N 15
ATOM 10202 C CA . PRO A 1 48 ? 14.754 9.455 -8.662 1.00 0.00 48 PRO A CA 15
ATOM 10203 C C . PRO A 1 48 ? 13.759 8.735 -7.759 1.00 0.00 48 PRO A C 15
ATOM 10204 O O . PRO A 1 48 ? 13.439 7.562 -8.047 1.00 0.00 48 PRO A O 15
ATOM 10216 N N . VAL A 1 1 ? -12.894 -7.112 -23.229 1.00 0.00 1 VAL A N 16
ATOM 10217 C CA . VAL A 1 1 ? -13.408 -6.659 -21.952 1.00 0.00 1 VAL A CA 16
ATOM 10218 C C . VAL A 1 1 ? -14.495 -5.617 -22.174 1.00 0.00 1 VAL A C 16
ATOM 10219 O O . VAL A 1 1 ? -14.687 -5.147 -23.293 1.00 0.00 1 VAL A O 16
ATOM 10232 N N . ASN A 1 2 ? -15.208 -5.257 -21.102 1.00 0.00 2 ASN A N 16
ATOM 10233 C CA . ASN A 1 2 ? -16.279 -4.266 -21.184 1.00 0.00 2 ASN A CA 16
ATOM 10234 C C . ASN A 1 2 ? -16.620 -3.722 -19.787 1.00 0.00 2 ASN A C 16
ATOM 10235 O O . ASN A 1 2 ? -15.801 -3.808 -18.869 1.00 0.00 2 ASN A O 16
ATOM 10246 N N . TYR A 1 3 ? -17.816 -3.136 -19.635 1.00 0.00 3 TYR A N 16
ATOM 10247 C CA . TYR A 1 3 ? -18.244 -2.564 -18.350 1.00 0.00 3 TYR A CA 16
ATOM 10248 C C . TYR A 1 3 ? -17.300 -1.432 -17.916 1.00 0.00 3 TYR A C 16
ATOM 10249 O O . TYR A 1 3 ? -16.200 -1.291 -18.449 1.00 0.00 3 TYR A O 16
ATOM 10267 N N . GLY A 1 4 ? -17.743 -0.608 -16.961 1.00 0.00 4 GLY A N 16
ATOM 10268 C CA . GLY A 1 4 ? -16.908 0.500 -16.496 1.00 0.00 4 GLY A CA 16
ATOM 10269 C C . GLY A 1 4 ? -17.691 1.598 -15.797 1.00 0.00 4 GLY A C 16
ATOM 10270 O O . GLY A 1 4 ? -18.249 2.481 -16.448 1.00 0.00 4 GLY A O 16
ATOM 10274 N N . ASN A 1 5 ? -17.714 1.541 -14.467 1.00 0.00 5 ASN A N 16
ATOM 10275 C CA . ASN A 1 5 ? -18.405 2.540 -13.655 1.00 0.00 5 ASN A CA 16
ATOM 10276 C C . ASN A 1 5 ? -19.912 2.351 -13.751 1.00 0.00 5 ASN A C 16
ATOM 10277 O O . ASN A 1 5 ? -20.633 3.238 -14.205 1.00 0.00 5 ASN A O 16
ATOM 10288 N N . GLY A 1 6 ? -20.379 1.182 -13.335 1.00 0.00 6 GLY A N 16
ATOM 10289 C CA . GLY A 1 6 ? -21.796 0.889 -13.393 1.00 0.00 6 GLY A CA 16
ATOM 10290 C C . GLY A 1 6 ? -22.069 -0.598 -13.374 1.00 0.00 6 GLY A C 16
ATOM 10291 O O . GLY A 1 6 ? -22.867 -1.104 -14.163 1.00 0.00 6 GLY A O 16
ATOM 10295 N N . VAL A 1 7 ? -21.401 -1.291 -12.463 1.00 0.00 7 VAL A N 16
ATOM 10296 C CA . VAL A 1 7 ? -21.558 -2.732 -12.316 1.00 0.00 7 VAL A CA 16
ATOM 10297 C C . VAL A 1 7 ? -21.302 -3.153 -10.875 1.00 0.00 7 VAL A C 16
ATOM 10298 O O . VAL A 1 7 ? -21.053 -2.312 -10.010 1.00 0.00 7 VAL A O 16
ATOM 10311 N N . SER A 1 8 ? -21.357 -4.456 -10.619 1.00 0.00 8 SER A N 16
ATOM 10312 C CA . SER A 1 8 ? -21.127 -4.978 -9.289 1.00 0.00 8 SER A CA 16
ATOM 10313 C C . SER A 1 8 ? -19.627 -5.074 -9.027 1.00 0.00 8 SER A C 16
ATOM 10314 O O . SER A 1 8 ? -18.849 -4.284 -9.560 1.00 0.00 8 SER A O 16
ATOM 10322 N N . CYS A 1 9 ? -19.223 -6.044 -8.222 1.00 0.00 9 CYS A N 16
ATOM 10323 C CA . CYS A 1 9 ? -17.813 -6.234 -7.908 1.00 0.00 9 CYS A CA 16
ATOM 10324 C C . CYS A 1 9 ? -16.984 -6.244 -9.184 1.00 0.00 9 CYS A C 16
ATOM 10325 O O . CYS A 1 9 ? -17.256 -7.003 -10.114 1.00 0.00 9 CYS A O 16
ATOM 10332 N N . SER A 1 10 ? -15.987 -5.371 -9.222 1.00 0.00 10 SER A N 16
ATOM 10333 C CA . SER A 1 10 ? -15.121 -5.249 -10.387 1.00 0.00 10 SER A CA 16
ATOM 10334 C C . SER A 1 10 ? -13.673 -5.540 -10.029 1.00 0.00 10 SER A C 16
ATOM 10335 O O . SER A 1 10 ? -12.964 -6.211 -10.776 1.00 0.00 10 SER A O 16
ATOM 10343 N N . LYS A 1 11 ? -13.245 -5.044 -8.872 1.00 0.00 11 LYS A N 16
ATOM 10344 C CA . LYS A 1 11 ? -11.885 -5.254 -8.401 1.00 0.00 11 LYS A CA 16
ATOM 10345 C C . LYS A 1 11 ? -11.791 -4.995 -6.905 1.00 0.00 11 LYS A C 16
ATOM 10346 O O . LYS A 1 11 ? -11.753 -5.930 -6.108 1.00 0.00 11 LYS A O 16
ATOM 10365 N N . THR A 1 12 ? -11.756 -3.718 -6.526 1.00 0.00 12 THR A N 16
ATOM 10366 C CA . THR A 1 12 ? -11.660 -3.343 -5.120 1.00 0.00 12 THR A CA 16
ATOM 10367 C C . THR A 1 12 ? -13.021 -3.170 -4.459 1.00 0.00 12 THR A C 16
ATOM 10368 O O . THR A 1 12 ? -13.166 -3.416 -3.264 1.00 0.00 12 THR A O 16
ATOM 10379 N N . LYS A 1 13 ? -14.012 -2.715 -5.217 1.00 0.00 13 LYS A N 16
ATOM 10380 C CA . LYS A 1 13 ? -15.335 -2.476 -4.653 1.00 0.00 13 LYS A CA 16
ATOM 10381 C C . LYS A 1 13 ? -16.156 -3.756 -4.508 1.00 0.00 13 LYS A C 16
ATOM 10382 O O . LYS A 1 13 ? -16.978 -4.087 -5.366 1.00 0.00 13 LYS A O 16
ATOM 10401 N N . CYS A 1 14 ? -15.938 -4.455 -3.404 1.00 0.00 14 CYS A N 16
ATOM 10402 C CA . CYS A 1 14 ? -16.662 -5.686 -3.123 1.00 0.00 14 CYS A CA 16
ATOM 10403 C C . CYS A 1 14 ? -16.562 -6.017 -1.633 1.00 0.00 14 CYS A C 16
ATOM 10404 O O . CYS A 1 14 ? -17.511 -5.807 -0.878 1.00 0.00 14 CYS A O 16
ATOM 10411 N N . SER A 1 15 ? -15.390 -6.491 -1.211 1.00 0.00 15 SER A N 16
ATOM 10412 C CA . SER A 1 15 ? -15.151 -6.825 0.192 1.00 0.00 15 SER A CA 16
ATOM 10413 C C . SER A 1 15 ? -13.667 -6.715 0.531 1.00 0.00 15 SER A C 16
ATOM 10414 O O . SER A 1 15 ? -12.837 -7.371 -0.092 1.00 0.00 15 SER A O 16
ATOM 10422 N N . VAL A 1 16 ? -13.335 -5.885 1.520 1.00 0.00 16 VAL A N 16
ATOM 10423 C CA . VAL A 1 16 ? -11.947 -5.712 1.941 1.00 0.00 16 VAL A CA 16
ATOM 10424 C C . VAL A 1 16 ? -11.200 -4.818 0.961 1.00 0.00 16 VAL A C 16
ATOM 10425 O O . VAL A 1 16 ? -11.278 -5.019 -0.251 1.00 0.00 16 VAL A O 16
ATOM 10438 N N . ASN A 1 17 ? -10.481 -3.830 1.477 1.00 0.00 17 ASN A N 16
ATOM 10439 C CA . ASN A 1 17 ? -9.741 -2.914 0.618 1.00 0.00 17 ASN A CA 16
ATOM 10440 C C . ASN A 1 17 ? -8.553 -3.613 -0.032 1.00 0.00 17 ASN A C 16
ATOM 10441 O O . ASN A 1 17 ? -7.716 -4.202 0.649 1.00 0.00 17 ASN A O 16
ATOM 10452 N N . TRP A 1 18 ? -8.479 -3.528 -1.352 1.00 0.00 18 TRP A N 16
ATOM 10453 C CA . TRP A 1 18 ? -7.388 -4.146 -2.106 1.00 0.00 18 TRP A CA 16
ATOM 10454 C C . TRP A 1 18 ? -6.246 -3.155 -2.311 1.00 0.00 18 TRP A C 16
ATOM 10455 O O . TRP A 1 18 ? -5.074 -3.517 -2.205 1.00 0.00 18 TRP A O 16
ATOM 10476 N N . GLY A 1 19 ? -6.596 -1.898 -2.582 1.00 0.00 19 GLY A N 16
ATOM 10477 C CA . GLY A 1 19 ? -5.594 -0.863 -2.789 1.00 0.00 19 GLY A CA 16
ATOM 10478 C C . GLY A 1 19 ? -4.458 -0.916 -1.779 1.00 0.00 19 GLY A C 16
ATOM 10479 O O . GLY A 1 19 ? -3.283 -0.885 -2.151 1.00 0.00 19 GLY A O 16
ATOM 10483 N N . GLN A 1 20 ? -4.809 -0.995 -0.500 1.00 0.00 20 GLN A N 16
ATOM 10484 C CA . GLN A 1 20 ? -3.809 -1.048 0.563 1.00 0.00 20 GLN A CA 16
ATOM 10485 C C . GLN A 1 20 ? -2.992 -2.335 0.482 1.00 0.00 20 GLN A C 16
ATOM 10486 O O . GLN A 1 20 ? -1.796 -2.342 0.770 1.00 0.00 20 GLN A O 16
ATOM 10500 N N . ALA A 1 21 ? -3.644 -3.418 0.079 1.00 0.00 21 ALA A N 16
ATOM 10501 C CA . ALA A 1 21 ? -2.980 -4.709 -0.051 1.00 0.00 21 ALA A CA 16
ATOM 10502 C C . ALA A 1 21 ? -1.934 -4.681 -1.156 1.00 0.00 21 ALA A C 16
ATOM 10503 O O . ALA A 1 21 ? -0.735 -4.767 -0.891 1.00 0.00 21 ALA A O 16
ATOM 10510 N N . PHE A 1 22 ? -2.388 -4.546 -2.397 1.00 0.00 22 PHE A N 16
ATOM 10511 C CA . PHE A 1 22 ? -1.480 -4.522 -3.542 1.00 0.00 22 PHE A CA 16
ATOM 10512 C C . PHE A 1 22 ? -0.414 -3.462 -3.420 1.00 0.00 22 PHE A C 16
ATOM 10513 O O . PHE A 1 22 ? 0.563 -3.503 -4.157 1.00 0.00 22 PHE A O 16
ATOM 10530 N N . GLN A 1 23 ? -0.609 -2.484 -2.555 1.00 0.00 23 GLN A N 16
ATOM 10531 C CA . GLN A 1 23 ? 0.372 -1.426 -2.442 1.00 0.00 23 GLN A CA 16
ATOM 10532 C C . GLN A 1 23 ? 1.502 -1.819 -1.512 1.00 0.00 23 GLN A C 16
ATOM 10533 O O . GLN A 1 23 ? 2.669 -1.610 -1.823 1.00 0.00 23 GLN A O 16
ATOM 10547 N N . GLU A 1 24 ? 1.144 -2.388 -0.369 1.00 0.00 24 GLU A N 16
ATOM 10548 C CA . GLU A 1 24 ? 2.130 -2.819 0.607 1.00 0.00 24 GLU A CA 16
ATOM 10549 C C . GLU A 1 24 ? 2.893 -4.011 0.054 1.00 0.00 24 GLU A C 16
ATOM 10550 O O . GLU A 1 24 ? 4.089 -4.177 0.299 1.00 0.00 24 GLU A O 16
ATOM 10562 N N . ARG A 1 25 ? 2.182 -4.821 -0.717 1.00 0.00 25 ARG A N 16
ATOM 10563 C CA . ARG A 1 25 ? 2.750 -5.995 -1.346 1.00 0.00 25 ARG A CA 16
ATOM 10564 C C . ARG A 1 25 ? 3.766 -5.607 -2.422 1.00 0.00 25 ARG A C 16
ATOM 10565 O O . ARG A 1 25 ? 4.920 -6.043 -2.392 1.00 0.00 25 ARG A O 16
ATOM 10586 N N . TYR A 1 26 ? 3.332 -4.791 -3.377 1.00 0.00 26 TYR A N 16
ATOM 10587 C CA . TYR A 1 26 ? 4.200 -4.377 -4.473 1.00 0.00 26 TYR A CA 16
ATOM 10588 C C . TYR A 1 26 ? 5.334 -3.464 -4.011 1.00 0.00 26 TYR A C 16
ATOM 10589 O O . TYR A 1 26 ? 6.455 -3.575 -4.507 1.00 0.00 26 TYR A O 16
ATOM 10607 N N . THR A 1 27 ? 5.064 -2.584 -3.049 1.00 0.00 27 THR A N 16
ATOM 10608 C CA . THR A 1 27 ? 6.119 -1.706 -2.536 1.00 0.00 27 THR A CA 16
ATOM 10609 C C . THR A 1 27 ? 7.245 -2.547 -1.958 1.00 0.00 27 THR A C 16
ATOM 10610 O O . THR A 1 27 ? 8.414 -2.310 -2.237 1.00 0.00 27 THR A O 16
ATOM 10621 N N . ALA A 1 28 ? 6.882 -3.544 -1.162 1.00 0.00 28 ALA A N 16
ATOM 10622 C CA . ALA A 1 28 ? 7.874 -4.426 -0.564 1.00 0.00 28 ALA A CA 16
ATOM 10623 C C . ALA A 1 28 ? 8.795 -4.987 -1.638 1.00 0.00 28 ALA A C 16
ATOM 10624 O O . ALA A 1 28 ? 10.007 -5.071 -1.450 1.00 0.00 28 ALA A O 16
ATOM 10631 N N . GLY A 1 29 ? 8.207 -5.358 -2.771 1.00 0.00 29 GLY A N 16
ATOM 10632 C CA . GLY A 1 29 ? 8.986 -5.898 -3.870 1.00 0.00 29 GLY A CA 16
ATOM 10633 C C . GLY A 1 29 ? 9.768 -4.826 -4.612 1.00 0.00 29 GLY A C 16
ATOM 10634 O O . GLY A 1 29 ? 10.975 -4.957 -4.816 1.00 0.00 29 GLY A O 16
ATOM 10638 N N . ILE A 1 30 ? 9.072 -3.765 -5.029 1.00 0.00 30 ILE A N 16
ATOM 10639 C CA . ILE A 1 30 ? 9.701 -2.674 -5.769 1.00 0.00 30 ILE A CA 16
ATOM 10640 C C . ILE A 1 30 ? 10.622 -1.839 -4.878 1.00 0.00 30 ILE A C 16
ATOM 10641 O O . ILE A 1 30 ? 11.777 -1.588 -5.225 1.00 0.00 30 ILE A O 16
ATOM 10657 N N . ASN A 1 31 ? 10.116 -1.406 -3.724 1.00 0.00 31 ASN A N 16
ATOM 10658 C CA . ASN A 1 31 ? 10.915 -0.608 -2.801 1.00 0.00 31 ASN A CA 16
ATOM 10659 C C . ASN A 1 31 ? 12.204 -1.338 -2.446 1.00 0.00 31 ASN A C 16
ATOM 10660 O O . ASN A 1 31 ? 13.294 -0.784 -2.565 1.00 0.00 31 ASN A O 16
ATOM 10671 N N . SER A 1 32 ? 12.076 -2.597 -2.033 1.00 0.00 32 SER A N 16
ATOM 10672 C CA . SER A 1 32 ? 13.243 -3.398 -1.685 1.00 0.00 32 SER A CA 16
ATOM 10673 C C . SER A 1 32 ? 14.294 -3.324 -2.788 1.00 0.00 32 SER A C 16
ATOM 10674 O O . SER A 1 32 ? 15.480 -3.147 -2.518 1.00 0.00 32 SER A O 16
ATOM 10682 N N . PHE A 1 33 ? 13.846 -3.441 -4.034 1.00 0.00 33 PHE A N 16
ATOM 10683 C CA . PHE A 1 33 ? 14.748 -3.383 -5.181 1.00 0.00 33 PHE A CA 16
ATOM 10684 C C . PHE A 1 33 ? 15.608 -2.114 -5.143 1.00 0.00 33 PHE A C 16
ATOM 10685 O O . PHE A 1 33 ? 16.764 -2.125 -5.562 1.00 0.00 33 PHE A O 16
ATOM 10702 N N . VAL A 1 34 ? 15.026 -1.026 -4.650 1.00 0.00 34 VAL A N 16
ATOM 10703 C CA . VAL A 1 34 ? 15.728 0.251 -4.562 1.00 0.00 34 VAL A CA 16
ATOM 10704 C C . VAL A 1 34 ? 16.780 0.228 -3.472 1.00 0.00 34 VAL A C 16
ATOM 10705 O O . VAL A 1 34 ? 17.969 0.383 -3.742 1.00 0.00 34 VAL A O 16
ATOM 10718 N N . SER A 1 35 ? 16.342 0.028 -2.244 1.00 0.00 35 SER A N 16
ATOM 10719 C CA . SER A 1 35 ? 17.260 -0.023 -1.112 1.00 0.00 35 SER A CA 16
ATOM 10720 C C . SER A 1 35 ? 18.397 -1.006 -1.381 1.00 0.00 35 SER A C 16
ATOM 10721 O O . SER A 1 35 ? 19.552 -0.747 -1.039 1.00 0.00 35 SER A O 16
ATOM 10729 N N . GLY A 1 36 ? 18.061 -2.128 -2.008 1.00 0.00 36 GLY A N 16
ATOM 10730 C CA . GLY A 1 36 ? 19.063 -3.127 -2.327 1.00 0.00 36 GLY A CA 16
ATOM 10731 C C . GLY A 1 36 ? 20.141 -2.573 -3.233 1.00 0.00 36 GLY A C 16
ATOM 10732 O O . GLY A 1 36 ? 21.329 -2.818 -3.022 1.00 0.00 36 GLY A O 16
ATOM 10736 N N . VAL A 1 37 ? 19.725 -1.810 -4.241 1.00 0.00 37 VAL A N 16
ATOM 10737 C CA . VAL A 1 37 ? 20.663 -1.202 -5.176 1.00 0.00 37 VAL A CA 16
ATOM 10738 C C . VAL A 1 37 ? 21.261 0.062 -4.581 1.00 0.00 37 VAL A C 16
ATOM 10739 O O . VAL A 1 37 ? 22.395 0.431 -4.883 1.00 0.00 37 VAL A O 16
ATOM 10752 N N . ALA A 1 38 ? 20.488 0.719 -3.724 1.00 0.00 38 ALA A N 16
ATOM 10753 C CA . ALA A 1 38 ? 20.933 1.938 -3.077 1.00 0.00 38 ALA A CA 16
ATOM 10754 C C . ALA A 1 38 ? 22.022 1.636 -2.053 1.00 0.00 38 ALA A C 16
ATOM 10755 O O . ALA A 1 38 ? 22.905 2.455 -1.806 1.00 0.00 38 ALA A O 16
ATOM 10762 N N . SER A 1 39 ? 21.957 0.440 -1.472 1.00 0.00 39 SER A N 16
ATOM 10763 C CA . SER A 1 39 ? 22.936 0.010 -0.480 1.00 0.00 39 SER A CA 16
ATOM 10764 C C . SER A 1 39 ? 24.214 -0.500 -1.143 1.00 0.00 39 SER A C 16
ATOM 10765 O O . SER A 1 39 ? 25.319 -0.162 -0.719 1.00 0.00 39 SER A O 16
ATOM 10773 N N . GLY A 1 40 ? 24.055 -1.326 -2.178 1.00 0.00 40 GLY A N 16
ATOM 10774 C CA . GLY A 1 40 ? 25.209 -1.880 -2.878 1.00 0.00 40 GLY A CA 16
ATOM 10775 C C . GLY A 1 40 ? 25.161 -1.652 -4.378 1.00 0.00 40 GLY A C 16
ATOM 10776 O O . GLY A 1 40 ? 25.438 -2.561 -5.160 1.00 0.00 40 GLY A O 16
ATOM 10780 N N . ALA A 1 41 ? 24.820 -0.432 -4.782 1.00 0.00 41 ALA A N 16
ATOM 10781 C CA . ALA A 1 41 ? 24.744 -0.082 -6.199 1.00 0.00 41 ALA A CA 16
ATOM 10782 C C . ALA A 1 41 ? 26.009 -0.493 -6.951 1.00 0.00 41 ALA A C 16
ATOM 10783 O O . ALA A 1 41 ? 25.966 -0.765 -8.151 1.00 0.00 41 ALA A O 16
ATOM 10790 N N . GLY A 1 42 ? 27.133 -0.531 -6.242 1.00 0.00 42 GLY A N 16
ATOM 10791 C CA . GLY A 1 42 ? 28.391 -0.902 -6.863 1.00 0.00 42 GLY A CA 16
ATOM 10792 C C . GLY A 1 42 ? 28.364 -2.296 -7.457 1.00 0.00 42 GLY A C 16
ATOM 10793 O O . GLY A 1 42 ? 28.422 -2.462 -8.675 1.00 0.00 42 GLY A O 16
ATOM 10797 N N . SER A 1 43 ? 28.281 -3.299 -6.592 1.00 0.00 43 SER A N 16
ATOM 10798 C CA . SER A 1 43 ? 28.253 -4.692 -7.029 1.00 0.00 43 SER A CA 16
ATOM 10799 C C . SER A 1 43 ? 29.502 -5.039 -7.839 1.00 0.00 43 SER A C 16
ATOM 10800 O O . SER A 1 43 ? 29.435 -5.265 -9.047 1.00 0.00 43 SER A O 16
ATOM 10808 N N . ILE A 1 44 ? 30.642 -5.081 -7.147 1.00 0.00 44 ILE A N 16
ATOM 10809 C CA . ILE A 1 44 ? 31.936 -5.410 -7.755 1.00 0.00 44 ILE A CA 16
ATOM 10810 C C . ILE A 1 44 ? 32.165 -4.706 -9.092 1.00 0.00 44 ILE A C 16
ATOM 10811 O O . ILE A 1 44 ? 32.730 -5.286 -10.017 1.00 0.00 44 ILE A O 16
ATOM 10827 N N . GLY A 1 45 ? 31.746 -3.452 -9.184 1.00 0.00 45 GLY A N 16
ATOM 10828 C CA . GLY A 1 45 ? 31.933 -2.700 -10.411 1.00 0.00 45 GLY A CA 16
ATOM 10829 C C . GLY A 1 45 ? 33.397 -2.495 -10.778 1.00 0.00 45 GLY A C 16
ATOM 10830 O O . GLY A 1 45 ? 33.812 -2.829 -11.888 1.00 0.00 45 GLY A O 16
ATOM 10834 N N . ARG A 1 46 ? 34.174 -1.935 -9.855 1.00 0.00 46 ARG A N 16
ATOM 10835 C CA . ARG A 1 46 ? 35.595 -1.669 -10.100 1.00 0.00 46 ARG A CA 16
ATOM 10836 C C . ARG A 1 46 ? 36.399 -2.948 -10.349 1.00 0.00 46 ARG A C 16
ATOM 10837 O O . ARG A 1 46 ? 37.357 -2.939 -11.124 1.00 0.00 46 ARG A O 16
ATOM 10858 N N . ARG A 1 47 ? 36.018 -4.038 -9.691 1.00 0.00 47 ARG A N 16
ATOM 10859 C CA . ARG A 1 47 ? 36.718 -5.312 -9.851 1.00 0.00 47 ARG A CA 16
ATOM 10860 C C . ARG A 1 47 ? 38.209 -5.171 -9.536 1.00 0.00 47 ARG A C 16
ATOM 10861 O O . ARG A 1 47 ? 39.011 -4.863 -10.419 1.00 0.00 47 ARG A O 16
ATOM 10882 N N . PRO A 1 48 ? 38.597 -5.369 -8.263 1.00 0.00 48 PRO A N 16
ATOM 10883 C CA . PRO A 1 48 ? 39.999 -5.260 -7.843 1.00 0.00 48 PRO A CA 16
ATOM 10884 C C . PRO A 1 48 ? 40.919 -6.141 -8.680 1.00 0.00 48 PRO A C 16
ATOM 10885 O O . PRO A 1 48 ? 42.154 -6.018 -8.529 1.00 0.00 48 PRO A O 16
ATOM 10897 N N . VAL A 1 1 ? 0.676 3.023 18.964 1.00 0.00 1 VAL A N 17
ATOM 10898 C CA . VAL A 1 1 ? 1.439 4.208 19.301 1.00 0.00 1 VAL A CA 17
ATOM 10899 C C . VAL A 1 1 ? 1.448 4.403 20.810 1.00 0.00 1 VAL A C 17
ATOM 10900 O O . VAL A 1 1 ? 1.341 3.437 21.563 1.00 0.00 1 VAL A O 17
ATOM 10913 N N . ASN A 1 2 ? 1.575 5.655 21.240 1.00 0.00 2 ASN A N 17
ATOM 10914 C CA . ASN A 1 2 ? 1.611 5.982 22.659 1.00 0.00 2 ASN A CA 17
ATOM 10915 C C . ASN A 1 2 ? 1.290 7.458 22.884 1.00 0.00 2 ASN A C 17
ATOM 10916 O O . ASN A 1 2 ? 1.635 8.026 23.919 1.00 0.00 2 ASN A O 17
ATOM 10927 N N . TYR A 1 3 ? 0.623 8.074 21.907 1.00 0.00 3 TYR A N 17
ATOM 10928 C CA . TYR A 1 3 ? 0.258 9.485 21.996 1.00 0.00 3 TYR A CA 17
ATOM 10929 C C . TYR A 1 3 ? -0.999 9.663 22.848 1.00 0.00 3 TYR A C 17
ATOM 10930 O O . TYR A 1 3 ? -1.285 8.850 23.727 1.00 0.00 3 TYR A O 17
ATOM 10948 N N . GLY A 1 4 ? -1.742 10.734 22.583 1.00 0.00 4 GLY A N 17
ATOM 10949 C CA . GLY A 1 4 ? -2.958 11.009 23.320 1.00 0.00 4 GLY A CA 17
ATOM 10950 C C . GLY A 1 4 ? -3.594 12.303 22.861 1.00 0.00 4 GLY A C 17
ATOM 10951 O O . GLY A 1 4 ? -3.518 13.316 23.554 1.00 0.00 4 GLY A O 17
ATOM 10955 N N . ASN A 1 5 ? -4.200 12.270 21.674 1.00 0.00 5 ASN A N 17
ATOM 10956 C CA . ASN A 1 5 ? -4.832 13.450 21.093 1.00 0.00 5 ASN A CA 17
ATOM 10957 C C . ASN A 1 5 ? -3.780 14.332 20.439 1.00 0.00 5 ASN A C 17
ATOM 10958 O O . ASN A 1 5 ? -3.254 15.254 21.061 1.00 0.00 5 ASN A O 17
ATOM 10969 N N . GLY A 1 6 ? -3.465 14.033 19.183 1.00 0.00 6 GLY A N 17
ATOM 10970 C CA . GLY A 1 6 ? -2.470 14.808 18.467 1.00 0.00 6 GLY A CA 17
ATOM 10971 C C . GLY A 1 6 ? -1.541 13.948 17.629 1.00 0.00 6 GLY A C 17
ATOM 10972 O O . GLY A 1 6 ? -0.484 13.527 18.101 1.00 0.00 6 GLY A O 17
ATOM 10976 N N . VAL A 1 7 ? -1.930 13.699 16.381 1.00 0.00 7 VAL A N 17
ATOM 10977 C CA . VAL A 1 7 ? -1.122 12.889 15.473 1.00 0.00 7 VAL A CA 17
ATOM 10978 C C . VAL A 1 7 ? -0.931 11.478 16.027 1.00 0.00 7 VAL A C 17
ATOM 10979 O O . VAL A 1 7 ? -0.361 11.297 17.103 1.00 0.00 7 VAL A O 17
ATOM 10992 N N . SER A 1 8 ? -1.420 10.481 15.292 1.00 0.00 8 SER A N 17
ATOM 10993 C CA . SER A 1 8 ? -1.304 9.092 15.715 1.00 0.00 8 SER A CA 17
ATOM 10994 C C . SER A 1 8 ? -1.706 8.143 14.593 1.00 0.00 8 SER A C 17
ATOM 10995 O O . SER A 1 8 ? -2.751 8.310 13.966 1.00 0.00 8 SER A O 17
ATOM 11003 N N . CYS A 1 9 ? -0.869 7.142 14.362 1.00 0.00 9 CYS A N 17
ATOM 11004 C CA . CYS A 1 9 ? -1.116 6.134 13.336 1.00 0.00 9 CYS A CA 17
ATOM 11005 C C . CYS A 1 9 ? -1.056 6.716 11.920 1.00 0.00 9 CYS A C 17
ATOM 11006 O O . CYS A 1 9 ? -0.313 6.219 11.074 1.00 0.00 9 CYS A O 17
ATOM 11013 N N . SER A 1 10 ? -1.850 7.755 11.666 1.00 0.00 10 SER A N 17
ATOM 11014 C CA . SER A 1 10 ? -1.898 8.405 10.353 1.00 0.00 10 SER A CA 17
ATOM 11015 C C . SER A 1 10 ? -2.332 7.447 9.242 1.00 0.00 10 SER A C 17
ATOM 11016 O O . SER A 1 10 ? -1.840 7.533 8.117 1.00 0.00 10 SER A O 17
ATOM 11024 N N . LYS A 1 11 ? -3.265 6.549 9.558 1.00 0.00 11 LYS A N 17
ATOM 11025 C CA . LYS A 1 11 ? -3.783 5.585 8.579 1.00 0.00 11 LYS A CA 17
ATOM 11026 C C . LYS A 1 11 ? -2.823 4.419 8.358 1.00 0.00 11 LYS A C 17
ATOM 11027 O O . LYS A 1 11 ? -3.183 3.260 8.562 1.00 0.00 11 LYS A O 17
ATOM 11046 N N . THR A 1 12 ? -1.610 4.731 7.913 1.00 0.00 12 THR A N 17
ATOM 11047 C CA . THR A 1 12 ? -0.614 3.702 7.628 1.00 0.00 12 THR A CA 17
ATOM 11048 C C . THR A 1 12 ? 0.213 3.350 8.862 1.00 0.00 12 THR A C 17
ATOM 11049 O O . THR A 1 12 ? 1.419 3.594 8.904 1.00 0.00 12 THR A O 17
ATOM 11060 N N . LYS A 1 13 ? -0.436 2.755 9.856 1.00 0.00 13 LYS A N 17
ATOM 11061 C CA . LYS A 1 13 ? 0.250 2.355 11.078 1.00 0.00 13 LYS A CA 17
ATOM 11062 C C . LYS A 1 13 ? -0.531 1.277 11.823 1.00 0.00 13 LYS A C 17
ATOM 11063 O O . LYS A 1 13 ? -0.001 0.205 12.118 1.00 0.00 13 LYS A O 17
ATOM 11082 N N . CYS A 1 14 ? -1.791 1.563 12.123 1.00 0.00 14 CYS A N 17
ATOM 11083 C CA . CYS A 1 14 ? -2.637 0.618 12.839 1.00 0.00 14 CYS A CA 17
ATOM 11084 C C . CYS A 1 14 ? -3.925 0.344 12.073 1.00 0.00 14 CYS A C 17
ATOM 11085 O O . CYS A 1 14 ? -5.002 0.250 12.662 1.00 0.00 14 CYS A O 17
ATOM 11092 N N . SER A 1 15 ? -3.810 0.212 10.758 1.00 0.00 15 SER A N 17
ATOM 11093 C CA . SER A 1 15 ? -4.971 -0.055 9.918 1.00 0.00 15 SER A CA 17
ATOM 11094 C C . SER A 1 15 ? -4.616 -1.009 8.783 1.00 0.00 15 SER A C 17
ATOM 11095 O O . SER A 1 15 ? -3.466 -1.430 8.641 1.00 0.00 15 SER A O 17
ATOM 11103 N N . VAL A 1 16 ? -5.611 -1.344 7.969 1.00 0.00 16 VAL A N 17
ATOM 11104 C CA . VAL A 1 16 ? -5.408 -2.249 6.846 1.00 0.00 16 VAL A CA 17
ATOM 11105 C C . VAL A 1 16 ? -6.561 -2.158 5.854 1.00 0.00 16 VAL A C 17
ATOM 11106 O O . VAL A 1 16 ? -7.623 -2.745 6.054 1.00 0.00 16 VAL A O 17
ATOM 11119 N N . ASN A 1 17 ? -6.331 -1.421 4.771 1.00 0.00 17 ASN A N 17
ATOM 11120 C CA . ASN A 1 17 ? -7.337 -1.248 3.725 1.00 0.00 17 ASN A CA 17
ATOM 11121 C C . ASN A 1 17 ? -6.919 -1.995 2.465 1.00 0.00 17 ASN A C 17
ATOM 11122 O O . ASN A 1 17 ? -5.729 -2.194 2.222 1.00 0.00 17 ASN A O 17
ATOM 11133 N N . TRP A 1 18 ? -7.897 -2.406 1.662 1.00 0.00 18 TRP A N 17
ATOM 11134 C CA . TRP A 1 18 ? -7.613 -3.133 0.425 1.00 0.00 18 TRP A CA 17
ATOM 11135 C C . TRP A 1 18 ? -6.489 -2.455 -0.347 1.00 0.00 18 TRP A C 17
ATOM 11136 O O . TRP A 1 18 ? -5.683 -3.112 -1.004 1.00 0.00 18 TRP A O 17
ATOM 11157 N N . GLY A 1 19 ? -6.439 -1.132 -0.245 1.00 0.00 19 GLY A N 17
ATOM 11158 C CA . GLY A 1 19 ? -5.412 -0.368 -0.929 1.00 0.00 19 GLY A CA 17
ATOM 11159 C C . GLY A 1 19 ? -4.008 -0.746 -0.491 1.00 0.00 19 GLY A C 17
ATOM 11160 O O . GLY A 1 19 ? -3.152 -1.056 -1.319 1.00 0.00 19 GLY A O 17
ATOM 11164 N N . GLN A 1 20 ? -3.768 -0.703 0.815 1.00 0.00 20 GLN A N 17
ATOM 11165 C CA . GLN A 1 20 ? -2.455 -1.026 1.368 1.00 0.00 20 GLN A CA 17
ATOM 11166 C C . GLN A 1 20 ? -1.998 -2.427 0.958 1.00 0.00 20 GLN A C 17
ATOM 11167 O O . GLN A 1 20 ? -0.802 -2.724 0.963 1.00 0.00 20 GLN A O 17
ATOM 11181 N N . ALA A 1 21 ? -2.948 -3.285 0.604 1.00 0.00 21 ALA A N 17
ATOM 11182 C CA . ALA A 1 21 ? -2.631 -4.648 0.191 1.00 0.00 21 ALA A CA 17
ATOM 11183 C C . ALA A 1 21 ? -1.795 -4.655 -1.077 1.00 0.00 21 ALA A C 17
ATOM 11184 O O . ALA A 1 21 ? -0.603 -4.958 -1.043 1.00 0.00 21 ALA A O 17
ATOM 11191 N N . PHE A 1 22 ? -2.414 -4.312 -2.199 1.00 0.00 22 PHE A N 17
ATOM 11192 C CA . PHE A 1 22 ? -1.703 -4.298 -3.472 1.00 0.00 22 PHE A CA 17
ATOM 11193 C C . PHE A 1 22 ? -0.416 -3.499 -3.394 1.00 0.00 22 PHE A C 17
ATOM 11194 O O . PHE A 1 22 ? 0.530 -3.783 -4.118 1.00 0.00 22 PHE A O 17
ATOM 11211 N N . GLN A 1 23 ? -0.400 -2.474 -2.557 1.00 0.00 23 GLN A N 17
ATOM 11212 C CA . GLN A 1 23 ? 0.770 -1.612 -2.439 1.00 0.00 23 GLN A CA 17
ATOM 11213 C C . GLN A 1 23 ? 1.836 -2.246 -1.558 1.00 0.00 23 GLN A C 17
ATOM 11214 O O . GLN A 1 23 ? 3.008 -2.281 -1.912 1.00 0.00 23 GLN A O 17
ATOM 11228 N N . GLU A 1 24 ? 1.420 -2.745 -0.406 1.00 0.00 24 GLU A N 17
ATOM 11229 C CA . GLU A 1 24 ? 2.340 -3.377 0.523 1.00 0.00 24 GLU A CA 17
ATOM 11230 C C . GLU A 1 24 ? 2.990 -4.575 -0.147 1.00 0.00 24 GLU A C 17
ATOM 11231 O O . GLU A 1 24 ? 4.104 -4.971 0.188 1.00 0.00 24 GLU A O 17
ATOM 11243 N N . ARG A 1 25 ? 2.271 -5.141 -1.103 1.00 0.00 25 ARG A N 17
ATOM 11244 C CA . ARG A 1 25 ? 2.741 -6.286 -1.851 1.00 0.00 25 ARG A CA 17
ATOM 11245 C C . ARG A 1 25 ? 3.692 -5.860 -2.968 1.00 0.00 25 ARG A C 17
ATOM 11246 O O . ARG A 1 25 ? 4.839 -6.309 -3.034 1.00 0.00 25 ARG A O 17
ATOM 11267 N N . TYR A 1 26 ? 3.202 -4.983 -3.843 1.00 0.00 26 TYR A N 17
ATOM 11268 C CA . TYR A 1 26 ? 3.987 -4.504 -4.986 1.00 0.00 26 TYR A CA 17
ATOM 11269 C C . TYR A 1 26 ? 5.040 -3.468 -4.586 1.00 0.00 26 TYR A C 17
ATOM 11270 O O . TYR A 1 26 ? 6.184 -3.539 -5.036 1.00 0.00 26 TYR A O 17
ATOM 11288 N N . THR A 1 27 ? 4.657 -2.504 -3.757 1.00 0.00 27 THR A N 17
ATOM 11289 C CA . THR A 1 27 ? 5.596 -1.478 -3.323 1.00 0.00 27 THR A CA 17
ATOM 11290 C C . THR A 1 27 ? 6.733 -2.106 -2.518 1.00 0.00 27 THR A C 17
ATOM 11291 O O . THR A 1 27 ? 7.894 -1.725 -2.668 1.00 0.00 27 THR A O 17
ATOM 11302 N N . ALA A 1 28 ? 6.400 -3.090 -1.687 1.00 0.00 28 ALA A N 17
ATOM 11303 C CA . ALA A 1 28 ? 7.403 -3.780 -0.881 1.00 0.00 28 ALA A CA 17
ATOM 11304 C C . ALA A 1 28 ? 8.476 -4.419 -1.757 1.00 0.00 28 ALA A C 17
ATOM 11305 O O . ALA A 1 28 ? 9.671 -4.254 -1.510 1.00 0.00 28 ALA A O 17
ATOM 11312 N N . GLY A 1 29 ? 8.048 -5.165 -2.772 1.00 0.00 29 GLY A N 17
ATOM 11313 C CA . GLY A 1 29 ? 8.996 -5.826 -3.654 1.00 0.00 29 GLY A CA 17
ATOM 11314 C C . GLY A 1 29 ? 9.786 -4.855 -4.510 1.00 0.00 29 GLY A C 17
ATOM 11315 O O . GLY A 1 29 ? 10.996 -5.014 -4.687 1.00 0.00 29 GLY A O 17
ATOM 11319 N N . ILE A 1 30 ? 9.103 -3.856 -5.057 1.00 0.00 30 ILE A N 17
ATOM 11320 C CA . ILE A 1 30 ? 9.749 -2.867 -5.911 1.00 0.00 30 ILE A CA 17
ATOM 11321 C C . ILE A 1 30 ? 10.632 -1.926 -5.094 1.00 0.00 30 ILE A C 17
ATOM 11322 O O . ILE A 1 30 ? 11.783 -1.672 -5.452 1.00 0.00 30 ILE A O 17
ATOM 11338 N N . ASN A 1 31 ? 10.088 -1.416 -3.991 1.00 0.00 31 ASN A N 17
ATOM 11339 C CA . ASN A 1 31 ? 10.827 -0.506 -3.120 1.00 0.00 31 ASN A CA 17
ATOM 11340 C C . ASN A 1 31 ? 12.091 -1.171 -2.593 1.00 0.00 31 ASN A C 17
ATOM 11341 O O . ASN A 1 31 ? 13.150 -0.549 -2.528 1.00 0.00 31 ASN A O 17
ATOM 11352 N N . SER A 1 32 ? 11.980 -2.444 -2.222 1.00 0.00 32 SER A N 17
ATOM 11353 C CA . SER A 1 32 ? 13.128 -3.183 -1.709 1.00 0.00 32 SER A CA 17
ATOM 11354 C C . SER A 1 32 ? 14.252 -3.169 -2.732 1.00 0.00 32 SER A C 17
ATOM 11355 O O . SER A 1 32 ? 15.399 -2.860 -2.409 1.00 0.00 32 SER A O 17
ATOM 11363 N N . PHE A 1 33 ? 13.906 -3.476 -3.979 1.00 0.00 33 PHE A N 17
ATOM 11364 C CA . PHE A 1 33 ? 14.879 -3.481 -5.065 1.00 0.00 33 PHE A CA 17
ATOM 11365 C C . PHE A 1 33 ? 15.729 -2.212 -5.020 1.00 0.00 33 PHE A C 17
ATOM 11366 O O . PHE A 1 33 ? 16.927 -2.243 -5.287 1.00 0.00 33 PHE A O 17
ATOM 11383 N N . VAL A 1 34 ? 15.084 -1.093 -4.705 1.00 0.00 34 VAL A N 17
ATOM 11384 C CA . VAL A 1 34 ? 15.768 0.195 -4.656 1.00 0.00 34 VAL A CA 17
ATOM 11385 C C . VAL A 1 34 ? 16.711 0.277 -3.470 1.00 0.00 34 VAL A C 17
ATOM 11386 O O . VAL A 1 34 ? 17.924 0.355 -3.640 1.00 0.00 34 VAL A O 17
ATOM 11399 N N . SER A 1 35 ? 16.150 0.264 -2.271 1.00 0.00 35 SER A N 17
ATOM 11400 C CA . SER A 1 35 ? 16.952 0.338 -1.055 1.00 0.00 35 SER A CA 17
ATOM 11401 C C . SER A 1 35 ? 18.133 -0.630 -1.122 1.00 0.00 35 SER A C 17
ATOM 11402 O O . SER A 1 35 ? 19.285 -0.231 -0.951 1.00 0.00 35 SER A O 17
ATOM 11410 N N . GLY A 1 36 ? 17.840 -1.899 -1.390 1.00 0.00 36 GLY A N 17
ATOM 11411 C CA . GLY A 1 36 ? 18.890 -2.897 -1.493 1.00 0.00 36 GLY A CA 17
ATOM 11412 C C . GLY A 1 36 ? 19.926 -2.527 -2.536 1.00 0.00 36 GLY A C 17
ATOM 11413 O O . GLY A 1 36 ? 21.129 -2.617 -2.291 1.00 0.00 36 GLY A O 17
ATOM 11417 N N . VAL A 1 37 ? 19.451 -2.097 -3.699 1.00 0.00 37 VAL A N 17
ATOM 11418 C CA . VAL A 1 37 ? 20.333 -1.698 -4.791 1.00 0.00 37 VAL A CA 17
ATOM 11419 C C . VAL A 1 37 ? 21.015 -0.367 -4.470 1.00 0.00 37 VAL A C 17
ATOM 11420 O O . VAL A 1 37 ? 22.081 -0.060 -5.003 1.00 0.00 37 VAL A O 17
ATOM 11433 N N . ALA A 1 38 ? 20.394 0.413 -3.587 1.00 0.00 38 ALA A N 17
ATOM 11434 C CA . ALA A 1 38 ? 20.934 1.706 -3.182 1.00 0.00 38 ALA A CA 17
ATOM 11435 C C . ALA A 1 38 ? 22.017 1.552 -2.114 1.00 0.00 38 ALA A C 17
ATOM 11436 O O . ALA A 1 38 ? 22.855 2.435 -1.938 1.00 0.00 38 ALA A O 17
ATOM 11443 N N . SER A 1 39 ? 21.987 0.430 -1.399 1.00 0.00 39 SER A N 17
ATOM 11444 C CA . SER A 1 39 ? 22.960 0.166 -0.343 1.00 0.00 39 SER A CA 17
ATOM 11445 C C . SER A 1 39 ? 24.363 -0.025 -0.914 1.00 0.00 39 SER A C 17
ATOM 11446 O O . SER A 1 39 ? 25.355 0.320 -0.272 1.00 0.00 39 SER A O 17
ATOM 11454 N N . GLY A 1 40 ? 24.439 -0.571 -2.124 1.00 0.00 40 GLY A N 17
ATOM 11455 C CA . GLY A 1 40 ? 25.730 -0.796 -2.759 1.00 0.00 40 GLY A CA 17
ATOM 11456 C C . GLY A 1 40 ? 25.993 -2.260 -3.062 1.00 0.00 40 GLY A C 17
ATOM 11457 O O . GLY A 1 40 ? 27.081 -2.616 -3.515 1.00 0.00 40 GLY A O 17
ATOM 11461 N N . ALA A 1 41 ? 24.999 -3.111 -2.816 1.00 0.00 41 ALA A N 17
ATOM 11462 C CA . ALA A 1 41 ? 25.132 -4.543 -3.073 1.00 0.00 41 ALA A CA 17
ATOM 11463 C C . ALA A 1 41 ? 26.204 -5.183 -2.196 1.00 0.00 41 ALA A C 17
ATOM 11464 O O . ALA A 1 41 ? 26.647 -6.299 -2.461 1.00 0.00 41 ALA A O 17
ATOM 11471 N N . GLY A 1 42 ? 26.620 -4.471 -1.159 1.00 0.00 42 GLY A N 17
ATOM 11472 C CA . GLY A 1 42 ? 27.638 -4.993 -0.264 1.00 0.00 42 GLY A CA 17
ATOM 11473 C C . GLY A 1 42 ? 27.966 -4.043 0.869 1.00 0.00 42 GLY A C 17
ATOM 11474 O O . GLY A 1 42 ? 29.036 -3.434 0.888 1.00 0.00 42 GLY A O 17
ATOM 11478 N N . SER A 1 43 ? 27.045 -3.919 1.819 1.00 0.00 43 SER A N 17
ATOM 11479 C CA . SER A 1 43 ? 27.241 -3.038 2.965 1.00 0.00 43 SER A CA 17
ATOM 11480 C C . SER A 1 43 ? 27.509 -3.835 4.241 1.00 0.00 43 SER A C 17
ATOM 11481 O O . SER A 1 43 ? 27.997 -3.286 5.228 1.00 0.00 43 SER A O 17
ATOM 11489 N N . ILE A 1 44 ? 27.182 -5.129 4.218 1.00 0.00 44 ILE A N 17
ATOM 11490 C CA . ILE A 1 44 ? 27.386 -6.001 5.376 1.00 0.00 44 ILE A CA 17
ATOM 11491 C C . ILE A 1 44 ? 26.986 -5.308 6.676 1.00 0.00 44 ILE A C 17
ATOM 11492 O O . ILE A 1 44 ? 27.685 -5.402 7.684 1.00 0.00 44 ILE A O 17
ATOM 11508 N N . GLY A 1 45 ? 25.857 -4.610 6.637 1.00 0.00 45 GLY A N 17
ATOM 11509 C CA . GLY A 1 45 ? 25.374 -3.913 7.814 1.00 0.00 45 GLY A CA 17
ATOM 11510 C C . GLY A 1 45 ? 23.862 -3.880 7.882 1.00 0.00 45 GLY A C 17
ATOM 11511 O O . GLY A 1 45 ? 23.257 -2.806 7.896 1.00 0.00 45 GLY A O 17
ATOM 11515 N N . ARG A 1 46 ? 23.249 -5.058 7.922 1.00 0.00 46 ARG A N 17
ATOM 11516 C CA . ARG A 1 46 ? 21.796 -5.157 7.994 1.00 0.00 46 ARG A CA 17
ATOM 11517 C C . ARG A 1 46 ? 21.312 -5.103 9.446 1.00 0.00 46 ARG A C 17
ATOM 11518 O O . ARG A 1 46 ? 20.291 -4.482 9.739 1.00 0.00 46 ARG A O 17
ATOM 11539 N N . ARG A 1 47 ? 22.059 -5.755 10.342 1.00 0.00 47 ARG A N 17
ATOM 11540 C CA . ARG A 1 47 ? 21.739 -5.797 11.778 1.00 0.00 47 ARG A CA 17
ATOM 11541 C C . ARG A 1 47 ? 20.231 -5.839 12.048 1.00 0.00 47 ARG A C 17
ATOM 11542 O O . ARG A 1 47 ? 19.540 -4.828 11.919 1.00 0.00 47 ARG A O 17
ATOM 11563 N N . PRO A 1 48 ? 19.699 -7.014 12.437 1.00 0.00 48 PRO A N 17
ATOM 11564 C CA . PRO A 1 48 ? 18.273 -7.168 12.731 1.00 0.00 48 PRO A CA 17
ATOM 11565 C C . PRO A 1 48 ? 17.902 -6.609 14.102 1.00 0.00 48 PRO A C 17
ATOM 11566 O O . PRO A 1 48 ? 17.169 -5.599 14.148 1.00 0.00 48 PRO A O 17
ATOM 11578 N N . VAL A 1 1 ? -16.950 4.000 5.708 1.00 0.00 1 VAL A N 18
ATOM 11579 C CA . VAL A 1 1 ? -17.875 4.758 4.889 1.00 0.00 1 VAL A CA 18
ATOM 11580 C C . VAL A 1 1 ? -18.090 6.136 5.498 1.00 0.00 1 VAL A C 18
ATOM 11581 O O . VAL A 1 1 ? -19.210 6.488 5.863 1.00 0.00 1 VAL A O 18
ATOM 11594 N N . ASN A 1 2 ? -17.013 6.900 5.598 1.00 0.00 2 ASN A N 18
ATOM 11595 C CA . ASN A 1 2 ? -17.056 8.239 6.153 1.00 0.00 2 ASN A CA 18
ATOM 11596 C C . ASN A 1 2 ? -15.816 9.002 5.717 1.00 0.00 2 ASN A C 18
ATOM 11597 O O . ASN A 1 2 ? -14.782 8.942 6.380 1.00 0.00 2 ASN A O 18
ATOM 11608 N N . TYR A 1 3 ? -15.912 9.714 4.600 1.00 0.00 3 TYR A N 18
ATOM 11609 C CA . TYR A 1 3 ? -14.762 10.451 4.087 1.00 0.00 3 TYR A CA 18
ATOM 11610 C C . TYR A 1 3 ? -14.591 11.755 4.854 1.00 0.00 3 TYR A C 18
ATOM 11611 O O . TYR A 1 3 ? -15.563 12.344 5.324 1.00 0.00 3 TYR A O 18
ATOM 11629 N N . GLY A 1 4 ? -13.339 12.159 5.033 1.00 0.00 4 GLY A N 18
ATOM 11630 C CA . GLY A 1 4 ? -13.040 13.360 5.793 1.00 0.00 4 GLY A CA 18
ATOM 11631 C C . GLY A 1 4 ? -12.581 13.022 7.198 1.00 0.00 4 GLY A C 18
ATOM 11632 O O . GLY A 1 4 ? -11.381 12.972 7.470 1.00 0.00 4 GLY A O 18
ATOM 11636 N N . ASN A 1 5 ? -13.536 12.792 8.094 1.00 0.00 5 ASN A N 18
ATOM 11637 C CA . ASN A 1 5 ? -13.228 12.452 9.478 1.00 0.00 5 ASN A CA 18
ATOM 11638 C C . ASN A 1 5 ? -12.811 10.985 9.625 1.00 0.00 5 ASN A C 18
ATOM 11639 O O . ASN A 1 5 ? -11.807 10.676 10.269 1.00 0.00 5 ASN A O 18
ATOM 11650 N N . GLY A 1 6 ? -13.596 10.085 9.034 1.00 0.00 6 GLY A N 18
ATOM 11651 C CA . GLY A 1 6 ? -13.308 8.663 9.125 1.00 0.00 6 GLY A CA 18
ATOM 11652 C C . GLY A 1 6 ? -11.914 8.302 8.656 1.00 0.00 6 GLY A C 18
ATOM 11653 O O . GLY A 1 6 ? -11.070 7.892 9.454 1.00 0.00 6 GLY A O 18
ATOM 11657 N N . VAL A 1 7 ? -11.673 8.451 7.362 1.00 0.00 7 VAL A N 18
ATOM 11658 C CA . VAL A 1 7 ? -10.368 8.131 6.787 1.00 0.00 7 VAL A CA 18
ATOM 11659 C C . VAL A 1 7 ? -9.440 9.340 6.844 1.00 0.00 7 VAL A C 18
ATOM 11660 O O . VAL A 1 7 ? -9.794 10.427 6.390 1.00 0.00 7 VAL A O 18
ATOM 11673 N N . SER A 1 8 ? -8.256 9.145 7.412 1.00 0.00 8 SER A N 18
ATOM 11674 C CA . SER A 1 8 ? -7.282 10.224 7.537 1.00 0.00 8 SER A CA 18
ATOM 11675 C C . SER A 1 8 ? -6.574 10.464 6.206 1.00 0.00 8 SER A C 18
ATOM 11676 O O . SER A 1 8 ? -5.475 9.957 5.977 1.00 0.00 8 SER A O 18
ATOM 11684 N N . CYS A 1 9 ? -7.214 11.234 5.328 1.00 0.00 9 CYS A N 18
ATOM 11685 C CA . CYS A 1 9 ? -6.643 11.536 4.018 1.00 0.00 9 CYS A CA 18
ATOM 11686 C C . CYS A 1 9 ? -5.365 12.356 4.159 1.00 0.00 9 CYS A C 18
ATOM 11687 O O . CYS A 1 9 ? -4.358 12.071 3.511 1.00 0.00 9 CYS A O 18
ATOM 11694 N N . SER A 1 10 ? -5.419 13.372 5.014 1.00 0.00 10 SER A N 18
ATOM 11695 C CA . SER A 1 10 ? -4.272 14.243 5.266 1.00 0.00 10 SER A CA 18
ATOM 11696 C C . SER A 1 10 ? -3.703 14.851 3.982 1.00 0.00 10 SER A C 18
ATOM 11697 O O . SER A 1 10 ? -4.041 15.980 3.628 1.00 0.00 10 SER A O 18
ATOM 11705 N N . LYS A 1 11 ? -2.832 14.107 3.295 1.00 0.00 11 LYS A N 18
ATOM 11706 C CA . LYS A 1 11 ? -2.209 14.603 2.063 1.00 0.00 11 LYS A CA 18
ATOM 11707 C C . LYS A 1 11 ? -1.618 13.474 1.214 1.00 0.00 11 LYS A C 18
ATOM 11708 O O . LYS A 1 11 ? -1.473 13.624 0.000 1.00 0.00 11 LYS A O 18
ATOM 11727 N N . THR A 1 12 ? -1.285 12.349 1.838 1.00 0.00 12 THR A N 18
ATOM 11728 C CA . THR A 1 12 ? -0.717 11.225 1.103 1.00 0.00 12 THR A CA 18
ATOM 11729 C C . THR A 1 12 ? -1.825 10.327 0.566 1.00 0.00 12 THR A C 18
ATOM 11730 O O . THR A 1 12 ? -2.219 9.355 1.208 1.00 0.00 12 THR A O 18
ATOM 11741 N N . LYS A 1 13 ? -2.331 10.677 -0.619 1.00 0.00 13 LYS A N 18
ATOM 11742 C CA . LYS A 1 13 ? -3.409 9.927 -1.259 1.00 0.00 13 LYS A CA 18
ATOM 11743 C C . LYS A 1 13 ? -4.536 9.645 -0.271 1.00 0.00 13 LYS A C 18
ATOM 11744 O O . LYS A 1 13 ? -4.519 10.127 0.862 1.00 0.00 13 LYS A O 18
ATOM 11763 N N . CYS A 1 14 ? -5.516 8.860 -0.699 1.00 0.00 14 CYS A N 18
ATOM 11764 C CA . CYS A 1 14 ? -6.638 8.528 0.164 1.00 0.00 14 CYS A CA 18
ATOM 11765 C C . CYS A 1 14 ? -6.954 7.033 0.115 1.00 0.00 14 CYS A C 18
ATOM 11766 O O . CYS A 1 14 ? -6.091 6.218 -0.217 1.00 0.00 14 CYS A O 18
ATOM 11773 N N . SER A 1 15 ? -8.183 6.676 0.485 1.00 0.00 15 SER A N 18
ATOM 11774 C CA . SER A 1 15 ? -8.597 5.281 0.501 1.00 0.00 15 SER A CA 18
ATOM 11775 C C . SER A 1 15 ? -8.840 4.779 -0.912 1.00 0.00 15 SER A C 18
ATOM 11776 O O . SER A 1 15 ? -9.175 5.548 -1.812 1.00 0.00 15 SER A O 18
ATOM 11784 N N . VAL A 1 16 ? -8.656 3.485 -1.098 1.00 0.00 16 VAL A N 18
ATOM 11785 C CA . VAL A 1 16 ? -8.845 2.864 -2.396 1.00 0.00 16 VAL A CA 18
ATOM 11786 C C . VAL A 1 16 ? -8.927 1.349 -2.262 1.00 0.00 16 VAL A C 18
ATOM 11787 O O . VAL A 1 16 ? -8.088 0.729 -1.610 1.00 0.00 16 VAL A O 18
ATOM 11800 N N . ASN A 1 17 ? -9.931 0.756 -2.888 1.00 0.00 17 ASN A N 18
ATOM 11801 C CA . ASN A 1 17 ? -10.112 -0.690 -2.840 1.00 0.00 17 ASN A CA 18
ATOM 11802 C C . ASN A 1 17 ? -8.914 -1.402 -3.464 1.00 0.00 17 ASN A C 18
ATOM 11803 O O . ASN A 1 17 ? -8.372 -0.947 -4.472 1.00 0.00 17 ASN A O 18
ATOM 11814 N N . TRP A 1 18 ? -8.502 -2.519 -2.863 1.00 0.00 18 TRP A N 18
ATOM 11815 C CA . TRP A 1 18 ? -7.357 -3.280 -3.369 1.00 0.00 18 TRP A CA 18
ATOM 11816 C C . TRP A 1 18 ? -6.125 -2.384 -3.425 1.00 0.00 18 TRP A C 18
ATOM 11817 O O . TRP A 1 18 ? -5.279 -2.519 -4.308 1.00 0.00 18 TRP A O 18
ATOM 11838 N N . GLY A 1 19 ? -6.041 -1.463 -2.467 1.00 0.00 19 GLY A N 18
ATOM 11839 C CA . GLY A 1 19 ? -4.920 -0.542 -2.402 1.00 0.00 19 GLY A CA 18
ATOM 11840 C C . GLY A 1 19 ? -3.958 -0.908 -1.293 1.00 0.00 19 GLY A C 18
ATOM 11841 O O . GLY A 1 19 ? -2.741 -0.879 -1.478 1.00 0.00 19 GLY A O 18
ATOM 11845 N N . GLN A 1 20 ? -4.508 -1.258 -0.137 1.00 0.00 20 GLN A N 18
ATOM 11846 C CA . GLN A 1 20 ? -3.694 -1.638 1.009 1.00 0.00 20 GLN A CA 18
ATOM 11847 C C . GLN A 1 20 ? -2.921 -2.918 0.707 1.00 0.00 20 GLN A C 18
ATOM 11848 O O . GLN A 1 20 ? -1.741 -3.035 1.036 1.00 0.00 20 GLN A O 18
ATOM 11862 N N . ALA A 1 21 ? -3.591 -3.864 0.062 1.00 0.00 21 ALA A N 18
ATOM 11863 C CA . ALA A 1 21 ? -2.970 -5.128 -0.308 1.00 0.00 21 ALA A CA 18
ATOM 11864 C C . ALA A 1 21 ? -1.940 -4.927 -1.413 1.00 0.00 21 ALA A C 18
ATOM 11865 O O . ALA A 1 21 ? -0.746 -5.133 -1.202 1.00 0.00 21 ALA A O 18
ATOM 11872 N N . PHE A 1 22 ? -2.400 -4.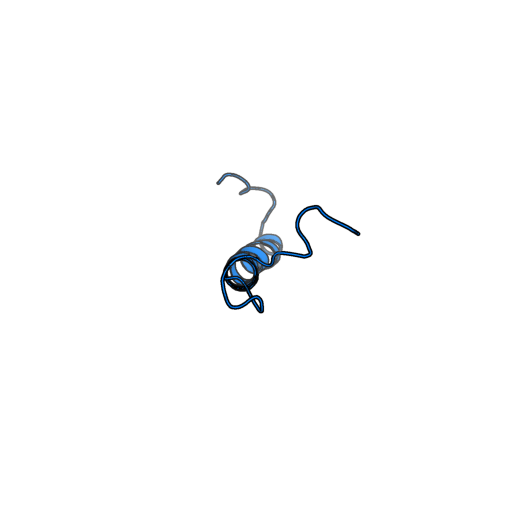499 -2.583 1.00 0.00 22 PHE A N 18
ATOM 11873 C CA . PHE A 1 22 ? -1.506 -4.285 -3.716 1.00 0.00 22 PHE A CA 18
ATOM 11874 C C . PHE A 1 22 ? -0.365 -3.349 -3.400 1.00 0.00 22 PHE A C 18
ATOM 11875 O O . PHE A 1 22 ? 0.690 -3.462 -4.005 1.00 0.00 22 PHE A O 18
ATOM 11892 N N . GLN A 1 23 ? -0.583 -2.384 -2.510 1.00 0.00 23 GLN A N 18
ATOM 11893 C CA . GLN A 1 23 ? 0.466 -1.416 -2.191 1.00 0.00 23 GLN A CA 18
ATOM 11894 C C . GLN A 1 23 ? 1.474 -2.024 -1.240 1.00 0.00 23 GLN A C 18
ATOM 11895 O O . GLN A 1 23 ? 2.665 -1.722 -1.325 1.00 0.00 23 GLN A O 18
ATOM 11909 N N . GLU A 1 24 ? 0.986 -2.877 -0.348 1.00 0.00 24 GLU A N 18
ATOM 11910 C CA . GLU A 1 24 ? 1.836 -3.551 0.620 1.00 0.00 24 GLU A CA 18
ATOM 11911 C C . GLU A 1 24 ? 2.647 -4.632 -0.081 1.00 0.00 24 GLU A C 18
ATOM 11912 O O . GLU A 1 24 ? 3.759 -4.963 0.325 1.00 0.00 24 GLU A O 18
ATOM 11924 N N . ARG A 1 25 ? 2.065 -5.171 -1.144 1.00 0.00 25 ARG A N 18
ATOM 11925 C CA . ARG A 1 25 ? 2.689 -6.212 -1.936 1.00 0.00 25 ARG A CA 18
ATOM 11926 C C . ARG A 1 25 ? 3.713 -5.633 -2.916 1.00 0.00 25 ARG A C 18
ATOM 11927 O O . ARG A 1 25 ? 4.882 -6.017 -2.916 1.00 0.00 25 ARG A O 18
ATOM 11948 N N . TYR A 1 26 ? 3.246 -4.719 -3.760 1.00 0.00 26 TYR A N 18
ATOM 11949 C CA . TYR A 1 26 ? 4.076 -4.095 -4.793 1.00 0.00 26 TYR A CA 18
ATOM 11950 C C . TYR A 1 26 ? 5.138 -3.149 -4.231 1.00 0.00 26 TYR A C 18
ATOM 11951 O O . TYR A 1 26 ? 6.329 -3.329 -4.487 1.00 0.00 26 TYR A O 18
ATOM 11969 N N . THR A 1 27 ? 4.713 -2.139 -3.483 1.00 0.00 27 THR A N 18
ATOM 11970 C CA . THR A 1 27 ? 5.652 -1.184 -2.902 1.00 0.00 27 THR A CA 18
ATOM 11971 C C . THR A 1 27 ? 6.714 -1.895 -2.079 1.00 0.00 27 THR A C 18
ATOM 11972 O O . THR A 1 27 ? 7.890 -1.540 -2.129 1.00 0.00 27 THR A O 18
ATOM 11983 N N . ALA A 1 28 ? 6.290 -2.895 -1.322 1.00 0.00 28 ALA A N 18
ATOM 11984 C CA . ALA A 1 28 ? 7.206 -3.654 -0.485 1.00 0.00 28 ALA A CA 18
ATOM 11985 C C . ALA A 1 28 ? 8.333 -4.268 -1.310 1.00 0.00 28 ALA A C 18
ATOM 11986 O O . ALA A 1 28 ? 9.502 -4.208 -0.924 1.00 0.00 28 ALA A O 18
ATOM 11993 N N . GLY A 1 29 ? 7.974 -4.871 -2.437 1.00 0.00 29 GLY A N 18
ATOM 11994 C CA . GLY A 1 29 ? 8.965 -5.505 -3.291 1.00 0.00 29 GLY A CA 18
ATOM 11995 C C . GLY A 1 29 ? 9.768 -4.518 -4.119 1.00 0.00 29 GLY A C 18
ATOM 11996 O O . GLY A 1 29 ? 10.982 -4.663 -4.259 1.00 0.00 29 GLY A O 18
ATOM 12000 N N . ILE A 1 30 ? 9.091 -3.523 -4.688 1.00 0.00 30 ILE A N 18
ATOM 12001 C CA . ILE A 1 30 ? 9.757 -2.529 -5.526 1.00 0.00 30 ILE A CA 18
ATOM 12002 C C . ILE A 1 30 ? 10.636 -1.589 -4.703 1.00 0.00 30 ILE A C 18
ATOM 12003 O O . ILE A 1 30 ? 11.660 -1.105 -5.177 1.00 0.00 30 ILE A O 18
ATOM 12019 N N . ASN A 1 31 ? 10.239 -1.331 -3.464 1.00 0.00 31 ASN A N 18
ATOM 12020 C CA . ASN A 1 31 ? 11.014 -0.443 -2.603 1.00 0.00 31 ASN A CA 18
ATOM 12021 C C . ASN A 1 31 ? 12.304 -1.116 -2.154 1.00 0.00 31 ASN A C 18
ATOM 12022 O O . ASN A 1 31 ? 13.372 -0.507 -2.174 1.00 0.00 31 ASN A O 18
ATOM 12033 N N . SER A 1 32 ? 12.201 -2.374 -1.741 1.00 0.00 32 SER A N 18
ATOM 12034 C CA . SER A 1 32 ? 13.368 -3.117 -1.283 1.00 0.00 32 SER A CA 18
ATOM 12035 C C . SER A 1 32 ? 14.389 -3.281 -2.405 1.00 0.00 32 SER A C 18
ATOM 12036 O O . SER A 1 32 ? 15.594 -3.226 -2.168 1.00 0.00 32 SER A O 18
ATOM 12044 N N . PHE A 1 33 ? 13.900 -3.461 -3.627 1.00 0.00 33 PHE A N 18
ATOM 12045 C CA . PHE A 1 33 ? 14.776 -3.628 -4.786 1.00 0.00 33 PHE A CA 18
ATOM 12046 C C . PHE A 1 33 ? 15.693 -2.417 -4.955 1.00 0.00 33 PHE A C 18
ATOM 12047 O O . PHE A 1 33 ? 16.843 -2.548 -5.370 1.00 0.00 33 PHE A O 18
ATOM 12064 N N . VAL A 1 34 ? 15.164 -1.240 -4.643 1.00 0.00 34 VAL A N 18
ATOM 12065 C CA . VAL A 1 34 ? 15.923 0.001 -4.769 1.00 0.00 34 VAL A CA 18
ATOM 12066 C C . VAL A 1 34 ? 17.010 0.098 -3.715 1.00 0.00 34 VAL A C 18
ATOM 12067 O O . VAL A 1 34 ? 18.197 0.138 -4.034 1.00 0.00 34 VAL A O 18
ATOM 12080 N N . SER A 1 35 ? 16.603 0.141 -2.459 1.00 0.00 35 SER A N 18
ATOM 12081 C CA . SER A 1 35 ? 17.555 0.235 -1.359 1.00 0.00 35 SER A CA 18
ATOM 12082 C C . SER A 1 35 ? 18.639 -0.831 -1.490 1.00 0.00 35 SER A C 18
ATOM 12083 O O . SER A 1 35 ? 19.811 -0.580 -1.206 1.00 0.00 35 SER A O 18
ATOM 12091 N N . GLY A 1 36 ? 18.242 -2.021 -1.932 1.00 0.00 36 GLY A N 18
ATOM 12092 C CA . GLY A 1 36 ? 19.195 -3.100 -2.103 1.00 0.00 36 GLY A CA 18
ATOM 12093 C C . GLY A 1 36 ? 20.274 -2.735 -3.101 1.00 0.00 36 GLY A C 18
ATOM 12094 O O . GLY A 1 36 ? 21.458 -2.969 -2.862 1.00 0.00 36 GLY A O 18
ATOM 12098 N N . VAL A 1 37 ? 19.859 -2.146 -4.219 1.00 0.00 37 VAL A N 18
ATOM 12099 C CA . VAL A 1 37 ? 20.790 -1.734 -5.264 1.00 0.00 37 VAL A CA 18
ATOM 12100 C C . VAL A 1 37 ? 21.451 -0.407 -4.912 1.00 0.00 37 VAL A C 18
ATOM 12101 O O . VAL A 1 37 ? 22.556 -0.111 -5.364 1.00 0.00 37 VAL A O 18
ATOM 12114 N N . ALA A 1 38 ? 20.755 0.397 -4.111 1.00 0.00 38 ALA A N 18
ATOM 12115 C CA . ALA A 1 38 ? 21.259 1.702 -3.707 1.00 0.00 38 ALA A CA 18
ATOM 12116 C C . ALA A 1 38 ? 22.263 1.593 -2.561 1.00 0.00 38 ALA A C 18
ATOM 12117 O O . ALA A 1 38 ? 23.066 2.499 -2.343 1.00 0.00 38 ALA A O 18
ATOM 12124 N N . SER A 1 39 ? 22.217 0.480 -1.835 1.00 0.00 39 SER A N 18
ATOM 12125 C CA . SER A 1 39 ? 23.127 0.265 -0.714 1.00 0.00 39 SER A CA 18
ATOM 12126 C C . SER A 1 39 ? 24.579 0.269 -1.177 1.00 0.00 39 SER A C 18
ATOM 12127 O O . SER A 1 39 ? 25.473 0.692 -0.445 1.00 0.00 39 SER A O 18
ATOM 12135 N N . GLY A 1 40 ? 24.805 -0.202 -2.398 1.00 0.00 40 GLY A N 18
ATOM 12136 C CA . GLY A 1 40 ? 26.153 -0.246 -2.938 1.00 0.00 40 GLY A CA 18
ATOM 12137 C C . GLY A 1 40 ? 26.411 -1.508 -3.735 1.00 0.00 40 GLY A C 18
ATOM 12138 O O . GLY A 1 40 ? 27.399 -2.205 -3.505 1.00 0.00 40 GLY A O 18
ATOM 12142 N N . ALA A 1 41 ? 25.520 -1.805 -4.673 1.00 0.00 41 ALA A N 18
ATOM 12143 C CA . ALA A 1 41 ? 25.660 -2.994 -5.503 1.00 0.00 41 ALA A CA 18
ATOM 12144 C C . ALA A 1 41 ? 26.834 -2.849 -6.466 1.00 0.00 41 ALA A C 18
ATOM 12145 O O . ALA A 1 41 ? 27.545 -3.814 -6.743 1.00 0.00 41 ALA A O 18
ATOM 12152 N N . GLY A 1 42 ? 27.028 -1.634 -6.971 1.00 0.00 42 GLY A N 18
ATOM 12153 C CA . GLY A 1 42 ? 28.114 -1.375 -7.901 1.00 0.00 42 GLY A CA 18
ATOM 12154 C C . GLY A 1 42 ? 29.303 -0.693 -7.247 1.00 0.00 42 GLY A C 18
ATOM 12155 O O . GLY A 1 42 ? 30.422 -0.762 -7.759 1.00 0.00 42 GLY A O 18
ATOM 12159 N N . SER A 1 43 ? 29.065 -0.029 -6.120 1.00 0.00 43 SER A N 18
ATOM 12160 C CA . SER A 1 43 ? 30.131 0.666 -5.406 1.00 0.00 43 SER A CA 18
ATOM 12161 C C . SER A 1 43 ? 31.213 -0.309 -4.953 1.00 0.00 43 SER A C 18
ATOM 12162 O O . SER A 1 43 ? 32.391 -0.127 -5.261 1.00 0.00 43 SER A O 18
ATOM 12170 N N . ILE A 1 44 ? 30.807 -1.343 -4.224 1.00 0.00 44 ILE A N 18
ATOM 12171 C CA . ILE A 1 44 ? 31.746 -2.349 -3.730 1.00 0.00 44 ILE A CA 18
ATOM 12172 C C . ILE A 1 44 ? 31.306 -3.755 -4.125 1.00 0.00 44 ILE A C 18
ATOM 12173 O O . ILE A 1 44 ? 32.100 -4.536 -4.650 1.00 0.00 44 ILE A O 18
ATOM 12189 N N . GLY A 1 45 ? 30.040 -4.072 -3.883 1.00 0.00 45 GLY A N 18
ATOM 12190 C CA . GLY A 1 45 ? 29.524 -5.384 -4.229 1.00 0.00 45 GLY A CA 18
ATOM 12191 C C . GLY A 1 45 ? 30.345 -6.515 -3.636 1.00 0.00 45 GLY A C 18
ATOM 12192 O O . GLY A 1 45 ? 30.349 -7.628 -4.165 1.00 0.00 45 GLY A O 18
ATOM 12196 N N . ARG A 1 46 ? 31.053 -6.231 -2.548 1.00 0.00 46 ARG A N 18
ATOM 12197 C CA . ARG A 1 46 ? 31.878 -7.241 -1.893 1.00 0.00 46 ARG A CA 18
ATOM 12198 C C . ARG A 1 46 ? 31.061 -8.053 -0.892 1.00 0.00 46 ARG A C 18
ATOM 12199 O O . ARG A 1 46 ? 31.174 -9.277 -0.833 1.00 0.00 46 ARG A O 18
ATOM 12220 N N . ARG A 1 47 ? 30.257 -7.361 -0.092 1.00 0.00 47 ARG A N 18
ATOM 12221 C CA . ARG A 1 47 ? 29.431 -8.017 0.911 1.00 0.00 47 ARG A CA 18
ATOM 12222 C C . ARG A 1 47 ? 28.235 -8.708 0.258 1.00 0.00 47 ARG A C 18
ATOM 12223 O O . ARG A 1 47 ? 27.963 -9.875 0.540 1.00 0.00 47 ARG A O 18
ATOM 12244 N N . PRO A 1 48 ? 27.481 -7.998 -0.606 1.00 0.00 48 PRO A N 18
ATOM 12245 C CA . PRO A 1 48 ? 26.317 -8.575 -1.274 1.00 0.00 48 PRO A CA 18
ATOM 12246 C C . PRO A 1 48 ? 26.711 -9.467 -2.447 1.00 0.00 48 PRO A C 18
ATOM 12247 O O . PRO A 1 48 ? 27.923 -9.574 -2.725 1.00 0.00 48 PRO A O 18
ATOM 12259 N N . VAL A 1 1 ? -6.103 13.808 -0.201 1.00 0.00 1 VAL A N 19
ATOM 12260 C CA . VAL A 1 1 ? -6.304 13.660 -1.628 1.00 0.00 1 VAL A CA 19
ATOM 12261 C C . VAL A 1 1 ? -5.151 14.308 -2.381 1.00 0.00 1 VAL A C 19
ATOM 12262 O O . VAL A 1 1 ? -4.137 14.659 -1.783 1.00 0.00 1 VAL A O 19
ATOM 12275 N N . ASN A 1 2 ? -5.309 14.466 -3.688 1.00 0.00 2 ASN A N 19
ATOM 12276 C CA . ASN A 1 2 ? -4.287 15.061 -4.523 1.00 0.00 2 ASN A CA 19
ATOM 12277 C C . ASN A 1 2 ? -4.902 15.482 -5.847 1.00 0.00 2 ASN A C 19
ATOM 12278 O O . ASN A 1 2 ? -4.688 16.592 -6.331 1.00 0.00 2 ASN A O 19
ATOM 12289 N N . TYR A 1 3 ? -5.687 14.568 -6.418 1.00 0.00 3 TYR A N 19
ATOM 12290 C CA . TYR A 1 3 ? -6.358 14.794 -7.694 1.00 0.00 3 TYR A CA 19
ATOM 12291 C C . TYR A 1 3 ? -7.632 15.625 -7.523 1.00 0.00 3 TYR A C 19
ATOM 12292 O O . TYR A 1 3 ? -8.476 15.664 -8.417 1.00 0.00 3 TYR A O 19
ATOM 12310 N N . GLY A 1 4 ? -7.761 16.301 -6.382 1.00 0.00 4 GLY A N 19
ATOM 12311 C CA . GLY A 1 4 ? -8.932 17.123 -6.134 1.00 0.00 4 GLY A CA 19
ATOM 12312 C C . GLY A 1 4 ? -9.655 16.752 -4.853 1.00 0.00 4 GLY A C 19
ATOM 12313 O O . GLY A 1 4 ? -10.309 17.597 -4.242 1.00 0.00 4 GLY A O 19
ATOM 12317 N N . ASN A 1 5 ? -9.564 15.482 -4.459 1.00 0.00 5 ASN A N 19
ATOM 12318 C CA . ASN A 1 5 ? -10.238 14.996 -3.254 1.00 0.00 5 ASN A CA 19
ATOM 12319 C C . ASN A 1 5 ? -11.724 14.857 -3.528 1.00 0.00 5 ASN A C 19
ATOM 12320 O O . ASN A 1 5 ? -12.547 15.562 -2.942 1.00 0.00 5 ASN A O 19
ATOM 12331 N N . GLY A 1 6 ? -12.062 13.972 -4.456 1.00 0.00 6 GLY A N 19
ATOM 12332 C CA . GLY A 1 6 ? -13.449 13.781 -4.823 1.00 0.00 6 GLY A CA 19
ATOM 12333 C C . GLY A 1 6 ? -13.777 14.500 -6.116 1.00 0.00 6 GLY A C 19
ATOM 12334 O O . GLY A 1 6 ? -14.143 15.676 -6.107 1.00 0.00 6 GLY A O 19
ATOM 12338 N N . VAL A 1 7 ? -13.636 13.794 -7.232 1.00 0.00 7 VAL A N 19
ATOM 12339 C CA . VAL A 1 7 ? -13.902 14.377 -8.541 1.00 0.00 7 VAL A CA 19
ATOM 12340 C C . VAL A 1 7 ? -14.397 13.320 -9.521 1.00 0.00 7 VAL A C 19
ATOM 12341 O O . VAL A 1 7 ? -15.350 13.555 -10.264 1.00 0.00 7 VAL A O 19
ATOM 12354 N N . SER A 1 8 ? -13.770 12.147 -9.505 1.00 0.00 8 SER A N 19
ATOM 12355 C CA . SER A 1 8 ? -14.181 11.053 -10.377 1.00 0.00 8 SER A CA 19
ATOM 12356 C C . SER A 1 8 ? -13.278 9.838 -10.198 1.00 0.00 8 SER A C 19
ATOM 12357 O O . SER A 1 8 ? -12.054 9.952 -10.246 1.00 0.00 8 SER A O 19
ATOM 12365 N N . CYS A 1 9 ? -13.884 8.670 -10.010 1.00 0.00 9 CYS A N 19
ATOM 12366 C CA . CYS A 1 9 ? -13.119 7.443 -9.845 1.00 0.00 9 CYS A CA 19
ATOM 12367 C C . CYS A 1 9 ? -13.154 6.638 -11.138 1.00 0.00 9 CYS A C 19
ATOM 12368 O O . CYS A 1 9 ? -12.130 6.129 -11.594 1.00 0.00 9 CYS A O 19
ATOM 12375 N N . SER A 1 10 ? -14.344 6.549 -11.730 1.00 0.00 10 SER A N 19
ATOM 12376 C CA . SER A 1 10 ? -14.540 5.824 -12.987 1.00 0.00 10 SER A CA 19
ATOM 12377 C C . SER A 1 10 ? -14.211 4.334 -12.864 1.00 0.00 10 SER A C 19
ATOM 12378 O O . SER A 1 10 ? -14.160 3.626 -13.868 1.00 0.00 10 SER A O 19
ATOM 12386 N N . LYS A 1 11 ? -13.976 3.861 -11.643 1.00 0.00 11 LYS A N 19
ATOM 12387 C CA . LYS A 1 11 ? -13.641 2.456 -11.424 1.00 0.00 11 LYS A CA 19
ATOM 12388 C C . LYS A 1 11 ? -14.863 1.529 -11.473 1.00 0.00 11 LYS A C 19
ATOM 12389 O O . LYS A 1 11 ? -14.773 0.365 -11.081 1.00 0.00 11 LYS A O 19
ATOM 12408 N N . THR A 1 12 ? -15.999 2.032 -11.954 1.00 0.00 12 THR A N 19
ATOM 12409 C CA . THR A 1 12 ? -17.210 1.216 -12.050 1.00 0.00 12 THR A CA 19
ATOM 12410 C C . THR A 1 12 ? -17.632 0.661 -10.689 1.00 0.00 12 THR A C 19
ATOM 12411 O O . THR A 1 12 ? -18.424 -0.280 -10.611 1.00 0.00 12 THR A O 19
ATOM 12422 N N . LYS A 1 13 ? -17.091 1.241 -9.626 1.00 0.00 13 LYS A N 19
ATOM 12423 C CA . LYS A 1 13 ? -17.398 0.808 -8.266 1.00 0.00 13 LYS A CA 19
ATOM 12424 C C . LYS A 1 13 ? -17.053 1.914 -7.269 1.00 0.00 13 LYS A C 19
ATOM 12425 O O . LYS A 1 13 ? -17.775 2.144 -6.299 1.00 0.00 13 LYS A O 19
ATOM 12444 N N . CYS A 1 14 ? -15.935 2.593 -7.518 1.00 0.00 14 CYS A N 19
ATOM 12445 C CA . CYS A 1 14 ? -15.482 3.669 -6.654 1.00 0.00 14 CYS A CA 19
ATOM 12446 C C . CYS A 1 14 ? -15.028 3.126 -5.304 1.00 0.00 14 CYS A C 19
ATOM 12447 O O . CYS A 1 14 ? -15.141 3.794 -4.276 1.00 0.00 14 CYS A O 19
ATOM 12454 N N . SER A 1 15 ? -14.507 1.907 -5.324 1.00 0.00 15 SER A N 19
ATOM 12455 C CA . SER A 1 15 ? -14.028 1.257 -4.113 1.00 0.00 15 SER A CA 19
ATOM 12456 C C . SER A 1 15 ? -13.344 -0.061 -4.452 1.00 0.00 15 SER A C 19
ATOM 12457 O O . SER A 1 15 ? -13.820 -0.820 -5.294 1.00 0.00 15 SER A O 19
ATOM 12465 N N . VAL A 1 16 ? -12.224 -0.324 -3.799 1.00 0.00 16 VAL A N 19
ATOM 12466 C CA . VAL A 1 16 ? -11.480 -1.549 -4.043 1.00 0.00 16 VAL A CA 19
ATOM 12467 C C . VAL A 1 16 ? -10.462 -1.801 -2.936 1.00 0.00 16 VAL A C 19
ATOM 12468 O O . VAL A 1 16 ? -9.532 -1.015 -2.745 1.00 0.00 16 VAL A O 19
ATOM 12481 N N . ASN A 1 17 ? -10.637 -2.900 -2.212 1.00 0.00 17 ASN A N 19
ATOM 12482 C CA . ASN A 1 17 ? -9.729 -3.254 -1.128 1.00 0.00 17 ASN A CA 19
ATOM 12483 C C . ASN A 1 17 ? -8.390 -3.730 -1.681 1.00 0.00 17 ASN A C 19
ATOM 12484 O O . ASN A 1 17 ? -7.340 -3.501 -1.082 1.00 0.00 17 ASN A O 19
ATOM 12495 N N . TRP A 1 18 ? -8.433 -4.387 -2.837 1.00 0.00 18 TRP A N 19
ATOM 12496 C CA . TRP A 1 18 ? -7.221 -4.896 -3.474 1.00 0.00 18 TRP A CA 19
ATOM 12497 C C . TRP A 1 18 ? -6.160 -3.803 -3.600 1.00 0.00 18 TRP A C 19
ATOM 12498 O O . TRP A 1 18 ? -4.961 -4.081 -3.559 1.00 0.00 18 TRP A O 19
ATOM 12519 N N . GLY A 1 19 ? -6.606 -2.562 -3.759 1.00 0.00 19 GLY A N 19
ATOM 12520 C CA . GLY A 1 19 ? -5.679 -1.453 -3.894 1.00 0.00 19 GLY A CA 19
ATOM 12521 C C . GLY A 1 19 ? -4.768 -1.307 -2.692 1.00 0.00 19 GLY A C 19
ATOM 12522 O O . GLY A 1 19 ? -3.564 -1.096 -2.838 1.00 0.00 19 GLY A O 19
ATOM 12526 N N . GLN A 1 20 ? -5.344 -1.427 -1.500 1.00 0.00 20 GLN A N 19
ATOM 12527 C CA . GLN A 1 20 ? -4.576 -1.309 -0.266 1.00 0.00 20 GLN A CA 19
ATOM 12528 C C . GLN A 1 20 ? -3.549 -2.431 -0.164 1.00 0.00 20 GLN A C 19
ATOM 12529 O O . GLN A 1 20 ? -2.405 -2.208 0.230 1.00 0.00 20 GLN A O 19
ATOM 12543 N N . ALA A 1 21 ? -3.967 -3.639 -0.523 1.00 0.00 21 ALA A N 19
ATOM 12544 C CA . ALA A 1 21 ? -3.084 -4.798 -0.478 1.00 0.00 21 ALA A CA 19
ATOM 12545 C C . ALA A 1 21 ? -1.921 -4.634 -1.446 1.00 0.00 21 ALA A C 19
ATOM 12546 O O . ALA A 1 21 ? -0.761 -4.777 -1.067 1.00 0.00 21 ALA A O 19
ATOM 12553 N N . PHE A 1 22 ? -2.238 -4.320 -2.697 1.00 0.00 22 PHE A N 19
ATOM 12554 C CA . PHE A 1 22 ? -1.214 -4.156 -3.723 1.00 0.00 22 PHE A CA 19
ATOM 12555 C C . PHE A 1 22 ? -0.183 -3.101 -3.356 1.00 0.00 22 PHE A C 19
ATOM 12556 O O . PHE A 1 22 ? 0.953 -3.153 -3.832 1.00 0.00 22 PHE A O 19
ATOM 12573 N N . GLN A 1 23 ? -0.585 -2.127 -2.555 1.00 0.00 23 GLN A N 19
ATOM 12574 C CA . GLN A 1 23 ? 0.318 -1.054 -2.178 1.00 0.00 23 GLN A CA 19
ATOM 12575 C C . GLN A 1 23 ? 1.390 -1.554 -1.212 1.00 0.00 23 GLN A C 19
ATOM 12576 O O . GLN A 1 23 ? 2.571 -1.292 -1.404 1.00 0.00 23 GLN A O 19
ATOM 12590 N N . GLU A 1 24 ? 0.986 -2.307 -0.200 1.00 0.00 24 GLU A N 19
ATOM 12591 C CA . GLU A 1 24 ? 1.942 -2.857 0.757 1.00 0.00 24 GLU A CA 19
ATOM 12592 C C . GLU A 1 24 ? 2.758 -3.972 0.109 1.00 0.00 24 GLU A C 19
ATOM 12593 O O . GLU A 1 24 ? 3.986 -3.996 0.202 1.00 0.00 24 GLU A O 19
ATOM 12605 N N . ARG A 1 25 ? 2.062 -4.885 -0.558 1.00 0.00 25 ARG A N 19
ATOM 12606 C CA . ARG A 1 25 ? 2.700 -6.008 -1.240 1.00 0.00 25 ARG A CA 19
ATOM 12607 C C . ARG A 1 25 ? 3.745 -5.530 -2.246 1.00 0.00 25 ARG A C 19
ATOM 12608 O O . ARG A 1 25 ? 4.917 -5.902 -2.184 1.00 0.00 25 ARG A O 19
ATOM 12629 N N . TYR A 1 26 ? 3.282 -4.727 -3.190 1.00 0.00 26 TYR A N 19
ATOM 12630 C CA . TYR A 1 26 ? 4.109 -4.208 -4.273 1.00 0.00 26 TYR A CA 19
ATOM 12631 C C . TYR A 1 26 ? 5.256 -3.333 -3.785 1.00 0.00 26 TYR A C 19
ATOM 12632 O O . TYR A 1 26 ? 6.344 -3.357 -4.363 1.00 0.00 26 TYR A O 19
ATOM 12650 N N . THR A 1 27 ? 5.043 -2.613 -2.698 1.00 0.00 27 THR A N 19
ATOM 12651 C CA . THR A 1 27 ? 6.112 -1.798 -2.132 1.00 0.00 27 THR A CA 19
ATOM 12652 C C . THR A 1 27 ? 7.208 -2.700 -1.602 1.00 0.00 27 THR A C 19
ATOM 12653 O O . THR A 1 27 ? 8.389 -2.460 -1.834 1.00 0.00 27 THR A O 19
ATOM 12664 N N . ALA A 1 28 ? 6.811 -3.744 -0.884 1.00 0.00 28 ALA A N 19
ATOM 12665 C CA . ALA A 1 28 ? 7.779 -4.686 -0.334 1.00 0.00 28 ALA A CA 19
ATOM 12666 C C . ALA A 1 28 ? 8.760 -5.135 -1.414 1.00 0.00 28 ALA A C 19
ATOM 12667 O O . ALA A 1 28 ? 9.973 -5.161 -1.199 1.00 0.00 28 ALA A O 19
ATOM 12674 N N . GLY A 1 29 ? 8.222 -5.484 -2.579 1.00 0.00 29 GLY A N 19
ATOM 12675 C CA . GLY A 1 29 ? 9.054 -5.929 -3.682 1.00 0.00 29 GLY A CA 19
ATOM 12676 C C . GLY A 1 29 ? 9.855 -4.800 -4.309 1.00 0.00 29 GLY A C 19
ATOM 12677 O O . GLY A 1 29 ? 11.075 -4.900 -4.438 1.00 0.00 29 GLY A O 19
ATOM 12681 N N . ILE A 1 30 ? 9.171 -3.731 -4.712 1.00 0.00 30 ILE A N 19
ATOM 12682 C CA . ILE A 1 30 ? 9.835 -2.594 -5.343 1.00 0.00 30 ILE A CA 19
ATOM 12683 C C . ILE A 1 30 ? 10.754 -1.865 -4.365 1.00 0.00 30 ILE A C 19
ATOM 12684 O O . ILE A 1 30 ? 11.911 -1.594 -4.682 1.00 0.00 30 ILE A O 19
ATOM 12700 N N . ASN A 1 31 ? 10.241 -1.537 -3.179 1.00 0.00 31 ASN A N 19
ATOM 12701 C CA . ASN A 1 31 ? 11.046 -0.841 -2.180 1.00 0.00 31 ASN A CA 19
ATOM 12702 C C . ASN A 1 31 ? 12.358 -1.582 -1.937 1.00 0.00 31 ASN A C 19
ATOM 12703 O O . ASN A 1 31 ? 13.413 -0.966 -1.797 1.00 0.00 31 ASN A O 19
ATOM 12714 N N . SER A 1 32 ? 12.289 -2.910 -1.899 1.00 0.00 32 SER A N 19
ATOM 12715 C CA . SER A 1 32 ? 13.482 -3.721 -1.683 1.00 0.00 32 SER A CA 19
ATOM 12716 C C . SER A 1 32 ? 14.498 -3.484 -2.795 1.00 0.00 32 SER A C 19
ATOM 12717 O O . SER A 1 32 ? 15.691 -3.323 -2.537 1.00 0.00 32 SER A O 19
ATOM 12725 N N . PHE A 1 33 ? 14.014 -3.447 -4.033 1.00 0.00 33 PHE A N 19
ATOM 12726 C CA . PHE A 1 33 ? 14.874 -3.223 -5.193 1.00 0.00 33 PHE A CA 19
ATOM 12727 C C . PHE A 1 33 ? 15.652 -1.915 -5.053 1.00 0.00 33 PHE A C 19
ATOM 12728 O O . PHE A 1 33 ? 16.780 -1.793 -5.525 1.00 0.00 33 PHE A O 19
ATOM 12745 N N . VAL A 1 34 ? 15.023 -0.934 -4.421 1.00 0.00 34 VAL A N 19
ATOM 12746 C CA . VAL A 1 34 ? 15.638 0.375 -4.234 1.00 0.00 34 VAL A CA 19
ATOM 12747 C C . VAL A 1 34 ? 16.798 0.306 -3.264 1.00 0.00 34 VAL A C 19
ATOM 12748 O O . VAL A 1 34 ? 17.933 0.614 -3.616 1.00 0.00 34 VAL A O 19
ATOM 12761 N N . SER A 1 35 ? 16.505 -0.095 -2.040 1.00 0.00 35 SER A N 19
ATOM 12762 C CA . SER A 1 35 ? 17.529 -0.208 -1.008 1.00 0.00 35 SER A CA 19
ATOM 12763 C C . SER A 1 35 ? 18.751 -0.961 -1.529 1.00 0.00 35 SER A C 19
ATOM 12764 O O . SER A 1 35 ? 19.865 -0.441 -1.519 1.00 0.00 35 SER A O 19
ATOM 12772 N N . GLY A 1 36 ? 18.529 -2.192 -1.983 1.00 0.00 36 GLY A N 19
ATOM 12773 C CA . GLY A 1 36 ? 19.620 -3.001 -2.501 1.00 0.00 36 GLY A CA 19
ATOM 12774 C C . GLY A 1 36 ? 20.353 -2.317 -3.637 1.00 0.00 36 GLY A C 19
ATOM 12775 O O . GLY A 1 36 ? 21.580 -2.219 -3.626 1.00 0.00 36 GLY A O 19
ATOM 12779 N N . VAL A 1 37 ? 19.594 -1.836 -4.616 1.00 0.00 37 VAL A N 19
ATOM 12780 C CA . VAL A 1 37 ? 20.170 -1.150 -5.768 1.00 0.00 37 VAL A CA 19
ATOM 12781 C C . VAL A 1 37 ? 20.769 0.194 -5.359 1.00 0.00 37 VAL A C 19
ATOM 12782 O O . VAL A 1 37 ? 21.558 0.780 -6.102 1.00 0.00 37 VAL A O 19
ATOM 12795 N N . ALA A 1 38 ? 20.396 0.677 -4.174 1.00 0.00 38 ALA A N 19
ATOM 12796 C CA . ALA A 1 38 ? 20.904 1.947 -3.674 1.00 0.00 38 ALA A CA 19
ATOM 12797 C C . ALA A 1 38 ? 22.301 1.792 -3.080 1.00 0.00 38 ALA A C 19
ATOM 12798 O O . ALA A 1 38 ? 23.081 2.744 -3.045 1.00 0.00 38 ALA A O 19
ATOM 12805 N N . SER A 1 39 ? 22.611 0.588 -2.612 1.00 0.00 39 SER A N 19
ATOM 12806 C CA . SER A 1 39 ? 23.913 0.309 -2.021 1.00 0.00 39 SER A CA 19
ATOM 12807 C C . SER A 1 39 ? 25.025 0.453 -3.055 1.00 0.00 39 SER A C 19
ATOM 12808 O O . SER A 1 39 ? 26.157 0.801 -2.718 1.00 0.00 39 SER A O 19
ATOM 12816 N N . GLY A 1 40 ? 24.697 0.177 -4.313 1.00 0.00 40 GLY A N 19
ATOM 12817 C CA . GLY A 1 40 ? 25.679 0.278 -5.381 1.00 0.00 40 GLY A CA 19
ATOM 12818 C C . GLY A 1 40 ? 25.506 1.531 -6.216 1.00 0.00 40 GLY A C 19
ATOM 12819 O O . GLY A 1 40 ? 26.488 2.156 -6.618 1.00 0.00 40 GLY A O 19
ATOM 12823 N N . ALA A 1 41 ? 24.255 1.898 -6.483 1.00 0.00 41 ALA A N 19
ATOM 12824 C CA . ALA A 1 41 ? 23.957 3.087 -7.280 1.00 0.00 41 ALA A CA 19
ATOM 12825 C C . ALA A 1 41 ? 22.738 3.823 -6.736 1.00 0.00 41 ALA A C 19
ATOM 12826 O O . ALA A 1 41 ? 22.868 4.848 -6.066 1.00 0.00 41 ALA A O 19
ATOM 12833 N N . GLY A 1 42 ? 21.553 3.294 -7.026 1.00 0.00 42 GLY A N 19
ATOM 12834 C CA . GLY A 1 42 ? 20.328 3.915 -6.554 1.00 0.00 42 GLY A CA 19
ATOM 12835 C C . GLY A 1 42 ? 19.894 5.085 -7.416 1.00 0.00 42 GLY A C 19
ATOM 12836 O O . GLY A 1 42 ? 19.250 6.014 -6.929 1.00 0.00 42 GLY A O 19
ATOM 12840 N N . SER A 1 43 ? 20.246 5.038 -8.698 1.00 0.00 43 SER A N 19
ATOM 12841 C CA . SER A 1 43 ? 19.880 6.101 -9.631 1.00 0.00 43 SER A CA 19
ATOM 12842 C C . SER A 1 43 ? 19.844 5.576 -11.064 1.00 0.00 43 SER A C 19
ATOM 12843 O O . SER A 1 43 ? 20.254 6.266 -11.996 1.00 0.00 43 SER A O 19
ATOM 12851 N N . ILE A 1 44 ? 19.350 4.352 -11.229 1.00 0.00 44 ILE A N 19
ATOM 12852 C CA . ILE A 1 44 ? 19.259 3.730 -12.549 1.00 0.00 44 ILE A CA 19
ATOM 12853 C C . ILE A 1 44 ? 17.808 3.437 -12.922 1.00 0.00 44 ILE A C 19
ATOM 12854 O O . ILE A 1 44 ? 17.526 2.490 -13.656 1.00 0.00 44 ILE A O 19
ATOM 12870 N N . GLY A 1 45 ? 16.894 4.260 -12.414 1.00 0.00 45 GLY A N 19
ATOM 12871 C CA . GLY A 1 45 ? 15.479 4.079 -12.706 1.00 0.00 45 GLY A CA 19
ATOM 12872 C C . GLY A 1 45 ? 14.908 5.202 -13.552 1.00 0.00 45 GLY A C 19
ATOM 12873 O O . GLY A 1 45 ? 13.776 5.634 -13.337 1.00 0.00 45 GLY A O 19
ATOM 12877 N N . ARG A 1 46 ? 15.690 5.672 -14.519 1.00 0.00 46 ARG A N 19
ATOM 12878 C CA . ARG A 1 46 ? 15.253 6.749 -15.404 1.00 0.00 46 ARG A CA 19
ATOM 12879 C C . ARG A 1 46 ? 15.208 6.272 -16.852 1.00 0.00 46 ARG A C 19
ATOM 12880 O O . ARG A 1 46 ? 14.285 6.603 -17.596 1.00 0.00 46 ARG A O 19
ATOM 12901 N N . ARG A 1 47 ? 16.208 5.486 -17.239 1.00 0.00 47 ARG A N 19
ATOM 12902 C CA . ARG A 1 47 ? 16.284 4.955 -18.594 1.00 0.00 47 ARG A CA 19
ATOM 12903 C C . ARG A 1 47 ? 17.057 3.637 -18.618 1.00 0.00 47 ARG A C 19
ATOM 12904 O O . ARG A 1 47 ? 18.284 3.628 -18.505 1.00 0.00 47 ARG A O 19
ATOM 12925 N N . PRO A 1 48 ? 16.353 2.501 -18.769 1.00 0.00 48 PRO A N 19
ATOM 12926 C CA . PRO A 1 48 ? 16.989 1.183 -18.810 1.00 0.00 48 PRO A CA 19
ATOM 12927 C C . PRO A 1 48 ? 17.736 0.941 -20.118 1.00 0.00 48 PRO A C 19
ATOM 12928 O O . PRO A 1 48 ? 17.385 1.589 -21.125 1.00 0.00 48 PRO A O 19
ATOM 12940 N N . VAL A 1 1 ? 8.851 12.022 -7.161 1.00 0.00 1 VAL A N 20
ATOM 12941 C CA . VAL A 1 1 ? 7.405 12.076 -7.081 1.00 0.00 1 VAL A CA 20
ATOM 12942 C C . VAL A 1 1 ? 6.805 11.882 -8.466 1.00 0.00 1 VAL A C 20
ATOM 12943 O O . VAL A 1 1 ? 7.531 11.680 -9.436 1.00 0.00 1 VAL A O 20
ATOM 12956 N N . ASN A 1 2 ? 5.480 11.943 -8.560 1.00 0.00 2 ASN A N 20
ATOM 12957 C CA . ASN A 1 2 ? 4.784 11.761 -9.830 1.00 0.00 2 ASN A CA 20
ATOM 12958 C C . ASN A 1 2 ? 3.354 12.313 -9.759 1.00 0.00 2 ASN A C 20
ATOM 12959 O O . ASN A 1 2 ? 2.634 12.312 -10.755 1.00 0.00 2 ASN A O 20
ATOM 12970 N N . TYR A 1 3 ? 2.942 12.759 -8.570 1.00 0.00 3 TYR A N 20
ATOM 12971 C CA . TYR A 1 3 ? 1.602 13.298 -8.362 1.00 0.00 3 TYR A CA 20
ATOM 12972 C C . TYR A 1 3 ? 1.589 14.170 -7.108 1.00 0.00 3 TYR A C 20
ATOM 12973 O O . TYR A 1 3 ? 2.622 14.341 -6.461 1.00 0.00 3 TYR A O 20
ATOM 12991 N N . GLY A 1 4 ? 0.433 14.743 -6.771 1.00 0.00 4 GLY A N 20
ATOM 12992 C CA . GLY A 1 4 ? 0.355 15.596 -5.596 1.00 0.00 4 GLY A CA 20
ATOM 12993 C C . GLY A 1 4 ? -1.069 15.890 -5.161 1.00 0.00 4 GLY A C 20
ATOM 12994 O O . GLY A 1 4 ? -1.426 15.648 -4.008 1.00 0.00 4 GLY A O 20
ATOM 12998 N N . ASN A 1 5 ? -1.882 16.417 -6.075 1.00 0.00 5 ASN A N 20
ATOM 12999 C CA . ASN A 1 5 ? -3.269 16.751 -5.762 1.00 0.00 5 ASN A CA 20
ATOM 13000 C C . ASN A 1 5 ? -4.082 16.915 -7.042 1.00 0.00 5 ASN A C 20
ATOM 13001 O O . ASN A 1 5 ? -4.592 17.994 -7.337 1.00 0.00 5 ASN A O 20
ATOM 13012 N N . GLY A 1 6 ? -4.191 15.827 -7.796 1.00 0.00 6 GLY A N 20
ATOM 13013 C CA . GLY A 1 6 ? -4.948 15.842 -9.037 1.00 0.00 6 GLY A CA 20
ATOM 13014 C C . GLY A 1 6 ? -5.477 14.468 -9.394 1.00 0.00 6 GLY A C 20
ATOM 13015 O O . GLY A 1 6 ? -6.593 14.338 -9.894 1.00 0.00 6 GLY A O 20
ATOM 13019 N N . VAL A 1 7 ? -4.677 13.439 -9.122 1.00 0.00 7 VAL A N 20
ATOM 13020 C CA . VAL A 1 7 ? -5.071 12.065 -9.405 1.00 0.00 7 VAL A CA 20
ATOM 13021 C C . VAL A 1 7 ? -5.825 11.470 -8.217 1.00 0.00 7 VAL A C 20
ATOM 13022 O O . VAL A 1 7 ? -5.469 11.714 -7.064 1.00 0.00 7 VAL A O 20
ATOM 13035 N N . SER A 1 8 ? -6.873 10.704 -8.503 1.00 0.00 8 SER A N 20
ATOM 13036 C CA . SER A 1 8 ? -7.685 10.095 -7.453 1.00 0.00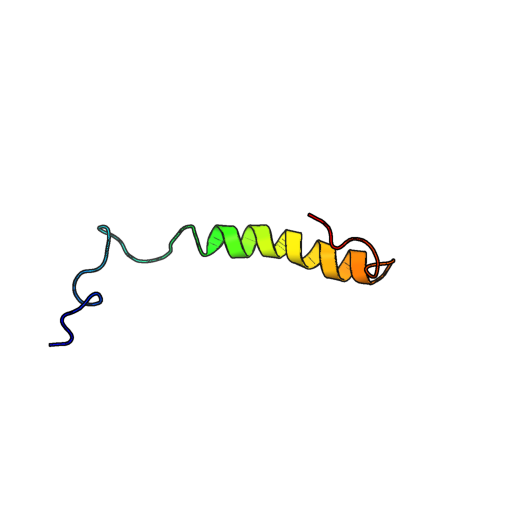 8 SER A CA 20
ATOM 13037 C C . SER A 1 8 ? -7.036 8.822 -6.924 1.00 0.00 8 SER A C 20
ATOM 13038 O O . SER A 1 8 ? -7.544 7.721 -7.132 1.00 0.00 8 SER A O 20
ATOM 13046 N N . CYS A 1 9 ? -5.914 8.980 -6.231 1.00 0.00 9 CYS A N 20
ATOM 13047 C CA . CYS A 1 9 ? -5.199 7.840 -5.672 1.00 0.00 9 CYS A CA 20
ATOM 13048 C C . CYS A 1 9 ? -4.069 8.301 -4.761 1.00 0.00 9 CYS A C 20
ATOM 13049 O O . CYS A 1 9 ? -3.003 8.695 -5.233 1.00 0.00 9 CYS A O 20
ATOM 13056 N N . SER A 1 10 ? -4.305 8.252 -3.456 1.00 0.00 10 SER A N 20
ATOM 13057 C CA . SER A 1 10 ? -3.294 8.659 -2.496 1.00 0.00 10 SER A CA 20
ATOM 13058 C C . SER A 1 10 ? -2.261 7.543 -2.330 1.00 0.00 10 SER A C 20
ATOM 13059 O O . SER A 1 10 ? -1.408 7.351 -3.199 1.00 0.00 10 SER A O 20
ATOM 13067 N N . LYS A 1 11 ? -2.353 6.783 -1.243 1.00 0.00 11 LYS A N 20
ATOM 13068 C CA . LYS A 1 11 ? -1.431 5.679 -1.014 1.00 0.00 11 LYS A CA 20
ATOM 13069 C C . LYS A 1 11 ? -1.972 4.713 0.037 1.00 0.00 11 LYS A C 20
ATOM 13070 O O . LYS A 1 11 ? -1.214 4.176 0.845 1.00 0.00 11 LYS A O 20
ATOM 13089 N N . THR A 1 12 ? -3.283 4.484 0.020 1.00 0.00 12 THR A N 20
ATOM 13090 C CA . THR A 1 12 ? -3.898 3.576 0.979 1.00 0.00 12 THR A CA 20
ATOM 13091 C C . THR A 1 12 ? -5.153 2.914 0.411 1.00 0.00 12 THR A C 20
ATOM 13092 O O . THR A 1 12 ? -5.119 1.748 0.018 1.00 0.00 12 THR A O 20
ATOM 13103 N N . LYS A 1 13 ? -6.259 3.656 0.383 1.00 0.00 13 LYS A N 20
ATOM 13104 C CA . LYS A 1 13 ? -7.521 3.125 -0.124 1.00 0.00 13 LYS A CA 20
ATOM 13105 C C . LYS A 1 13 ? -7.584 3.166 -1.647 1.00 0.00 13 LYS A C 20
ATOM 13106 O O . LYS A 1 13 ? -7.788 2.138 -2.294 1.00 0.00 13 LYS A O 20
ATOM 13125 N N . CYS A 1 14 ? -7.427 4.354 -2.216 1.00 0.00 14 CYS A N 20
ATOM 13126 C CA . CYS A 1 14 ? -7.483 4.513 -3.663 1.00 0.00 14 CYS A CA 20
ATOM 13127 C C . CYS A 1 14 ? -8.821 4.016 -4.211 1.00 0.00 14 CYS A C 20
ATOM 13128 O O . CYS A 1 14 ? -9.616 3.419 -3.486 1.00 0.00 14 CYS A O 20
ATOM 13135 N N . SER A 1 15 ? -9.071 4.282 -5.490 1.00 0.00 15 SER A N 20
ATOM 13136 C CA . SER A 1 15 ? -10.314 3.864 -6.124 1.00 0.00 15 SER A CA 20
ATOM 13137 C C . SER A 1 15 ? -10.232 2.400 -6.550 1.00 0.00 15 SER A C 20
ATOM 13138 O O . SER A 1 15 ? -11.243 1.704 -6.626 1.00 0.00 15 SER A O 20
ATOM 13146 N N . VAL A 1 16 ? -9.014 1.944 -6.830 1.00 0.00 16 VAL A N 20
ATOM 13147 C CA . VAL A 1 16 ? -8.782 0.574 -7.241 1.00 0.00 16 VAL A CA 20
ATOM 13148 C C . VAL A 1 16 ? -8.858 -0.359 -6.043 1.00 0.00 16 VAL A C 20
ATOM 13149 O O . VAL A 1 16 ? -7.963 -0.387 -5.198 1.00 0.00 16 VAL A O 20
ATOM 13162 N N . ASN A 1 17 ? -9.951 -1.097 -5.971 1.00 0.00 17 ASN A N 20
ATOM 13163 C CA . ASN A 1 17 ? -10.194 -2.038 -4.874 1.00 0.00 17 ASN A CA 20
ATOM 13164 C C . ASN A 1 17 ? -8.934 -2.827 -4.516 1.00 0.00 17 ASN A C 20
ATOM 13165 O O . ASN A 1 17 ? -8.705 -3.153 -3.353 1.00 0.00 17 ASN A O 20
ATOM 13176 N N . TRP A 1 18 ? -8.116 -3.119 -5.522 1.00 0.00 18 TRP A N 20
ATOM 13177 C CA . TRP A 1 18 ? -6.871 -3.865 -5.320 1.00 0.00 18 TRP A CA 20
ATOM 13178 C C . TRP A 1 18 ? -5.718 -2.911 -5.012 1.00 0.00 18 TRP A C 20
ATOM 13179 O O . TRP A 1 18 ? -4.588 -3.137 -5.435 1.00 0.00 18 TRP A O 20
ATOM 13200 N N . GLY A 1 19 ? -6.012 -1.847 -4.269 1.00 0.00 19 GLY A N 20
ATOM 13201 C CA . GLY A 1 19 ? -4.988 -0.875 -3.912 1.00 0.00 19 GLY A CA 20
ATOM 13202 C C . GLY A 1 19 ? -4.292 -1.223 -2.608 1.00 0.00 19 GLY A C 20
ATOM 13203 O O . GLY A 1 19 ? -3.071 -1.107 -2.498 1.00 0.00 19 GLY A O 20
ATOM 13207 N N . GLN A 1 20 ? -5.075 -1.649 -1.620 1.00 0.00 20 GLN A N 20
ATOM 13208 C CA . GLN A 1 20 ? -4.531 -2.013 -0.315 1.00 0.00 20 GLN A CA 20
ATOM 13209 C C . GLN A 1 20 ? -3.590 -3.206 -0.443 1.00 0.00 20 GLN A C 20
ATOM 13210 O O . GLN A 1 20 ? -2.508 -3.226 0.143 1.00 0.00 20 GLN A O 20
ATOM 13224 N N . ALA A 1 21 ? -4.007 -4.191 -1.228 1.00 0.00 21 ALA A N 20
ATOM 13225 C CA . ALA A 1 21 ? -3.203 -5.382 -1.459 1.00 0.00 21 ALA A CA 20
ATOM 13226 C C . ALA A 1 21 ? -1.962 -5.049 -2.277 1.00 0.00 21 ALA A C 20
ATOM 13227 O O . ALA A 1 21 ? -0.835 -5.272 -1.837 1.00 0.00 21 ALA A O 20
ATOM 13234 N N . PHE A 1 22 ? -2.175 -4.490 -3.462 1.00 0.00 22 PHE A N 20
ATOM 13235 C CA . PHE A 1 22 ? -1.076 -4.137 -4.352 1.00 0.00 22 PHE A CA 20
ATOM 13236 C C . PHE A 1 22 ? -0.085 -3.183 -3.726 1.00 0.00 22 PHE A C 20
ATOM 13237 O O . PHE A 1 22 ? 1.025 -3.067 -4.221 1.00 0.00 22 PHE A O 20
ATOM 13254 N N . GLN A 1 23 ? -0.483 -2.455 -2.693 1.00 0.00 23 GLN A N 20
ATOM 13255 C CA . GLN A 1 23 ? 0.424 -1.489 -2.076 1.00 0.00 23 GLN A CA 20
ATOM 13256 C C . GLN A 1 23 ? 1.369 -2.182 -1.108 1.00 0.00 23 GLN A C 20
ATOM 13257 O O . GLN A 1 23 ? 2.581 -1.969 -1.142 1.00 0.00 23 GLN A O 20
ATOM 13271 N N . GLU A 1 24 ? 0.804 -3.019 -0.253 1.00 0.00 24 GLU A N 20
ATOM 13272 C CA . GLU A 1 24 ? 1.589 -3.764 0.717 1.00 0.00 24 GLU A CA 20
ATOM 13273 C C . GLU A 1 24 ? 2.514 -4.730 -0.010 1.00 0.00 24 GLU A C 20
ATOM 13274 O O . GLU A 1 24 ? 3.610 -5.039 0.456 1.00 0.00 24 GLU A O 20
ATOM 13286 N N . ARG A 1 25 ? 2.052 -5.191 -1.165 1.00 0.00 25 ARG A N 20
ATOM 13287 C CA . ARG A 1 25 ? 2.802 -6.118 -1.989 1.00 0.00 25 ARG A CA 20
ATOM 13288 C C . ARG A 1 25 ? 3.935 -5.415 -2.737 1.00 0.00 25 ARG A C 20
ATOM 13289 O O . ARG A 1 25 ? 5.082 -5.860 -2.706 1.00 0.00 25 ARG A O 20
ATOM 13310 N N . TYR A 1 26 ? 3.597 -4.331 -3.431 1.00 0.00 26 TYR A N 20
ATOM 13311 C CA . TYR A 1 26 ? 4.570 -3.584 -4.234 1.00 0.00 26 TYR A CA 20
ATOM 13312 C C . TYR A 1 26 ? 5.484 -2.685 -3.398 1.00 0.00 26 TYR A C 20
ATOM 13313 O O . TYR A 1 26 ? 6.705 -2.799 -3.487 1.00 0.00 26 TYR A O 20
ATOM 13331 N N . THR A 1 27 ? 4.908 -1.793 -2.596 1.00 0.00 27 THR A N 20
ATOM 13332 C CA . THR A 1 27 ? 5.723 -0.906 -1.768 1.00 0.00 27 THR A CA 20
ATOM 13333 C C . THR A 1 27 ? 6.670 -1.707 -0.880 1.00 0.00 27 THR A C 20
ATOM 13334 O O . THR A 1 27 ? 7.690 -1.194 -0.433 1.00 0.00 27 THR A O 20
ATOM 13345 N N . ALA A 1 28 ? 6.339 -2.968 -0.635 1.00 0.00 28 ALA A N 20
ATOM 13346 C CA . ALA A 1 28 ? 7.190 -3.818 0.188 1.00 0.00 28 ALA A CA 20
ATOM 13347 C C . ALA A 1 28 ? 8.419 -4.266 -0.599 1.00 0.00 28 ALA A C 20
ATOM 13348 O O . ALA A 1 28 ? 9.560 -4.013 -0.198 1.00 0.00 28 ALA A O 20
ATOM 13355 N N . GLY A 1 29 ? 8.179 -4.932 -1.725 1.00 0.00 29 GLY A N 20
ATOM 13356 C CA . GLY A 1 29 ? 9.271 -5.405 -2.555 1.00 0.00 29 GLY A CA 20
ATOM 13357 C C . GLY A 1 29 ? 10.004 -4.267 -3.240 1.00 0.00 29 GLY A C 20
ATOM 13358 O O . GLY A 1 29 ? 11.233 -4.248 -3.288 1.00 0.00 29 GLY A O 20
ATOM 13362 N N . ILE A 1 30 ? 9.243 -3.314 -3.771 1.00 0.00 30 ILE A N 20
ATOM 13363 C CA . ILE A 1 30 ? 9.822 -2.168 -4.462 1.00 0.00 30 ILE A CA 20
ATOM 13364 C C . ILE A 1 30 ? 10.796 -1.418 -3.555 1.00 0.00 30 ILE A C 20
ATOM 13365 O O . ILE A 1 30 ? 11.938 -1.159 -3.931 1.00 0.00 30 ILE A O 20
ATOM 13381 N N . ASN A 1 31 ? 10.349 -1.081 -2.348 1.00 0.00 31 ASN A N 20
ATOM 13382 C CA . ASN A 1 31 ? 11.205 -0.374 -1.399 1.00 0.00 31 ASN A CA 20
ATOM 13383 C C . ASN A 1 31 ? 12.550 -1.080 -1.268 1.00 0.00 31 ASN A C 20
ATOM 13384 O O . ASN A 1 31 ? 13.606 -0.466 -1.433 1.00 0.00 31 ASN A O 20
ATOM 13395 N N . SER A 1 32 ? 12.507 -2.378 -0.979 1.00 0.00 32 SER A N 20
ATOM 13396 C CA . SER A 1 32 ? 13.729 -3.157 -0.835 1.00 0.00 32 SER A CA 20
ATOM 13397 C C . SER A 1 32 ? 14.503 -3.196 -2.148 1.00 0.00 32 SER A C 20
ATOM 13398 O O . SER A 1 32 ? 15.733 -3.156 -2.155 1.00 0.00 32 SER A O 20
ATOM 13406 N N . PHE A 1 33 ? 13.776 -3.251 -3.261 1.00 0.00 33 PHE A N 20
ATOM 13407 C CA . PHE A 1 33 ? 14.396 -3.287 -4.584 1.00 0.00 33 PHE A CA 20
ATOM 13408 C C . PHE A 1 33 ? 15.327 -2.088 -4.778 1.00 0.00 33 PHE A C 20
ATOM 13409 O O . PHE A 1 33 ? 16.402 -2.208 -5.365 1.00 0.00 33 PHE A O 20
ATOM 13426 N N . VAL A 1 34 ? 14.901 -0.937 -4.267 1.00 0.00 34 VAL A N 20
ATOM 13427 C CA . VAL A 1 34 ? 15.683 0.294 -4.366 1.00 0.00 34 VAL A CA 20
ATOM 13428 C C . VAL A 1 34 ? 16.992 0.178 -3.614 1.00 0.00 34 VAL A C 20
ATOM 13429 O O . VAL A 1 34 ? 18.068 0.321 -4.191 1.00 0.00 34 VAL A O 20
ATOM 13442 N N . SER A 1 35 ? 16.896 -0.083 -2.326 1.00 0.00 35 SER A N 20
ATOM 13443 C CA . SER A 1 35 ? 18.088 -0.222 -1.498 1.00 0.00 35 SER A CA 20
ATOM 13444 C C . SER A 1 35 ? 19.038 -1.258 -2.091 1.00 0.00 35 SER A C 20
ATOM 13445 O O . SER A 1 35 ? 20.251 -1.054 -2.132 1.00 0.00 35 SER A O 20
ATOM 13453 N N . GLY A 1 36 ? 18.475 -2.374 -2.549 1.00 0.00 36 GLY A N 20
ATOM 13454 C CA . GLY A 1 36 ? 19.282 -3.425 -3.136 1.00 0.00 36 GLY A CA 20
ATOM 13455 C C . GLY A 1 36 ? 20.066 -2.935 -4.338 1.00 0.00 36 GLY A C 20
ATOM 13456 O O . GLY A 1 36 ? 21.265 -3.188 -4.452 1.00 0.00 36 GLY A O 20
ATOM 13460 N N . VAL A 1 37 ? 19.386 -2.222 -5.231 1.00 0.00 37 VAL A N 20
ATOM 13461 C CA . VAL A 1 37 ? 20.025 -1.690 -6.431 1.00 0.00 37 VAL A CA 20
ATOM 13462 C C . VAL A 1 37 ? 20.867 -0.465 -6.095 1.00 0.00 37 VAL A C 20
ATOM 13463 O O . VAL A 1 37 ? 21.838 -0.156 -6.787 1.00 0.00 37 VAL A O 20
ATOM 13476 N N . ALA A 1 38 ? 20.489 0.229 -5.024 1.00 0.00 38 ALA A N 20
ATOM 13477 C CA . ALA A 1 38 ? 21.204 1.424 -4.597 1.00 0.00 38 ALA A CA 20
ATOM 13478 C C . ALA A 1 38 ? 22.566 1.083 -3.995 1.00 0.00 38 ALA A C 20
ATOM 13479 O O . ALA A 1 38 ? 23.481 1.908 -4.003 1.00 0.00 38 ALA A O 20
ATOM 13486 N N . SER A 1 39 ? 22.702 -0.136 -3.486 1.00 0.00 39 SER A N 20
ATOM 13487 C CA . SER A 1 39 ? 23.957 -0.579 -2.886 1.00 0.00 39 SER A CA 20
ATOM 13488 C C . SER A 1 39 ? 25.071 -0.636 -3.926 1.00 0.00 39 SER A C 20
ATOM 13489 O O . SER A 1 39 ? 26.233 -0.367 -3.622 1.00 0.00 39 SER A O 20
ATOM 13497 N N . GLY A 1 40 ? 24.708 -0.988 -5.154 1.00 0.00 40 GLY A N 20
ATOM 13498 C CA . GLY A 1 40 ? 25.687 -1.077 -6.219 1.00 0.00 40 GLY A CA 20
ATOM 13499 C C . GLY A 1 40 ? 25.205 -1.925 -7.379 1.00 0.00 40 GLY A C 20
ATOM 13500 O O . GLY A 1 40 ? 25.871 -2.879 -7.777 1.00 0.00 40 GLY A O 20
ATOM 13504 N N . ALA A 1 41 ? 24.040 -1.582 -7.917 1.00 0.00 41 ALA A N 20
ATOM 13505 C CA . ALA A 1 41 ? 23.469 -2.327 -9.035 1.00 0.00 41 ALA A CA 20
ATOM 13506 C C . ALA A 1 41 ? 24.391 -2.301 -10.250 1.00 0.00 41 ALA A C 20
ATOM 13507 O O . ALA A 1 41 ? 24.426 -3.250 -11.034 1.00 0.00 41 ALA A O 20
ATOM 13514 N N . GLY A 1 42 ? 25.125 -1.206 -10.409 1.00 0.00 42 GLY A N 20
ATOM 13515 C CA . GLY A 1 42 ? 26.025 -1.072 -11.539 1.00 0.00 42 GLY A CA 20
ATOM 13516 C C . GLY A 1 42 ? 27.233 -1.991 -11.456 1.00 0.00 42 GLY A C 20
ATOM 13517 O O . GLY A 1 42 ? 27.930 -2.196 -12.449 1.00 0.00 42 GLY A O 20
ATOM 13521 N N . SER A 1 43 ? 27.490 -2.539 -10.272 1.00 0.00 43 SER A N 20
ATOM 13522 C CA . SER A 1 43 ? 28.628 -3.434 -10.079 1.00 0.00 43 SER A CA 20
ATOM 13523 C C . SER A 1 43 ? 28.550 -4.641 -11.011 1.00 0.00 43 SER A C 20
ATOM 13524 O O . SER A 1 43 ? 29.470 -4.892 -11.789 1.00 0.00 43 SER A O 20
ATOM 13532 N N . ILE A 1 44 ? 27.455 -5.392 -10.922 1.00 0.00 44 ILE A N 20
ATOM 13533 C CA . ILE A 1 44 ? 27.269 -6.578 -11.760 1.00 0.00 44 ILE A CA 20
ATOM 13534 C C . ILE A 1 44 ? 25.861 -6.605 -12.371 1.00 0.00 44 ILE A C 20
ATOM 13535 O O . ILE A 1 44 ? 25.703 -6.423 -13.578 1.00 0.00 44 ILE A O 20
ATOM 13551 N N . GLY A 1 45 ? 24.842 -6.820 -11.541 1.00 0.00 45 GLY A N 20
ATOM 13552 C CA . GLY A 1 45 ? 23.470 -6.843 -12.030 1.00 0.00 45 GLY A CA 20
ATOM 13553 C C . GLY A 1 45 ? 22.991 -8.234 -12.396 1.00 0.00 45 GLY A C 20
ATOM 13554 O O . GLY A 1 45 ? 21.830 -8.575 -12.170 1.00 0.00 45 GLY A O 20
ATOM 13558 N N . ARG A 1 46 ? 23.888 -9.034 -12.960 1.00 0.00 46 ARG A N 20
ATOM 13559 C CA . ARG A 1 46 ? 23.560 -10.401 -13.371 1.00 0.00 46 ARG A CA 20
ATOM 13560 C C . ARG A 1 46 ? 22.598 -10.411 -14.558 1.00 0.00 46 ARG A C 20
ATOM 13561 O O . ARG A 1 46 ? 22.946 -10.870 -15.647 1.00 0.00 46 ARG A O 20
ATOM 13582 N N . ARG A 1 47 ? 21.385 -9.913 -14.332 1.00 0.00 47 ARG A N 20
ATOM 13583 C CA . ARG A 1 47 ? 20.360 -9.870 -15.374 1.00 0.00 47 ARG A CA 20
ATOM 13584 C C . ARG A 1 47 ? 20.080 -11.270 -15.929 1.00 0.00 47 ARG A C 20
ATOM 13585 O O . ARG A 1 47 ? 20.481 -11.589 -17.049 1.00 0.00 47 ARG A O 20
ATOM 13606 N N . PRO A 1 48 ? 19.391 -12.130 -15.156 1.00 0.00 48 PRO A N 20
ATOM 13607 C CA . PRO A 1 48 ? 19.069 -13.489 -15.595 1.00 0.00 48 PRO A CA 20
ATOM 13608 C C . PRO A 1 48 ? 17.943 -13.512 -16.624 1.00 0.00 48 PRO A C 20
ATOM 13609 O O . PRO A 1 48 ? 17.577 -12.429 -17.124 1.00 0.00 48 PRO A O 20
#

Secondary structure (DSSP, 8-state):
---SSSSS-STT--S--HHHHHHHHHHHHHHHHHHHHHHHH-SS----

Solvent-accessible surface area: 4949 Å² total; per-residue (Å²): 156,124,191,58,150,71,94,92,82,81,142,136,144,55,102,104,107,212,52,123,41,129,110,128,187,82,50,58,49,99,86,71,114,77,79,44,74,58,103,67,67,25,98,135,56,204,187,197